Protein AF-A0A351FLY4-F1 (afdb_monomer_lite)

pLDDT: mean 83.04, std 21.68, range [21.52, 98.81]

Sequence (851 aa):
MATVPFNATDQDLAEFMLGKVAVNVAFFESAGAIAPGYDESTEDWTPALIEETKAKIADGLQWWVDTLELQNSVHSLEFEVDWHYADNPVTTPQEPINRPSSDFTTWGSEFFEAVGFQNASASTFVDNLETYNHQQRIANNAHWAFTIFVANSENDEFDTWAPGGPFSRAFALPQEKLIVLPSGRPEGTVAHEVGHMFWALDEYQGGGSYDTTRGVYNTRNTNAWNNPDPNYVHQPSIMAGSAGVPGSSLEIAYANHTSSDSSLEIIGWRDSDGDGIFDILDVPHQLQGSGYYNSATSEYIFQGSAQVGTLPNLNPRPGESTAAGSLRNDMTINQITHVEYRVDNGDWVQLDTAYNSYQVALDLAIEVPNTFSQIELRVVDATTRSLDAQTGLPDFDTGVISNLFLGEASQPTSTAFSGVNGFVRYDLDRDGTLGPTETSGLAGWTVQIVDAMGAPLELEDGVEPDDYPTGTDVDTINPEVTLSAIGTGVDNHHVTTGAELQASTEWHVFRHYLTPTWSFSEWTQQDRRLRMDFTSPVATLSLDAISDSSAEYGRLEIFDNNDNLLGRYTTDALSSGTWETMTLSRDQGDIAYAIASGHGNTDVFLDNLRFGAASTTTTDDAGAYHLPYLPAGDYTVQVTPENGFVMTTPATQEVQVVSFQANIDFGAAIDGPATWTNPINQFDVDNNGEVELQDALLLINNIHNFGERELPIVQPGFVPPPFLDPTGDGRISLQDALAIVNDIHNSQPSGPGEGELLVGPAADSDGTAQTEPTVPDAEGESASFDANLQRHLIDDLVWGDPNQEFLAQNHLTKHAHLASCSLQPTLPEPPNELVDLFLPLLAKLRHANRL

Foldseek 3Di:
DQAAFPQDDLQPFAFFQFWEEEEEEAEAAFPAPPDPPFHHAPDGDDPVLLVVLVVLLVLLQVLLQVLLVPALALTGGYYDYDCPNSVVHQYFRYQFQQAAPVCCLARVQSVLVVVPDPPRGSVCSLVSLSNVQSVSCVVVSHHHYAYEYEHECPPPDPQFGHPDYPDGAWDEDLSSRYTYHYSPAGSLVSNQNVLSVNPFWAQEPPTDDQQQFFGQVSFGPCLHPVNPPPPDDRALASSYDDGPDPPGSSNVCSVVSHHDPRSCVRSQNDDPPPQNHGPQQQFAKAWWWKWAQDLVQQWIKTWTKIAGGFDFGPGDDCPPRHNHTDLRRGTDSFFQQWKWKDFPPDDIDTDPDGDRHRMDTDTDTGRDPSDTFKMKMKTFRQSRFDADPVPRHTDPVTHHMHPIDMAGQQEMDTPFFADEKAFAWAPFLLPLDQTRNGHFGDFFWKKFWADPVRHGDDFKDWDFLVVDPFFDFPQCVDVFKGKFKDFQQAPGTTKTWHFDPLAPPDTIFIWGDSDPVDIDQWFAPHGIKMKIFGPAQFFKKKKKWADQAAFWKKKKWFAAPVRDTPDIDMDGGHGHSDIDITMDGHLVSGRRMMMMFIGPGGITGMGDIMTGWDRMDTAHSSRMDDRHRHDFAKIKMAIDDDDQKDWSHPRIHIDGSHGGYDYDYTYMHGPDDFALADPVQRQQQQPPPDQDLVLLVVLVVVCVVPNKDFDDDSDNRGGDRRSQCSPRPRIHDNVSSVVSVVCVVVPDDDDDDDDDDDDDDDDDDDDDDDDDDDDDDDDDDDDDDDDDDDYDDDDDDDDDDDDDDDDDDDDDDDDDDDDDDDDDDDDDDDDDPPVVPPVVVVVPVVPPPPD

Radius of gyration: 36.86 Å; chains: 1; bounding box: 123×99×93 Å

Structure (mmCIF, N/CA/C/O backbone):
data_AF-A0A351FLY4-F1
#
_entry.id   AF-A0A351FLY4-F1
#
loop_
_atom_site.group_PDB
_atom_site.id
_atom_site.type_symbol
_atom_site.label_atom_id
_atom_site.label_alt_id
_atom_site.label_comp_id
_atom_site.label_asym_id
_atom_site.label_entity_id
_atom_site.label_seq_id
_atom_site.pdbx_PDB_ins_code
_atom_site.Cartn_x
_atom_site.Cartn_y
_atom_site.Cartn_z
_atom_site.occupancy
_atom_site.B_iso_or_equiv
_atom_site.auth_seq_id
_atom_site.auth_comp_id
_atom_site.auth_asym_id
_atom_site.auth_atom_id
_atom_site.pdbx_PDB_model_num
ATOM 1 N N . MET A 1 1 ? -10.709 -11.590 -8.056 1.00 44.88 1 MET A N 1
ATOM 2 C CA . MET A 1 1 ? -9.687 -11.158 -7.082 1.00 44.88 1 MET A CA 1
ATOM 3 C C . MET A 1 1 ? -9.103 -9.862 -7.608 1.00 44.88 1 MET A C 1
ATOM 5 O O . MET A 1 1 ? -9.102 -9.692 -8.824 1.00 44.88 1 MET A O 1
ATOM 9 N N . ALA A 1 2 ? -8.665 -8.955 -6.741 1.00 52.94 2 ALA A N 1
ATOM 10 C CA . ALA A 1 2 ? -7.814 -7.858 -7.186 1.00 52.94 2 ALA A CA 1
ATOM 11 C C . ALA A 1 2 ? -6.422 -8.426 -7.502 1.00 52.94 2 ALA A C 1
ATOM 13 O O . ALA A 1 2 ? -5.936 -9.278 -6.762 1.00 52.94 2 ALA A O 1
ATOM 14 N N . THR A 1 3 ? -5.818 -7.994 -8.609 1.00 73.88 3 THR A N 1
ATOM 15 C CA . THR A 1 3 ? -4.412 -8.301 -8.932 1.00 73.88 3 THR A CA 1
ATOM 16 C C . THR A 1 3 ? -3.539 -7.072 -9.044 1.00 73.88 3 THR A C 1
ATOM 18 O O . THR A 1 3 ? -2.334 -7.212 -9.153 1.00 73.88 3 THR A O 1
ATOM 21 N N . VAL A 1 4 ? -4.103 -5.869 -8.983 1.00 90.00 4 VAL A N 1
ATOM 22 C CA . VAL A 1 4 ? -3.296 -4.707 -8.612 1.00 90.00 4 VAL A CA 1
ATOM 23 C C . VAL A 1 4 ? -2.882 -4.920 -7.148 1.00 90.00 4 VAL A C 1
ATOM 25 O O . VAL A 1 4 ? -3.781 -5.198 -6.352 1.00 90.00 4 VAL A O 1
ATOM 28 N N . PRO A 1 5 ? -1.583 -4.845 -6.793 1.00 94.19 5 PRO A N 1
ATOM 29 C CA . PRO A 1 5 ? -1.119 -5.050 -5.421 1.00 94.19 5 PRO A CA 1
ATOM 30 C C . PRO A 1 5 ? -1.821 -4.113 -4.436 1.00 94.19 5 PRO A C 1
ATOM 32 O O . PRO A 1 5 ? -2.264 -3.023 -4.808 1.00 94.19 5 PRO A O 1
ATOM 35 N N . PHE A 1 6 ? -1.904 -4.514 -3.168 1.00 93.19 6 PHE A N 1
ATOM 36 C CA . PHE A 1 6 ? -2.497 -3.661 -2.141 1.00 93.19 6 PHE A CA 1
ATOM 37 C C . PHE A 1 6 ? -1.735 -2.327 -2.054 1.00 93.19 6 PHE A C 1
ATOM 39 O O . PHE A 1 6 ? -0.507 -2.331 -2.115 1.00 93.19 6 PHE A O 1
ATOM 46 N N . ASN A 1 7 ? -2.458 -1.207 -1.946 1.00 90.69 7 ASN A N 1
ATOM 47 C CA . ASN A 1 7 ? -1.951 0.178 -1.976 1.00 90.69 7 ASN A CA 1
ATOM 48 C C . ASN A 1 7 ? -1.200 0.620 -3.258 1.00 90.69 7 ASN A C 1
ATOM 50 O O . ASN A 1 7 ? -0.581 1.686 -3.255 1.00 90.69 7 ASN A O 1
ATOM 54 N N . ALA A 1 8 ? -1.230 -0.151 -4.352 1.00 89.88 8 ALA A N 1
ATOM 55 C CA . ALA A 1 8 ? -0.584 0.241 -5.607 1.00 89.88 8 ALA A CA 1
ATOM 56 C C . ALA A 1 8 ? -1.469 1.171 -6.456 1.00 89.88 8 ALA A C 1
ATOM 58 O O . ALA A 1 8 ? -2.591 0.824 -6.829 1.00 89.88 8 ALA A O 1
ATOM 59 N N . THR A 1 9 ? -0.920 2.322 -6.844 1.00 86.00 9 THR A N 1
ATOM 60 C CA . THR A 1 9 ? -1.523 3.254 -7.813 1.00 86.00 9 THR A CA 1
ATOM 61 C C . THR A 1 9 ? -1.353 2.752 -9.252 1.00 86.00 9 THR A C 1
ATOM 63 O O . THR A 1 9 ? -0.803 1.673 -9.507 1.00 86.00 9 THR A O 1
ATOM 66 N N . ASP A 1 10 ? -1.824 3.526 -10.228 1.00 85.25 10 ASP A N 1
ATOM 67 C CA . ASP A 1 10 ? -1.575 3.285 -11.649 1.00 85.25 10 ASP A CA 1
ATOM 68 C C . ASP A 1 10 ? -0.101 3.439 -12.056 1.00 85.25 10 ASP A C 1
ATOM 70 O O . ASP A 1 10 ? 0.354 2.686 -12.915 1.00 85.25 10 ASP A O 1
ATOM 74 N N . GLN A 1 11 ? 0.653 4.310 -11.379 1.00 84.56 11 GLN A N 1
ATOM 75 C CA . GLN A 1 11 ? 2.093 4.531 -11.584 1.00 84.56 11 GLN A CA 1
ATOM 76 C C . GLN A 1 11 ? 2.997 3.479 -10.896 1.00 84.56 11 GLN A C 1
ATOM 78 O O . GLN A 1 11 ? 4.145 3.295 -11.309 1.00 84.56 11 GLN A O 1
ATOM 83 N N . ASP A 1 12 ? 2.510 2.738 -9.887 1.00 89.81 12 ASP A N 1
ATOM 84 C CA . ASP A 1 12 ? 3.271 1.679 -9.182 1.00 89.81 12 ASP A CA 1
ATOM 85 C C . ASP A 1 12 ? 3.378 0.388 -10.021 1.00 89.81 12 ASP A C 1
ATOM 87 O O . ASP A 1 12 ? 2.849 -0.674 -9.687 1.00 89.81 12 ASP A O 1
ATOM 91 N N . LEU A 1 13 ? 4.021 0.491 -11.182 1.00 93.12 13 LEU A N 1
ATOM 92 C CA . LEU A 1 13 ? 3.982 -0.519 -12.239 1.00 93.12 13 LEU A CA 1
ATOM 93 C C . LEU A 1 13 ? 4.955 -1.689 -12.048 1.00 93.12 13 LEU A C 1
ATOM 95 O O . LEU A 1 13 ? 4.706 -2.760 -12.589 1.00 93.12 13 LEU A O 1
ATOM 99 N N . ALA A 1 14 ? 6.031 -1.510 -11.283 1.00 93.75 14 ALA A N 1
ATOM 100 C CA . ALA A 1 14 ? 6.958 -2.566 -10.867 1.00 93.75 14 ALA A CA 1
ATOM 101 C C . ALA A 1 14 ? 7.834 -2.038 -9.720 1.00 93.75 14 ALA A C 1
ATOM 103 O O . ALA A 1 14 ? 8.540 -1.043 -9.892 1.00 93.75 14 ALA A O 1
ATOM 104 N N . GLU A 1 15 ? 7.765 -2.674 -8.549 1.00 92.88 15 GLU A N 1
ATOM 105 C CA . GLU A 1 15 ? 8.480 -2.223 -7.339 1.00 92.88 15 GLU A CA 1
ATOM 106 C C . GLU A 1 15 ? 9.306 -3.332 -6.669 1.00 92.88 15 GLU A C 1
ATOM 108 O O . GLU A 1 15 ? 10.389 -3.053 -6.158 1.00 92.88 15 GLU A O 1
ATOM 113 N N . PHE A 1 16 ? 8.868 -4.592 -6.762 1.00 96.31 16 PHE A N 1
ATOM 114 C CA . PHE A 1 16 ? 9.669 -5.778 -6.441 1.00 96.31 16 PHE A CA 1
ATOM 115 C C . PHE A 1 16 ? 9.332 -6.939 -7.393 1.00 96.31 16 PHE A C 1
ATOM 117 O O . PHE A 1 16 ? 8.201 -7.060 -7.863 1.00 96.31 16 PHE A O 1
ATOM 124 N N . MET A 1 17 ? 10.318 -7.776 -7.721 1.00 98.06 17 MET A N 1
ATOM 125 C CA . MET A 1 17 ? 10.229 -8.773 -8.797 1.00 98.06 17 MET A CA 1
ATOM 126 C C . MET A 1 17 ? 9.616 -10.093 -8.307 1.00 98.06 17 MET A C 1
ATOM 128 O O . MET A 1 17 ? 10.306 -11.105 -8.212 1.00 98.06 17 MET A O 1
ATOM 132 N N . LEU A 1 18 ? 8.325 -10.081 -7.960 1.00 97.00 18 LEU A N 1
ATOM 133 C CA . LEU A 1 18 ? 7.574 -11.267 -7.515 1.00 97.00 18 LEU A CA 1
ATOM 134 C C . LEU A 1 18 ? 6.146 -11.280 -8.078 1.00 97.00 18 LEU A C 1
ATOM 136 O O . LEU A 1 18 ? 5.556 -10.237 -8.367 1.00 97.00 18 LEU A O 1
ATOM 140 N N . GLY A 1 19 ? 5.569 -12.475 -8.180 1.00 95.31 19 GLY A N 1
ATOM 141 C CA . GLY A 1 19 ? 4.244 -12.727 -8.733 1.00 95.31 19 GLY A CA 1
ATOM 142 C C . GLY A 1 19 ? 4.182 -12.526 -10.250 1.00 95.31 19 GLY A C 1
ATOM 143 O O . GLY A 1 19 ? 5.170 -12.713 -10.957 1.00 95.31 19 GLY A O 1
ATOM 144 N N . LYS A 1 20 ? 3.004 -12.173 -10.772 1.00 97.12 20 LYS A N 1
ATOM 145 C CA . LYS A 1 20 ? 2.770 -12.072 -12.216 1.00 97.12 20 LYS A CA 1
ATOM 146 C C . LYS A 1 20 ? 3.067 -10.677 -12.779 1.00 97.12 20 LYS A C 1
ATOM 148 O O . LYS A 1 20 ? 2.591 -9.675 -12.245 1.00 97.12 20 LYS A O 1
ATOM 153 N N . VAL A 1 21 ? 3.784 -10.626 -13.897 1.00 98.38 21 VAL A N 1
ATOM 154 C CA . VAL A 1 21 ? 4.213 -9.417 -14.611 1.00 98.38 21 VAL A CA 1
ATOM 155 C C . VAL A 1 21 ? 3.702 -9.464 -16.054 1.00 98.38 21 VAL A C 1
ATOM 157 O O . VAL A 1 21 ? 3.965 -10.432 -16.765 1.00 98.38 21 VAL A O 1
ATOM 160 N N . ALA A 1 22 ? 3.009 -8.422 -16.512 1.00 98.19 22 ALA A N 1
ATOM 161 C CA . ALA A 1 22 ? 2.651 -8.255 -17.920 1.00 98.19 22 ALA A CA 1
ATOM 162 C C . ALA A 1 22 ? 3.794 -7.561 -18.688 1.00 98.19 22 ALA A C 1
ATOM 164 O O . ALA A 1 22 ? 4.256 -6.490 -18.291 1.00 98.19 22 ALA A O 1
ATOM 165 N N . VAL A 1 23 ? 4.254 -8.150 -19.790 1.00 98.69 23 VAL A N 1
ATOM 166 C CA . VAL A 1 23 ? 5.358 -7.618 -20.604 1.00 98.69 23 VAL A CA 1
ATOM 167 C C . VAL A 1 23 ? 4.864 -7.346 -22.017 1.00 98.69 23 VAL A C 1
ATOM 169 O O . VAL A 1 23 ? 4.576 -8.271 -22.772 1.00 98.69 23 VAL A O 1
ATOM 172 N N . ASN A 1 24 ? 4.793 -6.077 -22.401 1.00 98.25 24 ASN A N 1
ATOM 173 C CA . ASN A 1 24 ? 4.330 -5.690 -23.733 1.00 98.25 24 ASN A CA 1
ATOM 174 C C . ASN A 1 24 ? 5.528 -5.547 -24.672 1.00 98.25 24 ASN A C 1
ATOM 176 O O . ASN A 1 24 ? 6.439 -4.775 -24.373 1.00 98.25 24 ASN A O 1
ATOM 180 N N . VAL A 1 25 ? 5.547 -6.250 -25.807 1.00 98.62 25 VAL A N 1
ATOM 181 C CA . VAL A 1 25 ? 6.673 -6.185 -26.752 1.00 98.62 25 VAL A CA 1
ATOM 182 C C . VAL A 1 25 ? 6.229 -5.587 -28.085 1.00 98.62 25 VAL A C 1
ATOM 184 O O . VAL A 1 25 ? 5.388 -6.147 -28.790 1.00 98.62 25 VAL A O 1
ATOM 187 N N . ALA A 1 26 ? 6.836 -4.457 -28.450 1.00 98.44 26 ALA A N 1
ATOM 188 C CA . ALA A 1 26 ? 6.587 -3.761 -29.709 1.00 98.44 26 ALA A CA 1
ATOM 189 C C . ALA A 1 26 ? 7.872 -3.650 -30.537 1.00 98.44 26 ALA A C 1
ATOM 191 O O . ALA A 1 26 ? 8.882 -3.101 -30.088 1.00 98.44 26 ALA A O 1
ATOM 192 N N . PHE A 1 27 ? 7.833 -4.173 -31.760 1.00 98.44 27 PHE A N 1
ATOM 193 C CA . PHE A 1 27 ? 8.903 -4.026 -32.744 1.00 98.44 27 PHE A CA 1
ATOM 194 C C . PHE A 1 27 ? 8.553 -2.866 -33.677 1.00 98.44 27 PHE A C 1
ATOM 196 O O . PHE A 1 27 ? 7.382 -2.667 -33.992 1.00 98.44 27 PHE A O 1
ATOM 203 N N . PHE A 1 28 ? 9.548 -2.105 -34.129 1.00 97.75 28 PHE A N 1
ATOM 204 C CA . PHE A 1 28 ? 9.336 -0.927 -34.976 1.00 97.75 28 PHE A CA 1
ATOM 205 C C . PHE A 1 28 ? 9.924 -1.137 -36.370 1.00 97.75 28 PHE A C 1
ATOM 207 O O . PHE A 1 28 ? 11.054 -1.606 -36.501 1.00 97.75 28 PHE A O 1
ATOM 214 N N . GLU A 1 29 ? 9.145 -0.791 -37.393 1.00 96.25 29 GLU A N 1
ATOM 215 C CA . GLU A 1 29 ? 9.455 -0.971 -38.813 1.00 96.25 29 GLU A CA 1
ATOM 216 C C . GLU A 1 29 ? 9.431 0.377 -39.541 1.00 96.25 29 GLU A C 1
ATOM 218 O O . GLU A 1 29 ? 8.491 1.166 -39.388 1.00 96.25 29 GLU A O 1
ATOM 223 N N . SER A 1 30 ? 10.443 0.630 -40.367 1.00 95.44 30 SER A N 1
ATOM 224 C CA . SER A 1 30 ? 10.562 1.876 -41.117 1.00 95.44 30 SER A CA 1
ATOM 225 C C . SER A 1 30 ? 9.563 1.896 -42.275 1.00 95.44 30 SER A C 1
ATOM 227 O O . SER A 1 30 ? 9.564 1.046 -43.164 1.00 95.44 30 SER A O 1
ATOM 229 N N . ALA A 1 31 ? 8.730 2.935 -42.341 1.00 92.81 31 ALA A N 1
ATOM 230 C CA . ALA A 1 31 ? 7.846 3.168 -43.485 1.00 92.81 31 ALA A CA 1
ATOM 231 C C . ALA A 1 31 ? 8.613 3.457 -44.798 1.00 92.81 31 ALA A C 1
ATOM 233 O O . ALA A 1 31 ? 8.008 3.513 -45.877 1.00 92.81 31 ALA A O 1
ATOM 234 N N . GLY A 1 32 ? 9.931 3.681 -44.711 1.00 90.56 32 GLY A N 1
ATOM 235 C CA . GLY A 1 32 ? 10.794 4.117 -45.800 1.00 90.56 32 GLY A CA 1
ATOM 236 C C . GLY A 1 32 ? 10.480 5.534 -46.292 1.00 90.56 32 GLY A C 1
ATOM 237 O O . GLY A 1 32 ? 9.549 6.199 -45.838 1.00 90.56 32 GLY A O 1
ATOM 238 N N . ALA A 1 33 ? 11.241 6.006 -47.284 1.00 89.31 33 ALA A N 1
ATOM 239 C CA . ALA A 1 33 ? 11.224 7.402 -47.739 1.00 89.31 33 ALA A CA 1
ATOM 240 C C . ALA A 1 33 ? 10.006 7.749 -48.633 1.00 89.31 33 ALA A C 1
ATOM 242 O O . ALA A 1 33 ? 10.134 8.297 -49.733 1.00 89.31 33 ALA A O 1
ATOM 243 N N . ILE A 1 34 ? 8.800 7.406 -48.171 1.00 90.62 34 ILE A N 1
ATOM 244 C CA . ILE A 1 34 ? 7.520 7.584 -48.868 1.00 90.62 34 ILE A CA 1
ATOM 245 C C . ILE A 1 34 ? 6.974 9.017 -48.775 1.00 90.62 34 ILE A C 1
ATOM 247 O O . ILE A 1 34 ? 6.147 9.413 -49.602 1.00 90.62 34 ILE A O 1
ATOM 251 N N . ALA A 1 35 ? 7.450 9.811 -47.811 1.00 87.62 35 ALA A N 1
ATOM 252 C CA . ALA A 1 35 ? 7.046 11.198 -47.596 1.00 87.62 35 ALA A CA 1
ATOM 253 C C . ALA A 1 35 ? 8.226 12.086 -47.136 1.00 87.62 35 ALA A C 1
ATOM 255 O O . ALA A 1 35 ? 9.219 11.585 -46.609 1.00 87.62 35 ALA A O 1
ATOM 256 N N . PRO A 1 36 ? 8.163 13.421 -47.321 1.00 86.81 36 PRO A N 1
ATOM 257 C CA . PRO A 1 36 ? 9.204 14.323 -46.830 1.00 86.81 36 PRO A CA 1
ATOM 258 C C . PRO A 1 36 ? 9.335 14.265 -45.302 1.00 86.81 36 PRO A C 1
ATOM 260 O O . PRO A 1 36 ? 8.362 14.512 -44.596 1.00 86.81 36 PRO A O 1
ATOM 263 N N . GLY A 1 37 ? 10.550 14.008 -44.811 1.00 82.06 37 GLY A N 1
ATOM 264 C CA . GLY A 1 37 ? 10.846 13.872 -43.379 1.00 82.06 37 GLY A CA 1
ATOM 265 C C . GLY A 1 37 ? 10.894 12.428 -42.873 1.00 82.06 37 GLY A C 1
ATOM 266 O O . GLY A 1 37 ? 11.249 12.238 -41.716 1.00 82.06 37 GLY A O 1
ATOM 267 N N . TYR A 1 38 ? 10.573 11.452 -43.729 1.00 92.94 38 TYR A N 1
ATOM 268 C CA . TYR A 1 38 ? 10.750 10.028 -43.451 1.00 92.94 38 TYR A CA 1
ATOM 269 C C . TYR A 1 38 ? 12.172 9.594 -43.836 1.00 92.94 38 TYR A C 1
ATOM 271 O O . TYR A 1 38 ? 12.753 10.157 -44.773 1.00 92.94 38 TYR A O 1
ATOM 279 N N . ASP A 1 39 ? 12.708 8.594 -43.140 1.00 93.81 39 ASP A N 1
ATOM 280 C CA . ASP A 1 39 ? 14.027 8.021 -43.432 1.00 93.81 39 ASP A CA 1
ATOM 281 C C . ASP A 1 39 ? 13.969 6.989 -44.573 1.00 93.81 39 ASP A C 1
ATOM 283 O O . ASP A 1 39 ? 12.902 6.523 -44.967 1.00 93.81 39 ASP A O 1
ATOM 287 N N . GLU A 1 40 ? 15.120 6.628 -45.144 1.00 92.00 40 GLU A N 1
ATOM 288 C CA . GLU A 1 40 ? 15.219 5.422 -45.978 1.00 92.00 40 GLU A CA 1
ATOM 289 C C . GLU A 1 40 ? 15.236 4.190 -45.054 1.00 92.00 40 GLU A C 1
ATOM 291 O O . GLU A 1 40 ? 15.926 4.230 -44.039 1.00 92.00 40 GLU A O 1
ATOM 296 N N . SER A 1 41 ? 14.504 3.116 -45.393 1.00 92.56 41 SER A N 1
ATOM 297 C CA . SER A 1 41 ? 14.663 1.826 -44.696 1.00 92.56 41 SER A CA 1
ATOM 298 C C . SER A 1 41 ? 16.068 1.282 -44.981 1.00 92.56 41 SER A C 1
ATOM 300 O O . SER A 1 41 ? 16.501 1.270 -46.146 1.00 92.56 41 SER A O 1
ATOM 302 N N . THR A 1 42 ? 16.783 0.869 -43.933 1.00 92.44 42 THR A N 1
ATOM 303 C CA . THR A 1 42 ? 18.070 0.158 -44.048 1.00 92.44 42 THR A CA 1
ATOM 304 C C . THR A 1 42 ? 17.948 -1.331 -43.761 1.00 92.44 42 THR A C 1
ATOM 306 O O . THR A 1 42 ? 18.748 -2.106 -44.296 1.00 92.44 42 THR A O 1
ATOM 309 N N . GLU A 1 43 ? 16.937 -1.743 -42.994 1.00 91.38 43 GLU A N 1
ATOM 310 C CA . GLU A 1 43 ? 16.688 -3.135 -42.628 1.00 91.38 43 GLU A CA 1
ATOM 311 C C . GLU A 1 43 ? 15.227 -3.426 -42.276 1.00 91.38 43 GLU A C 1
ATOM 313 O O . GLU A 1 43 ? 14.734 -3.051 -41.218 1.00 91.38 43 GLU A O 1
ATOM 318 N N . ASP A 1 44 ? 14.565 -4.205 -43.130 1.00 94.12 44 ASP A N 1
ATOM 319 C CA . ASP A 1 44 ? 13.189 -4.650 -42.899 1.00 94.12 44 ASP A CA 1
ATOM 320 C C . ASP A 1 44 ? 13.156 -5.872 -41.951 1.00 94.12 44 ASP A C 1
ATOM 322 O O . ASP A 1 44 ? 13.986 -6.787 -42.058 1.00 94.12 44 ASP A O 1
ATOM 326 N N . TRP A 1 45 ? 12.155 -5.964 -41.072 1.00 97.25 45 TRP A N 1
ATOM 327 C CA . TRP A 1 45 ? 11.946 -7.146 -40.234 1.00 97.25 45 TRP A CA 1
ATOM 328 C C . TRP A 1 45 ? 11.588 -8.378 -41.072 1.00 97.25 45 TRP A C 1
ATOM 330 O O . TRP A 1 45 ? 10.606 -8.412 -41.821 1.00 97.25 45 TRP A O 1
ATOM 340 N N . THR A 1 46 ? 12.344 -9.462 -40.889 1.00 96.62 46 THR A N 1
ATOM 341 C CA . THR A 1 46 ? 12.014 -10.765 -41.484 1.00 96.62 46 THR A CA 1
ATOM 342 C C . THR A 1 46 ? 11.348 -11.688 -40.458 1.00 96.62 46 THR A C 1
ATOM 344 O O . THR A 1 46 ? 11.707 -11.644 -39.283 1.00 96.62 46 THR A O 1
ATOM 347 N N . PRO A 1 47 ? 10.457 -12.617 -40.865 1.00 97.12 47 PRO A N 1
ATOM 348 C CA . PRO A 1 47 ? 9.850 -13.575 -39.934 1.00 97.12 47 PRO A CA 1
ATOM 349 C C . PRO A 1 47 ? 10.856 -14.458 -39.179 1.00 97.12 47 PRO A C 1
ATOM 351 O O . PRO A 1 47 ? 10.534 -14.976 -38.119 1.00 97.12 47 PRO A O 1
ATOM 354 N N . ALA A 1 48 ? 12.063 -14.656 -39.723 1.00 97.19 48 ALA A N 1
ATOM 355 C CA . ALA A 1 48 ? 13.120 -15.395 -39.036 1.00 97.19 48 ALA A CA 1
ATOM 356 C C . ALA A 1 48 ? 13.779 -14.551 -37.935 1.00 97.19 48 ALA A C 1
ATOM 358 O O . ALA A 1 48 ? 14.018 -15.064 -36.846 1.00 97.19 48 ALA A O 1
ATOM 359 N N . LEU A 1 49 ? 14.028 -13.267 -38.211 1.00 97.44 49 LEU A N 1
ATOM 360 C CA . LEU A 1 49 ? 14.608 -12.336 -37.248 1.00 97.44 49 LEU A CA 1
ATOM 361 C C . LEU A 1 49 ? 13.621 -11.994 -36.124 1.00 97.44 49 LEU A C 1
ATOM 363 O O . LEU A 1 49 ? 14.022 -11.963 -34.967 1.00 97.44 49 LEU A O 1
ATOM 367 N N . ILE A 1 50 ? 12.330 -11.834 -36.447 1.00 98.31 50 ILE A N 1
ATOM 368 C CA . ILE A 1 50 ? 11.262 -11.652 -35.452 1.00 98.31 50 ILE A CA 1
ATOM 369 C C . ILE A 1 50 ? 11.295 -12.796 -34.429 1.00 98.31 50 ILE A C 1
ATOM 371 O O . ILE A 1 50 ? 11.411 -12.549 -33.232 1.00 98.31 50 ILE A O 1
ATOM 375 N N . GLU A 1 51 ? 11.262 -14.051 -34.888 1.00 98.38 51 GLU A N 1
ATOM 376 C CA . GLU A 1 51 ? 11.282 -15.219 -33.997 1.00 98.38 51 GLU A CA 1
ATOM 377 C C . GLU A 1 51 ? 12.611 -15.370 -33.233 1.00 98.38 51 GLU A C 1
ATOM 379 O O . GLU A 1 51 ? 12.597 -15.777 -32.073 1.00 98.38 51 GLU A O 1
ATOM 384 N N . GLU A 1 52 ? 13.754 -15.004 -33.830 1.00 97.94 52 GLU A N 1
ATOM 385 C CA . GLU A 1 52 ? 15.047 -14.983 -33.128 1.00 97.94 52 GLU A CA 1
ATOM 386 C C . GLU A 1 52 ? 15.053 -13.958 -31.980 1.00 97.94 52 GLU A C 1
ATOM 388 O O . GLU A 1 52 ? 15.455 -14.278 -30.861 1.00 97.94 52 GLU A O 1
ATOM 393 N N . THR A 1 53 ? 14.581 -12.735 -32.225 1.00 98.44 53 THR A N 1
ATOM 394 C CA . THR A 1 53 ? 14.511 -11.684 -31.203 1.00 98.44 53 THR A CA 1
ATOM 395 C C . THR A 1 53 ? 13.491 -12.018 -30.114 1.00 98.44 53 THR A C 1
ATOM 397 O O . THR A 1 53 ? 13.788 -11.833 -28.934 1.00 98.44 53 THR A O 1
ATOM 400 N N . LYS A 1 54 ? 12.327 -12.580 -30.472 1.00 98.69 54 LYS A N 1
ATOM 401 C CA . LYS A 1 54 ? 11.337 -13.074 -29.497 1.00 98.69 54 LYS A CA 1
ATOM 402 C C . LYS A 1 54 ? 11.929 -14.159 -28.593 1.00 98.69 54 LYS A C 1
ATOM 404 O O . LYS A 1 54 ? 11.723 -14.102 -27.385 1.00 98.69 54 LYS A O 1
ATOM 409 N N . ALA A 1 55 ? 12.712 -15.090 -29.147 1.00 98.56 55 ALA A N 1
ATOM 410 C CA . ALA A 1 55 ? 13.406 -16.111 -28.362 1.00 98.56 55 ALA A CA 1
ATOM 411 C C . ALA A 1 55 ? 14.406 -15.498 -27.365 1.00 98.56 55 ALA A C 1
ATOM 413 O O . ALA A 1 55 ? 14.340 -15.817 -26.184 1.00 98.56 55 ALA A O 1
ATOM 414 N N . LYS A 1 56 ? 15.251 -14.545 -27.790 1.00 98.12 56 LYS A N 1
ATOM 415 C CA . LYS A 1 56 ? 16.196 -13.852 -26.885 1.00 98.12 56 LYS A CA 1
ATOM 416 C C . LYS A 1 56 ? 15.496 -13.108 -25.743 1.00 98.12 56 LYS A C 1
ATOM 418 O O . LYS A 1 56 ? 16.018 -13.067 -24.632 1.00 98.12 56 LYS A O 1
ATOM 423 N N . ILE A 1 57 ? 14.331 -12.513 -26.015 1.00 98.81 57 ILE A N 1
ATOM 424 C CA . ILE A 1 57 ? 13.521 -11.843 -24.989 1.00 98.81 57 ILE A CA 1
ATOM 425 C C . ILE A 1 57 ? 12.927 -12.870 -24.020 1.00 98.81 57 ILE A C 1
ATOM 427 O O . ILE A 1 57 ? 13.048 -12.697 -22.810 1.00 98.81 57 ILE A O 1
ATOM 431 N N . ALA A 1 58 ? 12.343 -13.956 -24.534 1.00 98.75 58 ALA A N 1
ATOM 432 C CA . ALA A 1 58 ? 11.789 -15.029 -23.712 1.00 98.75 58 ALA A CA 1
ATOM 433 C C . ALA A 1 58 ? 12.857 -15.692 -22.822 1.00 98.75 58 ALA A C 1
ATOM 435 O O . ALA A 1 58 ? 12.628 -15.840 -21.627 1.00 98.75 58 ALA A O 1
ATOM 436 N N . ASP A 1 59 ? 14.036 -16.008 -23.367 1.00 98.62 59 ASP A N 1
ATOM 437 C CA . ASP A 1 59 ? 15.152 -16.605 -22.622 1.00 98.62 59 ASP A CA 1
ATOM 438 C C . ASP A 1 59 ? 15.670 -15.658 -21.517 1.00 98.62 59 ASP A C 1
ATOM 440 O O . ASP A 1 59 ? 15.952 -16.096 -20.403 1.00 98.62 59 ASP A O 1
ATOM 444 N N . GLY A 1 60 ? 15.725 -14.344 -21.781 1.00 98.38 60 GLY A N 1
ATOM 445 C CA . GLY A 1 60 ? 16.117 -13.340 -20.785 1.00 98.38 60 GLY A CA 1
ATOM 446 C C . GLY A 1 60 ? 15.095 -13.118 -19.660 1.00 98.38 60 GLY A C 1
ATOM 447 O O . GLY A 1 60 ? 15.487 -12.793 -18.540 1.00 98.38 60 GLY A O 1
ATOM 448 N N . LEU A 1 61 ? 13.800 -13.313 -19.932 1.00 98.81 61 LEU A N 1
ATOM 449 C CA . LEU A 1 61 ? 12.735 -13.292 -18.918 1.00 98.81 61 LEU A CA 1
ATOM 450 C C . LEU A 1 61 ? 12.711 -14.598 -18.111 1.00 98.81 61 LEU A C 1
ATOM 452 O O . LEU A 1 61 ? 12.676 -14.567 -16.881 1.00 98.81 61 LEU A O 1
ATOM 456 N N . GLN A 1 62 ? 12.792 -15.744 -18.795 1.00 98.62 62 GLN A N 1
ATOM 457 C CA . GLN A 1 62 ? 12.826 -17.070 -18.174 1.00 98.62 62 GLN A CA 1
ATOM 458 C C . GLN A 1 62 ? 14.022 -17.216 -17.229 1.00 98.62 62 GLN A C 1
ATOM 460 O O . GLN A 1 62 ? 13.884 -17.819 -16.171 1.00 98.62 62 GLN A O 1
ATOM 465 N N . TRP A 1 63 ? 15.162 -16.594 -17.546 1.00 98.69 63 TRP A N 1
ATOM 466 C CA . TRP A 1 63 ? 16.328 -16.573 -16.665 1.00 98.69 63 TRP A CA 1
ATOM 467 C C . TRP A 1 63 ? 16.017 -16.086 -15.241 1.00 98.69 63 TRP A C 1
ATOM 469 O O . TRP A 1 63 ? 16.543 -16.645 -14.279 1.00 98.69 63 TRP A O 1
ATOM 479 N N . TRP A 1 64 ? 15.157 -15.074 -15.080 1.00 98.75 64 TRP A N 1
ATOM 480 C CA . TRP A 1 64 ? 14.754 -14.588 -13.756 1.00 98.75 64 TRP A CA 1
ATOM 481 C C . TRP A 1 64 ? 13.840 -15.578 -13.027 1.00 98.75 64 TRP A C 1
ATOM 483 O O . TRP A 1 64 ? 13.994 -15.760 -11.821 1.00 98.75 64 TRP A O 1
ATOM 493 N N . VAL A 1 65 ? 12.949 -16.263 -13.750 1.00 98.62 65 VAL A N 1
ATOM 494 C CA . VAL A 1 65 ? 12.096 -17.333 -13.201 1.00 98.62 65 VAL A CA 1
ATOM 495 C C . VAL A 1 65 ? 12.961 -18.503 -12.718 1.00 98.62 65 VAL A C 1
ATOM 497 O O . VAL A 1 65 ? 12.885 -18.880 -11.551 1.00 98.62 65 VAL A O 1
ATOM 500 N N . ASP A 1 66 ? 13.868 -18.997 -13.564 1.00 98.38 66 ASP A N 1
ATOM 501 C CA . ASP A 1 66 ? 14.812 -20.076 -13.241 1.00 98.38 66 ASP A CA 1
ATOM 502 C C . ASP A 1 66 ? 15.752 -19.686 -12.079 1.00 98.38 66 ASP A C 1
ATOM 504 O O . ASP A 1 66 ? 16.115 -20.519 -11.248 1.00 98.38 66 ASP A O 1
ATOM 508 N N . THR A 1 67 ? 16.139 -18.407 -11.984 1.00 98.38 67 THR A N 1
ATOM 509 C CA . THR A 1 67 ? 16.954 -17.886 -10.871 1.00 98.38 67 THR A CA 1
ATOM 510 C C . THR A 1 67 ? 16.160 -17.828 -9.561 1.00 98.38 67 THR A C 1
ATOM 512 O O . THR A 1 67 ? 16.747 -18.076 -8.504 1.00 98.38 67 THR A O 1
ATOM 515 N N . LEU A 1 68 ? 14.846 -17.561 -9.607 1.00 97.88 68 LEU A N 1
ATOM 516 C CA . LEU A 1 68 ? 13.966 -17.623 -8.434 1.00 97.88 68 LEU A CA 1
ATOM 517 C C . LEU A 1 68 ? 13.739 -19.069 -7.968 1.00 97.88 68 LEU A C 1
ATOM 519 O O . LEU A 1 68 ? 13.847 -19.330 -6.773 1.00 97.88 68 LEU A O 1
ATOM 523 N N . GLU A 1 69 ? 13.516 -20.019 -8.885 1.00 95.44 69 GLU A N 1
ATOM 524 C CA . GLU A 1 69 ? 13.370 -21.454 -8.558 1.00 95.44 69 GLU A CA 1
ATOM 525 C C . GLU A 1 69 ? 14.610 -22.050 -7.859 1.00 95.44 69 GLU A C 1
ATOM 527 O O . GLU A 1 69 ? 14.523 -23.074 -7.177 1.00 95.44 69 GLU A O 1
ATOM 532 N N . LEU A 1 70 ? 15.778 -21.423 -8.033 1.00 95.44 70 LEU A N 1
ATOM 533 C CA . LEU A 1 70 ? 17.026 -21.794 -7.362 1.00 95.44 70 LEU A CA 1
ATOM 534 C C . LEU A 1 70 ? 17.240 -21.085 -6.016 1.00 95.44 70 LEU A C 1
ATOM 536 O O . LEU A 1 70 ? 18.149 -21.477 -5.276 1.00 95.44 70 LEU A O 1
ATOM 540 N N . GLN A 1 71 ? 16.421 -20.085 -5.672 1.00 92.62 71 GLN A N 1
ATOM 541 C CA . GLN A 1 71 ? 16.358 -19.565 -4.307 1.00 92.62 71 GLN A CA 1
ATOM 542 C C . GLN A 1 71 ? 15.593 -20.553 -3.422 1.00 92.62 71 GLN A C 1
ATOM 544 O O . GLN A 1 71 ? 14.638 -21.199 -3.849 1.00 92.62 71 GLN A O 1
ATOM 549 N N . ASN A 1 72 ? 15.978 -20.647 -2.150 1.00 88.62 72 ASN A N 1
ATOM 550 C CA . ASN A 1 72 ? 15.184 -21.364 -1.156 1.00 88.62 72 ASN A CA 1
ATOM 551 C C . ASN A 1 72 ? 14.001 -20.477 -0.740 1.00 88.62 72 ASN A C 1
ATOM 553 O O . ASN A 1 72 ? 14.045 -19.883 0.330 1.00 88.62 72 ASN A O 1
ATOM 557 N N . SER A 1 73 ? 12.996 -20.336 -1.607 1.00 90.62 73 SER A N 1
ATOM 558 C CA . SER A 1 73 ? 11.822 -19.503 -1.337 1.00 90.62 73 SER A CA 1
ATOM 559 C C . SER A 1 73 ? 10.509 -20.188 -1.712 1.00 90.62 73 SER A C 1
ATOM 561 O O . SER A 1 73 ? 10.484 -21.068 -2.573 1.00 90.62 73 SER A O 1
ATOM 563 N N . VAL A 1 74 ? 9.416 -19.766 -1.074 1.00 90.62 74 VAL A N 1
ATOM 564 C CA . VAL A 1 74 ? 8.039 -20.199 -1.398 1.00 90.62 74 VAL A CA 1
ATOM 565 C C . VAL A 1 74 ? 7.424 -19.427 -2.575 1.00 90.62 74 VAL A C 1
ATOM 567 O O . VAL A 1 74 ? 6.333 -19.753 -3.038 1.00 90.62 74 VAL A O 1
ATOM 570 N N . HIS A 1 75 ? 8.111 -18.385 -3.047 1.00 92.75 75 HIS A N 1
ATOM 571 C CA . HIS A 1 75 ? 7.560 -17.378 -3.948 1.00 92.75 75 HIS A CA 1
ATOM 572 C C . HIS A 1 75 ? 7.594 -17.793 -5.422 1.00 92.75 75 HIS A C 1
ATOM 574 O O . HIS A 1 75 ? 8.395 -18.621 -5.847 1.00 92.75 75 HIS A O 1
ATOM 580 N N . SER A 1 76 ? 6.727 -17.172 -6.223 1.00 93.25 76 SER A N 1
ATOM 581 C CA . SER A 1 76 ? 6.639 -17.391 -7.673 1.00 93.25 76 SER A CA 1
ATOM 582 C C . SER A 1 76 ? 6.901 -16.105 -8.456 1.00 93.25 76 SER A C 1
ATOM 584 O O . SER A 1 76 ? 6.668 -15.006 -7.952 1.00 93.25 76 SER A O 1
ATOM 586 N N . LEU A 1 77 ? 7.361 -16.246 -9.700 1.00 97.56 77 LEU A N 1
ATOM 587 C CA . LEU A 1 77 ? 7.512 -15.170 -10.679 1.00 97.56 77 LEU A CA 1
ATOM 588 C C . LEU A 1 77 ? 7.020 -15.686 -12.034 1.00 97.56 77 LEU A C 1
ATOM 590 O O . LEU A 1 77 ? 7.426 -16.760 -12.472 1.00 97.56 77 LEU A O 1
ATOM 594 N N . GLU A 1 78 ? 6.152 -14.928 -12.696 1.00 97.50 78 GLU A N 1
ATOM 595 C CA . GLU A 1 78 ? 5.597 -15.262 -14.012 1.00 97.50 78 GLU A CA 1
ATOM 596 C C . GLU A 1 78 ? 5.638 -14.023 -14.910 1.00 97.50 78 GLU A C 1
ATOM 598 O O . GLU A 1 78 ? 5.183 -12.954 -14.505 1.00 97.50 78 GLU A O 1
ATOM 603 N N . PHE A 1 79 ? 6.126 -14.167 -16.144 1.00 98.44 79 PHE A N 1
ATOM 604 C CA . PHE A 1 79 ? 6.033 -13.129 -17.172 1.00 98.44 79 PHE A CA 1
ATOM 605 C C . PHE A 1 79 ? 5.009 -13.543 -18.237 1.00 98.44 79 PHE A C 1
ATOM 607 O O . PHE A 1 79 ? 5.261 -14.461 -19.020 1.00 98.44 79 PHE A O 1
ATOM 614 N N . GLU A 1 80 ? 3.867 -12.856 -18.298 1.00 97.56 80 GLU A N 1
ATOM 615 C CA . GLU A 1 80 ? 2.922 -12.976 -19.413 1.00 97.56 80 GLU A CA 1
ATOM 616 C C . GLU A 1 80 ? 3.287 -11.945 -20.482 1.00 97.56 80 GLU A C 1
ATOM 618 O O . GLU A 1 80 ? 3.229 -10.741 -20.239 1.00 97.56 80 GLU A O 1
ATOM 623 N N . VAL A 1 81 ? 3.702 -12.419 -21.659 1.00 98.44 81 VAL A N 1
ATOM 624 C CA . VAL A 1 81 ? 4.246 -11.562 -22.720 1.00 98.44 81 VAL A CA 1
ATOM 625 C C . VAL A 1 81 ? 3.229 -11.371 -23.846 1.00 98.44 81 VAL A C 1
ATOM 627 O O . VAL A 1 81 ? 2.850 -12.345 -24.504 1.00 98.44 81 VAL A O 1
ATOM 630 N N . ASP A 1 82 ? 2.838 -10.122 -24.114 1.00 98.00 82 ASP A N 1
ATOM 631 C CA . ASP A 1 82 ? 2.089 -9.768 -25.322 1.00 98.00 82 ASP A CA 1
ATOM 632 C C . ASP A 1 82 ? 3.051 -9.555 -26.499 1.00 98.00 82 ASP A C 1
ATOM 634 O O . ASP A 1 82 ? 3.880 -8.640 -26.517 1.00 98.00 82 ASP A O 1
ATOM 638 N N . TRP A 1 83 ? 2.906 -10.416 -27.506 1.00 98.12 83 TRP A N 1
ATOM 639 C CA . TRP A 1 83 ? 3.674 -10.393 -28.749 1.00 98.12 83 TRP A CA 1
ATOM 640 C C . TRP A 1 83 ? 2.945 -9.702 -29.908 1.00 98.12 83 TRP A C 1
ATOM 642 O O . TRP A 1 83 ? 3.480 -9.686 -31.017 1.00 98.12 83 TRP A O 1
ATOM 652 N N . HIS A 1 84 ? 1.744 -9.141 -29.712 1.00 96.94 84 HIS A N 1
ATOM 653 C CA . HIS A 1 84 ? 0.905 -8.624 -30.802 1.00 96.94 84 HIS A CA 1
ATOM 654 C C . HIS A 1 84 ? 1.648 -7.648 -31.728 1.00 96.94 84 HIS A C 1
ATOM 656 O O . HIS A 1 84 ? 1.577 -7.782 -32.953 1.00 96.94 84 HIS A O 1
ATOM 662 N N . TYR A 1 85 ? 2.400 -6.713 -31.140 1.00 97.56 85 TYR A N 1
ATOM 663 C CA . TYR A 1 85 ? 3.169 -5.684 -31.847 1.00 97.56 85 TYR A CA 1
ATOM 664 C C . TYR A 1 85 ? 4.621 -6.094 -32.160 1.00 97.56 85 TYR A C 1
ATOM 666 O O . TYR A 1 85 ? 5.353 -5.327 -32.784 1.00 97.56 85 TYR A O 1
ATOM 674 N N . ALA A 1 86 ? 5.036 -7.308 -31.788 1.00 97.56 86 ALA A N 1
ATOM 675 C CA . ALA A 1 86 ? 6.235 -7.965 -32.315 1.00 97.56 86 ALA A CA 1
ATOM 676 C C . ALA A 1 86 ? 5.909 -8.791 -33.574 1.00 97.56 86 ALA A C 1
ATOM 678 O O . ALA A 1 86 ? 6.636 -8.737 -34.564 1.00 97.56 86 ALA A O 1
ATOM 679 N N . ASP A 1 87 ? 4.775 -9.502 -33.568 1.00 97.69 87 ASP A N 1
ATOM 680 C CA . ASP A 1 87 ? 4.252 -10.250 -34.721 1.00 97.69 87 ASP A CA 1
ATOM 681 C C . ASP A 1 87 ? 3.726 -9.325 -35.833 1.00 97.69 87 ASP A C 1
ATOM 683 O O . ASP A 1 87 ? 3.701 -9.706 -37.006 1.00 97.69 87 ASP A O 1
ATOM 687 N N . ASN A 1 88 ? 3.318 -8.105 -35.470 1.00 96.31 88 ASN A N 1
ATOM 688 C CA . ASN A 1 88 ? 2.868 -7.055 -36.381 1.00 96.31 88 ASN A CA 1
ATOM 689 C C . ASN A 1 88 ? 3.630 -5.750 -36.064 1.00 96.31 88 ASN A C 1
ATOM 691 O O . ASN A 1 88 ? 3.082 -4.898 -35.360 1.00 96.31 88 ASN A O 1
ATOM 695 N N . PRO A 1 89 ? 4.880 -5.588 -36.546 1.00 97.06 89 PRO A N 1
ATOM 696 C CA . PRO A 1 89 ? 5.707 -4.427 -36.229 1.00 97.06 89 PRO A CA 1
ATOM 697 C C . PRO A 1 89 ? 5.021 -3.082 -36.506 1.00 97.06 89 PRO A C 1
ATOM 699 O O . PRO A 1 89 ? 4.407 -2.865 -37.557 1.00 97.06 89 PRO A O 1
ATOM 702 N N . VAL A 1 90 ? 5.155 -2.164 -35.551 1.00 97.12 90 VAL A N 1
ATOM 703 C CA . VAL A 1 90 ? 4.630 -0.799 -35.598 1.00 97.12 90 VAL A CA 1
ATOM 704 C C . VAL A 1 90 ? 5.341 -0.031 -36.706 1.00 97.12 90 VAL A C 1
ATOM 706 O O . VAL A 1 90 ? 6.550 0.187 -36.657 1.00 97.12 90 VAL A O 1
ATOM 709 N N . THR A 1 91 ? 4.588 0.406 -37.712 1.00 94.81 91 THR A N 1
ATOM 710 C CA . THR A 1 91 ? 5.126 1.241 -38.791 1.00 94.81 91 THR A CA 1
ATOM 711 C C . THR A 1 91 ? 5.425 2.647 -38.273 1.00 94.81 91 THR A C 1
ATOM 713 O O . THR A 1 91 ? 4.536 3.297 -37.731 1.00 94.81 91 THR A O 1
ATOM 716 N N . THR A 1 92 ? 6.644 3.142 -38.486 1.00 94.56 92 THR A N 1
ATOM 717 C CA . THR A 1 92 ? 7.092 4.472 -38.045 1.00 94.56 92 THR A CA 1
ATOM 718 C C . THR A 1 92 ? 7.753 5.268 -39.188 1.00 94.56 92 THR A C 1
ATOM 720 O O . THR A 1 92 ? 8.325 4.675 -40.105 1.00 94.56 92 THR A O 1
ATOM 723 N N . PRO A 1 93 ? 7.688 6.617 -39.198 1.00 93.44 93 PRO A N 1
ATOM 724 C CA . PRO A 1 93 ? 8.369 7.452 -40.195 1.00 93.44 93 PRO A CA 1
ATOM 725 C C . PRO A 1 93 ? 9.903 7.375 -40.194 1.00 93.44 93 PRO A C 1
ATOM 727 O O . PRO A 1 93 ? 10.533 7.824 -41.154 1.00 93.44 93 PRO A O 1
ATOM 730 N N . GLN A 1 94 ? 10.506 6.912 -39.098 1.00 93.69 94 GLN A N 1
ATOM 731 C CA . GLN A 1 94 ? 11.955 6.915 -38.893 1.00 93.69 94 GLN A CA 1
ATOM 732 C C . GLN A 1 94 ? 12.525 5.503 -39.001 1.00 93.69 94 GLN A C 1
ATOM 734 O O . GLN A 1 94 ? 11.822 4.533 -38.755 1.00 93.69 94 GLN A O 1
ATOM 739 N N . GLU A 1 95 ? 13.812 5.405 -39.315 1.00 94.75 95 GLU A N 1
ATOM 740 C CA . GLU A 1 95 ? 14.577 4.162 -39.200 1.00 94.75 95 GLU A CA 1
ATOM 741 C C . GLU A 1 95 ? 15.231 4.140 -37.805 1.00 94.75 95 GLU A C 1
ATOM 743 O O . GLU A 1 95 ? 16.221 4.857 -37.608 1.00 94.75 95 GLU A O 1
ATOM 748 N N . PRO A 1 96 ? 14.668 3.438 -36.797 1.00 95.44 96 PRO A N 1
ATOM 749 C CA . PRO A 1 96 ? 14.945 3.746 -35.391 1.00 95.44 96 PRO A CA 1
ATOM 750 C C . PRO A 1 96 ? 16.413 3.586 -34.992 1.00 95.44 96 PRO A C 1
ATOM 752 O O . PRO A 1 96 ? 16.927 4.395 -34.219 1.00 95.44 96 PRO A O 1
ATOM 755 N N . ILE A 1 97 ? 17.109 2.584 -35.537 1.00 95.50 97 ILE A N 1
ATOM 756 C CA . ILE A 1 97 ? 18.516 2.305 -35.214 1.00 95.50 97 ILE A CA 1
ATOM 757 C C . ILE A 1 97 ? 19.474 3.368 -35.778 1.00 95.50 97 ILE A C 1
ATOM 759 O O . ILE A 1 97 ? 20.445 3.762 -35.125 1.00 95.50 97 ILE A O 1
ATOM 763 N N . ASN A 1 98 ? 19.115 3.954 -36.926 1.00 94.75 98 ASN A N 1
ATOM 764 C CA . ASN A 1 98 ? 19.808 5.090 -37.537 1.00 94.75 98 ASN A CA 1
ATOM 765 C C . ASN A 1 98 ? 19.555 6.425 -36.814 1.00 94.75 98 ASN A C 1
ATOM 767 O O . ASN A 1 98 ? 20.094 7.462 -37.226 1.00 94.75 98 ASN A O 1
ATOM 771 N N . ARG A 1 99 ? 18.766 6.434 -35.732 1.00 94.75 99 ARG A N 1
ATOM 772 C CA . ARG A 1 99 ? 18.549 7.613 -34.892 1.00 94.75 99 ARG A CA 1
ATOM 773 C C . ARG A 1 99 ? 19.373 7.574 -33.605 1.00 94.75 99 ARG A C 1
ATOM 775 O O . ARG A 1 99 ? 19.684 6.504 -33.085 1.00 94.75 99 ARG A O 1
ATOM 782 N N . PRO A 1 100 ? 19.759 8.749 -33.073 1.00 95.56 100 PRO A N 1
ATOM 783 C CA . PRO A 1 100 ? 20.289 8.841 -31.722 1.00 95.56 100 PRO A CA 1
ATOM 784 C C . PRO A 1 100 ? 19.304 8.246 -30.715 1.00 95.56 100 PRO A C 1
ATOM 786 O O . PRO A 1 100 ? 18.102 8.477 -30.816 1.00 95.56 100 PRO A O 1
ATOM 789 N N . SER A 1 101 ? 19.809 7.569 -29.683 1.00 94.62 101 SER A N 1
ATOM 790 C CA . SER A 1 101 ? 18.981 6.972 -28.619 1.00 94.62 101 SER A CA 1
ATOM 791 C C . SER A 1 101 ? 18.069 7.960 -27.876 1.00 94.62 101 SER A C 1
ATOM 793 O O . SER A 1 101 ? 17.147 7.530 -27.197 1.00 94.62 101 SER A O 1
ATOM 795 N N . SER A 1 102 ? 18.276 9.274 -28.018 1.00 92.50 102 SER A N 1
ATOM 796 C CA . SER A 1 102 ? 17.369 10.320 -27.524 1.00 92.50 102 SER A CA 1
ATOM 797 C C . SER A 1 102 ? 16.038 10.418 -28.275 1.00 92.50 102 SER A C 1
ATOM 799 O O . SER A 1 102 ? 15.086 10.973 -27.735 1.00 92.50 102 SER A O 1
ATOM 801 N N . ASP A 1 103 ? 15.963 9.919 -29.510 1.00 94.25 103 ASP A N 1
ATOM 802 C CA . ASP A 1 103 ? 14.803 10.099 -30.391 1.00 94.25 103 ASP A CA 1
ATOM 803 C C . ASP A 1 103 ? 13.701 9.049 -30.127 1.00 94.25 103 ASP A C 1
ATOM 805 O O . ASP A 1 103 ? 12.655 9.086 -30.775 1.00 94.25 103 ASP A O 1
ATOM 809 N N . PHE A 1 104 ? 13.894 8.142 -29.155 1.00 94.06 104 PHE A N 1
ATOM 810 C CA . PHE A 1 104 ? 12.982 7.026 -28.862 1.00 94.06 104 PHE A CA 1
ATOM 811 C C . PHE A 1 104 ? 11.543 7.458 -28.552 1.00 94.06 104 PHE A C 1
ATOM 813 O O . PHE A 1 104 ? 10.599 6.808 -28.991 1.00 94.06 104 PHE A O 1
ATOM 820 N N . THR A 1 105 ? 11.351 8.599 -27.884 1.00 93.31 105 THR A N 1
ATOM 821 C CA . THR A 1 105 ? 10.011 9.150 -27.625 1.00 93.31 105 THR A CA 1
ATOM 822 C C . THR A 1 105 ? 9.316 9.641 -28.895 1.00 93.31 105 THR A C 1
ATOM 824 O O . THR A 1 105 ? 8.093 9.767 -28.914 1.00 93.31 105 THR A O 1
ATOM 827 N N . THR A 1 106 ? 10.062 9.912 -29.972 1.00 91.12 106 THR A N 1
ATOM 828 C CA . THR A 1 106 ? 9.501 10.347 -31.257 1.00 91.12 106 THR A CA 1
ATOM 829 C C . THR A 1 106 ? 8.957 9.156 -32.032 1.00 91.12 106 THR A C 1
ATOM 831 O O . THR A 1 106 ? 7.752 9.097 -32.255 1.00 91.12 106 THR A O 1
ATOM 834 N N . TRP A 1 107 ? 9.801 8.186 -32.402 1.00 92.38 107 TRP A N 1
ATOM 835 C CA . TRP A 1 107 ? 9.338 7.012 -33.153 1.00 92.38 107 TRP A CA 1
ATOM 836 C C . TRP A 1 107 ? 8.483 6.064 -32.302 1.00 92.38 107 TRP A C 1
ATOM 838 O O . TRP A 1 107 ? 7.561 5.444 -32.824 1.00 92.38 107 TRP A O 1
ATOM 848 N N . GLY A 1 108 ? 8.717 6.013 -30.988 1.00 93.62 108 GLY A N 1
ATOM 849 C CA . GLY A 1 108 ? 7.922 5.227 -30.049 1.00 93.62 108 GLY A CA 1
ATOM 850 C C . GLY A 1 108 ? 6.513 5.779 -29.813 1.00 93.62 108 GLY A C 1
ATOM 851 O O . GLY A 1 108 ? 5.641 5.030 -29.390 1.00 93.62 108 GLY A O 1
ATOM 852 N N . SER A 1 109 ? 6.244 7.055 -30.123 1.00 93.50 109 SER A N 1
ATOM 853 C CA . SER A 1 109 ? 4.883 7.613 -30.011 1.00 93.50 109 SER A CA 1
ATOM 854 C C . SER A 1 109 ? 3.892 6.978 -30.992 1.00 93.50 109 SER A C 1
ATOM 856 O O . SER A 1 109 ? 2.702 6.906 -30.690 1.00 93.50 109 SER A O 1
ATOM 858 N N . GLU A 1 110 ? 4.377 6.466 -32.128 1.00 92.50 110 GLU A N 1
ATOM 859 C CA . GLU A 1 110 ? 3.565 5.790 -33.153 1.00 92.50 110 GLU A CA 1
ATOM 860 C C . GLU A 1 110 ? 2.891 4.516 -32.599 1.00 92.50 110 GLU A C 1
ATOM 862 O O . GLU A 1 110 ? 1.785 4.159 -33.007 1.00 92.50 110 GLU A O 1
ATOM 867 N N . PHE A 1 111 ? 3.509 3.857 -31.606 1.00 95.81 111 PHE A N 1
ATOM 868 C CA . PHE A 1 111 ? 2.905 2.722 -30.900 1.00 95.81 111 PHE A CA 1
ATOM 869 C C . PHE A 1 111 ? 1.617 3.127 -30.180 1.00 95.81 111 PHE A C 1
ATOM 871 O O . PHE A 1 111 ? 0.625 2.406 -30.253 1.00 95.81 111 PHE A O 1
ATOM 878 N N . PHE A 1 112 ? 1.589 4.303 -29.547 1.00 95.38 112 PHE A N 1
ATOM 879 C CA . PHE A 1 112 ? 0.404 4.772 -28.832 1.00 95.38 112 PHE A CA 1
ATOM 880 C C . PHE A 1 112 ? -0.755 5.110 -29.776 1.00 95.38 112 PHE A C 1
ATOM 882 O O . PHE A 1 112 ? -1.902 4.819 -29.439 1.00 95.38 112 PHE A O 1
ATOM 889 N N . GLU A 1 113 ? -0.487 5.615 -30.986 1.00 90.88 113 GLU A N 1
ATOM 890 C CA . GLU A 1 113 ? -1.535 5.717 -32.016 1.00 90.88 113 GLU A CA 1
ATOM 891 C C . GLU A 1 113 ? -2.037 4.325 -32.446 1.00 90.88 113 GLU A C 1
ATOM 893 O O . GLU A 1 113 ? -3.245 4.122 -32.590 1.00 90.88 113 GLU A O 1
ATOM 898 N N . ALA A 1 114 ? -1.138 3.342 -32.578 1.00 91.12 114 ALA A N 1
ATOM 899 C CA . ALA A 1 114 ? -1.483 1.965 -32.940 1.00 91.12 114 ALA A CA 1
ATOM 900 C C . ALA A 1 114 ? -2.303 1.220 -31.862 1.00 91.12 114 ALA A C 1
ATOM 902 O O . ALA A 1 114 ? -3.151 0.399 -32.222 1.00 91.12 114 ALA A O 1
ATOM 903 N N . VAL A 1 115 ? -2.105 1.520 -30.570 1.00 94.31 115 VAL A N 1
ATOM 904 C CA . VAL A 1 115 ? -2.961 1.042 -29.458 1.00 94.31 115 VAL A CA 1
ATOM 905 C C . VAL A 1 115 ? -4.175 1.952 -29.181 1.00 94.31 115 VAL A C 1
ATOM 907 O O . VAL A 1 115 ? -4.964 1.676 -28.281 1.00 94.31 115 VAL A O 1
ATOM 910 N N . GLY A 1 116 ? -4.390 3.003 -29.984 1.00 93.44 116 GLY A N 1
ATOM 911 C CA . GLY A 1 116 ? -5.634 3.788 -30.019 1.00 93.44 116 GLY A CA 1
ATOM 912 C C . GLY A 1 116 ? -5.656 5.092 -29.209 1.00 93.44 116 GLY A C 1
ATOM 913 O O . GLY A 1 116 ? -6.693 5.767 -29.178 1.00 93.44 116 GLY A O 1
ATOM 914 N N . PHE A 1 117 ? -4.541 5.492 -28.595 1.00 93.88 117 PHE A N 1
ATOM 915 C CA . PHE A 1 117 ? -4.418 6.782 -27.910 1.00 93.88 117 PHE A CA 1
ATOM 916 C C . PHE A 1 117 ? -4.500 7.930 -28.927 1.00 93.88 117 PHE A C 1
ATOM 918 O O . PHE A 1 117 ? -4.095 7.808 -30.082 1.00 93.88 117 PHE A O 1
ATOM 925 N N . GLN A 1 118 ? -5.060 9.064 -28.506 1.00 89.88 118 GLN A N 1
ATOM 926 C CA . GLN A 1 118 ? -5.326 10.203 -29.388 1.00 89.88 118 GLN A CA 1
ATOM 927 C C . GLN A 1 118 ? -4.282 11.306 -29.192 1.00 89.88 118 GLN A C 1
ATOM 929 O O . GLN A 1 118 ? -4.045 11.730 -28.065 1.00 89.88 118 GLN A O 1
ATOM 934 N N . ASN A 1 119 ? -3.744 11.848 -30.290 1.00 82.94 119 ASN A N 1
ATOM 935 C CA . ASN A 1 119 ? -2.697 12.884 -30.288 1.00 82.94 119 ASN A CA 1
ATOM 936 C C . ASN A 1 119 ? -1.397 12.447 -29.580 1.00 82.94 119 ASN A C 1
ATOM 938 O O . ASN A 1 119 ? -0.771 13.255 -28.887 1.00 82.94 119 ASN A O 1
ATOM 942 N N . ALA A 1 120 ? -0.998 11.181 -29.736 1.00 88.38 120 ALA A N 1
ATOM 943 C CA . ALA A 1 120 ? 0.249 10.693 -29.163 1.00 88.38 120 ALA A CA 1
ATOM 944 C C . ALA A 1 120 ? 1.448 11.495 -29.692 1.00 88.38 120 ALA A C 1
ATOM 946 O O . ALA A 1 120 ? 1.530 11.855 -30.866 1.00 88.38 120 ALA A O 1
ATOM 947 N N . SER A 1 121 ? 2.374 11.830 -28.800 1.00 89.12 121 SER A N 1
ATOM 948 C CA . SER A 1 121 ? 3.535 12.648 -29.131 1.00 89.12 121 SER A CA 1
ATOM 949 C C . SER A 1 121 ? 4.640 12.460 -28.101 1.00 89.12 121 SER A C 1
ATOM 951 O O . SER A 1 121 ? 4.377 12.065 -26.967 1.00 89.12 121 SER A O 1
ATOM 953 N N . ALA A 1 122 ? 5.866 12.860 -28.448 1.00 86.94 122 ALA A N 1
ATOM 954 C CA . ALA A 1 122 ? 6.998 12.829 -27.523 1.00 86.94 122 ALA A CA 1
ATOM 955 C C . ALA A 1 122 ? 6.745 13.600 -26.205 1.00 86.94 122 ALA A C 1
ATOM 957 O O . ALA A 1 122 ? 7.385 13.310 -25.200 1.00 86.94 122 ALA A O 1
ATOM 958 N N . SER A 1 123 ? 5.814 14.565 -26.195 1.00 87.00 123 SER A N 1
ATOM 959 C CA . SER A 1 123 ? 5.392 15.311 -24.998 1.00 87.0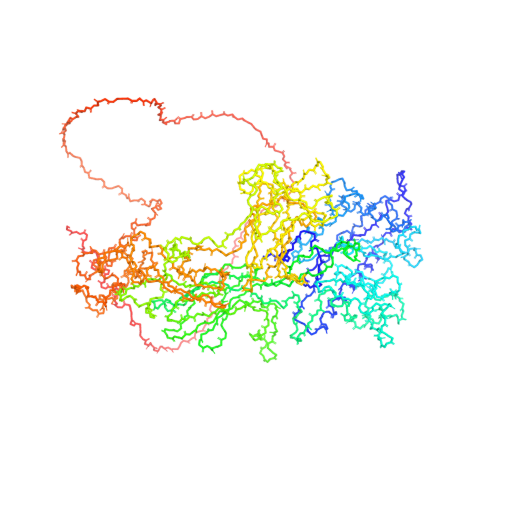0 123 SER A CA 1
ATOM 960 C C . SER A 1 123 ? 4.341 14.615 -24.127 1.00 87.00 123 SER A C 1
ATOM 962 O O . SER A 1 123 ? 4.169 15.036 -22.994 1.00 87.00 123 SER A O 1
ATOM 964 N N . THR A 1 124 ? 3.648 13.592 -24.632 1.00 88.94 124 THR A N 1
ATOM 965 C CA . THR A 1 124 ? 2.661 12.780 -23.883 1.00 88.94 124 THR A CA 1
ATOM 966 C C . THR A 1 124 ? 3.141 11.336 -23.708 1.00 88.94 124 THR A C 1
ATOM 968 O O . THR A 1 124 ? 2.353 10.444 -23.416 1.00 88.94 124 THR A O 1
ATOM 971 N N . PHE A 1 125 ? 4.417 11.073 -24.003 1.00 91.56 125 PHE A N 1
ATOM 972 C CA . PHE A 1 125 ? 4.950 9.722 -24.144 1.00 91.56 125 PHE A CA 1
ATOM 973 C C . PHE A 1 125 ? 4.913 8.942 -22.825 1.00 91.56 125 PHE A C 1
ATOM 975 O O . PHE A 1 125 ? 4.507 7.786 -22.826 1.00 91.56 125 PHE A O 1
ATOM 982 N N . VAL A 1 126 ? 5.320 9.580 -21.722 1.00 88.62 126 VAL A N 1
ATOM 983 C CA . VAL A 1 126 ? 5.376 8.954 -20.390 1.00 88.62 126 VAL A CA 1
ATOM 984 C C . VAL A 1 126 ? 3.965 8.657 -19.890 1.00 88.62 126 VAL A C 1
ATOM 986 O O . VAL A 1 126 ? 3.653 7.498 -19.650 1.00 88.62 126 VAL A O 1
ATOM 989 N N . ASP A 1 127 ? 3.081 9.658 -19.880 1.00 87.19 127 ASP A N 1
ATOM 990 C CA . ASP A 1 127 ? 1.681 9.518 -19.464 1.00 87.19 127 ASP A CA 1
ATOM 991 C C . ASP A 1 127 ? 0.966 8.392 -20.239 1.00 87.19 127 ASP A C 1
ATOM 993 O O . ASP A 1 127 ? 0.278 7.552 -19.654 1.00 87.19 127 ASP A O 1
ATOM 997 N N . ASN A 1 128 ? 1.162 8.334 -21.565 1.00 92.88 128 ASN A N 1
ATOM 998 C CA . ASN A 1 128 ? 0.597 7.284 -22.415 1.00 92.88 128 ASN A CA 1
ATOM 999 C C . ASN A 1 128 ? 1.187 5.901 -22.093 1.00 92.88 128 ASN A C 1
ATOM 1001 O O . ASN A 1 128 ? 0.451 4.914 -22.095 1.00 92.88 128 ASN A O 1
ATOM 1005 N N . LEU A 1 129 ? 2.495 5.820 -21.826 1.00 94.06 129 LEU A N 1
ATOM 1006 C CA . LEU A 1 129 ? 3.185 4.578 -21.486 1.00 94.06 129 LEU A CA 1
ATOM 1007 C C . LEU A 1 129 ? 2.730 4.024 -20.136 1.00 94.06 129 LEU A C 1
ATOM 1009 O O . LEU A 1 129 ? 2.404 2.842 -20.049 1.00 94.06 129 LEU A O 1
ATOM 1013 N N . GLU A 1 130 ? 2.688 4.862 -19.103 1.00 91.31 130 GLU A N 1
ATOM 1014 C CA . GLU A 1 130 ? 2.267 4.472 -17.757 1.00 91.31 130 GLU A CA 1
ATOM 1015 C C . GLU A 1 130 ? 0.795 4.038 -17.770 1.00 91.31 130 GLU A C 1
ATOM 1017 O O . GLU A 1 130 ? 0.469 2.936 -17.324 1.00 91.31 130 GLU A O 1
ATOM 1022 N N . THR A 1 131 ? -0.071 4.822 -18.427 1.00 91.94 131 THR A N 1
ATOM 1023 C CA . THR A 1 131 ? -1.481 4.467 -18.661 1.00 91.94 131 THR A CA 1
ATOM 1024 C C . THR A 1 131 ? -1.621 3.129 -19.395 1.00 91.94 131 THR A C 1
ATOM 1026 O O . THR A 1 131 ? -2.448 2.299 -19.017 1.00 91.94 131 THR A O 1
ATOM 1029 N N . TYR A 1 132 ? -0.831 2.891 -20.447 1.00 95.88 132 TYR A N 1
ATOM 1030 C CA . TYR A 1 132 ? -0.888 1.644 -21.210 1.00 95.88 132 TYR A CA 1
ATOM 1031 C C . TYR A 1 132 ? -0.384 0.447 -20.393 1.00 95.88 132 TYR A C 1
ATOM 1033 O O . TYR A 1 132 ? -1.077 -0.566 -20.314 1.00 95.88 132 TYR A O 1
ATOM 1041 N N . ASN A 1 133 ? 0.765 0.566 -19.722 1.00 96.19 133 ASN A N 1
ATOM 1042 C CA . ASN A 1 133 ? 1.284 -0.465 -18.821 1.00 96.19 133 ASN A CA 1
ATOM 1043 C C . ASN A 1 133 ? 0.245 -0.806 -17.732 1.00 96.19 133 ASN A C 1
ATOM 1045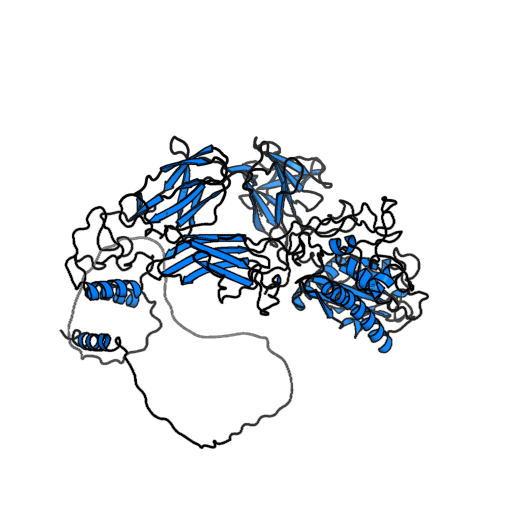 O O . ASN A 1 133 ? -0.026 -1.982 -17.494 1.00 96.19 133 ASN A O 1
ATOM 1049 N N . HIS A 1 134 ? -0.415 0.193 -17.136 1.00 93.75 134 HIS A N 1
ATOM 1050 C CA . HIS A 1 134 ? -1.485 -0.015 -16.158 1.00 93.75 134 HIS A CA 1
ATOM 1051 C C . HIS A 1 134 ? -2.701 -0.755 -16.746 1.00 93.75 134 HIS A C 1
ATOM 1053 O O . HIS A 1 134 ? -3.202 -1.711 -16.144 1.00 93.75 134 HIS A O 1
ATOM 1059 N N . GLN A 1 135 ? -3.154 -0.373 -17.945 1.00 95.44 135 GLN A N 1
ATOM 1060 C CA . GLN A 1 135 ? -4.227 -1.081 -18.653 1.00 95.44 135 GLN A CA 1
ATOM 1061 C C . GLN A 1 135 ? -3.862 -2.549 -18.910 1.00 95.44 135 GLN A C 1
ATOM 1063 O O . GLN A 1 135 ? -4.703 -3.427 -18.723 1.00 95.44 135 GLN A O 1
ATOM 1068 N N . GLN A 1 136 ? -2.609 -2.828 -19.278 1.00 95.44 136 GLN A N 1
ATOM 1069 C CA . GLN A 1 136 ? -2.123 -4.188 -19.524 1.00 95.44 136 GLN A CA 1
ATOM 1070 C C . GLN A 1 136 ? -1.953 -4.995 -18.233 1.00 95.44 136 GLN A C 1
ATOM 1072 O O . GLN A 1 136 ? -2.299 -6.176 -18.216 1.00 95.44 136 GLN A O 1
ATOM 1077 N N . ARG A 1 137 ? -1.534 -4.364 -17.127 1.00 94.69 137 ARG A N 1
ATOM 1078 C CA . ARG A 1 137 ? -1.540 -4.964 -15.781 1.00 94.69 137 ARG A CA 1
ATOM 1079 C C . ARG A 1 137 ? -2.935 -5.486 -15.417 1.00 94.69 137 ARG A C 1
ATOM 1081 O O . ARG A 1 137 ? -3.078 -6.631 -14.993 1.00 94.69 137 ARG A O 1
ATOM 1088 N N . ILE A 1 138 ? -3.967 -4.664 -15.631 1.00 94.75 138 ILE A N 1
ATOM 1089 C CA . ILE A 1 138 ? -5.366 -5.036 -15.369 1.00 94.75 138 ILE A CA 1
ATOM 1090 C C . ILE A 1 138 ? -5.848 -6.115 -16.349 1.00 94.75 138 ILE A C 1
ATOM 1092 O O . ILE A 1 138 ? -6.404 -7.123 -15.917 1.00 94.75 138 ILE A O 1
ATOM 1096 N N . ALA A 1 139 ? -5.633 -5.931 -17.656 1.00 94.38 139 ALA A N 1
ATOM 1097 C CA . ALA A 1 139 ? -6.140 -6.834 -18.692 1.00 94.38 139 ALA A CA 1
ATOM 1098 C C . ALA A 1 139 ? -5.598 -8.268 -18.564 1.00 94.38 139 ALA A C 1
ATOM 1100 O O . ALA A 1 139 ? -6.339 -9.224 -18.791 1.00 94.38 139 ALA A O 1
ATOM 1101 N N . ASN A 1 140 ? -4.335 -8.407 -18.152 1.00 93.88 140 ASN A N 1
ATOM 1102 C CA . ASN A 1 140 ? -3.648 -9.689 -17.976 1.00 93.88 140 ASN A CA 1
ATOM 1103 C C . ASN A 1 140 ? -3.745 -10.239 -16.537 1.00 93.88 140 ASN A C 1
ATOM 1105 O O . ASN A 1 140 ? -3.167 -11.285 -16.228 1.00 93.88 140 ASN A O 1
ATOM 1109 N N . ASN A 1 141 ? -4.499 -9.572 -15.648 1.00 93.69 141 ASN A N 1
ATOM 1110 C CA . ASN A 1 141 ? -4.687 -9.995 -14.255 1.00 93.69 141 ASN A CA 1
ATOM 1111 C C . ASN A 1 141 ? -3.319 -10.196 -13.552 1.00 93.69 141 ASN A C 1
ATOM 1113 O O . ASN A 1 141 ? -3.047 -11.248 -12.969 1.00 93.69 141 ASN A O 1
ATOM 1117 N N . ALA A 1 142 ? -2.435 -9.199 -13.693 1.00 95.69 142 ALA A N 1
ATOM 1118 C CA . ALA A 1 142 ? -1.044 -9.193 -13.234 1.00 95.69 142 ALA A CA 1
ATOM 1119 C C . ALA A 1 142 ? -0.814 -8.158 -12.114 1.00 95.69 142 ALA A C 1
ATOM 1121 O O . ALA A 1 142 ? -1.592 -7.212 -11.979 1.00 95.69 142 ALA A O 1
ATOM 1122 N N . HIS A 1 143 ? 0.266 -8.328 -11.344 1.00 95.94 143 HIS A N 1
ATOM 1123 C CA . HIS A 1 143 ? 0.709 -7.408 -10.283 1.00 95.94 143 HIS A CA 1
ATOM 1124 C C . HIS A 1 143 ? 1.515 -6.229 -10.823 1.00 95.94 143 HIS A C 1
ATOM 1126 O O . HIS A 1 143 ? 1.439 -5.121 -10.298 1.00 95.94 143 HIS A O 1
ATOM 1132 N N . TRP A 1 144 ? 2.270 -6.464 -11.892 1.00 97.31 144 TRP A N 1
ATOM 1133 C CA . TRP A 1 144 ? 3.231 -5.518 -12.449 1.00 97.31 144 TRP A CA 1
ATOM 1134 C C . TRP A 1 144 ? 3.092 -5.452 -13.970 1.00 97.31 144 TRP A C 1
ATOM 1136 O O . TRP A 1 144 ? 2.559 -6.381 -14.582 1.00 97.31 144 TRP A O 1
ATOM 1146 N N . ALA A 1 145 ? 3.580 -4.382 -14.593 1.00 97.81 145 ALA A N 1
ATOM 1147 C CA . ALA A 1 145 ? 3.673 -4.281 -16.043 1.00 97.81 145 ALA A CA 1
ATOM 1148 C C . ALA A 1 145 ? 4.830 -3.392 -16.508 1.00 97.81 145 ALA A C 1
ATOM 1150 O O . ALA A 1 145 ? 5.122 -2.361 -15.904 1.00 97.81 145 ALA A O 1
ATOM 1151 N N . PHE A 1 146 ? 5.450 -3.764 -17.626 1.00 98.38 146 PHE A N 1
ATOM 1152 C CA . PHE A 1 146 ? 6.410 -2.920 -18.338 1.00 98.38 146 PHE A CA 1
ATOM 1153 C C . PHE A 1 146 ? 6.368 -3.179 -19.849 1.00 98.38 146 PHE A C 1
ATOM 1155 O O . PHE A 1 146 ? 5.749 -4.135 -20.324 1.00 98.38 146 PHE A O 1
ATOM 1162 N N . THR A 1 147 ? 7.032 -2.318 -20.619 1.00 98.56 147 THR A N 1
ATOM 1163 C CA . THR A 1 147 ? 7.084 -2.413 -22.085 1.00 98.56 147 THR A CA 1
ATOM 1164 C C . THR A 1 147 ? 8.524 -2.555 -22.585 1.00 98.56 147 THR A C 1
ATOM 1166 O O . THR A 1 147 ? 9.450 -1.959 -22.035 1.00 98.56 147 THR A O 1
ATOM 1169 N N . ILE A 1 148 ? 8.715 -3.330 -23.654 1.00 98.75 148 ILE A N 1
ATOM 1170 C CA . ILE A 1 148 ? 9.971 -3.473 -24.396 1.00 98.75 148 ILE A CA 1
ATOM 1171 C C . ILE A 1 148 ? 9.755 -2.966 -25.826 1.00 98.75 148 ILE A C 1
ATOM 1173 O O . ILE A 1 148 ? 8.972 -3.533 -26.591 1.00 98.75 148 ILE A O 1
ATOM 1177 N N . PHE A 1 149 ? 10.482 -1.917 -26.204 1.00 98.56 149 PHE A N 1
ATOM 1178 C CA . PHE A 1 149 ? 10.548 -1.412 -27.574 1.00 98.56 149 PHE A CA 1
ATOM 1179 C C . PHE A 1 149 ? 11.801 -1.927 -28.272 1.00 98.56 149 PHE A C 1
ATOM 1181 O O . PHE A 1 149 ? 12.907 -1.801 -27.740 1.00 98.56 149 PHE A O 1
ATOM 1188 N N . VAL A 1 150 ? 11.641 -2.475 -29.478 1.00 98.44 150 VAL A N 1
ATOM 1189 C CA . VAL A 1 150 ? 12.748 -3.076 -30.228 1.00 98.44 150 VAL A CA 1
ATOM 1190 C C . VAL A 1 150 ? 12.920 -2.452 -31.608 1.00 98.44 150 VAL A C 1
ATOM 1192 O O . VAL A 1 150 ? 11.995 -2.432 -32.422 1.00 98.44 150 VAL A O 1
ATOM 1195 N N . ALA A 1 151 ? 14.136 -1.984 -31.877 1.00 97.50 151 ALA A N 1
ATOM 1196 C CA . ALA A 1 151 ? 14.582 -1.548 -33.195 1.00 97.50 151 ALA A CA 1
ATOM 1197 C C . ALA A 1 151 ? 15.309 -2.691 -33.908 1.00 97.50 151 ALA A C 1
ATOM 1199 O O . ALA A 1 151 ? 16.084 -3.415 -33.278 1.00 97.50 151 ALA A O 1
ATOM 1200 N N . ASN A 1 152 ? 15.100 -2.838 -35.215 1.00 96.94 152 ASN A N 1
ATOM 1201 C CA . ASN A 1 152 ? 15.913 -3.745 -36.016 1.00 96.94 152 ASN A CA 1
ATOM 1202 C C . ASN A 1 152 ? 17.367 -3.233 -36.074 1.00 96.94 152 ASN A C 1
ATOM 1204 O O . ASN A 1 152 ? 17.574 -2.030 -36.172 1.00 96.94 152 ASN A O 1
ATOM 1208 N N . SER A 1 153 ? 18.355 -4.119 -35.953 1.00 96.00 153 SER A N 1
ATOM 1209 C CA . SER A 1 153 ? 19.787 -3.787 -36.007 1.00 96.00 153 SER A CA 1
ATOM 1210 C C . SER A 1 153 ? 20.617 -4.892 -36.683 1.00 96.00 153 SER A C 1
ATOM 1212 O O . SER A 1 153 ? 21.771 -5.117 -36.311 1.00 96.00 153 SER A O 1
ATOM 1214 N N . GLU A 1 154 ? 20.020 -5.655 -37.608 1.00 93.81 154 GLU A N 1
ATOM 1215 C CA . GLU A 1 154 ? 20.669 -6.767 -38.326 1.00 93.81 154 GLU A CA 1
ATOM 1216 C C . GLU A 1 154 ? 21.917 -6.313 -39.111 1.00 93.81 154 GLU A C 1
ATOM 1218 O O . GLU A 1 154 ? 22.875 -7.082 -39.254 1.00 93.81 154 GLU A O 1
ATOM 1223 N N . ASN A 1 155 ? 21.932 -5.070 -39.604 1.00 92.56 1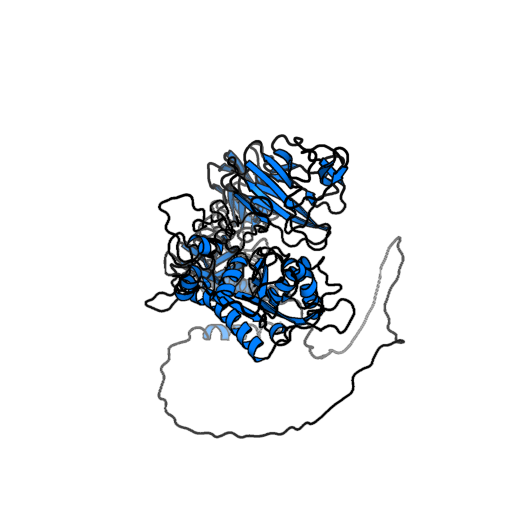55 ASN A N 1
ATOM 1224 C CA . ASN A 1 155 ? 23.018 -4.517 -40.414 1.00 92.56 155 ASN A CA 1
ATOM 1225 C C . ASN A 1 155 ? 24.001 -3.618 -39.634 1.00 92.56 155 ASN A C 1
ATOM 1227 O O . ASN A 1 155 ? 25.001 -3.181 -40.218 1.00 92.56 155 ASN A O 1
ATOM 1231 N N . ASP A 1 156 ? 23.783 -3.384 -38.335 1.00 91.38 156 ASP A N 1
ATOM 1232 C CA . ASP A 1 156 ? 24.588 -2.465 -37.523 1.00 91.38 156 ASP A CA 1
ATOM 1233 C C . ASP A 1 156 ? 25.768 -3.118 -36.792 1.00 91.38 156 ASP A C 1
ATOM 1235 O O . ASP A 1 156 ? 25.666 -4.150 -36.123 1.00 91.38 156 ASP A O 1
ATOM 1239 N N . GLU A 1 157 ? 26.937 -2.473 -36.865 1.00 85.44 157 GLU A N 1
ATOM 1240 C CA . GLU A 1 157 ? 28.148 -2.986 -36.223 1.00 85.44 157 GLU A CA 1
ATOM 1241 C C . GLU A 1 157 ? 28.039 -2.882 -34.688 1.00 85.44 157 GLU A C 1
ATOM 1243 O O . GLU A 1 157 ? 28.102 -1.800 -34.109 1.00 85.44 157 GLU A O 1
ATOM 1248 N N . PHE A 1 158 ? 27.944 -4.036 -34.020 1.00 83.06 158 PHE A N 1
ATOM 1249 C CA . PHE A 1 158 ? 27.800 -4.172 -32.563 1.00 83.06 158 PHE A CA 1
ATOM 1250 C C . PHE A 1 158 ? 26.479 -3.654 -31.960 1.00 83.06 158 PHE A C 1
ATOM 1252 O O . PHE A 1 158 ? 26.478 -3.267 -30.782 1.00 83.06 158 PHE A O 1
ATOM 1259 N N . ASP A 1 159 ? 25.389 -3.659 -32.735 1.00 90.94 159 ASP A N 1
ATOM 1260 C CA . ASP A 1 159 ? 24.029 -3.317 -32.286 1.00 90.94 159 ASP A CA 1
ATOM 1261 C C . ASP A 1 159 ? 23.952 -1.919 -31.625 1.00 90.94 159 ASP A C 1
ATOM 1263 O O . ASP A 1 159 ? 23.462 -1.762 -30.501 1.00 90.94 159 ASP A O 1
ATOM 1267 N N . THR A 1 160 ? 24.532 -0.899 -32.269 1.00 92.19 160 THR A N 1
ATOM 1268 C CA . THR A 1 160 ? 24.633 0.458 -31.703 1.00 92.19 160 THR A CA 1
ATOM 1269 C C . THR A 1 160 ? 23.732 1.476 -32.386 1.00 92.19 160 THR A C 1
ATOM 1271 O O . THR A 1 160 ? 23.767 1.588 -33.606 1.00 92.19 160 THR A O 1
ATOM 1274 N N . TRP A 1 161 ? 23.056 2.312 -31.594 1.00 95.38 161 TRP A N 1
ATOM 1275 C CA . TRP A 1 161 ? 22.346 3.502 -32.083 1.00 95.38 161 TRP A CA 1
ATOM 1276 C C . TRP A 1 161 ? 23.281 4.494 -32.782 1.00 95.38 161 TRP A C 1
ATOM 1278 O O . TRP A 1 161 ? 24.476 4.584 -32.467 1.00 95.38 161 TRP A O 1
ATOM 1288 N N . ALA A 1 162 ? 22.717 5.339 -33.647 1.00 94.12 162 ALA A N 1
ATOM 1289 C CA . ALA A 1 162 ? 23.479 6.406 -34.279 1.00 94.12 162 ALA A CA 1
ATOM 1290 C C . ALA A 1 162 ? 24.101 7.391 -33.252 1.00 94.12 162 ALA A C 1
ATOM 1292 O O . ALA A 1 162 ? 23.508 7.695 -32.209 1.00 94.12 162 ALA A O 1
ATOM 1293 N N . PRO A 1 163 ? 25.298 7.953 -33.525 1.00 93.38 163 PRO A N 1
ATOM 1294 C CA . PRO A 1 163 ? 25.982 8.828 -32.576 1.00 93.38 163 PRO A CA 1
ATOM 1295 C C . PRO A 1 163 ? 25.217 10.121 -32.263 1.00 93.38 163 PRO A C 1
ATOM 1297 O O . PRO A 1 163 ? 24.791 10.840 -33.165 1.00 93.38 163 PRO A O 1
ATOM 1300 N N . GLY A 1 164 ? 25.160 10.482 -30.979 1.00 90.31 164 GLY A N 1
ATOM 1301 C CA . GLY A 1 164 ? 24.605 11.757 -30.503 1.00 90.31 164 GLY A CA 1
ATOM 1302 C C . GLY A 1 164 ? 23.675 11.629 -29.297 1.00 90.31 164 GLY A C 1
ATOM 1303 O O . GLY A 1 164 ? 23.474 12.618 -28.597 1.00 90.31 164 GLY A O 1
ATOM 1304 N N . GLY A 1 165 ? 23.156 10.426 -29.040 1.00 89.75 165 GLY A N 1
ATOM 1305 C CA . GLY A 1 165 ? 22.311 10.126 -27.885 1.00 89.75 165 GLY A CA 1
ATOM 1306 C C . GLY A 1 165 ? 23.110 9.771 -26.620 1.00 89.75 165 GLY A C 1
ATOM 1307 O O . GLY A 1 165 ? 24.327 9.570 -26.694 1.00 89.75 165 GLY A O 1
ATOM 1308 N N . PRO A 1 166 ? 22.443 9.699 -25.452 1.00 88.44 166 PRO A N 1
ATOM 1309 C CA . PRO A 1 166 ? 23.076 9.356 -24.175 1.00 88.44 166 PRO A CA 1
ATOM 1310 C C . PRO A 1 166 ? 23.501 7.881 -24.086 1.00 88.44 166 PRO A C 1
ATOM 1312 O O . PRO A 1 166 ? 24.518 7.577 -23.464 1.00 88.44 166 PRO A O 1
ATOM 1315 N N . PHE A 1 167 ? 22.762 6.978 -24.737 1.00 91.62 167 PHE A N 1
ATOM 1316 C CA . PHE A 1 167 ? 23.010 5.534 -24.729 1.00 91.62 167 PHE A CA 1
ATOM 1317 C C . PHE A 1 167 ? 23.548 5.061 -26.080 1.00 91.62 167 PHE A C 1
ATOM 1319 O O . PHE A 1 167 ? 23.135 5.553 -27.130 1.00 91.62 167 PHE A O 1
ATOM 1326 N N . SER A 1 168 ? 24.471 4.097 -26.064 1.00 90.12 168 SER A N 1
ATOM 1327 C CA . SER A 1 168 ? 25.091 3.562 -27.290 1.00 90.12 168 SER A CA 1
ATOM 1328 C C . SER A 1 168 ? 24.518 2.221 -27.750 1.00 90.12 168 SER A C 1
ATOM 1330 O O . SER A 1 168 ? 24.756 1.846 -28.890 1.00 90.12 168 SER A O 1
ATOM 1332 N N . ARG A 1 169 ? 23.773 1.515 -26.892 1.00 91.62 169 ARG A N 1
ATOM 1333 C CA . ARG A 1 169 ? 23.122 0.214 -27.135 1.00 91.62 169 ARG A CA 1
ATOM 1334 C C . ARG A 1 169 ? 21.808 0.166 -26.347 1.00 91.62 169 ARG A C 1
ATOM 1336 O O . ARG A 1 169 ? 21.253 1.229 -26.092 1.00 91.62 169 ARG A O 1
ATOM 1343 N N . ALA A 1 170 ? 21.339 -1.023 -25.966 1.00 94.94 170 ALA A N 1
ATOM 1344 C CA . ALA A 1 170 ? 20.238 -1.219 -25.026 1.00 94.94 170 ALA A CA 1
ATOM 1345 C C . ALA A 1 170 ? 20.298 -0.268 -23.817 1.00 94.94 170 ALA A C 1
ATOM 1347 O O . ALA A 1 170 ? 21.391 0.109 -23.379 1.00 94.94 170 ALA A O 1
ATOM 1348 N N . PHE A 1 171 ? 19.121 0.136 -23.344 1.00 94.62 171 PHE A N 1
ATOM 1349 C CA . PHE A 1 171 ? 18.953 0.898 -22.114 1.00 94.62 171 PHE A CA 1
ATOM 1350 C C . PHE A 1 171 ? 17.551 0.705 -21.530 1.00 94.62 171 PHE A C 1
ATOM 1352 O O . PHE A 1 171 ? 16.562 0.604 -22.261 1.00 94.62 171 PHE A O 1
ATOM 1359 N N . ALA A 1 172 ? 17.476 0.738 -20.205 1.00 94.69 172 ALA A N 1
ATOM 1360 C CA . ALA A 1 172 ? 16.246 0.775 -19.436 1.00 94.69 172 ALA A CA 1
ATOM 1361 C C . ALA A 1 172 ? 15.946 2.179 -18.892 1.00 94.69 172 ALA A C 1
ATOM 1363 O O . ALA A 1 172 ? 16.843 2.970 -18.590 1.00 94.69 172 ALA A O 1
ATOM 1364 N N . LEU A 1 173 ? 14.658 2.446 -18.694 1.00 92.19 173 LEU A N 1
ATOM 1365 C CA . LEU A 1 173 ? 14.112 3.604 -17.997 1.00 92.19 173 LEU A CA 1
ATOM 1366 C C . LEU A 1 173 ? 13.307 3.094 -16.783 1.00 92.19 173 LEU A C 1
ATOM 1368 O O . LEU A 1 173 ? 12.139 2.720 -16.926 1.00 92.19 173 LEU A O 1
ATOM 1372 N N . PRO A 1 174 ? 13.940 2.997 -15.591 1.00 89.75 174 PRO A N 1
ATOM 1373 C CA . PRO A 1 174 ? 13.349 2.376 -14.402 1.00 89.75 174 PRO A CA 1
ATOM 1374 C C . PRO A 1 174 ? 12.093 3.050 -13.857 1.00 89.75 174 PRO A C 1
ATOM 1376 O O . PRO A 1 174 ? 11.332 2.406 -13.143 1.00 89.75 174 PRO A O 1
ATOM 1379 N N . GLN A 1 175 ? 11.885 4.344 -14.111 1.00 85.00 175 GLN A N 1
ATOM 1380 C CA . GLN A 1 175 ? 10.714 5.051 -13.595 1.00 85.00 175 GLN A CA 1
ATOM 1381 C C . GLN A 1 175 ? 9.506 4.746 -14.483 1.00 85.00 175 GLN A C 1
ATOM 1383 O O . GLN A 1 175 ? 8.555 4.125 -14.014 1.00 85.00 175 GLN A O 1
ATOM 1388 N N . GLU A 1 176 ? 9.649 5.034 -15.774 1.00 87.12 176 GLU A N 1
ATOM 1389 C CA . GLU A 1 176 ? 8.656 4.899 -16.843 1.00 87.12 176 GLU A CA 1
ATOM 1390 C C . GLU A 1 176 ? 8.320 3.436 -17.207 1.00 87.12 176 GLU A C 1
ATOM 1392 O O . GLU A 1 176 ? 7.382 3.175 -17.959 1.00 87.12 176 GLU A O 1
ATOM 1397 N N . LYS A 1 177 ? 9.103 2.470 -16.703 1.00 93.94 177 LYS A N 1
ATOM 1398 C CA . LYS A 1 177 ? 8.997 1.029 -16.999 1.00 93.94 177 LYS A CA 1
ATOM 1399 C C . LYS A 1 177 ? 9.067 0.723 -18.504 1.00 93.94 177 LYS A C 1
ATOM 1401 O O . LYS A 1 177 ? 8.205 0.046 -19.078 1.00 93.94 177 LYS A O 1
ATOM 1406 N N . LEU A 1 178 ? 10.134 1.227 -19.132 1.00 97.06 178 LEU A N 1
ATOM 1407 C CA . LEU A 1 178 ? 10.485 0.966 -20.531 1.00 97.06 178 LEU A CA 1
ATOM 1408 C C . LEU A 1 178 ? 11.874 0.336 -20.658 1.00 97.06 178 LEU A C 1
ATOM 1410 O O . LEU A 1 178 ? 12.841 0.833 -20.083 1.00 97.06 178 LEU A O 1
ATOM 1414 N N . ILE A 1 179 ? 11.996 -0.677 -21.510 1.00 98.31 179 ILE A N 1
ATOM 1415 C CA . ILE A 1 179 ? 13.272 -1.148 -22.060 1.00 98.31 179 ILE A CA 1
ATOM 1416 C C . ILE A 1 179 ? 13.317 -0.778 -23.545 1.00 98.31 179 ILE A C 1
ATOM 1418 O O . ILE A 1 179 ? 12.337 -0.978 -24.262 1.00 98.31 179 ILE A O 1
ATOM 1422 N N . VAL A 1 180 ? 14.453 -0.268 -24.025 1.00 98.06 180 VAL A N 1
ATOM 1423 C CA . VAL A 1 180 ? 14.677 0.034 -25.446 1.00 98.06 180 VAL A CA 1
ATOM 1424 C C . VAL A 1 180 ? 15.882 -0.759 -25.955 1.00 98.06 180 VAL A C 1
ATOM 1426 O O . VAL A 1 180 ? 16.995 -0.619 -25.448 1.00 98.06 180 VAL A O 1
ATOM 1429 N N . LEU A 1 181 ? 15.661 -1.611 -26.959 1.00 96.44 181 LEU A N 1
ATOM 1430 C CA . LEU A 1 181 ? 16.559 -2.710 -27.326 1.00 96.44 181 LEU A CA 1
ATOM 1431 C C . LEU A 1 181 ? 16.856 -2.744 -28.843 1.00 96.44 181 LEU A C 1
ATOM 1433 O O . LEU A 1 181 ? 15.930 -2.774 -29.649 1.00 96.44 181 LEU A O 1
ATOM 1437 N N . PRO A 1 182 ? 18.127 -2.799 -29.270 1.00 97.06 182 PRO A N 1
ATOM 1438 C CA . PRO A 1 182 ? 18.488 -3.233 -30.627 1.00 97.06 182 PRO A CA 1
ATOM 1439 C C . PRO A 1 182 ? 18.309 -4.758 -30.807 1.00 97.06 182 PRO A C 1
ATOM 1441 O O . PRO A 1 182 ? 18.690 -5.531 -29.927 1.00 97.06 182 PRO A O 1
ATOM 1444 N N . SER A 1 183 ? 17.761 -5.224 -31.932 1.00 96.94 183 SER A N 1
ATOM 1445 C CA . SER A 1 183 ? 17.334 -6.628 -32.130 1.00 96.94 183 SER A CA 1
ATOM 1446 C C . SER A 1 183 ? 18.457 -7.676 -32.052 1.00 96.94 183 SER A C 1
ATOM 1448 O O . SER A 1 183 ? 18.202 -8.846 -31.735 1.00 96.94 183 SER A O 1
ATOM 1450 N N . GLY A 1 184 ? 19.705 -7.266 -32.307 1.00 94.31 184 GLY A N 1
ATOM 1451 C CA . GLY A 1 184 ? 20.890 -8.126 -32.252 1.00 94.31 184 GLY A CA 1
ATOM 1452 C C . GLY A 1 184 ? 21.386 -8.467 -30.839 1.00 94.31 184 GLY A C 1
ATOM 1453 O O . GLY A 1 184 ? 22.099 -9.462 -30.673 1.00 94.31 184 GLY A O 1
ATOM 1454 N N . ARG A 1 185 ? 20.984 -7.703 -29.808 1.00 94.19 185 ARG A N 1
ATOM 1455 C CA . ARG A 1 185 ? 21.475 -7.859 -28.424 1.00 94.19 185 ARG A CA 1
ATOM 1456 C C . ARG A 1 185 ? 21.183 -9.263 -27.856 1.00 94.19 185 ARG A C 1
ATOM 1458 O O . ARG A 1 185 ? 20.071 -9.749 -28.032 1.00 94.19 185 ARG A O 1
ATOM 1465 N N . PRO A 1 186 ? 22.134 -9.907 -27.146 1.00 94.12 186 PRO A N 1
ATOM 1466 C CA . PRO A 1 186 ? 21.938 -11.242 -26.578 1.00 94.12 186 PRO A CA 1
ATOM 1467 C C . PRO A 1 186 ? 20.979 -11.238 -25.381 1.00 94.12 186 PRO A C 1
ATOM 1469 O O . PRO A 1 186 ? 20.843 -10.228 -24.689 1.00 94.12 186 PRO A O 1
ATOM 1472 N N . GLU A 1 187 ? 20.414 -12.405 -25.095 1.00 96.06 187 GLU A N 1
ATOM 1473 C CA . GLU A 1 187 ? 19.489 -12.745 -24.009 1.00 96.06 187 GLU A CA 1
ATOM 1474 C C . GLU A 1 187 ? 19.952 -12.264 -22.619 1.00 96.06 187 GLU A C 1
ATOM 1476 O O . GLU A 1 187 ? 19.173 -11.668 -21.877 1.00 96.06 187 GLU A O 1
ATOM 1481 N N . GLY A 1 188 ? 21.251 -12.363 -22.308 1.00 96.56 188 GLY A N 1
ATOM 1482 C CA . GLY A 1 188 ? 21.822 -11.810 -21.071 1.00 96.56 188 GLY A CA 1
ATOM 1483 C C . GLY A 1 188 ? 21.763 -10.276 -20.969 1.00 96.56 188 GLY A C 1
ATOM 1484 O O . GLY A 1 188 ? 21.816 -9.736 -19.869 1.00 96.56 188 GLY A O 1
ATOM 1485 N N . THR A 1 189 ? 21.610 -9.556 -22.092 1.00 97.00 189 THR A N 1
ATOM 1486 C CA . THR A 1 189 ? 21.268 -8.118 -22.069 1.00 97.00 189 THR A CA 1
ATOM 1487 C C . THR A 1 189 ? 19.813 -7.933 -21.647 1.00 97.00 189 THR A C 1
ATOM 1489 O O . THR A 1 189 ? 19.539 -7.060 -20.842 1.00 97.00 189 THR A O 1
ATOM 1492 N N . VAL A 1 190 ? 18.880 -8.760 -22.131 1.00 98.06 190 VAL A N 1
ATOM 1493 C CA . VAL A 1 190 ? 17.466 -8.645 -21.734 1.00 98.06 190 VAL A CA 1
ATOM 1494 C C . VAL A 1 190 ? 17.311 -8.901 -20.234 1.00 98.06 190 VAL A C 1
ATOM 1496 O O . VAL A 1 190 ? 16.700 -8.086 -19.553 1.00 98.06 190 VAL A O 1
ATOM 1499 N N . ALA A 1 191 ? 17.936 -9.954 -19.698 1.00 98.50 191 ALA A N 1
ATOM 1500 C CA . ALA A 1 191 ? 17.927 -10.224 -18.257 1.00 98.50 191 ALA A CA 1
ATOM 1501 C C . ALA A 1 191 ? 18.473 -9.035 -17.430 1.00 98.50 191 ALA A C 1
ATOM 1503 O O . ALA A 1 191 ? 17.881 -8.666 -16.416 1.00 98.50 191 ALA A O 1
ATOM 1504 N N . HIS A 1 192 ? 19.548 -8.388 -17.897 1.00 98.19 192 HIS A N 1
ATOM 1505 C CA . HIS A 1 192 ? 20.115 -7.174 -17.298 1.00 98.19 192 HIS A CA 1
ATOM 1506 C C . HIS A 1 192 ? 19.123 -5.993 -17.295 1.00 98.19 192 HIS A C 1
ATOM 1508 O O . HIS A 1 192 ? 18.820 -5.451 -16.232 1.00 98.19 192 HIS A O 1
ATOM 1514 N N . GLU A 1 193 ? 18.547 -5.636 -18.451 1.00 97.94 193 GLU A N 1
ATOM 1515 C CA . GLU A 1 193 ? 17.586 -4.522 -18.547 1.00 97.94 193 GLU A CA 1
ATOM 1516 C C . GLU A 1 193 ? 16.280 -4.795 -17.764 1.00 97.94 193 GLU A C 1
ATOM 1518 O O . GLU A 1 193 ? 15.659 -3.868 -17.245 1.00 97.94 193 GLU A O 1
ATOM 1523 N N . VAL A 1 194 ? 15.866 -6.061 -17.622 1.00 98.50 194 VAL A N 1
ATOM 1524 C CA . VAL A 1 194 ? 14.700 -6.452 -16.804 1.00 98.50 194 VAL A CA 1
ATOM 1525 C C . VAL A 1 194 ? 14.955 -6.223 -15.311 1.00 98.50 194 VAL A C 1
ATOM 1527 O O . VAL A 1 194 ? 14.047 -5.784 -14.606 1.00 98.50 194 VAL A O 1
ATOM 1530 N N . GLY A 1 195 ? 16.189 -6.404 -14.827 1.00 98.00 195 GLY A N 1
ATOM 1531 C CA . GLY A 1 195 ? 16.555 -6.045 -13.452 1.00 98.00 195 GLY A CA 1
ATOM 1532 C C . GLY A 1 195 ? 16.291 -4.564 -13.145 1.00 98.00 195 GLY A C 1
ATOM 1533 O O . GLY A 1 195 ? 15.788 -4.221 -12.073 1.00 98.00 195 GLY A O 1
ATOM 1534 N N . HIS A 1 196 ? 16.548 -3.675 -14.109 1.00 96.62 196 HIS A N 1
ATOM 1535 C CA . HIS A 1 196 ? 16.281 -2.241 -13.970 1.00 96.62 196 HIS A CA 1
ATOM 1536 C C . HIS A 1 196 ? 14.790 -1.889 -13.840 1.00 96.62 196 HIS A C 1
ATOM 1538 O O . HIS A 1 196 ? 14.479 -0.878 -13.209 1.00 96.62 196 HIS A O 1
ATOM 1544 N N . MET A 1 197 ? 13.866 -2.702 -14.372 1.00 96.62 197 MET A N 1
ATOM 1545 C CA . MET A 1 197 ? 12.416 -2.492 -14.184 1.00 96.62 197 MET A CA 1
ATOM 1546 C C . MET A 1 197 ? 12.001 -2.610 -12.713 1.00 96.62 197 MET A C 1
ATOM 1548 O O . MET A 1 197 ? 11.045 -1.966 -12.295 1.00 96.62 197 MET A O 1
ATOM 1552 N N . PHE A 1 198 ? 12.774 -3.363 -11.927 1.00 96.75 198 PHE A N 1
ATOM 1553 C CA . PHE A 1 198 ? 12.627 -3.528 -10.480 1.00 96.75 198 PHE A CA 1
ATOM 1554 C C . PHE A 1 198 ? 13.783 -2.851 -9.730 1.00 96.75 198 PHE A C 1
ATOM 1556 O O . PHE A 1 198 ? 14.287 -3.343 -8.725 1.00 96.75 198 PHE A O 1
ATOM 1563 N N . TRP A 1 199 ? 14.213 -1.692 -10.239 1.00 94.69 199 TRP A N 1
ATOM 1564 C CA . TRP A 1 199 ? 15.161 -0.774 -9.604 1.00 94.69 199 TRP A CA 1
ATOM 1565 C C . TRP A 1 199 ? 16.608 -1.252 -9.445 1.00 94.69 199 TRP A C 1
ATOM 1567 O O . TRP A 1 199 ? 17.401 -0.499 -8.871 1.00 94.69 199 TRP A O 1
ATOM 1577 N N . ALA A 1 200 ? 16.995 -2.426 -9.960 1.00 95.94 200 ALA A N 1
ATOM 1578 C CA . ALA A 1 200 ? 18.374 -2.904 -9.858 1.00 95.94 200 ALA A CA 1
ATOM 1579 C C . ALA A 1 200 ? 19.367 -1.859 -10.394 1.00 95.94 200 ALA A C 1
ATOM 1581 O O . ALA A 1 200 ? 19.113 -1.172 -11.388 1.00 95.94 200 ALA A O 1
ATOM 1582 N N . LEU A 1 201 ? 20.505 -1.713 -9.717 1.00 94.62 201 LEU A N 1
ATOM 1583 C CA . LEU A 1 201 ? 21.531 -0.735 -10.070 1.00 94.62 201 LEU A CA 1
ATOM 1584 C C . LEU A 1 201 ? 22.668 -1.403 -10.836 1.00 94.62 201 LEU A C 1
ATOM 1586 O O . LEU A 1 201 ? 23.146 -2.457 -10.434 1.00 94.62 201 LEU A O 1
ATOM 1590 N N . ASP A 1 202 ? 23.161 -0.727 -11.871 1.00 95.56 202 ASP A N 1
ATOM 1591 C CA . ASP A 1 202 ? 24.378 -1.125 -12.576 1.00 95.56 202 ASP A CA 1
ATOM 1592 C C . ASP A 1 202 ? 25.582 -1.242 -11.643 1.00 95.56 202 ASP A C 1
ATOM 1594 O O . ASP A 1 202 ? 25.821 -0.378 -10.797 1.00 95.56 202 ASP A O 1
ATOM 1598 N N . GLU A 1 203 ? 26.407 -2.261 -11.866 1.00 96.56 203 GLU A N 1
ATOM 1599 C CA . GLU A 1 203 ? 27.558 -2.568 -11.010 1.00 96.56 203 GLU A CA 1
ATOM 1600 C C . GLU A 1 203 ? 28.906 -2.362 -11.720 1.00 96.56 203 GLU A C 1
ATOM 1602 O O . GLU A 1 203 ? 29.969 -2.555 -11.129 1.00 96.56 203 GLU A O 1
ATOM 1607 N N . TYR A 1 204 ? 28.894 -1.919 -12.981 1.00 93.50 204 TYR A N 1
ATOM 1608 C CA . TYR A 1 204 ? 30.089 -1.658 -13.789 1.00 93.50 204 TYR A CA 1
ATOM 1609 C C . TYR A 1 204 ? 30.483 -0.172 -13.849 1.00 93.50 204 TYR A C 1
ATOM 1611 O O . TYR A 1 204 ? 29.724 0.733 -13.504 1.00 93.50 204 TYR A O 1
ATOM 1619 N N . GLN A 1 205 ? 31.709 0.096 -14.316 1.00 92.31 205 GLN A N 1
ATOM 1620 C CA . GLN A 1 205 ? 32.242 1.456 -14.402 1.00 92.31 205 GLN A CA 1
ATOM 1621 C C . GLN A 1 205 ? 31.423 2.338 -15.355 1.00 92.31 205 GLN A C 1
ATOM 1623 O O . GLN A 1 205 ? 31.446 2.136 -16.567 1.00 92.31 205 GLN A O 1
ATOM 1628 N N . GLY A 1 206 ? 30.795 3.374 -14.799 1.00 85.44 206 GLY A N 1
ATOM 1629 C CA . GLY A 1 206 ? 29.951 4.326 -15.529 1.00 85.44 206 GLY A CA 1
ATOM 1630 C C . GLY A 1 206 ? 28.460 4.197 -15.218 1.00 85.44 206 GLY A C 1
ATOM 1631 O O . GLY A 1 206 ? 27.729 5.138 -15.509 1.00 85.44 206 GLY A O 1
ATOM 1632 N N . GLY A 1 207 ? 28.045 3.093 -14.591 1.00 87.75 207 GLY A N 1
ATOM 1633 C CA . GLY A 1 207 ? 26.703 2.909 -14.050 1.00 87.75 207 GLY A CA 1
ATOM 1634 C C . GLY A 1 207 ? 26.596 3.333 -12.580 1.00 87.75 207 GLY A C 1
ATOM 1635 O O . GLY A 1 207 ? 27.129 4.372 -12.176 1.00 87.75 207 GLY A O 1
ATOM 1636 N N . GLY A 1 208 ? 25.912 2.521 -11.772 1.00 88.69 208 GLY A N 1
ATOM 1637 C CA . GLY A 1 208 ? 25.668 2.759 -10.352 1.00 88.69 208 GLY A CA 1
ATOM 1638 C C . GLY A 1 208 ? 26.943 2.844 -9.507 1.00 88.69 208 GLY A C 1
ATOM 1639 O O . GLY A 1 208 ? 28.032 2.411 -9.897 1.00 88.69 208 GLY A O 1
ATOM 1640 N N . SER A 1 209 ? 26.806 3.448 -8.326 1.00 93.12 209 SER A N 1
ATOM 1641 C CA . SER A 1 209 ? 27.913 3.658 -7.393 1.00 93.12 209 SER A CA 1
ATOM 1642 C C . SER A 1 209 ? 27.647 3.017 -6.036 1.00 93.12 209 SER A C 1
ATOM 1644 O O . SER A 1 209 ? 26.497 2.864 -5.633 1.00 93.12 209 SER A O 1
ATOM 1646 N N . TYR A 1 210 ? 28.715 2.739 -5.292 1.00 95.00 210 TYR A N 1
ATOM 1647 C CA . TYR A 1 210 ? 28.665 2.198 -3.932 1.00 95.00 210 TYR A CA 1
ATOM 1648 C C . TYR A 1 210 ? 27.860 3.041 -2.922 1.00 95.00 210 TYR A C 1
ATOM 1650 O O . TYR A 1 210 ? 27.408 2.526 -1.900 1.00 95.00 210 TYR A O 1
ATOM 1658 N N . ASP A 1 211 ? 27.696 4.343 -3.167 1.00 91.88 211 ASP A N 1
ATOM 1659 C CA . ASP A 1 211 ? 26.893 5.233 -2.317 1.00 91.88 211 ASP A CA 1
ATOM 1660 C C . ASP A 1 211 ? 25.455 5.418 -2.831 1.00 91.88 211 ASP A C 1
ATOM 1662 O O . ASP A 1 211 ? 24.661 6.106 -2.195 1.00 91.88 211 ASP A O 1
ATOM 1666 N N . THR A 1 212 ? 25.101 4.790 -3.956 1.00 90.62 212 THR A N 1
ATOM 1667 C CA . THR A 1 212 ? 23.738 4.775 -4.492 1.00 90.62 212 THR A CA 1
ATOM 1668 C C . THR A 1 212 ? 22.926 3.657 -3.834 1.00 90.62 212 THR A C 1
ATOM 1670 O O . THR A 1 212 ? 23.406 2.531 -3.674 1.00 90.62 212 THR A O 1
ATOM 1673 N N . THR A 1 213 ? 21.683 3.972 -3.478 1.00 91.81 213 THR A N 1
ATOM 1674 C CA . THR A 1 213 ? 20.710 3.047 -2.887 1.00 91.81 213 THR A CA 1
ATOM 1675 C C . THR A 1 213 ? 19.425 3.010 -3.718 1.00 91.81 213 THR A C 1
ATOM 1677 O O . THR A 1 213 ? 19.084 4.018 -4.343 1.00 91.81 213 THR A O 1
ATOM 1680 N N . ARG A 1 214 ? 18.733 1.863 -3.761 1.00 92.38 214 ARG A N 1
ATOM 1681 C CA . ARG A 1 214 ? 17.452 1.648 -4.470 1.00 92.38 214 ARG A CA 1
ATOM 1682 C C . ARG A 1 214 ? 16.670 0.460 -3.890 1.00 92.38 214 ARG A C 1
ATOM 1684 O O . ARG A 1 214 ? 17.182 -0.253 -3.030 1.00 92.38 214 ARG A O 1
ATOM 1691 N N . GLY A 1 215 ? 15.451 0.253 -4.387 1.00 92.50 215 GLY A N 1
ATOM 1692 C CA . GLY A 1 215 ? 14.592 -0.874 -4.022 1.00 92.50 215 GLY A CA 1
ATOM 1693 C C . GLY A 1 215 ? 13.833 -0.632 -2.723 1.00 92.50 215 GLY A C 1
ATOM 1694 O O . GLY A 1 215 ? 14.133 0.315 -1.991 1.00 92.50 215 GLY A O 1
ATOM 1695 N N . VAL A 1 216 ? 12.854 -1.489 -2.429 1.00 93.56 216 VAL A N 1
ATOM 1696 C CA . VAL A 1 216 ? 11.934 -1.336 -1.283 1.00 93.56 216 VAL A CA 1
ATOM 1697 C C . VAL A 1 216 ? 12.656 -1.168 0.061 1.00 93.56 216 VAL A C 1
ATOM 1699 O O . VAL A 1 216 ? 12.251 -0.337 0.869 1.00 93.56 216 VAL A O 1
ATOM 1702 N N . TYR A 1 217 ? 13.788 -1.851 0.261 1.00 94.50 217 TYR A N 1
ATOM 1703 C CA . TYR A 1 217 ? 14.608 -1.767 1.480 1.00 94.50 217 TYR A CA 1
ATOM 1704 C C . TYR A 1 217 ? 15.590 -0.580 1.510 1.00 94.50 217 TYR A C 1
ATOM 1706 O O . TYR A 1 217 ? 16.341 -0.431 2.476 1.00 94.50 217 TYR A O 1
ATOM 1714 N N . ASN A 1 218 ? 15.641 0.245 0.453 1.00 93.44 218 ASN A N 1
ATOM 1715 C CA . ASN A 1 218 ? 16.688 1.250 0.223 1.00 93.44 218 ASN A CA 1
ATOM 1716 C C . ASN A 1 218 ? 18.110 0.637 0.247 1.00 93.44 218 ASN A C 1
ATOM 1718 O O . ASN A 1 218 ? 19.053 1.216 0.798 1.00 93.44 218 ASN A O 1
ATOM 1722 N N . THR A 1 219 ? 18.266 -0.557 -0.338 1.00 95.25 219 THR A N 1
ATOM 1723 C CA . THR A 1 219 ? 19.523 -1.316 -0.344 1.00 95.25 219 THR A CA 1
ATOM 1724 C C . THR A 1 219 ? 20.622 -0.573 -1.098 1.00 95.25 219 THR A C 1
ATOM 1726 O O . THR A 1 219 ? 20.425 -0.017 -2.179 1.00 95.25 219 THR A O 1
ATOM 1729 N N . ARG A 1 220 ? 21.824 -0.593 -0.516 1.00 95.31 220 ARG A N 1
ATOM 1730 C CA . ARG A 1 220 ? 23.056 -0.045 -1.090 1.00 95.31 220 ARG A CA 1
ATOM 1731 C C . ARG A 1 220 ? 23.645 -0.995 -2.130 1.00 95.31 220 ARG A C 1
ATOM 1733 O O . ARG A 1 220 ? 23.814 -2.180 -1.856 1.00 95.31 220 ARG A O 1
ATOM 1740 N N . ASN A 1 221 ? 24.078 -0.457 -3.268 1.00 95.81 221 ASN A N 1
ATOM 1741 C CA . ASN A 1 221 ? 24.789 -1.229 -4.287 1.00 95.81 221 ASN A CA 1
ATOM 1742 C C . ASN A 1 221 ? 26.219 -1.592 -3.828 1.00 95.81 221 ASN A C 1
ATOM 1744 O O . ASN A 1 221 ? 27.190 -0.899 -4.136 1.00 95.81 221 ASN A O 1
ATOM 1748 N N . THR A 1 222 ? 26.362 -2.668 -3.051 1.00 97.12 222 THR A N 1
ATOM 1749 C CA . THR A 1 222 ? 27.666 -3.072 -2.503 1.00 97.12 222 THR A CA 1
ATOM 1750 C C . THR A 1 222 ? 28.580 -3.721 -3.543 1.00 97.12 222 THR A C 1
ATOM 1752 O O . THR A 1 222 ? 29.796 -3.579 -3.421 1.00 97.12 222 THR A O 1
ATOM 1755 N N . ASN A 1 223 ? 28.050 -4.350 -4.597 1.00 97.44 223 ASN A N 1
ATOM 1756 C CA . ASN A 1 223 ? 28.876 -4.945 -5.655 1.00 97.44 223 ASN A CA 1
ATOM 1757 C C . ASN A 1 223 ? 29.329 -3.937 -6.738 1.00 97.44 223 ASN A C 1
ATOM 1759 O O . ASN A 1 223 ? 30.086 -4.309 -7.636 1.00 97.44 223 ASN A O 1
ATOM 1763 N N . ALA A 1 224 ? 28.946 -2.656 -6.634 1.00 96.62 224 ALA A N 1
ATOM 1764 C CA . ALA A 1 224 ? 29.370 -1.580 -7.533 1.00 96.62 224 ALA A CA 1
ATOM 1765 C C . ALA A 1 224 ? 30.896 -1.487 -7.713 1.00 96.62 224 ALA A C 1
ATOM 1767 O O . ALA A 1 224 ? 31.658 -1.520 -6.745 1.00 96.62 224 ALA A O 1
ATOM 1768 N N . TRP A 1 225 ? 31.340 -1.246 -8.952 1.00 94.88 225 TRP A N 1
ATOM 1769 C CA . TRP A 1 225 ? 32.747 -1.139 -9.378 1.00 94.88 225 TRP A CA 1
ATOM 1770 C C . TRP A 1 225 ? 33.659 -0.239 -8.522 1.00 94.88 225 TRP A C 1
ATOM 1772 O O . TRP A 1 225 ? 34.882 -0.376 -8.582 1.00 94.88 225 TRP A O 1
ATOM 1782 N N . ASN A 1 226 ? 33.091 0.722 -7.785 1.00 95.31 226 ASN A N 1
ATOM 1783 C CA . ASN A 1 226 ? 33.806 1.663 -6.925 1.00 95.31 226 ASN A CA 1
ATOM 1784 C C . ASN A 1 226 ? 33.656 1.372 -5.420 1.00 95.31 226 ASN A C 1
ATOM 1786 O O . ASN A 1 226 ? 33.888 2.284 -4.622 1.00 95.31 226 ASN A O 1
ATOM 1790 N N . ASN A 1 227 ? 33.287 0.146 -5.026 1.00 96.56 227 ASN A N 1
ATOM 1791 C CA . ASN A 1 227 ? 33.276 -0.274 -3.623 1.00 96.56 227 ASN A CA 1
ATOM 1792 C C . ASN A 1 227 ? 34.627 0.078 -2.949 1.00 96.56 227 ASN A C 1
ATOM 1794 O O . ASN A 1 227 ? 35.690 -0.291 -3.459 1.00 96.56 227 ASN A O 1
ATOM 1798 N N . PRO A 1 228 ? 34.618 0.830 -1.830 1.00 96.44 228 PRO A N 1
ATOM 1799 C CA . PRO A 1 228 ? 35.830 1.326 -1.192 1.00 96.44 228 PRO A CA 1
ATOM 1800 C C . PRO A 1 228 ? 36.566 0.290 -0.326 1.00 96.44 228 PRO A C 1
ATOM 1802 O O . PRO A 1 228 ? 37.683 0.590 0.105 1.00 96.44 228 PRO A O 1
ATOM 1805 N N . ASP A 1 229 ? 35.993 -0.886 -0.032 1.00 95.69 229 ASP A N 1
ATOM 1806 C CA . ASP A 1 229 ? 36.689 -1.938 0.720 1.00 95.69 229 ASP A CA 1
ATOM 1807 C C . ASP A 1 229 ? 37.701 -2.673 -0.183 1.00 95.69 229 ASP A C 1
ATOM 1809 O O . ASP A 1 229 ? 37.307 -3.427 -1.074 1.00 95.69 229 ASP A O 1
ATOM 1813 N N . PRO A 1 230 ? 39.022 -2.539 0.059 1.00 92.00 230 PRO A N 1
ATOM 1814 C CA . PRO A 1 230 ? 40.046 -3.200 -0.749 1.00 92.00 230 PRO A CA 1
ATOM 1815 C C . PRO A 1 230 ? 40.081 -4.732 -0.596 1.00 92.00 230 PRO A C 1
ATOM 1817 O O . PRO A 1 230 ? 40.898 -5.377 -1.255 1.00 92.00 230 PRO A O 1
ATOM 1820 N N . ASN A 1 231 ? 39.269 -5.310 0.296 1.00 94.94 231 ASN A N 1
ATOM 1821 C CA . ASN A 1 231 ? 39.133 -6.755 0.493 1.00 94.94 231 ASN A CA 1
ATOM 1822 C C . ASN A 1 231 ? 37.848 -7.323 -0.126 1.00 94.94 231 ASN A C 1
ATOM 1824 O O . ASN A 1 231 ? 37.696 -8.547 -0.137 1.00 94.94 231 ASN A O 1
ATOM 1828 N N . TYR A 1 232 ? 36.940 -6.474 -0.619 1.00 93.44 232 TYR A N 1
ATOM 1829 C CA . TYR A 1 232 ? 35.719 -6.931 -1.269 1.00 93.44 232 TYR A CA 1
ATOM 1830 C C . TYR A 1 232 ? 36.058 -7.686 -2.560 1.00 93.44 232 TYR A C 1
ATOM 1832 O O . TYR A 1 232 ? 36.942 -7.295 -3.329 1.00 93.44 232 TYR A O 1
ATOM 1840 N N . VAL A 1 233 ? 35.365 -8.799 -2.787 1.00 93.94 233 VAL A N 1
ATOM 1841 C CA . VAL A 1 233 ? 35.503 -9.615 -3.993 1.00 93.94 233 VAL A CA 1
ATOM 1842 C C . VAL A 1 233 ? 34.190 -9.513 -4.740 1.00 93.94 233 VAL A C 1
ATOM 1844 O O . VAL A 1 233 ? 33.176 -9.989 -4.239 1.00 93.94 233 VAL A O 1
ATOM 1847 N N . HIS A 1 234 ? 34.228 -8.907 -5.928 1.00 93.69 234 HIS A N 1
ATOM 1848 C CA . HIS A 1 234 ? 33.031 -8.768 -6.745 1.00 93.69 234 HIS A CA 1
ATOM 1849 C C . HIS A 1 234 ? 32.411 -10.128 -7.051 1.00 93.69 234 HIS A C 1
ATOM 1851 O O . HIS A 1 234 ? 33.094 -11.053 -7.507 1.00 93.69 234 HIS A O 1
ATOM 1857 N N . GLN A 1 235 ? 31.112 -10.216 -6.809 1.00 96.88 235 GLN A N 1
ATOM 1858 C CA . GLN A 1 235 ? 30.305 -11.381 -7.127 1.00 96.88 235 GLN A CA 1
ATOM 1859 C C . GLN A 1 235 ? 29.959 -11.364 -8.627 1.00 96.88 235 GLN A C 1
ATOM 1861 O O . GLN A 1 235 ? 29.803 -10.276 -9.203 1.00 96.88 235 GLN A O 1
ATOM 1866 N N . PRO A 1 236 ? 29.846 -12.536 -9.285 1.00 97.06 236 PRO A N 1
ATOM 1867 C CA . PRO A 1 236 ? 29.164 -12.639 -10.569 1.00 97.06 236 PRO A CA 1
ATOM 1868 C C . PRO A 1 236 ? 27.778 -12.005 -10.457 1.00 97.06 236 PRO A C 1
ATOM 1870 O O . PRO A 1 236 ? 27.051 -12.290 -9.512 1.00 97.06 236 PRO A O 1
ATOM 1873 N N . SER A 1 237 ? 27.437 -11.123 -11.389 1.00 97.81 237 SER A N 1
ATOM 1874 C CA . SER A 1 237 ? 26.194 -10.360 -11.329 1.00 97.81 237 SER A CA 1
ATOM 1875 C C . SER A 1 237 ? 25.613 -10.123 -12.707 1.00 97.81 237 SER A C 1
ATOM 1877 O O . SER A 1 237 ? 26.357 -9.765 -13.626 1.00 97.81 237 SER A O 1
ATOM 1879 N N . ILE A 1 238 ? 24.293 -10.274 -12.842 1.00 98.19 238 ILE A N 1
ATOM 1880 C CA . ILE A 1 238 ? 23.599 -9.919 -14.082 1.00 98.19 238 ILE A CA 1
ATOM 1881 C C . ILE A 1 238 ? 23.650 -8.403 -14.309 1.00 98.19 238 ILE A C 1
ATOM 1883 O O . ILE A 1 238 ? 23.713 -7.967 -15.450 1.00 98.19 238 ILE A O 1
ATOM 1887 N N . MET A 1 239 ? 23.777 -7.603 -13.242 1.00 98.06 239 MET A N 1
ATOM 1888 C CA . MET A 1 239 ? 23.933 -6.140 -13.297 1.00 98.06 239 MET A CA 1
ATOM 1889 C C . MET A 1 239 ? 25.370 -5.675 -13.609 1.00 98.06 239 MET A C 1
ATOM 1891 O O . MET A 1 239 ? 25.677 -4.479 -13.596 1.00 98.06 239 MET A O 1
ATOM 1895 N N . ALA A 1 240 ? 26.288 -6.601 -13.899 1.00 96.12 240 ALA A N 1
ATOM 1896 C CA . ALA A 1 240 ? 27.609 -6.261 -14.412 1.00 96.12 240 ALA A CA 1
ATOM 1897 C C . ALA A 1 240 ? 27.575 -5.969 -15.924 1.00 96.12 240 ALA A C 1
ATOM 1899 O O . ALA A 1 240 ? 26.683 -6.386 -16.646 1.00 96.12 240 ALA A O 1
ATOM 1900 N N . GLY A 1 241 ? 28.586 -5.272 -16.441 1.00 88.44 241 GLY A N 1
ATOM 1901 C CA . GLY A 1 241 ? 28.646 -4.926 -17.863 1.00 88.44 241 GLY A CA 1
ATOM 1902 C C . GLY A 1 241 ? 29.207 -6.044 -18.754 1.00 88.44 241 GLY A C 1
ATOM 1903 O O . GLY A 1 241 ? 29.837 -6.995 -18.289 1.00 88.44 241 GLY A O 1
ATOM 1904 N N . SER A 1 242 ? 29.127 -5.826 -20.071 1.00 86.38 242 SER A N 1
ATOM 1905 C CA . SER A 1 242 ? 29.692 -6.693 -21.130 1.00 86.38 242 SER A CA 1
ATOM 1906 C C . SER A 1 242 ? 28.956 -8.024 -21.369 1.00 86.38 242 SER A C 1
ATOM 1908 O O . SER A 1 242 ? 29.588 -9.083 -21.431 1.00 86.38 242 SER A O 1
ATOM 1910 N N . ALA A 1 243 ? 27.636 -7.960 -21.575 1.00 83.31 243 ALA A N 1
ATOM 1911 C CA . ALA A 1 243 ? 26.857 -9.050 -22.171 1.00 83.31 243 ALA A CA 1
ATOM 1912 C C . ALA A 1 243 ? 27.364 -9.420 -23.581 1.00 83.31 243 ALA A C 1
ATOM 1914 O O . ALA A 1 243 ? 27.744 -8.544 -24.369 1.00 83.31 243 ALA A O 1
ATOM 1915 N N . GLY A 1 244 ? 27.353 -10.714 -23.897 1.00 80.12 244 GLY A N 1
ATOM 1916 C CA . GLY A 1 244 ? 27.891 -11.313 -25.120 1.00 80.12 244 GLY A CA 1
ATOM 1917 C C . GLY A 1 244 ? 29.417 -11.488 -25.135 1.00 80.12 244 GLY A C 1
ATOM 1918 O O . GLY A 1 244 ? 29.985 -11.776 -26.189 1.00 80.12 244 GLY A O 1
ATOM 1919 N N . VAL A 1 245 ? 30.113 -11.290 -24.005 1.00 88.44 245 VAL A N 1
ATOM 1920 C CA . VAL A 1 245 ? 31.586 -11.374 -23.917 1.00 88.44 245 VAL A CA 1
ATOM 1921 C C . VAL A 1 245 ? 32.009 -12.562 -23.041 1.00 88.44 245 VAL A C 1
ATOM 1923 O O . VAL A 1 245 ? 32.018 -12.431 -21.817 1.00 88.44 245 VAL A O 1
ATOM 1926 N N . PRO A 1 246 ? 32.413 -13.712 -23.624 1.00 89.56 246 PRO A N 1
ATOM 1927 C CA . PRO A 1 246 ? 32.651 -14.946 -22.876 1.00 89.56 246 PRO A CA 1
ATOM 1928 C C . PRO A 1 246 ? 33.597 -14.788 -21.679 1.00 89.56 246 PRO A C 1
ATOM 1930 O O . PRO A 1 246 ? 34.765 -14.420 -21.832 1.00 89.56 246 PRO A O 1
ATOM 1933 N N . GLY A 1 247 ? 33.094 -15.125 -20.489 1.00 90.56 247 GLY A N 1
ATOM 1934 C CA . GLY A 1 247 ? 33.827 -15.006 -19.226 1.00 90.56 247 GLY A CA 1
ATOM 1935 C C . GLY A 1 247 ? 33.807 -13.610 -18.591 1.00 90.56 247 GLY A C 1
ATOM 1936 O O . GLY A 1 247 ? 34.588 -13.374 -17.668 1.00 90.56 247 GLY A O 1
ATOM 1937 N N . SER A 1 248 ? 32.955 -12.690 -19.059 1.00 94.38 248 SER A N 1
ATOM 1938 C CA . SER A 1 248 ? 32.588 -11.492 -18.294 1.00 94.38 248 SER A CA 1
ATOM 1939 C C . SER A 1 248 ? 31.776 -11.868 -17.045 1.00 94.38 248 SER A C 1
ATOM 1941 O O . SER A 1 248 ? 31.281 -12.988 -16.927 1.00 94.38 248 SER A O 1
ATOM 1943 N N . SER A 1 249 ? 31.646 -10.934 -16.097 1.00 95.62 249 SER A N 1
ATOM 1944 C CA . SER A 1 249 ? 30.878 -11.169 -14.865 1.00 95.62 249 SER A CA 1
ATOM 1945 C C . SER A 1 249 ? 29.402 -11.479 -15.161 1.00 95.62 249 SER A C 1
ATOM 1947 O O . SER A 1 249 ? 28.870 -12.430 -14.596 1.00 95.62 249 SER A O 1
ATOM 1949 N N . LEU A 1 250 ? 28.796 -10.760 -16.118 1.00 96.69 250 LEU A N 1
ATOM 1950 C CA . LEU A 1 250 ? 27.422 -10.994 -16.574 1.00 96.69 250 LEU A CA 1
ATOM 1951 C C . LEU A 1 250 ? 27.272 -12.372 -17.226 1.00 96.69 250 LEU A C 1
ATOM 1953 O O . LEU A 1 250 ? 26.380 -13.118 -16.848 1.00 96.69 250 LEU A O 1
ATOM 1957 N N . GLU A 1 251 ? 28.167 -12.774 -18.133 1.00 95.88 251 GLU A N 1
ATOM 1958 C CA . GLU A 1 251 ? 28.074 -14.103 -18.765 1.00 95.88 251 GLU A CA 1
ATOM 1959 C C . GLU A 1 251 ? 28.248 -15.251 -17.755 1.00 95.88 251 GLU A C 1
ATOM 1961 O O . GLU A 1 251 ? 27.668 -16.323 -17.916 1.00 95.88 251 GLU A O 1
ATOM 1966 N N . ILE A 1 252 ? 29.044 -15.040 -16.698 1.00 96.88 252 ILE A N 1
ATOM 1967 C CA . ILE A 1 252 ? 29.173 -16.002 -15.595 1.00 96.88 252 ILE A CA 1
ATOM 1968 C C . ILE A 1 252 ? 27.892 -16.024 -14.754 1.00 96.88 252 ILE A C 1
ATOM 1970 O O . ILE A 1 252 ? 27.450 -17.108 -14.386 1.00 96.88 252 ILE A O 1
ATOM 1974 N N . ALA A 1 253 ? 27.292 -14.870 -14.464 1.00 97.81 253 ALA A N 1
ATOM 1975 C CA . ALA A 1 253 ? 26.026 -14.764 -13.744 1.00 97.81 253 ALA A CA 1
ATOM 1976 C C . ALA A 1 253 ? 24.889 -15.461 -14.504 1.00 97.81 253 ALA A C 1
ATOM 1978 O O . ALA A 1 253 ? 24.258 -16.377 -13.976 1.00 97.81 253 ALA A O 1
ATOM 1979 N N . TYR A 1 254 ? 24.731 -15.119 -15.787 1.00 97.81 254 TYR A N 1
ATOM 1980 C CA . TYR A 1 254 ? 23.724 -15.682 -16.678 1.00 97.81 254 TYR A CA 1
ATOM 1981 C C . TYR A 1 254 ? 23.834 -17.212 -16.749 1.00 97.81 254 TYR A C 1
ATOM 1983 O O . TYR A 1 254 ? 22.894 -17.929 -16.420 1.00 97.81 254 TYR A O 1
ATOM 1991 N N . ALA A 1 255 ? 25.029 -17.738 -17.043 1.00 96.94 255 ALA A N 1
ATOM 1992 C CA . ALA A 1 255 ? 25.256 -19.181 -17.150 1.00 96.94 255 ALA A CA 1
ATOM 1993 C C . ALA A 1 255 ? 25.084 -19.974 -15.835 1.00 96.94 255 ALA A C 1
ATOM 1995 O O . ALA A 1 255 ? 25.046 -21.206 -15.884 1.00 96.94 255 ALA A O 1
ATOM 1996 N N . ASN A 1 256 ? 25.025 -19.310 -14.674 1.00 97.00 256 ASN A N 1
ATOM 1997 C CA . ASN A 1 256 ? 24.860 -19.951 -13.364 1.00 97.00 256 ASN A CA 1
ATOM 1998 C C . ASN A 1 256 ? 23.538 -19.595 -12.657 1.00 97.00 256 ASN A C 1
ATOM 2000 O O . ASN A 1 256 ? 23.368 -20.056 -11.533 1.00 97.00 256 ASN A O 1
ATOM 2004 N N . HIS A 1 257 ? 22.633 -18.827 -13.285 1.00 97.44 257 HIS A N 1
ATOM 2005 C CA . HIS A 1 257 ? 21.363 -18.370 -12.688 1.00 97.44 257 HIS A CA 1
ATOM 2006 C C . HIS A 1 257 ? 21.575 -17.757 -11.296 1.00 97.44 257 HIS A C 1
ATOM 2008 O O . HIS A 1 257 ? 21.168 -18.291 -10.266 1.00 97.44 257 HIS A O 1
ATOM 2014 N N . THR A 1 258 ? 22.351 -16.674 -11.259 1.00 96.94 258 THR A N 1
ATOM 2015 C CA . THR A 1 258 ? 22.759 -15.998 -10.024 1.00 96.94 258 THR A CA 1
ATOM 2016 C C . THR A 1 258 ? 23.033 -14.519 -10.285 1.00 96.94 258 THR A C 1
ATOM 2018 O O . THR A 1 258 ? 23.335 -14.135 -11.414 1.00 96.94 258 THR A O 1
ATOM 2021 N N . SER A 1 259 ? 22.972 -13.691 -9.246 1.00 98.12 259 SER A N 1
ATOM 2022 C CA . SER A 1 259 ? 23.424 -12.302 -9.290 1.00 98.12 259 SER A CA 1
ATOM 2023 C C . SER A 1 259 ? 24.050 -11.892 -7.951 1.00 98.12 259 SER A C 1
ATOM 2025 O O . SER A 1 259 ? 24.127 -12.715 -7.040 1.00 98.12 259 SER A O 1
ATOM 2027 N N . SER A 1 260 ? 24.514 -10.645 -7.821 1.00 97.69 260 SER A N 1
ATOM 2028 C CA . SER A 1 260 ? 25.059 -10.148 -6.552 1.00 97.69 260 SER A CA 1
ATOM 2029 C C . SER A 1 260 ? 23.988 -10.063 -5.460 1.00 97.69 260 SER A C 1
ATOM 2031 O O . SER A 1 260 ? 22.852 -9.683 -5.758 1.00 97.69 260 SER A O 1
ATOM 2033 N N . ASP A 1 261 ? 24.369 -10.294 -4.200 1.00 96.81 261 ASP A N 1
ATOM 2034 C CA . ASP A 1 261 ? 23.478 -10.155 -3.036 1.00 96.81 261 ASP A CA 1
ATOM 2035 C C . ASP A 1 261 ? 22.754 -8.793 -3.055 1.00 96.81 261 ASP A C 1
ATOM 2037 O O . ASP A 1 261 ? 21.532 -8.727 -2.954 1.00 96.81 261 ASP A O 1
ATOM 2041 N N . SER A 1 262 ? 23.486 -7.692 -3.300 1.00 97.00 262 SER A N 1
ATOM 2042 C CA . SER A 1 262 ? 22.882 -6.353 -3.356 1.00 97.00 262 SER A CA 1
ATOM 2043 C C . SER A 1 262 ? 21.912 -6.160 -4.519 1.00 97.00 262 SER A C 1
ATOM 2045 O O . SER A 1 262 ? 20.961 -5.401 -4.376 1.00 97.00 262 SER A O 1
ATOM 2047 N N . SER A 1 263 ? 22.127 -6.806 -5.667 1.00 97.75 263 SER A N 1
ATOM 2048 C CA . SER A 1 263 ? 21.188 -6.709 -6.791 1.00 97.75 263 SER A CA 1
ATOM 2049 C C . SER A 1 263 ? 19.892 -7.481 -6.529 1.00 97.75 263 SER A C 1
ATOM 2051 O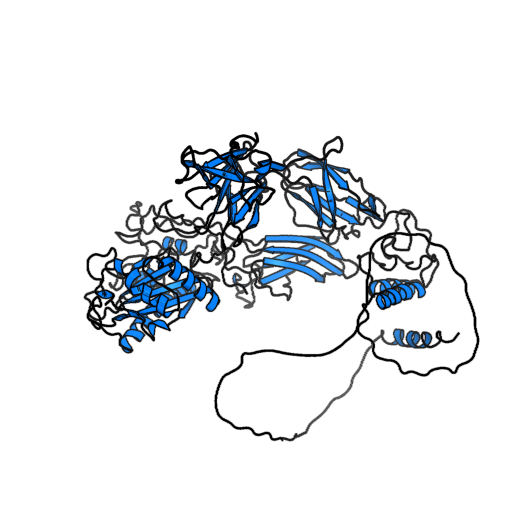 O . SER A 1 263 ? 18.826 -6.975 -6.870 1.00 97.75 263 SER A O 1
ATOM 2053 N N . LEU A 1 264 ? 19.978 -8.645 -5.870 1.00 98.19 264 LEU A N 1
ATOM 2054 C CA . LEU A 1 264 ? 18.821 -9.452 -5.476 1.00 98.19 264 LEU A CA 1
ATOM 2055 C C . LEU A 1 264 ? 18.005 -8.747 -4.381 1.00 98.19 264 LEU A C 1
ATOM 2057 O O . LEU A 1 264 ? 16.793 -8.591 -4.517 1.00 98.19 264 LEU A O 1
ATOM 2061 N N . GLU A 1 265 ? 18.670 -8.193 -3.365 1.00 97.94 265 GLU A N 1
ATOM 2062 C CA . GLU A 1 265 ? 18.009 -7.366 -2.351 1.00 97.94 265 GLU A CA 1
ATOM 2063 C C . GLU A 1 265 ? 17.284 -6.150 -2.967 1.00 97.94 265 GLU A C 1
ATOM 2065 O O . GLU A 1 265 ? 16.156 -5.852 -2.577 1.00 97.94 265 GLU A O 1
ATOM 2070 N N . ILE A 1 266 ? 17.891 -5.444 -3.936 1.00 96.88 266 ILE A N 1
ATOM 2071 C CA . ILE A 1 266 ? 17.273 -4.257 -4.561 1.00 96.88 266 ILE A CA 1
ATOM 2072 C C . ILE A 1 266 ? 15.969 -4.610 -5.296 1.00 96.88 266 ILE A C 1
ATOM 2074 O O . ILE A 1 266 ? 15.011 -3.844 -5.194 1.00 96.88 266 ILE A O 1
ATOM 2078 N N . ILE A 1 267 ? 15.896 -5.762 -5.978 1.00 97.81 267 ILE A N 1
ATOM 2079 C CA . ILE A 1 267 ? 14.657 -6.227 -6.634 1.00 97.81 267 ILE A CA 1
ATOM 2080 C C . ILE A 1 267 ? 13.629 -6.818 -5.648 1.00 97.81 267 ILE A C 1
ATOM 2082 O O . ILE A 1 267 ? 12.574 -7.287 -6.074 1.00 97.81 267 ILE A O 1
ATOM 2086 N N . GLY A 1 268 ? 13.912 -6.795 -4.340 1.00 97.31 268 GLY A N 1
ATOM 2087 C CA . GLY A 1 268 ? 13.023 -7.254 -3.269 1.00 97.31 268 GLY A CA 1
ATOM 2088 C C . GLY A 1 268 ? 13.345 -8.641 -2.705 1.00 97.31 268 GLY A C 1
ATOM 2089 O O . GLY A 1 268 ? 12.740 -9.032 -1.708 1.00 97.31 268 GLY A O 1
ATOM 2090 N N . TRP A 1 269 ? 14.299 -9.380 -3.274 1.00 97.88 269 TRP A N 1
ATOM 2091 C CA . TRP A 1 269 ? 14.644 -10.735 -2.831 1.00 97.88 269 TRP A CA 1
ATOM 2092 C C . TRP A 1 269 ? 15.640 -10.685 -1.676 1.00 97.88 269 TRP A C 1
ATOM 2094 O O . TRP A 1 269 ? 16.858 -10.748 -1.853 1.00 97.88 269 TRP A O 1
ATOM 2104 N N . ARG A 1 270 ? 15.095 -10.551 -0.472 1.00 96.44 270 ARG A N 1
ATOM 2105 C CA . ARG A 1 270 ? 15.834 -10.586 0.782 1.00 96.44 270 ARG A CA 1
ATOM 2106 C C . ARG A 1 270 ? 15.038 -11.402 1.781 1.00 96.44 270 ARG A C 1
ATOM 2108 O O . ARG A 1 270 ? 13.871 -11.110 1.969 1.00 96.44 270 ARG A O 1
ATOM 2115 N N . ASP A 1 271 ? 15.672 -12.396 2.381 1.00 95.06 271 ASP A N 1
ATOM 2116 C CA . ASP A 1 271 ? 15.128 -13.238 3.447 1.00 95.06 271 ASP A CA 1
ATOM 2117 C C . ASP A 1 271 ? 16.091 -13.088 4.638 1.00 95.06 271 ASP A C 1
ATOM 2119 O O . ASP A 1 271 ? 17.253 -13.513 4.576 1.00 95.06 271 ASP A O 1
ATOM 2123 N N . SER A 1 272 ? 15.667 -12.336 5.656 1.00 94.50 272 SER A N 1
ATOM 2124 C CA . SER A 1 272 ? 16.516 -11.939 6.785 1.00 94.50 272 SER A CA 1
ATOM 2125 C C . SER A 1 272 ? 16.609 -12.984 7.898 1.00 94.50 272 SER A C 1
ATOM 2127 O O . SER A 1 272 ? 17.563 -12.913 8.684 1.00 94.50 272 SER A O 1
ATOM 2129 N N . ASP A 1 273 ? 15.658 -13.916 8.008 1.00 91.94 273 ASP A N 1
ATOM 2130 C CA . ASP A 1 273 ? 15.619 -14.916 9.085 1.00 91.94 273 ASP A CA 1
ATOM 2131 C C . ASP A 1 273 ? 15.818 -16.371 8.608 1.00 91.94 273 ASP A C 1
ATOM 2133 O O . ASP A 1 273 ? 16.281 -17.215 9.390 1.00 91.94 273 ASP A O 1
ATOM 2137 N N . GLY A 1 274 ? 15.661 -16.617 7.307 1.00 90.19 274 GLY A N 1
ATOM 2138 C CA . GLY A 1 274 ? 15.985 -17.853 6.605 1.00 90.19 274 GLY A CA 1
ATOM 2139 C C . GLY A 1 274 ? 14.827 -18.842 6.490 1.00 90.19 274 GLY A C 1
ATOM 2140 O O . GLY A 1 274 ? 15.102 -20.038 6.325 1.00 90.19 274 GLY A O 1
ATOM 2141 N N . ASP A 1 275 ? 13.575 -18.401 6.635 1.00 87.38 275 ASP A N 1
ATOM 2142 C CA . ASP A 1 275 ? 12.392 -19.267 6.556 1.00 87.38 275 ASP A CA 1
ATOM 2143 C C . ASP A 1 275 ? 11.913 -19.553 5.111 1.00 87.38 275 ASP A C 1
ATOM 2145 O O . ASP A 1 275 ? 11.198 -20.534 4.876 1.00 87.38 275 ASP A O 1
ATOM 2149 N N . GLY A 1 276 ? 12.399 -18.783 4.129 1.00 89.88 276 GLY A N 1
ATOM 2150 C CA . GLY A 1 276 ? 12.039 -18.874 2.713 1.00 89.88 276 GLY A CA 1
ATOM 2151 C C . GLY A 1 276 ? 10.968 -17.880 2.245 1.00 89.88 276 GLY A C 1
ATOM 2152 O O . GLY A 1 276 ? 10.536 -17.952 1.087 1.00 89.88 276 GLY A O 1
ATOM 2153 N N . ILE A 1 277 ? 10.545 -16.944 3.091 1.00 93.12 277 ILE A N 1
ATOM 2154 C CA . ILE A 1 277 ? 9.640 -15.847 2.756 1.00 93.12 277 ILE A CA 1
ATOM 2155 C C . ILE A 1 277 ? 10.460 -14.550 2.708 1.00 93.12 277 ILE A C 1
ATOM 2157 O O . ILE A 1 277 ? 11.114 -14.166 3.668 1.00 93.12 277 ILE A O 1
ATOM 2161 N N . PHE A 1 278 ? 10.461 -13.845 1.572 1.00 95.88 278 PHE A N 1
ATOM 2162 C CA . PHE A 1 278 ? 11.181 -12.572 1.485 1.00 95.88 278 PHE A CA 1
ATOM 2163 C C . PHE A 1 278 ? 10.548 -11.480 2.367 1.00 95.88 278 PHE A C 1
ATOM 2165 O O . PHE A 1 278 ? 9.331 -11.323 2.340 1.00 95.88 278 PHE A O 1
ATOM 2172 N N . ASP A 1 279 ? 11.368 -10.663 3.041 1.00 95.56 279 ASP A N 1
ATOM 2173 C CA . ASP A 1 279 ? 11.012 -9.615 4.020 1.00 95.56 279 ASP A CA 1
ATOM 2174 C C . ASP A 1 279 ? 9.876 -8.669 3.558 1.00 95.56 279 ASP A C 1
ATOM 2176 O O . ASP A 1 279 ? 9.093 -8.177 4.366 1.00 95.56 279 ASP A O 1
ATOM 2180 N N . ILE A 1 280 ? 9.789 -8.365 2.256 1.00 95.12 280 ILE A N 1
ATOM 2181 C CA . ILE A 1 280 ? 8.732 -7.519 1.661 1.00 95.12 280 ILE A CA 1
ATOM 2182 C C . ILE A 1 280 ? 7.342 -8.179 1.691 1.00 95.12 280 ILE A C 1
ATOM 2184 O O . ILE A 1 280 ? 6.328 -7.483 1.663 1.00 95.12 280 ILE A O 1
ATOM 2188 N N . LEU A 1 281 ? 7.299 -9.510 1.767 1.00 95.12 281 LEU A N 1
ATOM 2189 C CA . LEU A 1 281 ? 6.091 -10.317 1.922 1.00 95.12 281 LEU A CA 1
ATOM 2190 C C . LEU A 1 281 ? 5.995 -10.973 3.308 1.00 95.12 281 LEU A C 1
ATOM 2192 O O . LEU A 1 281 ? 4.881 -11.288 3.709 1.00 95.12 281 LEU A O 1
ATOM 2196 N N . ASP A 1 282 ? 7.072 -11.110 4.086 1.00 94.06 282 ASP A N 1
ATOM 2197 C CA . ASP A 1 282 ? 6.981 -11.532 5.493 1.00 94.06 282 ASP A CA 1
ATOM 2198 C C . ASP A 1 282 ? 6.569 -10.372 6.419 1.00 94.06 282 ASP A C 1
ATOM 2200 O O . ASP A 1 282 ? 7.356 -9.805 7.179 1.00 94.06 282 ASP A O 1
ATOM 2204 N N . VAL A 1 283 ? 5.299 -9.969 6.319 1.00 93.94 283 VAL A N 1
ATOM 2205 C CA . VAL A 1 283 ? 4.720 -8.933 7.182 1.00 93.94 283 VAL A CA 1
ATOM 2206 C C . VAL A 1 283 ? 3.430 -9.442 7.824 1.00 93.94 283 VAL A C 1
ATOM 2208 O O . VAL A 1 283 ? 2.431 -9.643 7.115 1.00 93.94 283 VAL A O 1
ATOM 2211 N N . PRO A 1 284 ? 3.407 -9.610 9.164 1.00 94.38 284 PRO A N 1
ATOM 2212 C CA . PRO A 1 284 ? 2.234 -10.077 9.883 1.00 94.38 284 PRO A CA 1
ATOM 2213 C C . PRO A 1 284 ? 0.980 -9.286 9.528 1.00 94.38 284 PRO A C 1
ATOM 2215 O O . PRO A 1 284 ? 0.976 -8.054 9.477 1.00 94.38 284 PRO A O 1
ATOM 2218 N N . HIS A 1 285 ? -0.095 -10.020 9.272 1.00 95.44 285 HIS A N 1
ATOM 2219 C CA . HIS A 1 285 ? -1.394 -9.437 8.974 1.00 95.44 285 HIS A CA 1
ATOM 2220 C C . HIS A 1 285 ? -2.034 -8.866 10.248 1.00 95.44 285 HIS A C 1
ATOM 2222 O O . HIS A 1 285 ? -1.634 -9.175 11.374 1.00 95.44 285 HIS A O 1
ATOM 2228 N N . GLN A 1 286 ? -3.070 -8.056 10.078 1.00 95.06 286 GLN A N 1
ATOM 2229 C CA . GLN A 1 286 ? -3.847 -7.517 11.187 1.00 95.06 286 GLN A CA 1
ATOM 2230 C C . GLN A 1 286 ? -5.192 -8.237 11.257 1.00 95.06 286 GLN A C 1
ATOM 2232 O O . GLN A 1 286 ? -5.878 -8.360 10.245 1.00 95.06 286 GLN A O 1
ATOM 2237 N N . LEU A 1 287 ? -5.555 -8.718 12.445 1.00 96.69 287 LEU A N 1
ATOM 2238 C CA . LEU A 1 287 ? -6.863 -9.278 12.783 1.00 96.69 287 LEU A CA 1
ATOM 2239 C C . LEU A 1 287 ? -7.398 -8.528 14.004 1.00 96.69 287 LEU A C 1
ATOM 2241 O O . LEU A 1 287 ? -6.806 -8.578 15.087 1.00 96.69 287 LEU A O 1
ATOM 2245 N N . GLN A 1 288 ? -8.531 -7.855 13.833 1.00 95.38 288 GLN A N 1
ATOM 2246 C CA . GLN A 1 288 ? -9.186 -7.098 14.892 1.00 95.38 288 GLN A CA 1
ATOM 2247 C C . GLN A 1 288 ? -10.677 -7.409 14.958 1.00 95.38 288 GLN A C 1
ATOM 2249 O O . GLN A 1 288 ? -11.319 -7.610 13.929 1.00 95.38 288 GLN A O 1
ATOM 2254 N N . GLY A 1 289 ? -11.234 -7.446 16.162 1.00 94.44 289 GLY A N 1
ATOM 2255 C CA . GLY A 1 289 ? -12.651 -7.716 16.356 1.00 94.44 289 GLY A CA 1
ATOM 2256 C C . GLY A 1 289 ? -13.002 -8.007 17.804 1.00 94.44 289 GLY A C 1
ATOM 2257 O O . GLY A 1 289 ? -12.180 -7.840 18.710 1.00 94.44 289 GLY A O 1
ATOM 2258 N N . SER A 1 290 ? -14.220 -8.480 17.991 1.00 93.94 290 SER A N 1
ATOM 2259 C CA . SER A 1 290 ? -14.817 -8.884 19.253 1.00 93.94 290 SER A CA 1
ATOM 2260 C C . SER A 1 290 ? -15.488 -10.249 19.093 1.00 93.94 290 SER A C 1
ATOM 2262 O O . SER A 1 290 ? -15.786 -10.705 17.989 1.00 93.94 290 SER A O 1
ATOM 2264 N N . GLY A 1 291 ? -15.666 -10.968 20.195 1.00 91.50 291 GLY A N 1
ATOM 2265 C CA . GLY A 1 291 ? -16.263 -12.293 20.150 1.00 91.50 291 GLY A CA 1
ATOM 2266 C C . GLY A 1 291 ? -16.684 -12.817 21.510 1.00 91.50 291 GLY A C 1
ATOM 2267 O O . GLY A 1 291 ? -16.170 -12.410 22.554 1.00 91.50 291 GLY A O 1
ATOM 2268 N N . TYR A 1 292 ? -17.638 -13.740 21.504 1.00 88.38 292 TYR A N 1
ATOM 2269 C CA . TYR A 1 292 ? -18.251 -14.280 22.709 1.00 88.38 292 TYR A CA 1
ATOM 2270 C C . TYR A 1 292 ? -18.744 -15.712 22.498 1.00 88.38 292 TYR A C 1
ATOM 2272 O O . TYR A 1 292 ? -19.078 -16.132 21.391 1.00 88.38 292 TYR A O 1
ATOM 2280 N N . TYR A 1 293 ? -18.812 -16.481 23.583 1.00 87.00 293 TYR A N 1
ATOM 2281 C CA . TYR A 1 293 ? -19.383 -17.823 23.544 1.00 87.00 293 TYR A CA 1
ATOM 2282 C C . TYR A 1 293 ? -20.908 -17.784 23.707 1.00 87.00 293 TYR A C 1
ATOM 2284 O O . TYR A 1 293 ? -21.416 -17.333 24.740 1.00 87.00 293 TYR A O 1
ATOM 2292 N N . ASN A 1 294 ? -21.629 -18.319 22.719 1.00 81.06 294 ASN A N 1
ATOM 2293 C CA . ASN A 1 294 ? -23.056 -18.599 22.801 1.00 81.06 294 ASN A CA 1
ATOM 2294 C C . ASN A 1 294 ? -23.280 -20.041 23.291 1.00 81.06 294 ASN A C 1
ATOM 2296 O O . ASN A 1 294 ? -23.233 -21.018 22.539 1.00 81.06 294 ASN A O 1
ATOM 2300 N N . SER A 1 295 ? -23.571 -20.178 24.586 1.00 77.06 295 SER A N 1
ATOM 2301 C CA . SER A 1 295 ? -23.814 -21.487 25.206 1.00 77.06 295 SER A CA 1
ATOM 2302 C C . SER A 1 295 ? -25.130 -22.166 24.792 1.00 77.06 295 SER A C 1
ATOM 2304 O O . SER A 1 295 ? -25.287 -23.365 25.038 1.00 77.06 295 SER A O 1
ATOM 2306 N N . ALA A 1 296 ? -26.065 -21.443 24.159 1.00 74.44 296 ALA A N 1
ATOM 2307 C CA . ALA A 1 296 ? -27.323 -22.009 23.669 1.00 74.44 296 ALA A CA 1
ATOM 2308 C C . ALA A 1 296 ? -27.128 -22.776 22.352 1.00 74.44 296 ALA A C 1
ATOM 2310 O O . ALA A 1 296 ? -27.700 -23.858 22.191 1.00 74.44 296 ALA A O 1
ATOM 2311 N N . THR A 1 297 ? -26.283 -22.263 21.451 1.00 78.12 297 THR A N 1
ATOM 2312 C CA . THR A 1 297 ? -25.935 -22.921 20.180 1.00 78.12 297 THR A CA 1
ATOM 2313 C C . THR A 1 297 ? -24.672 -23.784 20.266 1.00 78.12 297 THR A C 1
ATOM 2315 O O . THR A 1 297 ? -24.513 -24.707 19.474 1.00 78.12 297 THR A O 1
ATOM 2318 N N . SER A 1 298 ? -23.839 -23.593 21.299 1.00 87.00 298 SER A N 1
ATOM 2319 C CA . SER A 1 298 ? -22.485 -24.173 21.420 1.00 87.00 298 SER A CA 1
ATOM 2320 C C . SER A 1 298 ? -21.512 -23.645 20.354 1.00 87.00 298 SER A C 1
ATOM 2322 O O . SER A 1 298 ? -20.647 -24.372 19.864 1.00 87.00 298 SER A O 1
ATOM 2324 N N . GLU A 1 299 ? -21.640 -22.362 20.021 1.00 90.62 299 GLU A N 1
ATOM 2325 C CA . GLU A 1 299 ? -20.800 -21.669 19.042 1.00 90.62 299 GLU A CA 1
ATOM 2326 C C . GLU A 1 299 ? -20.024 -20.528 19.703 1.00 90.62 299 GLU A C 1
ATOM 2328 O O . GLU A 1 299 ? -20.523 -19.850 20.604 1.00 90.62 299 GLU A O 1
ATOM 2333 N N . TYR A 1 300 ? -18.800 -20.292 19.240 1.00 92.50 300 TYR A N 1
ATOM 2334 C CA . TYR A 1 300 ? -18.100 -19.040 19.488 1.00 92.50 300 TYR A CA 1
ATOM 2335 C C . TYR A 1 300 ? -18.387 -18.081 18.332 1.00 92.50 300 TYR A C 1
ATOM 2337 O O . TYR A 1 300 ? -18.080 -18.396 17.180 1.00 92.50 300 TYR A O 1
ATOM 2345 N N . ILE A 1 301 ? -18.989 -16.937 18.646 1.00 91.50 301 ILE A N 1
ATOM 2346 C CA . ILE A 1 301 ? -19.278 -15.871 17.690 1.00 91.50 301 ILE A CA 1
ATOM 2347 C C . ILE A 1 301 ? -18.076 -14.928 17.661 1.00 91.50 301 ILE A C 1
ATOM 2349 O O . ILE A 1 301 ? -17.609 -14.506 18.718 1.00 91.50 301 ILE A O 1
ATOM 2353 N N . PHE A 1 302 ? -17.573 -14.598 16.474 1.00 94.81 302 PHE A N 1
ATOM 2354 C CA . PHE A 1 302 ? -16.527 -13.596 16.270 1.00 94.81 302 PHE A CA 1
ATOM 2355 C C . PHE A 1 302 ? -16.923 -12.641 15.145 1.00 94.81 302 PHE A C 1
ATOM 2357 O O . PHE A 1 302 ? -17.216 -13.078 14.031 1.00 94.81 302 PHE A O 1
ATOM 2364 N N . GLN A 1 303 ? -16.870 -11.344 15.434 1.00 93.62 303 GLN A N 1
ATOM 2365 C CA . GLN A 1 303 ? -17.173 -10.261 14.509 1.00 93.62 303 GLN A CA 1
ATOM 2366 C C . GLN A 1 303 ? -15.986 -9.308 14.432 1.00 93.62 303 GLN A C 1
ATOM 2368 O O . GLN A 1 303 ? -15.398 -8.934 15.446 1.00 93.62 303 GLN A O 1
ATOM 2373 N N . GLY A 1 304 ? -15.587 -8.925 13.224 1.00 94.88 304 GLY A N 1
ATOM 2374 C CA . GLY A 1 304 ? -14.396 -8.109 13.052 1.00 94.88 304 GLY A CA 1
ATOM 2375 C C . GLY A 1 304 ? -13.948 -7.940 11.611 1.00 94.88 304 GLY A C 1
ATOM 2376 O O . GLY A 1 304 ? -14.714 -8.050 10.655 1.00 94.88 304 GLY A O 1
ATOM 2377 N N . SER A 1 305 ? -12.663 -7.656 11.457 1.00 96.62 305 SER A N 1
ATOM 2378 C CA . SER A 1 305 ? -12.012 -7.444 10.172 1.00 96.62 305 SER A CA 1
ATOM 2379 C C . SER A 1 305 ? -10.567 -7.924 10.204 1.00 96.62 305 SER A C 1
ATOM 2381 O O . SER A 1 305 ? -9.935 -8.004 11.261 1.00 96.62 305 SER A O 1
ATOM 2383 N N . ALA A 1 306 ? -10.035 -8.232 9.028 1.00 97.38 306 ALA A N 1
ATOM 2384 C CA . ALA A 1 306 ? -8.615 -8.463 8.857 1.00 97.38 306 ALA A CA 1
ATOM 2385 C C . ALA A 1 306 ? -8.086 -7.821 7.570 1.00 97.38 306 ALA A C 1
ATOM 2387 O O . ALA A 1 306 ? -8.805 -7.705 6.574 1.00 97.38 306 ALA A O 1
ATOM 2388 N N . GLN A 1 307 ? -6.820 -7.412 7.609 1.00 96.25 307 GLN A N 1
ATOM 2389 C CA . GLN A 1 307 ? -6.107 -6.727 6.531 1.00 96.25 307 GLN A CA 1
ATOM 2390 C C . GLN A 1 307 ? -4.680 -7.283 6.413 1.00 96.25 307 GLN A C 1
ATOM 2392 O O . GLN A 1 307 ? -4.051 -7.632 7.415 1.00 96.25 307 GLN A O 1
ATOM 2397 N N . VAL A 1 308 ? -4.169 -7.378 5.185 1.00 95.75 308 VAL A N 1
ATOM 2398 C CA . VAL A 1 308 ? -2.783 -7.793 4.917 1.00 95.75 308 VAL A CA 1
ATOM 2399 C C . VAL A 1 308 ? -1.768 -6.769 5.438 1.00 95.75 308 VAL A C 1
ATOM 2401 O O . VAL A 1 308 ? -1.987 -5.563 5.364 1.00 95.75 308 VAL A O 1
ATOM 2404 N N . GLY A 1 309 ? -0.640 -7.256 5.952 1.00 93.44 309 GLY A N 1
ATOM 2405 C CA . GLY A 1 309 ? 0.479 -6.411 6.370 1.00 93.44 309 GLY A CA 1
ATOM 2406 C C . GLY A 1 309 ? 1.317 -5.923 5.183 1.00 93.44 309 GLY A C 1
ATOM 2407 O O . GLY A 1 309 ? 1.455 -6.626 4.182 1.00 93.44 309 GLY A O 1
ATOM 2408 N N . THR A 1 310 ? 1.910 -4.733 5.303 1.00 94.06 310 THR A N 1
ATOM 2409 C CA . THR A 1 310 ? 2.797 -4.129 4.290 1.00 94.06 310 THR A CA 1
ATOM 2410 C C . THR A 1 310 ? 4.091 -3.625 4.915 1.00 94.06 310 THR A C 1
ATOM 2412 O O . THR A 1 310 ? 4.061 -2.987 5.970 1.00 94.06 310 THR A O 1
ATOM 2415 N N . LEU A 1 311 ? 5.227 -3.845 4.249 1.00 94.12 311 LEU A N 1
ATOM 2416 C CA . LEU A 1 311 ? 6.507 -3.287 4.683 1.00 94.12 311 LEU A CA 1
ATOM 2417 C C . LEU A 1 311 ? 6.619 -1.821 4.221 1.00 94.12 311 LEU A C 1
ATOM 2419 O O . LEU A 1 311 ? 6.281 -1.533 3.069 1.00 94.12 311 LEU A O 1
ATOM 2423 N N . PRO A 1 312 ? 7.138 -0.895 5.053 1.00 92.62 312 PRO A N 1
ATOM 2424 C CA . PRO A 1 312 ? 7.404 0.471 4.622 1.00 92.62 312 PRO A CA 1
ATOM 2425 C C . PRO A 1 312 ? 8.359 0.522 3.428 1.00 92.62 312 PRO A C 1
ATOM 2427 O O . PRO A 1 312 ? 9.509 0.088 3.517 1.00 92.62 312 PRO A O 1
ATOM 2430 N N . ASN A 1 313 ? 7.910 1.099 2.316 1.00 92.69 313 ASN A N 1
ATOM 2431 C CA . ASN A 1 313 ? 8.726 1.273 1.126 1.00 92.69 313 ASN A CA 1
ATOM 2432 C C . ASN A 1 313 ? 9.664 2.477 1.317 1.00 92.69 313 ASN A C 1
ATOM 2434 O O . ASN A 1 313 ? 9.232 3.626 1.496 1.00 92.69 313 ASN A O 1
ATOM 2438 N N . LEU A 1 314 ? 10.969 2.198 1.301 1.00 91.50 314 LEU A N 1
ATOM 2439 C CA . LEU A 1 314 ? 12.048 3.160 1.533 1.00 91.50 314 LEU A CA 1
ATOM 2440 C C . LEU A 1 314 ? 12.778 3.573 0.242 1.00 91.50 314 LEU A C 1
ATOM 2442 O O . LEU A 1 314 ? 13.679 4.419 0.298 1.00 91.50 314 LEU A O 1
ATOM 2446 N N . ASN A 1 315 ? 12.385 3.031 -0.914 1.00 89.62 315 ASN A N 1
ATOM 2447 C CA . ASN A 1 315 ? 12.985 3.306 -2.223 1.00 89.62 315 ASN A CA 1
ATOM 2448 C C . ASN A 1 315 ? 13.069 4.833 -2.469 1.00 89.62 315 ASN A C 1
ATOM 2450 O O . ASN A 1 315 ? 12.072 5.525 -2.255 1.00 89.62 315 ASN A O 1
ATOM 2454 N N . PRO A 1 316 ? 14.230 5.427 -2.815 1.00 83.81 316 PRO A N 1
ATOM 2455 C CA . PRO A 1 316 ? 14.384 6.886 -2.857 1.00 83.81 316 PRO A CA 1
ATOM 2456 C C . PRO A 1 316 ? 13.356 7.615 -3.733 1.00 83.81 316 PRO A C 1
ATOM 2458 O O . PRO A 1 316 ? 13.062 7.173 -4.848 1.00 83.81 316 PRO A O 1
ATOM 2461 N N . ARG A 1 317 ? 12.855 8.766 -3.255 1.00 73.25 317 ARG A N 1
ATOM 2462 C CA . ARG A 1 317 ? 12.043 9.662 -4.095 1.00 73.25 317 ARG A CA 1
ATOM 2463 C C . ARG A 1 317 ? 12.933 10.299 -5.175 1.00 73.25 317 ARG A C 1
ATOM 2465 O O . ARG A 1 317 ? 14.138 10.479 -4.941 1.00 73.25 317 ARG A O 1
ATOM 2472 N N . PRO A 1 318 ? 12.369 10.703 -6.330 1.00 65.00 318 PRO A N 1
ATOM 2473 C CA . PRO A 1 318 ? 13.078 11.561 -7.275 1.00 65.00 318 PRO A CA 1
ATOM 2474 C C . PRO A 1 318 ? 13.683 12.779 -6.553 1.00 65.00 318 PRO A C 1
ATOM 2476 O O . PRO A 1 318 ? 13.029 13.412 -5.728 1.00 65.00 318 PRO A O 1
ATOM 2479 N N . GLY A 1 319 ? 14.954 13.084 -6.819 1.00 58.72 319 GLY A N 1
ATOM 2480 C CA . GLY A 1 319 ? 15.653 14.245 -6.254 1.00 58.72 319 GLY A CA 1
ATOM 2481 C C . GLY A 1 319 ? 16.334 14.054 -4.889 1.00 58.72 319 GLY A C 1
ATOM 2482 O O . GLY A 1 319 ? 17.240 14.826 -4.582 1.00 58.72 319 GLY A O 1
ATOM 2483 N N . GLU A 1 320 ? 15.999 13.028 -4.093 1.00 55.12 320 GLU A N 1
ATOM 2484 C CA . GLU A 1 320 ? 16.663 12.787 -2.790 1.00 55.12 320 GLU A CA 1
ATOM 2485 C C . GLU A 1 320 ? 18.100 12.252 -2.948 1.00 55.12 320 GLU A C 1
ATOM 2487 O O . GLU A 1 320 ? 18.998 12.598 -2.179 1.00 55.12 320 GLU A O 1
ATOM 2492 N N . SER A 1 321 ? 18.328 11.413 -3.962 1.00 45.75 321 SER A N 1
ATOM 2493 C CA . SER A 1 321 ? 19.651 10.856 -4.301 1.00 45.75 321 SER A CA 1
ATOM 2494 C C . SER A 1 321 ? 19.811 10.464 -5.776 1.00 45.75 321 SER A C 1
ATOM 2496 O O . SER A 1 321 ? 20.927 10.212 -6.235 1.00 45.75 321 SER A O 1
ATOM 2498 N N . THR A 1 322 ? 18.713 10.403 -6.535 1.00 48.28 322 THR A N 1
ATOM 2499 C CA . THR A 1 322 ? 18.662 9.890 -7.909 1.00 48.28 322 THR A CA 1
ATOM 2500 C C . THR A 1 322 ? 17.684 10.702 -8.765 1.00 48.28 322 THR A C 1
ATOM 2502 O O . THR A 1 322 ? 16.789 11.365 -8.246 1.00 48.28 322 THR A O 1
ATOM 2505 N N . ALA A 1 323 ? 17.866 10.679 -10.091 1.00 44.72 323 ALA A N 1
ATOM 2506 C CA . ALA A 1 323 ? 17.000 11.401 -11.034 1.00 44.72 323 ALA A CA 1
ATOM 2507 C C . ALA A 1 323 ? 15.646 10.708 -11.287 1.00 44.72 323 ALA A C 1
ATOM 2509 O O . ALA A 1 323 ? 14.714 11.359 -11.737 1.00 44.72 323 ALA A O 1
ATOM 2510 N N . ALA A 1 324 ? 15.562 9.413 -10.982 1.00 59.00 324 ALA A N 1
ATOM 2511 C CA . ALA A 1 324 ? 14.383 8.566 -11.129 1.00 59.00 324 ALA A CA 1
ATOM 2512 C C . ALA A 1 324 ? 14.095 7.893 -9.787 1.00 59.00 324 ALA A C 1
ATOM 2514 O O . ALA A 1 324 ? 15.043 7.405 -9.171 1.00 59.00 324 ALA A O 1
ATOM 2515 N N . GLY A 1 325 ? 12.851 7.818 -9.327 1.00 65.31 325 GLY A N 1
ATOM 2516 C CA . GLY A 1 325 ? 12.537 7.305 -7.989 1.00 65.31 325 GLY A CA 1
ATOM 2517 C C . GLY A 1 325 ? 11.111 6.786 -7.853 1.00 65.31 325 GLY A C 1
ATOM 2518 O O . GLY A 1 325 ? 10.307 6.940 -8.767 1.00 65.31 325 GLY A O 1
ATOM 2519 N N . SER A 1 326 ? 10.832 6.165 -6.711 1.00 81.62 326 SER A N 1
ATOM 2520 C CA . SER A 1 326 ? 9.534 5.561 -6.397 1.00 81.62 326 SER A CA 1
ATOM 2521 C C . SER A 1 326 ? 8.579 6.567 -5.753 1.00 81.62 326 SER A C 1
ATOM 2523 O O . SER A 1 326 ? 9.008 7.537 -5.115 1.00 81.62 326 SER A O 1
ATOM 2525 N N . LEU A 1 327 ? 7.276 6.291 -5.850 1.00 84.44 327 LEU A N 1
ATOM 2526 C CA . LEU A 1 327 ? 6.255 6.953 -5.040 1.00 84.44 327 LEU A CA 1
ATOM 2527 C C . LEU A 1 327 ? 6.397 6.625 -3.541 1.00 84.44 327 LEU A C 1
ATOM 2529 O O . LEU A 1 327 ? 5.980 7.428 -2.703 1.00 84.44 327 LEU A O 1
ATOM 2533 N N . ARG A 1 328 ? 7.043 5.500 -3.193 1.00 88.19 328 ARG A N 1
ATOM 2534 C CA . ARG A 1 328 ? 7.098 4.893 -1.850 1.00 88.19 328 ARG A CA 1
ATOM 2535 C C . ARG A 1 328 ? 5.740 4.429 -1.332 1.00 88.19 328 ARG A C 1
ATOM 2537 O O . ARG A 1 328 ? 5.386 4.730 -0.196 1.00 88.19 328 ARG A O 1
ATOM 2544 N N . ASN A 1 329 ? 4.939 3.763 -2.151 1.00 90.69 329 ASN A N 1
ATOM 2545 C CA . ASN A 1 329 ? 3.746 3.106 -1.628 1.00 90.69 329 ASN A CA 1
ATOM 2546 C C . ASN A 1 329 ? 4.126 1.809 -0.909 1.00 90.69 329 ASN A C 1
ATOM 2548 O O . ASN A 1 329 ? 4.994 1.067 -1.375 1.00 90.69 329 ASN A O 1
ATOM 2552 N N . ASP A 1 330 ? 3.515 1.595 0.255 1.00 92.94 330 ASP A N 1
ATOM 2553 C CA . ASP A 1 330 ? 3.751 0.443 1.125 1.00 92.94 330 ASP A CA 1
ATOM 2554 C C . ASP A 1 330 ? 2.798 -0.651 0.653 1.00 92.94 330 ASP A C 1
ATOM 2556 O O . ASP A 1 330 ? 1.597 -0.581 0.910 1.00 92.94 330 ASP A O 1
ATOM 2560 N N . MET A 1 331 ? 3.316 -1.597 -0.130 1.00 93.19 331 MET A N 1
ATOM 2561 C CA . MET A 1 331 ? 2.509 -2.514 -0.938 1.00 93.19 331 MET A CA 1
ATOM 2562 C C . MET A 1 331 ? 2.824 -3.970 -0.625 1.00 93.19 331 MET A C 1
ATOM 2564 O O . MET A 1 331 ? 3.935 -4.306 -0.221 1.00 93.19 331 MET A O 1
ATOM 2568 N N . THR A 1 332 ? 1.857 -4.845 -0.889 1.00 95.00 332 THR A N 1
ATOM 2569 C CA . THR A 1 332 ? 2.044 -6.298 -0.846 1.00 95.00 332 THR A CA 1
ATOM 2570 C C . THR A 1 332 ? 1.216 -6.989 -1.929 1.00 95.00 332 THR A C 1
ATOM 2572 O O . THR A 1 332 ? 0.197 -6.458 -2.382 1.00 95.00 332 THR A O 1
ATOM 2575 N N . ILE A 1 333 ? 1.656 -8.179 -2.342 1.00 94.88 333 ILE A N 1
ATOM 2576 C CA . ILE A 1 333 ? 0.856 -9.103 -3.161 1.00 94.88 333 ILE A CA 1
ATOM 2577 C C . ILE A 1 333 ? 0.207 -10.218 -2.327 1.00 94.88 333 ILE A C 1
ATOM 2579 O O . ILE A 1 333 ? -0.600 -10.965 -2.876 1.00 94.88 333 ILE A O 1
ATOM 2583 N N . ASN A 1 334 ? 0.514 -10.296 -1.025 1.00 94.12 334 ASN A N 1
ATOM 2584 C CA . ASN A 1 334 ? -0.097 -11.250 -0.100 1.00 94.12 334 ASN A CA 1
ATOM 2585 C C . ASN A 1 334 ? -1.617 -11.105 -0.066 1.00 94.12 334 ASN A C 1
ATOM 2587 O O . ASN A 1 334 ? -2.142 -10.009 -0.252 1.00 94.12 334 ASN A O 1
ATOM 2591 N N . GLN A 1 335 ? -2.330 -12.181 0.243 1.00 93.56 335 GLN A N 1
ATOM 2592 C CA . GLN A 1 335 ? -3.781 -12.185 0.393 1.00 93.56 335 GLN A CA 1
ATOM 2593 C C . GLN A 1 335 ? -4.202 -12.983 1.621 1.00 93.56 335 GLN A C 1
ATOM 2595 O O . GLN A 1 335 ? -3.688 -14.062 1.894 1.00 93.56 335 GLN A O 1
ATOM 2600 N N . ILE A 1 336 ? -5.247 -12.514 2.300 1.00 94.56 336 ILE A N 1
ATOM 2601 C CA . ILE A 1 336 ? -5.954 -13.333 3.279 1.00 94.56 336 ILE A CA 1
ATOM 2602 C C . ILE A 1 336 ? -6.673 -14.436 2.503 1.00 94.56 336 ILE A C 1
ATOM 2604 O O . ILE A 1 336 ? -7.630 -14.175 1.764 1.00 94.56 336 ILE A O 1
ATOM 2608 N N . THR A 1 337 ? -6.195 -15.672 2.637 1.00 93.38 337 THR A N 1
ATOM 2609 C CA . THR A 1 337 ? -6.760 -16.833 1.941 1.00 93.38 337 THR A CA 1
ATOM 2610 C C . THR A 1 337 ? -7.881 -17.462 2.754 1.00 93.38 337 THR A C 1
ATOM 2612 O O . THR A 1 337 ? -8.943 -17.738 2.197 1.00 93.38 337 THR A O 1
ATOM 2615 N N . HIS A 1 338 ? -7.685 -17.643 4.063 1.00 93.25 338 HIS A N 1
ATOM 2616 C CA . HIS A 1 338 ? -8.641 -18.284 4.974 1.00 93.25 338 HIS A CA 1
ATOM 2617 C C . HIS A 1 338 ? -8.425 -17.865 6.439 1.00 93.25 338 HIS A C 1
ATOM 2619 O O . HIS A 1 338 ? -7.435 -17.216 6.785 1.00 93.25 338 HIS A O 1
ATOM 2625 N N . VAL A 1 339 ? -9.367 -18.261 7.297 1.00 96.19 339 VAL A N 1
ATOM 2626 C CA . VAL A 1 339 ? -9.283 -18.150 8.763 1.00 96.19 339 VAL A CA 1
ATOM 2627 C C . VAL A 1 339 ? -8.965 -19.528 9.345 1.00 96.19 339 VAL A C 1
ATOM 2629 O O . VAL A 1 339 ? -9.491 -20.545 8.882 1.00 96.19 339 VAL A O 1
ATOM 2632 N N . GLU A 1 340 ? -8.138 -19.565 10.384 1.00 95.50 340 GLU A N 1
ATOM 2633 C CA . GLU A 1 340 ? -7.888 -20.753 11.199 1.00 95.50 340 GLU A CA 1
ATOM 2634 C C . GLU A 1 340 ? -8.254 -20.492 12.654 1.00 95.50 340 GLU A C 1
ATOM 2636 O O . GLU A 1 340 ? -8.054 -19.389 13.168 1.00 95.50 340 GLU A O 1
ATOM 2641 N N . TYR A 1 341 ? -8.738 -21.531 13.329 1.00 96.69 341 TYR A N 1
ATOM 2642 C CA . TYR A 1 341 ? -8.989 -21.512 14.762 1.00 96.69 341 TYR A CA 1
ATOM 2643 C C . TYR A 1 341 ? -8.435 -22.759 15.454 1.00 96.69 341 TYR A C 1
ATOM 2645 O O . TYR A 1 341 ? -8.225 -23.797 14.825 1.00 96.69 341 TYR A O 1
ATOM 2653 N N . ARG A 1 342 ? -8.216 -22.680 16.767 1.00 96.19 342 ARG A N 1
ATOM 2654 C CA . ARG A 1 342 ? -7.985 -23.855 17.621 1.00 96.19 342 ARG A CA 1
ATOM 2655 C C . ARG A 1 342 ? -8.574 -23.647 19.006 1.00 96.19 342 ARG A C 1
ATOM 2657 O O . ARG A 1 342 ? -8.631 -22.526 19.496 1.00 96.19 342 ARG A O 1
ATOM 2664 N N . VAL A 1 343 ? -8.981 -24.736 19.651 1.00 97.06 343 VAL A N 1
ATOM 2665 C CA . VAL A 1 343 ? -9.596 -24.723 20.988 1.00 97.06 343 VAL A CA 1
ATOM 2666 C C . VAL A 1 343 ? -8.660 -25.392 21.994 1.00 97.06 343 VAL A C 1
ATOM 2668 O O . VAL A 1 343 ? -8.109 -26.453 21.705 1.00 97.06 343 VAL A O 1
ATOM 2671 N N . ASP A 1 344 ? -8.471 -24.779 23.165 1.00 95.25 344 ASP A N 1
ATOM 2672 C CA . ASP A 1 344 ? -7.691 -25.294 24.304 1.00 95.25 344 ASP A CA 1
ATOM 2673 C C . ASP A 1 344 ? -6.279 -25.823 23.940 1.00 95.25 344 ASP A C 1
ATOM 2675 O O . ASP A 1 344 ? -5.810 -26.822 24.488 1.00 95.25 344 ASP A O 1
ATOM 2679 N N . ASN A 1 345 ? -5.569 -25.126 23.040 1.00 91.50 345 ASN A N 1
ATOM 2680 C CA . ASN A 1 345 ? -4.260 -25.526 22.483 1.00 91.50 345 ASN A CA 1
ATOM 2681 C C . ASN A 1 345 ? -4.268 -26.871 21.718 1.00 91.50 345 ASN A C 1
ATOM 2683 O O . ASN A 1 345 ? -3.251 -27.567 21.669 1.00 91.50 345 ASN A O 1
ATOM 2687 N N . GLY A 1 346 ? -5.406 -27.245 21.128 1.00 93.31 346 GLY A N 1
ATOM 2688 C CA . GLY A 1 346 ? -5.499 -28.331 20.153 1.00 93.31 346 GLY A CA 1
ATOM 2689 C C . GLY A 1 346 ? -4.836 -28.007 18.808 1.00 93.31 346 GLY A C 1
ATOM 2690 O O . GLY A 1 346 ? -4.172 -26.982 18.644 1.00 93.31 346 GLY A O 1
ATOM 2691 N N . ASP A 1 347 ? -5.038 -28.898 17.839 1.00 91.50 347 ASP A N 1
ATOM 2692 C CA . ASP A 1 347 ? -4.564 -28.715 16.465 1.00 91.50 347 ASP A CA 1
ATOM 2693 C C . ASP A 1 347 ? -5.301 -27.544 15.778 1.00 91.50 347 ASP A C 1
ATOM 2695 O O . ASP A 1 347 ? -6.468 -27.277 16.079 1.00 91.50 347 ASP A O 1
ATOM 2699 N N . TRP A 1 348 ? -4.632 -26.853 14.848 1.00 93.31 348 TRP A N 1
ATOM 2700 C CA . TRP A 1 348 ? -5.261 -25.814 14.025 1.00 93.31 348 TRP A CA 1
ATOM 2701 C C . TRP A 1 348 ? -6.290 -26.414 13.061 1.00 93.31 348 TRP A C 1
ATOM 2703 O O . TRP A 1 348 ? -6.030 -27.407 12.380 1.00 93.31 348 TRP A O 1
ATOM 2713 N N . VAL A 1 349 ? -7.454 -25.772 12.983 1.00 93.69 349 VAL A N 1
ATOM 2714 C CA . VAL A 1 349 ? -8.559 -26.105 12.085 1.00 93.69 349 VAL A CA 1
ATOM 2715 C C . VAL A 1 349 ? -8.788 -24.922 11.150 1.00 93.69 349 VAL A C 1
ATOM 2717 O O . VAL A 1 349 ? -9.057 -23.807 11.592 1.00 93.69 349 VAL A O 1
ATOM 2720 N N . GLN A 1 350 ? -8.682 -25.164 9.848 1.00 92.94 350 GLN A N 1
ATOM 2721 C CA . GLN A 1 350 ? -9.048 -24.198 8.815 1.00 92.94 350 GLN A CA 1
ATOM 2722 C C . GLN A 1 350 ? -10.573 -24.165 8.636 1.00 92.94 350 GLN A C 1
ATOM 2724 O O . GLN A 1 350 ? -11.208 -25.217 8.566 1.00 92.94 350 GLN A O 1
ATOM 2729 N N . LEU A 1 351 ? -11.150 -22.966 8.515 1.00 94.00 351 LEU A N 1
ATOM 2730 C CA . LEU A 1 351 ? -12.532 -22.791 8.064 1.00 94.00 351 LEU A CA 1
ATOM 2731 C C . LEU A 1 351 ? -12.616 -22.936 6.533 1.00 94.00 351 LEU A C 1
ATOM 2733 O O . LEU A 1 351 ? -11.742 -22.460 5.808 1.00 94.00 351 LEU A O 1
ATOM 2737 N N . ASP A 1 352 ? -13.693 -23.555 6.038 1.00 88.69 352 ASP A N 1
ATOM 2738 C CA . ASP A 1 352 ? -13.903 -23.832 4.602 1.00 88.69 352 ASP A CA 1
ATOM 2739 C C . ASP A 1 352 ? -14.055 -22.560 3.732 1.00 88.69 352 ASP A C 1
ATOM 2741 O O . ASP A 1 352 ? -14.004 -22.630 2.500 1.00 88.69 352 ASP A O 1
ATOM 2745 N N . THR A 1 353 ? -14.247 -21.388 4.347 1.00 89.81 353 THR A N 1
ATOM 2746 C CA . THR A 1 353 ? -14.386 -20.101 3.652 1.00 89.81 353 THR A CA 1
ATOM 2747 C C . THR A 1 353 ? -13.046 -19.625 3.091 1.00 89.81 353 THR A C 1
ATOM 2749 O O . THR A 1 353 ? -12.141 -19.246 3.835 1.00 89.81 353 THR A O 1
ATOM 2752 N N . ALA A 1 354 ? -12.948 -19.580 1.761 1.00 90.19 354 ALA A N 1
ATOM 2753 C CA . ALA A 1 354 ? -11.832 -18.969 1.046 1.00 90.19 354 ALA A CA 1
ATOM 2754 C C . ALA A 1 354 ? -12.157 -17.515 0.660 1.00 90.19 354 ALA A C 1
ATOM 2756 O O . ALA A 1 354 ? -13.174 -17.261 0.011 1.00 90.19 354 ALA A O 1
ATOM 2757 N N . TYR A 1 355 ? -11.272 -16.579 1.009 1.00 92.06 355 TYR A N 1
ATOM 2758 C CA . TYR A 1 355 ? -11.450 -15.142 0.770 1.00 92.06 355 TYR A CA 1
ATOM 2759 C C . TYR A 1 355 ? -10.663 -14.667 -0.460 1.00 92.06 355 TYR A C 1
ATOM 2761 O O . TYR A 1 355 ? -11.267 -14.219 -1.433 1.00 92.06 355 TYR A O 1
ATOM 2769 N N . ASN A 1 356 ? -9.334 -14.832 -0.454 1.00 91.19 356 ASN A N 1
ATOM 2770 C CA . ASN A 1 356 ? -8.407 -14.359 -1.497 1.00 91.19 356 ASN A CA 1
ATOM 2771 C C . ASN A 1 356 ? -8.559 -12.844 -1.746 1.00 91.19 356 ASN A C 1
ATOM 2773 O O . ASN A 1 356 ? -8.904 -12.387 -2.843 1.00 91.19 356 ASN A O 1
ATOM 2777 N N . SER A 1 357 ? -8.385 -12.076 -0.667 1.00 93.56 357 SER A N 1
ATOM 2778 C CA . SER A 1 357 ? -8.585 -10.625 -0.618 1.00 93.56 357 SER A CA 1
ATOM 2779 C C . SER A 1 357 ? -7.535 -9.955 0.271 1.00 93.56 357 SER A C 1
ATOM 2781 O O . SER A 1 357 ? -7.044 -10.562 1.219 1.00 93.56 357 SER A O 1
ATOM 2783 N N . TYR A 1 358 ? -7.223 -8.688 -0.001 1.00 94.69 358 TYR A N 1
ATOM 2784 C CA . TYR A 1 358 ? -6.344 -7.868 0.845 1.00 94.69 358 TYR A CA 1
ATOM 2785 C C . TYR A 1 358 ? -7.013 -7.436 2.156 1.00 94.69 358 TYR A C 1
ATOM 2787 O O . TYR A 1 358 ? -6.337 -7.182 3.151 1.00 94.69 358 TYR A O 1
ATOM 2795 N N . GLN A 1 359 ? -8.344 -7.355 2.154 1.00 95.06 359 GLN A N 1
ATOM 2796 C CA . GLN A 1 359 ? -9.167 -6.992 3.304 1.00 95.06 359 GLN A CA 1
ATOM 2797 C C . GLN A 1 359 ? -10.407 -7.881 3.358 1.00 95.06 359 GLN A C 1
ATOM 2799 O O . GLN A 1 359 ? -10.993 -8.206 2.318 1.00 95.06 359 GLN A O 1
ATOM 2804 N N . VAL A 1 360 ? -10.812 -8.270 4.563 1.00 95.69 360 VAL A N 1
ATOM 2805 C CA . VAL A 1 360 ? -11.998 -9.095 4.807 1.00 95.69 360 VAL A CA 1
ATOM 2806 C C . VAL A 1 360 ? -12.764 -8.567 6.016 1.00 95.69 360 VAL A C 1
ATOM 2808 O O . VAL A 1 360 ? -12.176 -8.305 7.062 1.00 95.69 360 VAL A O 1
ATOM 2811 N N . ALA A 1 361 ? -14.083 -8.440 5.879 1.00 96.06 361 ALA A N 1
ATOM 2812 C CA . ALA A 1 361 ? -14.982 -8.411 7.027 1.00 96.06 361 ALA A CA 1
ATOM 2813 C C . ALA A 1 361 ? -15.248 -9.859 7.464 1.00 96.06 361 ALA A C 1
ATOM 2815 O O . ALA A 1 361 ? -15.373 -10.754 6.620 1.00 96.06 361 ALA A O 1
ATOM 2816 N N . LEU A 1 362 ? -15.298 -10.087 8.771 1.00 95.69 362 LEU A N 1
ATOM 2817 C CA . LEU A 1 362 ? -15.446 -11.398 9.387 1.00 95.69 362 LEU A CA 1
ATOM 2818 C C . LEU A 1 362 ? -16.676 -11.381 10.292 1.00 95.69 362 LEU A C 1
ATOM 2820 O O . LEU A 1 362 ? -16.762 -10.565 11.200 1.00 95.69 362 LEU A O 1
ATOM 2824 N N . ASP A 1 363 ? -17.596 -12.300 10.032 1.00 94.12 363 ASP A N 1
ATOM 2825 C CA . ASP A 1 363 ? -18.754 -12.609 10.867 1.00 94.12 363 ASP A CA 1
ATOM 2826 C C . ASP A 1 363 ? -18.827 -14.139 10.903 1.00 94.12 363 ASP A C 1
ATOM 2828 O O . ASP A 1 363 ? -19.091 -14.789 9.886 1.00 94.12 363 ASP A O 1
ATOM 2832 N N . LEU A 1 364 ? -18.386 -14.720 12.019 1.00 95.38 364 LEU A N 1
ATOM 2833 C CA . LEU A 1 364 ? -18.059 -16.138 12.146 1.00 95.38 364 LEU A CA 1
ATOM 2834 C C . LEU A 1 364 ? -18.827 -16.747 13.319 1.00 95.38 364 LEU A C 1
ATOM 2836 O O . LEU A 1 364 ? -18.642 -16.330 14.458 1.00 95.38 364 LEU A O 1
ATOM 2840 N N . ALA A 1 365 ? -19.597 -17.800 13.051 1.00 93.75 365 ALA A N 1
ATOM 2841 C CA . ALA A 1 365 ? -20.103 -18.716 14.067 1.00 93.75 365 ALA A CA 1
ATOM 2842 C C . ALA A 1 365 ? -19.288 -20.016 13.997 1.00 93.75 365 ALA A C 1
ATOM 2844 O O . ALA A 1 365 ? -19.306 -20.719 12.984 1.00 93.75 365 ALA A O 1
ATOM 2845 N N . ILE A 1 366 ? -18.514 -20.304 15.044 1.00 95.88 366 ILE A N 1
ATOM 2846 C CA . ILE A 1 366 ? -17.586 -21.440 15.086 1.00 95.88 366 ILE A CA 1
ATOM 2847 C C . ILE A 1 366 ? -18.113 -22.484 16.068 1.00 95.88 366 ILE A C 1
ATOM 2849 O O . ILE A 1 366 ? -18.149 -22.227 17.270 1.00 95.88 366 ILE A O 1
ATOM 2853 N N . GLU A 1 367 ? -18.465 -23.680 15.585 1.00 94.62 367 GLU A N 1
ATOM 2854 C CA . GLU A 1 367 ? -18.822 -24.808 16.456 1.00 94.62 367 GLU A CA 1
ATOM 2855 C C . GLU A 1 367 ? -17.659 -25.144 17.412 1.00 94.62 367 GLU A C 1
ATOM 2857 O O . GLU A 1 367 ? -16.541 -25.469 16.988 1.00 94.62 367 GLU A O 1
ATOM 2862 N N . VAL A 1 368 ? -17.934 -25.101 18.719 1.00 93.88 368 VAL A N 1
ATOM 2863 C CA . VAL A 1 368 ? -16.970 -25.409 19.785 1.00 93.88 368 VAL A CA 1
ATOM 2864 C C . VAL A 1 368 ? -17.524 -26.482 20.729 1.00 93.88 368 VAL A C 1
ATOM 2866 O O . VAL A 1 368 ? -18.738 -26.650 20.859 1.00 93.88 368 VAL A O 1
ATOM 2869 N N . PRO A 1 369 ? -16.667 -27.250 21.428 1.00 91.25 369 PRO A N 1
ATOM 2870 C CA . PRO A 1 369 ? -17.139 -28.180 22.448 1.00 91.25 369 PRO A CA 1
ATOM 2871 C C . PRO A 1 369 ? -17.929 -27.443 23.537 1.00 91.25 369 PRO A C 1
ATOM 2873 O O . PRO A 1 369 ? -17.477 -26.413 24.028 1.00 91.25 369 PRO A O 1
ATOM 2876 N N . ASN A 1 370 ? -19.035 -28.027 24.017 1.00 79.94 370 ASN A N 1
ATOM 2877 C CA . ASN A 1 370 ? -19.896 -27.452 25.071 1.00 79.94 370 ASN A CA 1
ATOM 2878 C C . ASN A 1 370 ? -19.151 -27.064 26.370 1.00 79.94 370 ASN A C 1
ATOM 2880 O O . ASN A 1 370 ? -19.711 -26.388 27.233 1.00 79.94 370 ASN A O 1
ATOM 2884 N N . THR A 1 371 ? -17.919 -27.550 26.542 1.00 85.88 371 THR A N 1
ATOM 2885 C CA . THR A 1 371 ? -16.965 -27.110 27.559 1.00 85.88 371 THR A CA 1
ATOM 2886 C C . THR A 1 371 ? -15.593 -26.921 26.916 1.00 85.88 371 THR A C 1
ATOM 2888 O O . THR A 1 371 ? -14.961 -27.910 26.536 1.00 85.88 371 THR A O 1
ATOM 2891 N N . PHE A 1 372 ? -15.125 -25.681 26.869 1.00 93.06 372 PHE A N 1
ATOM 2892 C CA . PHE A 1 372 ? -13.751 -25.294 26.551 1.00 93.06 372 PHE A CA 1
ATOM 2893 C C . PHE A 1 372 ? -13.335 -24.143 27.479 1.00 93.06 372 PHE A C 1
ATOM 2895 O O . PHE A 1 372 ? -14.164 -23.648 28.248 1.00 93.06 372 PHE A O 1
ATOM 2902 N N . SER A 1 373 ? -12.065 -23.744 27.456 1.00 92.56 373 SER A N 1
ATOM 2903 C CA . SER A 1 373 ? -11.576 -22.572 28.198 1.00 92.56 373 SER A CA 1
ATOM 2904 C C . SER A 1 373 ? -11.273 -21.408 27.258 1.00 92.56 373 SER A C 1
ATOM 2906 O O . SER A 1 373 ? -11.738 -20.295 27.501 1.00 92.56 373 SER A O 1
ATOM 2908 N N . GLN A 1 374 ? -10.512 -21.673 26.192 1.00 95.31 374 GLN A N 1
ATOM 2909 C CA . GLN A 1 374 ? -10.033 -20.664 25.247 1.00 95.31 374 GLN A CA 1
ATOM 2910 C C . GLN A 1 374 ? -10.125 -21.142 23.793 1.00 95.31 374 GLN A C 1
ATOM 2912 O O . GLN A 1 374 ? -9.928 -22.323 23.494 1.00 95.31 374 GLN A O 1
ATOM 2917 N N . ILE A 1 375 ? -10.394 -20.202 22.892 1.00 96.38 375 ILE A N 1
ATOM 2918 C CA . ILE A 1 375 ? -10.294 -20.357 21.439 1.00 96.38 375 ILE A CA 1
ATOM 2919 C C . ILE A 1 375 ? -9.289 -19.327 20.919 1.00 96.38 375 ILE A C 1
ATOM 2921 O O . ILE A 1 375 ? -9.273 -18.186 21.368 1.00 96.38 375 ILE A O 1
ATOM 2925 N N . GLU A 1 376 ? -8.441 -19.718 19.981 1.00 97.31 376 GLU A N 1
ATOM 2926 C CA . GLU A 1 376 ? -7.538 -18.801 19.285 1.00 97.31 376 GLU A CA 1
ATOM 2927 C C . GLU A 1 376 ? -7.953 -18.714 17.821 1.00 97.31 376 GLU A C 1
ATOM 2929 O O . GLU A 1 376 ? -8.271 -19.747 17.231 1.00 97.31 376 GLU A O 1
ATOM 2934 N N . LEU A 1 377 ? -7.932 -17.513 17.240 1.00 97.31 377 LEU A N 1
ATOM 2935 C CA . LEU A 1 377 ? -8.198 -17.268 15.821 1.00 97.31 377 LEU A CA 1
ATOM 2936 C C . LEU A 1 377 ? -7.012 -16.540 15.169 1.00 97.31 377 LEU A C 1
ATOM 2938 O O . LEU A 1 377 ? -6.381 -15.683 15.794 1.00 97.31 377 LEU A O 1
ATOM 2942 N N . ARG A 1 378 ? -6.741 -16.853 13.897 1.00 96.00 378 ARG A N 1
ATOM 2943 C CA . ARG A 1 378 ? -5.800 -16.124 13.027 1.00 96.00 378 ARG A CA 1
ATOM 2944 C C . ARG A 1 378 ? -6.272 -16.133 11.573 1.00 96.00 378 ARG A C 1
ATOM 2946 O O . ARG A 1 378 ? -6.910 -17.093 11.143 1.00 96.00 378 ARG A O 1
ATOM 2953 N N . VAL A 1 379 ? -5.915 -15.107 10.803 1.00 95.75 379 VAL A N 1
ATOM 2954 C CA . VAL A 1 379 ? -5.955 -15.176 9.330 1.00 95.75 379 VAL A CA 1
ATOM 2955 C C . VAL A 1 379 ? -4.591 -15.574 8.777 1.00 95.75 379 VAL A C 1
ATOM 2957 O O . VAL A 1 379 ? -3.571 -15.415 9.452 1.00 95.75 379 VAL A O 1
ATOM 2960 N N . VAL A 1 380 ? -4.589 -16.125 7.566 1.00 93.69 380 VAL A N 1
ATOM 2961 C CA . VAL A 1 380 ? -3.423 -16.765 6.944 1.00 93.69 380 VAL A CA 1
ATOM 2962 C C . VAL A 1 380 ? -3.334 -16.384 5.469 1.00 93.69 380 VAL A C 1
ATOM 2964 O O . VAL A 1 380 ? -4.367 -16.333 4.795 1.00 93.69 380 VAL A O 1
ATOM 2967 N N . ASP A 1 381 ? -2.111 -16.209 4.965 1.00 93.06 381 ASP A N 1
ATOM 2968 C CA . ASP A 1 381 ? -1.807 -16.309 3.536 1.00 93.06 381 ASP A CA 1
ATOM 2969 C C . ASP A 1 381 ? -1.209 -17.688 3.205 1.00 93.06 381 ASP A C 1
ATOM 2971 O O . ASP A 1 381 ? -0.030 -17.969 3.441 1.00 93.06 381 ASP A O 1
ATOM 2975 N N . ALA A 1 382 ? -2.027 -18.568 2.625 1.00 83.56 382 ALA A N 1
ATOM 2976 C CA . ALA A 1 382 ? -1.607 -19.911 2.235 1.00 83.56 382 ALA A CA 1
ATOM 2977 C C . ALA A 1 382 ? -0.577 -19.948 1.089 1.00 83.56 382 ALA A C 1
ATOM 2979 O O . ALA A 1 382 ? 0.059 -20.985 0.906 1.00 83.56 382 ALA A O 1
ATOM 2980 N N . THR A 1 383 ? -0.401 -18.868 0.319 1.00 78.19 383 THR A N 1
ATOM 2981 C CA . THR A 1 383 ? 0.598 -18.806 -0.767 1.00 78.19 383 THR A CA 1
ATOM 2982 C C . THR A 1 383 ? 2.025 -18.735 -0.234 1.00 78.19 383 THR A C 1
ATOM 2984 O O . THR A 1 383 ? 2.949 -19.206 -0.889 1.00 78.19 383 THR A O 1
ATOM 2987 N N . THR A 1 384 ? 2.188 -18.237 0.993 1.00 77.94 384 THR A N 1
ATOM 2988 C CA . THR A 1 384 ? 3.477 -18.141 1.691 1.00 77.94 384 THR A CA 1
ATOM 2989 C C . THR A 1 384 ? 3.835 -19.397 2.497 1.00 77.94 384 THR A C 1
ATOM 2991 O O . THR A 1 384 ? 4.873 -19.443 3.153 1.00 77.94 384 THR A O 1
ATOM 2994 N N . ARG A 1 385 ? 2.992 -20.441 2.475 1.00 78.19 385 ARG A N 1
ATOM 2995 C CA . ARG A 1 385 ? 3.233 -21.668 3.244 1.00 78.19 385 ARG A CA 1
ATOM 2996 C C . ARG A 1 385 ? 4.153 -22.649 2.536 1.00 78.19 385 ARG A C 1
ATOM 2998 O O . ARG A 1 385 ? 3.945 -23.009 1.378 1.00 78.19 385 ARG A O 1
ATOM 3005 N N . SER A 1 386 ? 5.082 -23.206 3.306 1.00 74.19 386 SER A N 1
ATOM 3006 C CA . SER A 1 386 ? 5.778 -24.428 2.918 1.00 74.19 386 SER A CA 1
ATOM 3007 C C . SER A 1 386 ? 4.845 -25.642 3.001 1.00 74.19 386 SER A C 1
ATOM 3009 O O . SER A 1 386 ? 3.860 -25.665 3.743 1.00 74.19 386 SER A O 1
ATOM 3011 N N . LEU A 1 387 ? 5.167 -26.690 2.241 1.00 73.88 387 LEU A N 1
ATOM 3012 C CA . LEU A 1 387 ? 4.543 -28.004 2.397 1.00 73.88 387 LEU A CA 1
ATOM 3013 C C . LEU A 1 387 ? 5.372 -28.851 3.369 1.00 73.88 387 LEU A C 1
ATOM 3015 O O . LEU A 1 387 ? 6.586 -28.974 3.195 1.00 73.88 387 LEU A O 1
ATOM 3019 N N . ASP A 1 388 ? 4.720 -29.509 4.331 1.00 73.25 388 ASP A N 1
ATOM 3020 C CA . ASP A 1 388 ? 5.377 -30.494 5.193 1.00 73.25 388 ASP A CA 1
ATOM 3021 C C . ASP A 1 388 ? 5.948 -31.625 4.316 1.00 73.25 388 ASP A C 1
ATOM 3023 O O . ASP A 1 388 ? 5.238 -32.308 3.567 1.00 73.25 388 ASP A O 1
ATOM 3027 N N . ALA A 1 389 ? 7.261 -31.839 4.410 1.00 73.50 389 ALA A N 1
ATOM 3028 C CA . ALA A 1 389 ? 7.992 -32.741 3.521 1.00 73.50 389 ALA A CA 1
ATOM 3029 C C . ALA A 1 389 ? 7.686 -34.240 3.751 1.00 73.50 389 ALA A C 1
ATOM 3031 O O . ALA A 1 389 ? 8.145 -35.096 2.985 1.00 73.50 389 ALA A O 1
ATOM 3032 N N . GLN A 1 390 ? 6.911 -34.581 4.788 1.00 79.44 390 GLN A N 1
ATOM 3033 C CA . GLN A 1 390 ? 6.544 -35.948 5.157 1.00 79.44 390 GLN A CA 1
ATOM 3034 C C . GLN A 1 390 ? 5.146 -36.332 4.643 1.00 79.44 390 GLN A C 1
ATOM 3036 O O . GLN A 1 390 ? 4.897 -37.509 4.363 1.00 79.44 390 GLN A O 1
ATOM 3041 N N . THR A 1 391 ? 4.244 -35.358 4.530 1.00 79.56 391 THR A N 1
ATOM 3042 C CA . THR A 1 391 ? 2.818 -35.521 4.217 1.00 79.56 391 THR A CA 1
ATOM 3043 C C . THR A 1 391 ? 2.423 -34.887 2.885 1.00 79.56 391 THR A C 1
ATOM 3045 O O . THR A 1 391 ? 1.488 -35.377 2.251 1.00 79.56 391 THR A O 1
ATOM 3048 N N . GLY A 1 392 ? 3.138 -33.849 2.434 1.00 72.88 392 GLY A N 1
ATOM 3049 C CA . GLY A 1 392 ? 2.788 -33.050 1.258 1.00 72.88 392 GLY A CA 1
ATOM 3050 C C . GLY A 1 392 ? 1.556 -32.160 1.459 1.00 72.88 392 GLY A C 1
ATOM 3051 O O . GLY A 1 392 ? 0.941 -31.754 0.476 1.00 72.88 392 GLY A O 1
ATOM 3052 N N . LEU A 1 393 ? 1.167 -31.910 2.712 1.00 73.94 393 LEU A N 1
ATOM 3053 C CA . LEU A 1 393 ? 0.107 -30.976 3.097 1.00 73.94 393 LEU A CA 1
ATOM 3054 C C . LEU A 1 393 ? 0.726 -29.621 3.497 1.00 73.94 393 LEU A C 1
ATOM 3056 O O . LEU A 1 393 ? 1.917 -29.592 3.810 1.00 73.94 393 LEU A O 1
ATOM 3060 N N . PRO A 1 394 ? -0.041 -28.514 3.505 1.00 68.12 394 PRO A N 1
ATOM 3061 C CA . PRO A 1 394 ? 0.439 -27.234 4.024 1.00 68.12 394 PRO A CA 1
ATOM 3062 C C . PRO A 1 394 ? 0.948 -27.372 5.461 1.00 68.12 394 PRO A C 1
ATOM 3064 O O . PRO A 1 394 ? 0.271 -27.971 6.300 1.00 68.12 394 PRO A O 1
ATOM 3067 N N . ASP A 1 395 ? 2.125 -26.818 5.740 1.00 75.12 395 ASP A N 1
ATOM 3068 C CA . ASP A 1 395 ? 2.668 -26.758 7.092 1.00 75.12 395 ASP A CA 1
ATOM 3069 C C . ASP A 1 395 ? 2.050 -25.565 7.838 1.00 75.12 395 ASP A C 1
ATOM 3071 O O . ASP A 1 395 ? 2.289 -24.401 7.505 1.00 75.12 395 ASP A O 1
ATOM 3075 N N . PHE A 1 396 ? 1.219 -25.872 8.837 1.00 71.12 396 PHE A N 1
ATOM 3076 C CA . PHE A 1 396 ? 0.487 -24.896 9.647 1.00 71.12 396 PHE A CA 1
ATOM 3077 C C . PHE A 1 396 ? 1.388 -24.078 10.586 1.00 71.12 396 PHE A C 1
ATOM 3079 O O . PHE A 1 396 ? 0.931 -23.054 11.105 1.00 71.12 396 PHE A O 1
ATOM 3086 N N . ASP A 1 397 ? 2.641 -24.495 10.785 1.00 71.12 397 ASP A N 1
ATOM 3087 C CA . ASP A 1 397 ? 3.647 -23.752 11.550 1.00 71.12 397 ASP A CA 1
ATOM 3088 C C . ASP A 1 397 ? 4.508 -22.832 10.651 1.00 71.12 397 ASP A C 1
ATOM 3090 O O . ASP A 1 397 ? 5.436 -22.196 11.146 1.00 71.12 397 ASP A O 1
ATOM 3094 N N . THR A 1 398 ? 4.184 -22.719 9.352 1.00 71.19 398 THR A N 1
ATOM 3095 C CA . THR A 1 398 ? 4.839 -21.811 8.387 1.00 71.19 398 THR A CA 1
ATOM 3096 C C . THR A 1 398 ? 3.860 -20.814 7.757 1.00 71.19 398 THR A C 1
ATOM 3098 O O . THR A 1 398 ? 2.635 -20.987 7.835 1.00 71.19 398 THR A O 1
ATOM 3101 N N . GLY A 1 399 ? 4.412 -19.802 7.082 1.00 81.06 399 GLY A N 1
ATOM 3102 C CA . GLY A 1 399 ? 3.664 -18.792 6.337 1.00 81.06 399 GLY A CA 1
ATOM 3103 C C . GLY A 1 399 ? 3.247 -17.582 7.170 1.00 81.06 399 GLY A C 1
ATOM 3104 O O . GLY A 1 399 ? 3.237 -17.599 8.402 1.00 81.06 399 GLY A O 1
ATOM 3105 N N . VAL A 1 400 ? 2.853 -16.533 6.458 1.00 92.50 400 VAL A N 1
ATOM 3106 C CA . VAL A 1 400 ? 2.453 -15.246 7.017 1.00 92.50 400 VAL A CA 1
ATOM 3107 C C . VAL A 1 400 ? 1.055 -15.355 7.622 1.00 92.50 400 VAL A C 1
ATOM 3109 O O . VAL A 1 400 ? 0.098 -15.816 6.991 1.00 92.50 400 VAL A O 1
ATOM 3112 N N . ILE A 1 401 ? 0.943 -14.923 8.876 1.00 93.81 401 ILE A N 1
ATOM 3113 C CA . ILE A 1 401 ? -0.286 -14.970 9.672 1.00 93.81 401 ILE A CA 1
ATOM 3114 C C . ILE A 1 401 ? -0.576 -13.613 10.309 1.00 93.81 401 ILE A C 1
ATOM 3116 O O . ILE A 1 401 ? 0.290 -12.740 10.374 1.00 93.81 401 ILE A O 1
ATOM 3120 N N . SER A 1 402 ? -1.793 -13.435 10.818 1.00 95.50 402 SER A N 1
ATOM 3121 C CA . SER A 1 402 ? -2.093 -12.294 11.682 1.00 95.50 402 SER A CA 1
ATOM 3122 C C . SER A 1 402 ? -1.557 -12.448 13.103 1.00 95.50 402 SER A C 1
ATOM 3124 O O . SER A 1 402 ? -1.184 -13.539 13.545 1.00 95.50 402 SER A O 1
ATOM 3126 N N . ASN A 1 403 ? -1.648 -11.364 13.877 1.00 93.81 403 ASN A N 1
ATOM 3127 C CA . ASN A 1 403 ? -1.771 -11.481 15.327 1.00 93.81 403 ASN A CA 1
ATOM 3128 C C . ASN A 1 403 ? -2.872 -12.493 15.708 1.00 93.81 403 ASN A C 1
ATOM 3130 O O . ASN A 1 403 ? -3.873 -12.647 15.001 1.00 93.81 403 ASN A O 1
ATOM 3134 N N . LEU A 1 404 ? -2.690 -13.166 16.845 1.00 94.81 404 LEU A N 1
ATOM 3135 C CA . LEU A 1 404 ? -3.710 -14.056 17.395 1.00 94.81 404 LEU A CA 1
ATOM 3136 C C . LEU A 1 404 ? -4.803 -13.230 18.075 1.00 94.81 404 LEU A C 1
ATOM 3138 O O . LEU A 1 404 ? -4.506 -12.378 18.915 1.00 94.81 404 LEU A O 1
ATOM 3142 N N . PHE A 1 405 ? -6.058 -13.529 17.759 1.00 96.38 405 PHE A N 1
ATOM 3143 C CA . PHE A 1 405 ? -7.189 -13.159 18.601 1.00 96.38 405 PHE A CA 1
ATOM 3144 C C . PHE A 1 405 ? -7.428 -14.276 19.626 1.00 96.38 405 PHE A C 1
ATOM 3146 O O . PHE A 1 405 ? -7.397 -15.457 19.273 1.00 96.38 405 PHE A O 1
ATOM 3153 N N . LEU A 1 406 ? -7.660 -13.909 20.890 1.00 95.69 406 LEU A N 1
ATOM 3154 C CA . LEU A 1 406 ? -7.871 -14.845 21.998 1.00 95.69 406 LEU A CA 1
ATOM 3155 C C . LEU A 1 406 ? -9.301 -14.699 22.538 1.00 95.69 406 LEU A C 1
ATOM 3157 O O . LEU A 1 406 ? -9.649 -13.684 23.142 1.00 95.69 406 LEU A O 1
ATOM 3161 N N . GLY A 1 407 ? -10.119 -15.723 22.314 1.00 93.81 407 GLY A N 1
ATOM 3162 C CA . GLY A 1 407 ? -11.479 -15.865 22.822 1.00 93.81 407 GLY A CA 1
ATOM 3163 C C . GLY A 1 407 ? -11.551 -16.708 24.090 1.00 93.81 407 GLY A C 1
ATOM 3164 O O . GLY A 1 407 ? -10.799 -17.670 24.248 1.00 93.81 407 GLY A O 1
ATOM 3165 N N . GLU A 1 408 ? -12.488 -16.388 24.983 1.00 91.19 408 GLU A N 1
ATOM 3166 C CA . GLU A 1 408 ? -12.736 -17.147 26.214 1.00 91.19 408 GLU A CA 1
ATOM 3167 C C . GLU A 1 408 ? -14.185 -17.640 26.298 1.00 91.19 408 GLU A C 1
ATOM 3169 O O . GLU A 1 408 ? -15.117 -17.002 25.812 1.00 91.19 408 GLU A O 1
ATOM 3174 N N . ALA A 1 409 ? -14.391 -18.787 26.948 1.00 88.44 409 ALA A N 1
ATOM 3175 C CA . ALA A 1 409 ? -15.730 -19.350 27.150 1.00 88.44 409 ALA A CA 1
ATOM 3176 C C . ALA A 1 409 ? -16.541 -18.637 28.252 1.00 88.44 409 ALA A C 1
ATOM 3178 O O . ALA A 1 409 ? -17.749 -18.838 28.354 1.00 88.44 409 ALA A O 1
ATOM 3179 N N . SER A 1 410 ? -15.876 -17.861 29.116 1.00 86.12 410 SER A N 1
ATOM 3180 C CA . SER A 1 410 ? -16.440 -17.300 30.355 1.00 86.12 410 SER A CA 1
ATOM 3181 C C . SER A 1 410 ? -16.650 -15.785 30.350 1.00 86.12 410 SER A C 1
ATOM 3183 O O . SER A 1 410 ? -17.026 -15.232 31.376 1.00 86.12 410 SER A O 1
ATOM 3185 N N . GLN A 1 411 ? -16.347 -15.097 29.255 1.00 85.06 411 GLN A N 1
ATOM 3186 C CA . GLN A 1 411 ? -16.556 -13.658 29.072 1.00 85.06 411 GLN A CA 1
ATOM 3187 C C . GLN A 1 411 ? -16.367 -13.334 27.585 1.00 85.06 411 GLN A C 1
ATOM 3189 O O . GLN A 1 411 ? -15.644 -14.077 26.913 1.00 85.06 411 GLN A O 1
ATOM 3194 N N . PRO A 1 412 ? -16.986 -12.270 27.050 1.00 88.62 412 PRO A N 1
ATOM 3195 C CA . PRO A 1 412 ? -16.622 -11.803 25.725 1.00 88.62 412 PRO A CA 1
ATOM 3196 C C . PRO A 1 412 ? -15.188 -11.263 25.750 1.00 88.62 412 PRO A C 1
ATOM 3198 O O . PRO A 1 412 ? -14.672 -10.844 26.792 1.00 88.62 412 PRO A O 1
ATOM 3201 N N . THR A 1 413 ? -14.532 -11.291 24.599 1.00 91.56 413 THR A N 1
ATOM 3202 C CA . THR A 1 413 ? -13.190 -10.743 24.412 1.00 91.56 413 THR A CA 1
ATOM 3203 C C . THR A 1 413 ? -13.137 -9.906 23.146 1.00 91.56 413 THR A C 1
ATOM 3205 O O . THR A 1 413 ? -13.971 -10.026 22.251 1.00 91.56 413 THR A O 1
ATOM 3208 N N . SER A 1 414 ? -12.179 -8.992 23.102 1.00 92.62 414 SER A N 1
ATOM 3209 C CA . SER A 1 414 ? -11.961 -8.080 21.989 1.00 92.62 414 SER A CA 1
ATOM 3210 C C . SER A 1 414 ? -10.468 -7.875 21.794 1.00 92.62 414 SER A C 1
ATOM 3212 O O . SER A 1 414 ? -9.669 -8.088 22.714 1.00 92.62 414 SER A O 1
ATOM 3214 N N . THR A 1 415 ? -10.076 -7.472 20.589 1.00 91.25 415 THR A N 1
ATOM 3215 C CA . THR A 1 415 ? -8.710 -7.022 20.333 1.00 91.25 415 THR A CA 1
ATOM 3216 C C . THR A 1 415 ? -8.390 -5.859 21.266 1.00 91.25 415 THR A C 1
ATOM 3218 O O . THR A 1 415 ? -9.111 -4.868 21.337 1.00 91.25 415 THR A O 1
ATOM 3221 N N . ALA A 1 416 ? -7.315 -6.016 22.032 1.00 81.56 416 ALA A N 1
ATOM 3222 C CA . ALA A 1 416 ? -6.895 -5.051 23.030 1.00 81.56 416 ALA A CA 1
ATOM 3223 C C . ALA A 1 416 ? -6.153 -3.876 22.382 1.00 81.56 416 ALA A C 1
ATOM 3225 O O . ALA A 1 416 ? -5.145 -4.084 21.708 1.00 81.56 416 ALA A O 1
ATOM 3226 N N . PHE A 1 417 ? -6.596 -2.653 22.668 1.00 83.50 417 PHE A N 1
ATOM 3227 C CA . PHE A 1 417 ? -5.883 -1.420 22.322 1.00 83.50 417 PHE A CA 1
ATOM 3228 C C . PHE A 1 417 ? -5.271 -0.786 23.580 1.00 83.50 417 PHE A C 1
ATOM 3230 O O . PHE A 1 417 ? -5.774 -0.999 24.690 1.00 83.50 417 PHE A O 1
ATOM 3237 N N . SER A 1 418 ? -4.215 0.024 23.433 1.00 86.31 418 SER A N 1
ATOM 3238 C CA . SER A 1 418 ? -3.733 0.862 24.544 1.00 86.31 418 SER A CA 1
ATOM 3239 C C . SER A 1 418 ? -4.828 1.800 25.060 1.00 86.31 418 SER A C 1
ATOM 3241 O O . SER A 1 418 ? -5.729 2.152 24.317 1.00 86.31 418 SER A O 1
ATOM 3243 N N . GLY A 1 419 ? -4.783 2.213 26.330 1.00 89.38 419 GLY A N 1
ATOM 3244 C CA . GLY A 1 419 ? -5.831 3.051 26.934 1.00 89.38 419 GLY A CA 1
ATOM 3245 C C . GLY A 1 419 ? -6.904 2.242 27.672 1.00 89.38 419 GLY A C 1
ATOM 3246 O O . GLY A 1 419 ? -6.574 1.344 28.454 1.00 89.38 419 GLY A O 1
ATOM 3247 N N . VAL A 1 420 ? -8.183 2.581 27.478 1.00 91.75 420 VAL A N 1
ATOM 3248 C CA . VAL A 1 420 ? -9.327 1.964 28.179 1.00 91.75 420 VAL A CA 1
ATOM 3249 C C . VAL A 1 420 ? -10.145 1.116 27.210 1.00 91.75 420 VAL A C 1
ATOM 3251 O O . VAL A 1 420 ? -10.434 1.522 26.090 1.00 91.75 420 VAL A O 1
ATOM 3254 N N . ASN A 1 421 ? -10.514 -0.081 27.652 1.00 92.38 421 ASN A N 1
ATOM 3255 C CA . ASN A 1 421 ? -11.319 -1.042 26.908 1.00 92.38 421 ASN A CA 1
ATOM 3256 C C . ASN A 1 421 ? -12.376 -1.632 27.855 1.00 92.38 421 ASN A C 1
ATOM 3258 O O . ASN A 1 421 ? -12.252 -1.509 29.077 1.00 92.38 421 ASN A O 1
ATOM 3262 N N . GLY A 1 422 ? -13.351 -2.345 27.309 1.00 93.06 422 GLY A N 1
ATOM 3263 C CA . GLY A 1 422 ? -14.210 -3.244 28.075 1.00 93.06 422 GLY A CA 1
ATOM 3264 C C . GLY A 1 422 ? -15.527 -3.498 27.372 1.00 93.06 422 GLY A C 1
ATOM 3265 O O . GLY A 1 422 ? -15.646 -3.244 26.174 1.00 93.06 422 GLY A O 1
ATOM 3266 N N . PHE A 1 423 ? -16.510 -3.991 28.118 1.00 93.50 423 PHE A N 1
ATOM 3267 C CA . PHE A 1 423 ? -17.817 -4.338 27.575 1.00 93.50 423 PHE A CA 1
ATOM 3268 C C . PHE A 1 423 ? -18.957 -3.681 28.344 1.00 93.50 423 PHE A C 1
ATOM 3270 O O . PHE A 1 423 ? -18.946 -3.630 29.575 1.00 93.50 423 PHE A O 1
ATOM 3277 N N . VAL A 1 424 ? -19.998 -3.259 27.631 1.00 92.94 424 VAL A N 1
ATOM 3278 C CA . VAL A 1 424 ? -21.331 -3.113 28.221 1.00 92.94 424 VAL A CA 1
ATOM 3279 C C . VAL A 1 424 ? -22.069 -4.428 27.976 1.00 92.94 424 VAL A C 1
ATOM 3281 O O . VAL A 1 424 ? -22.181 -4.876 26.837 1.00 92.94 424 VAL A O 1
ATOM 3284 N N . ARG A 1 425 ? -22.514 -5.084 29.049 1.00 89.62 425 ARG A N 1
ATOM 3285 C CA . ARG A 1 425 ? -23.060 -6.449 29.031 1.00 89.62 425 ARG A CA 1
ATOM 3286 C C . ARG A 1 425 ? -24.427 -6.515 29.690 1.00 89.62 425 ARG A C 1
ATOM 3288 O O . ARG A 1 425 ? -24.725 -5.749 30.612 1.00 89.62 425 ARG A O 1
ATOM 3295 N N . TYR A 1 426 ? -25.231 -7.475 29.247 1.00 82.69 426 TYR A N 1
ATOM 3296 C CA . TYR A 1 426 ? -26.446 -7.843 29.958 1.00 82.69 426 TYR A CA 1
ATOM 3297 C C . TYR A 1 426 ? -26.101 -8.504 31.298 1.00 82.69 426 TYR A C 1
ATOM 3299 O O . TYR A 1 426 ? -25.561 -9.606 31.330 1.00 82.69 426 TYR A O 1
ATOM 3307 N N . ASP A 1 427 ? -26.470 -7.849 32.396 1.00 82.94 427 ASP A N 1
ATOM 3308 C CA . ASP A 1 427 ? -26.582 -8.470 33.717 1.00 82.94 427 ASP A CA 1
ATOM 3309 C C . ASP A 1 427 ? -27.971 -9.124 33.787 1.00 82.94 427 ASP A C 1
ATOM 3311 O O . ASP A 1 427 ? -29.002 -8.461 33.975 1.00 82.94 427 ASP A O 1
ATOM 3315 N N . LEU A 1 428 ? -28.000 -10.426 33.501 1.00 72.38 428 LEU A N 1
ATOM 3316 C CA . LEU A 1 428 ? -29.214 -11.214 33.345 1.00 72.38 428 LEU A CA 1
ATOM 3317 C C . LEU A 1 428 ? -29.846 -11.476 34.712 1.00 72.38 428 LEU A C 1
ATOM 3319 O O . LEU A 1 428 ? -31.059 -11.310 34.852 1.00 72.38 428 LEU A O 1
ATOM 3323 N N . ASP A 1 429 ? -29.051 -11.853 35.724 1.00 71.88 429 ASP A N 1
ATOM 3324 C CA . ASP A 1 429 ? -29.574 -12.221 37.049 1.00 71.88 429 ASP A CA 1
ATOM 3325 C C . ASP A 1 429 ? -29.821 -11.028 38.002 1.00 71.88 429 ASP A C 1
ATOM 3327 O O . ASP A 1 429 ? -30.610 -11.136 38.960 1.00 71.88 429 ASP A O 1
ATOM 3331 N N . ARG A 1 430 ? -29.267 -9.862 37.645 1.00 79.56 430 ARG A N 1
ATOM 3332 C CA . ARG A 1 430 ? -29.361 -8.555 38.310 1.00 79.56 430 ARG A CA 1
ATOM 3333 C C . ARG A 1 430 ? -28.709 -8.505 39.689 1.00 79.56 430 ARG A C 1
ATOM 3335 O O . ARG A 1 430 ? -29.152 -7.715 40.535 1.00 79.56 430 ARG A O 1
ATOM 3342 N N . ASP A 1 431 ? -27.699 -9.333 39.954 1.00 79.62 431 ASP A N 1
ATOM 3343 C CA . ASP A 1 431 ? -26.953 -9.297 41.215 1.00 79.62 431 ASP A CA 1
ATOM 3344 C C . ASP A 1 431 ? -25.880 -8.187 41.281 1.00 79.62 431 ASP A C 1
ATOM 3346 O O . ASP A 1 431 ? -25.448 -7.825 42.385 1.00 79.62 431 ASP A O 1
ATOM 3350 N N . GLY A 1 432 ? -25.549 -7.562 40.142 1.00 82.19 432 GLY A N 1
ATOM 3351 C CA . GLY A 1 432 ? -24.549 -6.497 40.025 1.00 82.19 432 GLY A CA 1
ATOM 3352 C C . GLY A 1 432 ? -23.117 -7.003 39.814 1.00 82.19 432 GLY A C 1
ATOM 3353 O O . GLY A 1 432 ? -22.172 -6.217 39.953 1.00 82.19 432 GLY A O 1
ATOM 3354 N N . THR A 1 433 ? -22.939 -8.289 39.504 1.00 84.88 433 THR A N 1
ATOM 3355 C CA . THR A 1 433 ? -21.651 -8.935 39.226 1.00 84.88 433 THR A CA 1
ATOM 3356 C C . THR A 1 433 ? -21.720 -9.785 37.961 1.00 84.88 433 THR A C 1
ATOM 3358 O O . THR A 1 433 ? -22.228 -10.896 37.976 1.00 84.88 433 THR A O 1
ATOM 3361 N N . LEU A 1 434 ? -21.093 -9.297 36.889 1.00 84.12 434 LEU A N 1
ATOM 3362 C CA . LEU A 1 434 ? -21.123 -9.946 35.579 1.00 84.12 434 LEU A CA 1
ATOM 3363 C C . LEU A 1 434 ? -20.481 -11.346 35.596 1.00 84.12 434 LEU A C 1
ATOM 3365 O O . LEU A 1 434 ? -19.260 -11.498 35.722 1.00 84.12 434 LEU A O 1
ATOM 3369 N N . GLY A 1 435 ? -21.327 -12.367 35.479 1.00 73.31 435 GLY A N 1
ATOM 3370 C CA . GLY A 1 435 ? -20.984 -13.779 35.597 1.00 73.31 435 GLY A CA 1
ATOM 3371 C C . GLY A 1 435 ? -20.490 -14.430 34.296 1.00 73.31 435 GLY A C 1
ATOM 3372 O O . GLY A 1 435 ? -20.572 -13.851 33.213 1.00 73.31 435 GLY A O 1
ATOM 3373 N N . PRO A 1 436 ? -20.007 -15.687 34.367 1.00 69.69 436 PRO A N 1
ATOM 3374 C CA . PRO A 1 436 ? -19.441 -16.387 33.213 1.00 69.69 436 PRO A CA 1
ATOM 3375 C C . PRO A 1 436 ? -20.473 -16.905 32.201 1.00 69.69 436 PRO A C 1
ATOM 3377 O O . PRO A 1 436 ? -20.102 -17.499 31.195 1.00 69.69 436 PRO A O 1
ATOM 3380 N N . THR A 1 437 ? -21.763 -16.728 32.488 1.00 67.88 437 THR A N 1
ATOM 3381 C CA . THR A 1 437 ? -22.893 -17.007 31.587 1.00 67.88 437 THR A CA 1
ATOM 3382 C C . THR A 1 437 ? -23.470 -15.737 30.962 1.00 67.88 437 THR A C 1
ATOM 3384 O O . THR A 1 437 ? -24.413 -15.818 30.185 1.00 67.88 437 THR A O 1
ATOM 3387 N N . GLU A 1 438 ? -22.927 -14.571 31.313 1.00 76.12 438 GLU A N 1
ATOM 3388 C CA . GLU A 1 438 ? -23.401 -13.249 30.898 1.00 76.12 438 GLU A CA 1
ATOM 3389 C C . GLU A 1 438 ? -22.445 -12.700 29.838 1.00 76.12 438 GLU A C 1
ATOM 3391 O O . GLU A 1 438 ? -21.706 -11.730 30.035 1.00 76.12 438 GLU A O 1
ATOM 3396 N N . THR A 1 439 ? -22.385 -13.438 28.728 1.00 74.31 439 THR A N 1
ATOM 3397 C CA . THR A 1 439 ? -21.459 -13.199 27.618 1.00 74.31 439 THR A CA 1
ATOM 3398 C C . THR A 1 439 ? -22.020 -12.259 26.552 1.00 74.31 439 THR A C 1
ATOM 3400 O O . THR A 1 439 ? -21.239 -11.713 25.780 1.00 74.31 439 THR A O 1
ATOM 3403 N N . SER A 1 440 ? -23.337 -12.029 26.537 1.00 74.12 440 SER A N 1
ATOM 3404 C CA . SER A 1 440 ? -24.018 -11.138 25.591 1.00 74.12 440 SER A CA 1
ATOM 3405 C C . SER A 1 440 ? -23.743 -9.657 25.877 1.00 74.12 440 SER A C 1
ATOM 3407 O O . SER A 1 440 ? -24.000 -9.158 26.980 1.00 74.12 440 SER A O 1
ATOM 3409 N N . GLY A 1 441 ? -23.261 -8.950 24.857 1.00 82.31 441 GLY A N 1
ATOM 3410 C CA . GLY A 1 441 ? -23.036 -7.510 24.885 1.00 82.31 441 GLY A CA 1
ATOM 3411 C C . GLY A 1 441 ? -24.283 -6.658 24.637 1.00 82.31 441 GLY A C 1
ATOM 3412 O O . GLY A 1 441 ? -25.366 -7.162 24.342 1.00 82.31 441 GLY A O 1
ATOM 3413 N N . LEU A 1 442 ? -24.103 -5.345 24.768 1.00 85.38 442 LEU A N 1
ATOM 3414 C CA . LEU A 1 442 ? -25.093 -4.299 24.520 1.00 85.38 442 LEU A CA 1
ATOM 3415 C C . LEU A 1 442 ? -24.517 -3.259 23.551 1.00 85.38 442 LEU A C 1
ATOM 3417 O O . LEU A 1 442 ? -23.626 -2.498 23.927 1.00 85.38 442 LEU A O 1
ATOM 3421 N N . ALA A 1 443 ? -25.031 -3.229 22.322 1.00 87.62 443 ALA A N 1
ATOM 3422 C CA . ALA A 1 443 ? -24.548 -2.397 21.216 1.00 87.62 443 ALA A CA 1
ATOM 3423 C C . ALA A 1 443 ? -25.111 -0.965 21.217 1.00 87.62 443 ALA A C 1
ATOM 3425 O O . ALA A 1 443 ? -26.237 -0.751 21.659 1.00 87.62 443 ALA A O 1
ATOM 3426 N N . GLY A 1 444 ? -24.352 0.008 20.696 1.00 89.69 444 GLY A N 1
ATOM 3427 C CA . GLY A 1 444 ? -24.769 1.415 20.547 1.00 89.69 444 GLY A CA 1
ATOM 3428 C C . GLY A 1 444 ? -24.577 2.315 21.780 1.00 89.69 444 GLY A C 1
ATOM 3429 O O . GLY A 1 444 ? -24.730 3.536 21.694 1.00 89.69 444 GLY A O 1
ATOM 3430 N N . TRP A 1 445 ? -24.169 1.756 22.919 1.00 93.69 445 TRP A N 1
ATOM 3431 C CA . TRP A 1 445 ? -24.081 2.464 24.196 1.00 93.69 445 TRP A CA 1
ATOM 3432 C C . TRP A 1 445 ? -22.917 3.451 24.224 1.00 93.69 445 TRP A C 1
ATOM 3434 O O . TRP A 1 445 ? -21.768 3.084 23.989 1.00 93.69 445 TRP A O 1
ATOM 3444 N N . THR A 1 446 ? -23.197 4.710 24.572 1.00 96.00 446 THR A N 1
ATOM 3445 C CA . THR A 1 446 ? -22.164 5.752 24.674 1.00 96.00 446 THR A CA 1
ATOM 3446 C C . THR A 1 446 ? -21.320 5.583 25.937 1.00 96.00 446 THR A C 1
ATOM 3448 O O . THR A 1 446 ? -21.848 5.618 27.057 1.00 96.00 446 THR A O 1
ATOM 3451 N N . VAL A 1 447 ? -20.001 5.490 25.760 1.00 96.25 447 VAL A N 1
ATOM 3452 C CA . VAL A 1 447 ? -19.004 5.460 26.838 1.00 96.25 447 VAL A CA 1
ATOM 3453 C C . VAL A 1 447 ? -18.057 6.651 26.691 1.00 96.25 447 VAL A C 1
ATOM 3455 O O . VAL A 1 447 ? -17.579 6.933 25.597 1.00 96.25 447 VAL A O 1
ATOM 3458 N N . GLN A 1 448 ? -17.782 7.355 27.790 1.00 95.38 448 GLN A N 1
ATOM 3459 C CA . GLN A 1 448 ? -17.020 8.605 27.795 1.00 95.38 448 GLN A CA 1
ATOM 3460 C C . GLN A 1 448 ? -16.068 8.712 28.997 1.00 95.38 448 GLN A C 1
ATOM 3462 O O . GLN A 1 448 ? -16.367 8.259 30.103 1.00 95.38 448 GLN A O 1
ATOM 3467 N N . ILE A 1 449 ? -14.925 9.364 28.787 1.00 93.56 449 ILE A N 1
ATOM 3468 C CA . ILE A 1 449 ? -13.981 9.783 29.821 1.00 93.56 449 ILE A CA 1
ATOM 3469 C C . ILE A 1 449 ? -14.434 11.122 30.422 1.00 93.56 449 ILE A C 1
ATOM 3471 O O . ILE A 1 449 ? -14.610 12.118 29.717 1.00 93.56 449 ILE A O 1
ATOM 3475 N N . VAL A 1 450 ? -14.594 11.156 31.744 1.00 90.69 450 VAL A N 1
ATOM 3476 C CA . VAL A 1 450 ? -15.032 12.331 32.511 1.00 90.69 450 VAL A CA 1
ATOM 3477 C C . VAL A 1 450 ? -14.058 12.676 33.638 1.00 90.69 450 VAL A C 1
ATOM 3479 O O . VAL A 1 450 ? -13.289 11.837 34.116 1.00 90.69 450 VAL A O 1
ATOM 3482 N N . ASP A 1 451 ? -14.083 13.936 34.067 1.00 81.25 451 ASP A N 1
ATOM 3483 C CA . ASP A 1 451 ? -13.306 14.431 35.198 1.00 81.25 451 ASP A CA 1
ATOM 3484 C C . ASP A 1 451 ? -13.902 14.005 36.557 1.00 81.25 451 ASP A C 1
ATOM 3486 O O . ASP A 1 451 ? -14.991 13.434 36.661 1.00 81.25 451 ASP A O 1
ATOM 3490 N N . ALA A 1 452 ? -13.202 14.337 37.646 1.00 75.12 452 ALA A N 1
ATOM 3491 C CA . ALA A 1 452 ? -13.637 14.041 39.016 1.00 75.12 452 ALA A CA 1
ATOM 3492 C C . ALA A 1 452 ? -14.919 14.789 39.467 1.00 75.12 452 ALA A C 1
ATOM 3494 O O . ALA A 1 452 ? -15.365 14.626 40.609 1.00 75.12 452 ALA A O 1
ATOM 3495 N N . MET A 1 453 ? -15.497 15.638 38.614 1.00 79.81 453 MET A N 1
ATOM 3496 C CA . MET A 1 453 ? -16.770 16.331 38.809 1.00 79.81 453 MET A CA 1
ATOM 3497 C C . MET A 1 453 ? -17.871 15.827 37.853 1.00 79.81 453 MET A C 1
ATOM 3499 O O . MET A 1 453 ? -19.014 16.275 37.982 1.00 79.81 453 MET A O 1
ATOM 3503 N N . GLY A 1 454 ? -17.564 14.874 36.965 1.00 77.88 454 GLY A N 1
ATOM 3504 C CA . GLY A 1 454 ? -18.485 14.312 35.976 1.00 77.88 454 GLY A CA 1
ATOM 3505 C C . GLY A 1 454 ? -18.678 15.184 34.731 1.00 77.88 454 GLY A C 1
ATOM 3506 O O . GLY A 1 454 ? -19.713 15.069 34.079 1.00 77.88 454 GLY A O 1
ATOM 3507 N N . ALA A 1 455 ? -17.739 16.084 34.426 1.00 86.81 455 ALA A N 1
ATOM 3508 C CA . ALA A 1 455 ? -17.707 16.805 33.156 1.00 86.81 455 ALA A CA 1
ATOM 3509 C C . ALA A 1 455 ? -16.877 16.023 32.117 1.00 86.81 455 ALA A C 1
ATOM 3511 O O . ALA A 1 455 ? -15.849 15.460 32.496 1.00 86.81 455 ALA A O 1
ATOM 3512 N N . PRO A 1 456 ? -17.271 16.002 30.830 1.00 88.00 456 PRO A N 1
ATOM 3513 C CA . PRO A 1 456 ? -16.446 15.465 29.749 1.00 88.00 456 PRO A CA 1
ATOM 3514 C C . PRO A 1 456 ? -15.013 16.005 29.764 1.00 88.00 456 PRO A C 1
ATOM 3516 O O . PRO A 1 456 ? -14.793 17.200 29.980 1.00 88.00 456 PRO A O 1
ATOM 3519 N N . LEU A 1 457 ? -14.049 15.116 29.534 1.00 89.12 457 LEU A N 1
ATOM 3520 C CA . LEU A 1 457 ? -12.665 15.484 29.252 1.00 89.12 457 LEU A CA 1
ATOM 3521 C C . LEU A 1 457 ? -12.481 15.582 27.738 1.00 89.12 457 LEU A C 1
ATOM 3523 O O . LEU A 1 457 ? -12.634 14.587 27.039 1.00 89.12 457 LEU A O 1
ATOM 3527 N N . GLU A 1 458 ? -12.102 16.755 27.242 1.00 85.69 458 GLU A N 1
ATOM 3528 C CA . GLU A 1 458 ? -11.604 16.897 25.872 1.00 85.69 458 GLU A CA 1
ATOM 3529 C C . GLU A 1 458 ? -10.104 16.560 25.883 1.00 85.69 458 GLU A C 1
ATOM 3531 O O . GLU A 1 458 ? -9.322 17.215 26.578 1.00 85.69 458 GLU A O 1
ATOM 3536 N N . LEU A 1 459 ? -9.732 15.472 25.202 1.00 87.38 459 LEU A N 1
ATOM 3537 C CA . LEU A 1 459 ? -8.355 14.953 25.089 1.00 87.38 459 LEU A CA 1
ATOM 3538 C C . LEU A 1 459 ? -7.854 14.926 23.633 1.00 87.38 459 LEU A C 1
ATOM 3540 O O . LEU A 1 459 ? -6.708 14.547 23.383 1.00 87.38 459 LEU A O 1
ATOM 3544 N N . GLU A 1 460 ? -8.720 15.330 22.707 1.00 90.94 460 GLU A N 1
ATOM 3545 C CA . GLU A 1 460 ? -8.410 15.687 21.330 1.00 90.94 460 GLU A CA 1
ATOM 3546 C C . GLU A 1 460 ? -8.358 17.221 21.248 1.00 90.94 460 GLU A C 1
ATOM 3548 O O . GLU A 1 460 ? -9.174 17.913 21.862 1.00 90.94 460 GLU A O 1
ATOM 3553 N N . ASP A 1 461 ? -7.378 17.743 20.523 1.00 93.12 461 ASP A N 1
ATOM 3554 C CA . ASP A 1 461 ? -7.198 19.162 20.216 1.00 93.12 461 ASP A CA 1
ATOM 3555 C C . ASP A 1 461 ? -6.817 19.297 18.731 1.00 93.12 461 ASP A C 1
ATOM 3557 O O . ASP A 1 461 ? -6.595 18.300 18.039 1.00 93.12 461 ASP A O 1
ATOM 3561 N N . GLY A 1 462 ? -6.775 20.513 18.191 1.00 95.88 462 GLY A N 1
ATOM 3562 C CA . GLY A 1 462 ? -6.632 20.682 16.751 1.00 95.88 462 GLY A CA 1
ATOM 3563 C C . GLY A 1 462 ? -6.372 22.098 16.262 1.00 95.88 462 GLY A C 1
ATOM 3564 O O . GLY A 1 462 ? -6.149 23.040 17.028 1.00 95.88 462 GLY A O 1
ATOM 3565 N N . VAL A 1 463 ? -6.397 22.232 14.939 1.00 97.88 463 VAL A N 1
ATOM 3566 C CA . VAL A 1 463 ? -6.459 23.514 14.236 1.00 97.88 463 VAL A CA 1
ATOM 3567 C C . VAL A 1 463 ? -7.481 23.368 13.115 1.00 97.88 463 VAL A C 1
ATOM 3569 O O . VAL A 1 463 ? -7.223 22.694 12.123 1.00 97.88 463 VAL A O 1
ATOM 3572 N N . GLU A 1 464 ? -8.623 24.022 13.278 1.00 97.19 464 GLU A N 1
ATOM 3573 C CA . GLU A 1 464 ? -9.676 24.095 12.268 1.00 97.19 464 GLU A CA 1
ATOM 3574 C C . GLU A 1 464 ? -9.534 25.414 11.483 1.00 97.19 464 GLU A C 1
ATOM 3576 O O . GLU A 1 464 ? -9.630 26.490 12.088 1.00 97.19 464 GLU A O 1
ATOM 3581 N N . PRO A 1 465 ? -9.254 25.391 10.166 1.00 97.56 465 PRO A N 1
ATOM 3582 C CA . PRO A 1 465 ? -9.161 26.603 9.358 1.00 97.56 465 PRO A CA 1
ATOM 3583 C C . PRO A 1 465 ? -10.405 27.504 9.400 1.00 97.56 465 PRO A C 1
ATOM 3585 O O . PRO A 1 465 ? -10.247 28.728 9.321 1.00 97.56 465 PRO A O 1
ATOM 3588 N N . ASP A 1 466 ? -11.615 26.953 9.549 1.00 96.88 466 ASP A N 1
ATOM 3589 C CA . ASP A 1 466 ? -12.861 27.735 9.564 1.00 96.88 466 ASP A CA 1
ATOM 3590 C C . ASP A 1 466 ? -13.071 28.607 10.810 1.00 96.88 466 ASP A C 1
ATOM 3592 O O . ASP A 1 466 ? -13.755 29.636 10.735 1.00 96.88 466 ASP A O 1
ATOM 3596 N N . ASP A 1 467 ? -12.406 28.299 11.927 1.00 96.88 467 ASP A N 1
ATOM 3597 C CA . ASP A 1 467 ? -12.427 29.147 13.128 1.00 96.88 467 ASP A CA 1
ATOM 3598 C C . ASP A 1 467 ? -11.755 30.522 12.898 1.00 96.88 467 ASP A C 1
ATOM 3600 O O . ASP A 1 467 ? -11.895 31.447 13.716 1.00 96.88 467 ASP A O 1
ATOM 3604 N N . TYR A 1 468 ? -11.037 30.701 11.777 1.00 96.31 468 TYR A N 1
ATOM 3605 C CA . TYR A 1 468 ? -10.208 31.876 11.514 1.00 96.31 468 TYR A CA 1
ATOM 3606 C C . TYR A 1 468 ? -10.467 32.530 10.144 1.00 96.31 468 TYR A C 1
ATOM 3608 O O . TYR A 1 468 ? -10.460 31.869 9.108 1.00 96.31 468 TYR A O 1
ATOM 3616 N N . PRO A 1 469 ? -10.580 33.874 10.070 1.00 95.50 469 PRO A N 1
ATOM 3617 C CA . PRO A 1 469 ? -10.764 34.567 8.796 1.00 95.50 469 PRO A CA 1
ATOM 3618 C C . PRO A 1 469 ? -9.636 34.285 7.794 1.00 95.50 469 PRO A C 1
ATOM 3620 O O . PRO A 1 469 ? -8.465 34.379 8.164 1.00 95.50 469 PRO A O 1
ATOM 3623 N N . THR A 1 470 ? -9.985 34.068 6.518 1.00 94.38 470 THR A N 1
ATOM 3624 C CA . THR A 1 470 ? -9.037 33.958 5.387 1.00 94.38 470 THR A CA 1
ATOM 3625 C C . THR A 1 470 ? -7.820 34.891 5.516 1.00 94.38 470 THR A C 1
ATOM 3627 O O . THR A 1 470 ? -7.955 36.112 5.651 1.00 94.38 470 THR A O 1
ATOM 3630 N N . GLY A 1 471 ? -6.625 34.313 5.390 1.00 92.56 471 GLY A N 1
ATOM 3631 C CA . GLY A 1 471 ? -5.331 34.986 5.494 1.00 92.56 471 GLY A CA 1
ATOM 3632 C C . GLY A 1 471 ? -4.796 35.111 6.923 1.00 92.56 471 GLY A C 1
ATOM 3633 O O . GLY A 1 471 ? -3.781 35.781 7.120 1.00 92.56 471 GLY A O 1
ATOM 3634 N N . THR A 1 472 ? -5.457 34.501 7.913 1.00 95.94 472 THR A N 1
ATOM 3635 C CA . THR A 1 472 ? -4.920 34.380 9.276 1.00 95.94 472 THR A CA 1
ATOM 3636 C C . THR A 1 472 ? -3.736 33.421 9.273 1.00 95.94 472 THR A C 1
ATOM 3638 O O . THR A 1 472 ? -3.834 32.335 8.714 1.00 95.94 472 THR A O 1
ATOM 3641 N N . ASP A 1 473 ? -2.631 33.848 9.881 1.00 95.25 473 ASP A N 1
ATOM 3642 C CA . ASP A 1 473 ? -1.446 33.036 10.172 1.00 95.25 473 ASP A CA 1
ATOM 3643 C C . ASP A 1 473 ? -1.767 32.086 11.333 1.00 95.25 473 ASP A C 1
ATOM 3645 O O . ASP A 1 473 ? -2.232 32.538 12.387 1.00 95.25 473 ASP A O 1
ATOM 3649 N N . VAL A 1 474 ? -1.587 30.784 11.105 1.00 97.06 474 VAL A N 1
ATOM 3650 C CA . VAL A 1 474 ? -1.953 29.715 12.050 1.00 97.06 474 VAL A CA 1
ATOM 3651 C C . VAL A 1 474 ? -0.742 28.935 12.571 1.00 97.06 474 VAL A C 1
ATOM 3653 O O . VAL A 1 474 ? -0.926 27.959 13.294 1.00 97.06 474 VAL A O 1
ATOM 3656 N N . ASP A 1 475 ? 0.485 29.396 12.288 1.00 96.94 475 ASP A N 1
ATOM 3657 C CA . ASP A 1 475 ? 1.748 28.718 12.633 1.00 96.94 475 ASP A CA 1
ATOM 3658 C C . ASP A 1 475 ? 1.820 28.281 14.102 1.00 96.94 475 ASP A C 1
ATOM 3660 O O . ASP A 1 475 ? 2.343 27.216 14.407 1.00 96.94 475 ASP A O 1
ATOM 3664 N N . THR A 1 476 ? 1.322 29.114 15.021 1.00 96.81 476 THR A N 1
ATOM 3665 C CA . THR A 1 476 ? 1.364 28.869 16.475 1.00 96.81 476 THR A CA 1
ATOM 3666 C C . THR A 1 476 ? 0.052 29.266 17.163 1.00 96.81 476 THR A C 1
ATOM 3668 O O . THR A 1 476 ? 0.073 29.853 18.252 1.00 96.81 476 THR A O 1
ATOM 3671 N N . ILE A 1 477 ? -1.092 29.089 16.490 1.00 96.56 477 ILE A N 1
ATOM 3672 C CA . ILE A 1 477 ? -2.392 29.514 17.039 1.00 96.56 477 ILE A CA 1
ATOM 3673 C C . ILE A 1 477 ? -2.890 28.557 18.128 1.00 96.56 477 ILE A C 1
ATOM 3675 O O . ILE A 1 477 ? -3.361 29.007 19.175 1.00 96.56 477 ILE A O 1
ATOM 3679 N N . ASN A 1 478 ? -2.674 27.260 17.916 1.00 96.50 478 ASN A N 1
ATOM 3680 C CA . ASN A 1 478 ? -2.717 26.235 18.944 1.00 96.50 478 ASN A CA 1
ATOM 3681 C C . ASN A 1 478 ? -1.336 26.185 19.651 1.00 96.50 478 ASN A C 1
ATOM 3683 O O . ASN A 1 478 ? -0.308 26.248 18.975 1.00 96.50 478 ASN A O 1
ATOM 3687 N N . PRO A 1 479 ? -1.262 26.141 20.997 1.00 96.38 479 PRO A N 1
ATOM 3688 C CA . PRO A 1 479 ? 0.010 26.115 21.725 1.00 96.38 479 PRO A CA 1
ATOM 3689 C C . PRO A 1 479 ? 0.708 24.743 21.750 1.00 96.38 479 PRO A C 1
ATOM 3691 O O . PRO A 1 479 ? 1.865 24.676 22.168 1.00 96.38 479 PRO A O 1
ATOM 3694 N N . GLU A 1 480 ? 0.026 23.664 21.363 1.00 96.62 480 GLU A N 1
ATOM 3695 C CA . GLU A 1 480 ? 0.525 22.287 21.418 1.00 96.62 480 GLU A CA 1
ATOM 3696 C C . GLU A 1 480 ? 1.121 21.811 20.086 1.00 96.62 480 GLU A C 1
ATOM 3698 O O . GLU A 1 480 ? 2.013 20.963 20.106 1.00 96.62 480 GLU A O 1
ATOM 3703 N N . VAL A 1 481 ? 0.752 22.421 18.953 1.00 98.19 481 VAL A N 1
ATOM 3704 C CA . VAL A 1 481 ? 1.323 22.145 17.621 1.00 98.19 481 VAL A CA 1
ATOM 3705 C C . VAL A 1 481 ? 1.865 23.416 16.955 1.00 98.19 481 VAL A C 1
ATOM 3707 O O . VAL A 1 481 ? 1.270 24.486 17.042 1.00 98.19 481 VAL A O 1
ATOM 3710 N N . THR A 1 482 ? 3.007 23.307 16.275 1.00 98.50 482 THR A N 1
ATOM 3711 C CA . THR A 1 482 ? 3.525 24.336 15.361 1.00 98.50 482 THR A CA 1
ATOM 3712 C C . THR A 1 482 ? 3.348 23.877 13.918 1.00 98.50 482 THR A C 1
ATOM 3714 O O . THR A 1 482 ? 3.824 22.803 13.547 1.00 98.50 482 THR A O 1
ATOM 3717 N N . LEU A 1 483 ? 2.686 24.690 13.098 1.00 98.56 483 LEU A N 1
ATOM 3718 C CA . LEU A 1 483 ? 2.489 24.429 11.673 1.00 98.56 483 LEU A CA 1
ATOM 3719 C C . LEU A 1 483 ? 3.562 25.141 10.847 1.00 98.56 483 LEU A C 1
ATOM 3721 O O . LEU A 1 483 ? 3.931 26.277 11.136 1.00 98.56 483 LEU A O 1
ATOM 3725 N N . SER A 1 484 ? 4.066 24.479 9.806 1.00 97.75 484 SER A N 1
ATOM 3726 C CA . SER A 1 484 ? 4.950 25.114 8.826 1.00 97.75 484 SER A CA 1
ATOM 3727 C C . SER A 1 484 ? 4.812 24.514 7.428 1.00 97.75 484 SER A C 1
ATOM 3729 O O . SER A 1 484 ? 4.634 23.310 7.254 1.00 97.75 484 SER A O 1
ATOM 3731 N N . ALA A 1 485 ? 4.929 25.355 6.406 1.00 96.62 485 ALA A N 1
ATOM 3732 C CA . ALA A 1 485 ? 5.010 24.927 5.017 1.00 96.62 485 ALA A CA 1
ATOM 3733 C C . ALA A 1 485 ? 6.473 24.601 4.659 1.00 96.62 485 ALA A C 1
ATOM 3735 O O . ALA A 1 485 ? 7.380 25.403 4.906 1.00 96.62 485 ALA A O 1
ATOM 3736 N N . ILE A 1 486 ? 6.730 23.432 4.069 1.00 94.44 486 ILE A N 1
ATOM 3737 C CA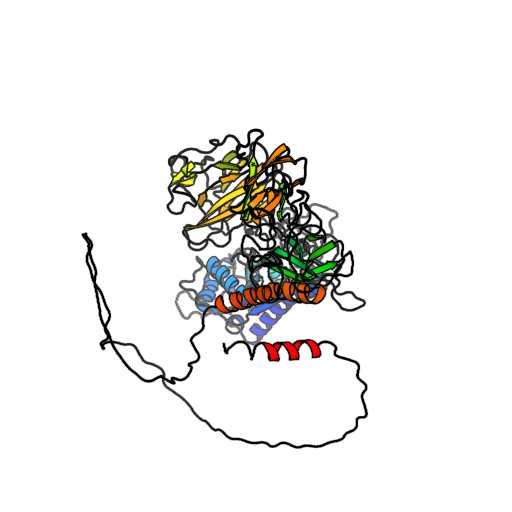 . ILE A 1 486 ? 8.078 22.963 3.715 1.00 94.44 486 ILE A CA 1
ATOM 3738 C C . ILE A 1 486 ? 8.166 22.493 2.259 1.00 94.44 486 ILE A C 1
ATOM 3740 O O . ILE A 1 486 ? 7.195 22.016 1.675 1.00 94.44 486 ILE A O 1
ATOM 3744 N N . GLY A 1 487 ? 9.373 22.570 1.698 1.00 89.75 487 GLY A N 1
ATOM 3745 C CA . GLY A 1 487 ? 9.688 22.121 0.342 1.00 89.75 487 GLY A CA 1
ATOM 3746 C C . GLY A 1 487 ? 10.331 23.215 -0.510 1.00 89.75 487 GLY A C 1
ATOM 3747 O O . GLY A 1 487 ? 10.625 24.312 -0.040 1.00 89.75 487 GLY A O 1
ATOM 3748 N N . THR A 1 488 ? 10.612 22.876 -1.762 1.00 87.19 488 THR A N 1
ATOM 3749 C CA . THR A 1 488 ? 11.287 23.716 -2.767 1.00 87.19 488 THR A CA 1
ATOM 3750 C C . THR A 1 488 ? 10.376 24.751 -3.425 1.00 87.19 488 THR A C 1
ATOM 3752 O O . THR A 1 488 ? 10.876 25.745 -3.948 1.00 87.19 488 THR A O 1
ATOM 3755 N N . GLY A 1 489 ? 9.059 24.540 -3.384 1.00 84.19 489 GLY A N 1
ATOM 3756 C CA . GLY A 1 489 ? 8.025 25.432 -3.916 1.00 84.19 489 GLY A CA 1
ATOM 3757 C C . GLY A 1 489 ? 7.398 26.351 -2.865 1.00 84.19 489 GLY A C 1
ATOM 3758 O O . GLY A 1 489 ? 6.266 26.789 -3.049 1.00 84.19 489 GLY A O 1
ATOM 3759 N N . VAL A 1 490 ? 8.104 26.613 -1.762 1.00 86.06 490 VAL A N 1
ATOM 3760 C CA . VAL A 1 490 ? 7.651 27.445 -0.640 1.00 86.06 490 VAL A CA 1
ATOM 3761 C C . VAL A 1 490 ? 8.641 28.598 -0.438 1.00 86.06 490 VAL A C 1
ATOM 3763 O O . VAL A 1 490 ? 9.794 28.373 -0.077 1.00 86.06 490 VAL A O 1
ATOM 3766 N N . ASP A 1 491 ? 8.192 29.842 -0.643 1.00 79.50 491 ASP A N 1
ATOM 3767 C CA . ASP A 1 491 ? 9.019 31.053 -0.452 1.00 79.50 491 ASP A CA 1
ATOM 3768 C C . ASP A 1 491 ? 9.046 31.512 1.019 1.00 79.50 491 ASP A C 1
ATOM 3770 O O . ASP A 1 491 ? 9.948 32.243 1.439 1.00 79.50 491 ASP A O 1
ATOM 3774 N N . ASN A 1 492 ? 8.032 31.128 1.802 1.00 81.44 492 ASN A N 1
ATOM 3775 C CA . ASN A 1 492 ? 7.932 31.425 3.227 1.00 81.44 492 ASN A CA 1
ATOM 3776 C C . ASN A 1 492 ? 7.199 30.300 3.968 1.00 81.44 492 ASN A C 1
ATOM 3778 O O . ASN A 1 492 ? 6.154 29.845 3.514 1.00 81.44 492 ASN A O 1
ATOM 3782 N N . HIS A 1 493 ? 7.721 29.904 5.127 1.00 90.69 493 HIS A N 1
ATOM 3783 C CA . HIS A 1 493 ? 7.278 28.730 5.883 1.00 90.69 493 HIS A CA 1
ATOM 3784 C C . HIS A 1 493 ? 5.938 28.896 6.624 1.00 90.69 493 HIS A C 1
ATOM 3786 O O . HIS A 1 493 ? 5.535 27.962 7.307 1.00 90.69 493 HIS A O 1
ATOM 3792 N N . HIS A 1 494 ? 5.253 30.038 6.500 1.00 93.56 494 HIS A N 1
ATOM 3793 C CA . HIS A 1 494 ? 3.962 30.259 7.160 1.00 93.56 494 HIS A CA 1
ATOM 3794 C C . HIS A 1 494 ? 2.831 29.432 6.540 1.00 93.56 494 HIS A C 1
ATOM 3796 O O . HIS A 1 494 ? 2.722 29.323 5.311 1.00 93.56 494 HIS A O 1
ATOM 3802 N N . VAL A 1 495 ? 1.940 28.957 7.403 1.00 96.69 495 VAL A N 1
ATOM 3803 C CA . VAL A 1 495 ? 0.649 28.356 7.075 1.00 96.69 495 VAL A CA 1
ATOM 3804 C C . VAL A 1 495 ? -0.452 29.368 7.390 1.00 96.69 495 VAL A C 1
ATOM 3806 O O . VAL A 1 495 ? -0.434 30.066 8.404 1.00 96.69 495 VAL A O 1
ATOM 3809 N N . THR A 1 496 ? -1.425 29.481 6.493 1.00 95.69 496 THR A N 1
ATOM 3810 C CA . THR A 1 496 ? -2.555 30.409 6.624 1.00 95.69 496 THR A CA 1
ATOM 3811 C C . THR A 1 496 ? -3.873 29.732 6.296 1.00 95.69 496 THR A C 1
ATOM 3813 O O . THR A 1 496 ? -3.879 28.721 5.606 1.00 95.69 496 THR A O 1
ATOM 3816 N N . THR A 1 497 ? -4.995 30.298 6.734 1.00 96.88 497 THR A N 1
ATOM 3817 C CA . THR A 1 497 ? -6.322 29.843 6.284 1.00 96.88 497 THR A CA 1
ATOM 3818 C C . THR A 1 497 ? -6.727 30.524 4.978 1.00 96.88 497 THR A C 1
ATOM 3820 O O . THR A 1 497 ? -6.301 31.646 4.678 1.00 96.88 497 THR A O 1
ATOM 3823 N N . GLY A 1 498 ? -7.603 29.907 4.191 1.00 95.25 498 GLY A N 1
ATOM 3824 C CA . GLY A 1 498 ? -8.321 30.631 3.143 1.00 95.25 498 GLY A CA 1
ATOM 3825 C C . GLY A 1 498 ? -9.407 29.806 2.479 1.00 95.25 498 GLY A C 1
ATOM 3826 O O . GLY A 1 498 ? -9.357 28.584 2.505 1.00 95.25 498 GLY A O 1
ATOM 3827 N N . ALA A 1 499 ? -10.395 30.504 1.926 1.00 94.44 499 ALA A N 1
ATOM 3828 C CA . ALA A 1 499 ? -11.629 29.872 1.493 1.00 94.44 499 ALA A CA 1
ATOM 3829 C C . ALA A 1 499 ? -11.471 29.014 0.226 1.00 94.44 499 ALA A C 1
ATOM 3831 O O . ALA A 1 499 ? -10.933 29.509 -0.766 1.00 94.44 499 ALA A O 1
ATOM 3832 N N . GLU A 1 500 ? -12.016 27.796 0.247 1.00 94.12 500 GLU A N 1
ATOM 3833 C CA . GLU A 1 500 ? -12.184 26.904 -0.909 1.00 94.12 500 GLU A CA 1
ATOM 3834 C C . GLU A 1 500 ? -13.579 26.259 -0.878 1.00 94.12 500 GLU A C 1
ATOM 3836 O O . GLU A 1 500 ? -14.166 26.062 0.182 1.00 94.12 500 GLU A O 1
ATOM 3841 N N . LEU A 1 501 ? -14.154 25.951 -2.045 1.00 88.88 501 LEU A N 1
ATOM 3842 C CA . LEU A 1 501 ? -15.533 25.433 -2.134 1.00 88.88 501 LEU A CA 1
ATOM 3843 C C . LEU A 1 501 ? -15.648 23.933 -1.819 1.00 88.88 501 LEU A C 1
ATOM 3845 O O . LEU A 1 501 ? -16.763 23.416 -1.760 1.00 88.88 501 LEU A O 1
ATOM 3849 N N . GLN A 1 502 ? -14.510 23.255 -1.676 1.00 90.06 502 GLN A N 1
ATOM 3850 C CA . GLN A 1 502 ? -14.384 21.817 -1.458 1.00 90.06 502 GLN A CA 1
ATOM 3851 C C . GLN A 1 502 ? -13.857 21.472 -0.052 1.00 90.06 502 GLN A C 1
ATOM 3853 O O . GLN A 1 502 ? -13.526 20.315 0.168 1.00 90.06 502 GLN A O 1
ATOM 3858 N N . ALA A 1 503 ? -13.765 22.444 0.870 1.00 92.88 503 ALA A N 1
ATOM 3859 C CA . ALA A 1 503 ? -13.387 22.212 2.272 1.00 92.88 503 ALA A CA 1
ATOM 3860 C C . ALA A 1 503 ? -14.163 21.022 2.876 1.00 92.88 503 ALA A C 1
ATOM 3862 O O . ALA A 1 503 ? -15.344 20.836 2.559 1.00 92.88 503 ALA A O 1
ATOM 3863 N N . SER A 1 504 ? -13.512 20.213 3.717 1.00 94.56 504 SER A N 1
ATOM 3864 C CA . SER A 1 504 ? -14.159 19.034 4.317 1.00 94.56 504 SER A CA 1
ATOM 3865 C C . SER A 1 504 ? -15.093 19.416 5.469 1.00 94.56 504 SER A C 1
ATOM 3867 O O . SER A 1 504 ? -15.983 18.638 5.827 1.00 94.56 504 SER A O 1
ATOM 3869 N N . THR A 1 505 ? -14.916 20.624 6.012 1.00 91.12 505 THR A N 1
ATOM 3870 C CA . THR A 1 505 ? -15.704 21.226 7.092 1.00 91.12 505 THR A CA 1
ATOM 3871 C C . THR A 1 505 ? -16.695 22.277 6.567 1.00 91.12 505 THR A C 1
ATOM 3873 O O . THR A 1 505 ? -17.726 21.881 6.015 1.00 91.12 505 THR A O 1
ATOM 3876 N N . GLU A 1 506 ? -16.480 23.590 6.751 1.00 92.00 506 GLU A N 1
ATOM 3877 C CA . GLU A 1 506 ? -17.424 24.616 6.268 1.00 92.00 506 GLU A CA 1
ATOM 3878 C C . GLU A 1 506 ? -16.980 25.290 4.955 1.00 92.00 506 GLU A C 1
ATOM 3880 O O . GLU A 1 506 ? -17.705 25.214 3.958 1.00 92.00 506 GLU A O 1
ATOM 3885 N N . TRP A 1 507 ? -15.858 26.019 4.959 1.00 93.50 507 TRP A N 1
ATOM 3886 C CA . TRP A 1 507 ? -15.447 26.928 3.880 1.00 93.50 507 TRP A CA 1
ATOM 3887 C C . TRP A 1 507 ? -13.941 27.187 3.746 1.00 93.50 507 TRP A C 1
ATOM 3889 O O . TRP A 1 507 ? -13.566 27.760 2.720 1.00 93.50 507 TRP A O 1
ATOM 3899 N N . HIS A 1 508 ? -13.084 26.875 4.722 1.00 96.94 508 HIS A N 1
ATOM 3900 C CA . HIS A 1 508 ? -11.652 27.222 4.692 1.00 96.94 508 HIS A CA 1
ATOM 3901 C C . HIS A 1 508 ? -10.756 25.984 4.737 1.00 96.94 508 HIS A C 1
ATOM 3903 O O . HIS A 1 508 ? -11.113 24.987 5.327 1.00 96.94 508 HIS A O 1
ATOM 3909 N N . VAL A 1 509 ? -9.554 26.087 4.159 1.00 97.81 509 VAL A N 1
ATOM 3910 C CA . VAL A 1 509 ? -8.513 25.041 4.212 1.00 97.81 509 VAL A CA 1
ATOM 3911 C C . VAL A 1 509 ? -7.147 25.641 4.574 1.00 97.81 509 VAL A C 1
ATOM 3913 O O . VAL A 1 509 ? -6.970 26.871 4.573 1.00 97.81 509 VAL A O 1
ATOM 3916 N N . PHE A 1 510 ? -6.148 24.791 4.837 1.00 98.00 510 PHE A N 1
ATOM 3917 C CA . PHE A 1 510 ? -4.755 25.213 5.016 1.00 98.00 510 PHE A CA 1
ATOM 3918 C C . PHE A 1 510 ? -4.098 25.645 3.695 1.00 98.00 510 PHE A C 1
ATOM 3920 O O . PHE A 1 510 ? -4.161 24.954 2.679 1.00 98.00 510 PHE A O 1
ATOM 3927 N N . ARG A 1 511 ? -3.379 26.771 3.739 1.00 95.94 511 ARG A N 1
ATOM 3928 C CA . ARG A 1 511 ? -2.696 27.418 2.607 1.00 95.94 511 ARG A CA 1
ATOM 3929 C C . ARG A 1 511 ? -1.252 27.775 2.936 1.00 95.94 511 ARG A C 1
ATOM 3931 O O . ARG A 1 511 ? -0.935 28.115 4.075 1.00 95.94 511 ARG A O 1
ATOM 3938 N N . HIS A 1 512 ? -0.399 27.824 1.918 1.00 93.25 512 HIS A N 1
ATOM 3939 C CA . HIS A 1 512 ? 1.010 28.247 2.008 1.00 93.25 512 HIS A CA 1
ATOM 3940 C C . HIS A 1 512 ? 1.313 29.427 1.076 1.00 93.25 512 HIS A C 1
ATOM 3942 O O . HIS A 1 512 ? 0.502 29.785 0.220 1.00 93.25 512 HIS A O 1
ATOM 3948 N N . TYR A 1 513 ? 2.494 30.037 1.223 1.00 86.25 513 TYR A N 1
ATOM 3949 C CA . TYR A 1 513 ? 2.968 31.121 0.356 1.00 86.25 513 TYR A CA 1
ATOM 3950 C C . TYR A 1 513 ? 3.999 30.644 -0.681 1.00 86.25 513 TYR A C 1
ATOM 3952 O O . TYR A 1 513 ? 5.177 30.454 -0.368 1.00 86.25 513 TYR A O 1
ATOM 3960 N N . LEU A 1 514 ? 3.585 30.594 -1.954 1.00 78.56 514 LEU A N 1
ATOM 3961 C CA . LEU A 1 514 ? 4.496 30.430 -3.100 1.00 78.56 514 LEU A CA 1
ATOM 3962 C C . LEU A 1 514 ? 5.336 31.693 -3.354 1.00 78.56 514 LEU A C 1
ATOM 3964 O O . LEU A 1 514 ? 6.423 31.614 -3.912 1.00 78.56 514 LEU A O 1
ATOM 3968 N N . THR A 1 515 ? 4.829 32.868 -2.968 1.00 77.38 515 THR A N 1
ATOM 3969 C CA . THR A 1 515 ? 5.592 34.130 -2.930 1.00 77.38 515 THR A CA 1
ATOM 3970 C C . THR A 1 515 ? 5.133 34.974 -1.736 1.00 77.38 515 THR A C 1
ATOM 3972 O O . THR A 1 515 ? 3.999 34.791 -1.289 1.00 77.38 515 THR A O 1
ATOM 3975 N N . PRO A 1 516 ? 5.892 35.990 -1.272 1.00 76.69 516 PRO A N 1
ATOM 3976 C CA . PRO A 1 516 ? 5.504 36.850 -0.140 1.00 76.69 516 PRO A CA 1
ATOM 3977 C C . PRO A 1 516 ? 4.185 37.637 -0.285 1.00 76.69 516 PRO A C 1
ATOM 3979 O O . PRO A 1 516 ? 3.838 38.414 0.603 1.00 76.69 516 PRO A O 1
ATOM 3982 N N . THR A 1 517 ? 3.486 37.516 -1.417 1.00 78.50 517 THR A N 1
ATOM 3983 C CA . THR A 1 517 ? 2.208 38.185 -1.701 1.00 78.50 517 THR A CA 1
ATOM 3984 C C . THR A 1 517 ? 1.144 37.267 -2.310 1.00 78.50 517 THR A C 1
ATOM 3986 O O . THR A 1 517 ? 0.078 37.765 -2.665 1.00 78.50 517 THR A O 1
ATOM 3989 N N . TRP A 1 518 ? 1.418 35.970 -2.493 1.00 82.00 518 TRP A N 1
ATOM 3990 C CA . TRP A 1 518 ? 0.512 35.059 -3.201 1.00 82.00 518 TRP A CA 1
ATOM 3991 C C . TRP A 1 518 ? 0.513 33.678 -2.539 1.00 82.00 518 TRP A C 1
ATOM 3993 O O . TRP A 1 518 ? 1.569 33.046 -2.454 1.00 82.00 518 TRP A O 1
ATOM 4003 N N . SER A 1 519 ? -0.661 33.249 -2.069 1.00 86.19 519 SER A N 1
ATOM 4004 C CA . SER A 1 519 ? -0.871 31.986 -1.363 1.00 86.19 519 SER A CA 1
ATOM 4005 C C . SER A 1 519 ? -1.806 31.032 -2.106 1.00 86.19 519 SER A C 1
ATOM 4007 O O . SER A 1 519 ? -2.746 31.446 -2.790 1.00 86.19 519 SER A O 1
ATOM 4009 N N . PHE A 1 520 ? -1.541 29.744 -1.932 1.00 90.75 520 PHE A N 1
ATOM 4010 C CA . PHE A 1 520 ? -2.148 28.613 -2.636 1.00 90.75 520 PHE A CA 1
ATOM 4011 C C . PHE A 1 520 ? -2.636 27.583 -1.610 1.00 90.75 520 PHE A C 1
ATOM 4013 O O . PHE A 1 520 ? -2.112 27.543 -0.495 1.00 90.75 520 PHE A O 1
ATOM 4020 N N . SER A 1 521 ? -3.643 26.803 -1.980 1.00 93.88 521 SER A N 1
ATOM 4021 C CA . SER A 1 521 ? -4.254 25.737 -1.165 1.00 93.88 521 SER A CA 1
ATOM 4022 C C . SER A 1 521 ? -3.700 24.355 -1.532 1.00 93.88 521 SER A C 1
ATOM 4024 O O . SER A 1 521 ? -3.815 23.412 -0.764 1.00 93.88 521 SER A O 1
ATOM 4026 N N . GLU A 1 522 ? -3.068 24.262 -2.702 1.00 94.25 522 GLU A N 1
ATOM 4027 C CA . GLU A 1 522 ? -2.557 23.070 -3.368 1.00 94.25 522 GLU A CA 1
ATOM 4028 C C . GLU A 1 522 ? -1.236 22.575 -2.736 1.00 94.25 522 GLU A C 1
ATOM 4030 O O . GLU A 1 522 ? -0.175 23.201 -2.923 1.00 94.25 522 GLU A O 1
ATOM 4035 N N . TRP A 1 523 ? -1.269 21.432 -2.044 1.00 96.06 523 TRP A N 1
ATOM 4036 C CA . TRP A 1 523 ? -0.108 20.765 -1.434 1.00 96.06 523 TRP A CA 1
ATOM 4037 C C . TRP A 1 523 ? 0.369 19.573 -2.288 1.00 96.06 523 TRP A C 1
ATOM 4039 O O . TRP A 1 523 ? -0.414 18.681 -2.584 1.00 96.06 523 TRP A O 1
ATOM 4049 N N . THR A 1 524 ? 1.657 19.501 -2.647 1.00 92.69 524 THR A N 1
ATOM 4050 C CA . THR A 1 524 ? 2.244 18.473 -3.543 1.00 92.69 524 THR A CA 1
ATOM 4051 C C . THR A 1 524 ? 3.277 17.575 -2.868 1.00 92.69 524 THR A C 1
ATOM 4053 O O . THR A 1 524 ? 4.008 17.996 -1.973 1.00 92.69 524 THR A O 1
ATOM 4056 N N . GLN A 1 525 ? 3.437 16.361 -3.403 1.00 86.56 525 GLN A N 1
ATOM 4057 C CA . GLN A 1 525 ? 4.309 15.277 -2.915 1.00 86.56 525 GLN A CA 1
ATOM 4058 C C . GLN A 1 525 ? 5.768 15.644 -2.571 1.00 86.56 525 GLN A C 1
ATOM 4060 O O . GLN A 1 525 ? 6.406 14.954 -1.768 1.00 86.56 525 GLN A O 1
ATOM 4065 N N . GLN A 1 526 ? 6.333 16.690 -3.181 1.00 79.88 526 GLN A N 1
ATOM 4066 C CA . GLN A 1 526 ? 7.746 17.065 -3.016 1.00 79.88 526 GLN A CA 1
ATOM 4067 C C . GLN A 1 526 ? 7.917 18.546 -2.652 1.00 79.88 526 GLN A C 1
ATOM 4069 O O . GLN A 1 526 ? 8.546 18.871 -1.639 1.00 79.88 526 GLN A O 1
ATOM 4074 N N . ASP A 1 527 ? 7.331 19.434 -3.459 1.00 85.25 527 ASP A N 1
ATOM 4075 C CA . ASP A 1 527 ? 7.635 20.867 -3.436 1.00 85.25 527 ASP A CA 1
ATOM 4076 C C . ASP A 1 527 ? 6.894 21.666 -2.358 1.00 85.25 527 ASP A C 1
ATOM 4078 O O . ASP A 1 527 ? 7.416 22.700 -1.937 1.00 85.25 527 ASP A O 1
ATOM 4082 N N . ARG A 1 528 ? 5.685 21.249 -1.953 1.00 92.12 528 ARG A N 1
ATOM 4083 C CA . ARG A 1 528 ? 4.775 22.053 -1.116 1.00 92.12 528 ARG A CA 1
ATOM 4084 C C . ARG A 1 528 ? 4.049 21.152 -0.117 1.00 92.12 528 ARG A C 1
ATOM 4086 O O . ARG A 1 528 ? 3.035 20.556 -0.458 1.00 92.12 528 ARG A O 1
ATOM 4093 N N . ARG A 1 529 ? 4.572 21.016 1.103 1.00 95.56 529 ARG A N 1
ATOM 4094 C CA . ARG A 1 529 ? 4.078 20.054 2.108 1.00 95.56 529 ARG A CA 1
ATOM 4095 C C . ARG A 1 529 ? 3.811 20.733 3.447 1.00 95.56 529 ARG A C 1
ATOM 4097 O O . ARG A 1 529 ? 4.567 21.623 3.836 1.00 95.56 529 ARG A O 1
ATOM 4104 N N . LEU A 1 530 ? 2.770 20.302 4.149 1.00 98.25 530 LEU A N 1
ATOM 4105 C CA . LEU A 1 530 ? 2.426 20.778 5.486 1.00 98.25 530 LEU A CA 1
ATOM 4106 C C . LEU A 1 530 ? 3.201 19.954 6.518 1.00 98.25 530 LEU A C 1
ATOM 4108 O O . LEU A 1 530 ? 3.119 18.730 6.510 1.00 98.25 530 LEU A O 1
ATOM 4112 N N . ARG A 1 531 ? 3.954 20.606 7.403 1.00 98.19 531 ARG A N 1
ATOM 4113 C CA . ARG A 1 531 ? 4.626 19.989 8.553 1.00 98.19 531 ARG A CA 1
ATOM 4114 C C . ARG A 1 531 ? 3.936 20.432 9.841 1.00 98.19 531 ARG A C 1
ATOM 4116 O O . ARG A 1 531 ? 3.636 21.613 10.006 1.00 98.19 531 ARG A O 1
ATOM 4123 N N . MET A 1 532 ? 3.717 19.475 10.736 1.00 98.69 532 MET A N 1
ATOM 4124 C CA . MET A 1 532 ? 3.063 19.638 12.035 1.00 98.69 532 MET A CA 1
ATOM 4125 C C . MET A 1 532 ? 4.034 19.157 13.117 1.00 98.69 532 MET A C 1
ATOM 4127 O O . MET A 1 532 ? 4.262 17.956 13.229 1.00 98.69 532 MET A O 1
ATOM 4131 N N . ASP A 1 533 ? 4.646 20.068 13.872 1.00 98.62 533 ASP A N 1
ATOM 4132 C CA . ASP A 1 533 ? 5.586 19.756 14.958 1.00 98.62 533 ASP A CA 1
ATOM 4133 C C . ASP A 1 533 ? 4.881 19.850 16.319 1.00 98.62 533 ASP A C 1
ATOM 4135 O O . ASP A 1 533 ? 4.434 20.931 16.708 1.00 98.62 533 ASP A O 1
ATOM 4139 N N . PHE A 1 534 ? 4.799 18.747 17.068 1.00 98.12 534 PHE A N 1
ATOM 4140 C CA . PHE A 1 534 ? 4.119 18.724 18.366 1.00 98.12 534 PHE A CA 1
ATOM 4141 C C . PHE A 1 534 ? 5.064 19.120 19.511 1.00 98.12 534 PHE A C 1
ATOM 4143 O O . PHE A 1 534 ? 6.212 18.682 19.598 1.00 98.12 534 PHE A O 1
ATOM 4150 N N . THR A 1 535 ? 4.572 19.943 20.438 1.00 96.31 535 THR A N 1
ATOM 4151 C CA . THR A 1 535 ? 5.330 20.427 21.609 1.00 96.31 535 THR A CA 1
ATOM 4152 C C . THR A 1 535 ? 5.622 19.303 22.608 1.00 96.31 535 THR A C 1
ATOM 4154 O O . THR A 1 535 ? 6.631 19.340 23.317 1.00 96.31 535 THR A O 1
ATOM 4157 N N . SER A 1 536 ? 4.752 18.294 22.662 1.00 93.38 536 SER A N 1
ATOM 4158 C CA . SER A 1 536 ? 4.994 16.988 23.281 1.00 93.38 536 SER A CA 1
ATOM 4159 C C . SER A 1 536 ? 4.509 15.906 22.312 1.00 93.38 536 SER A C 1
ATOM 4161 O O . SER A 1 536 ? 3.509 16.151 21.642 1.00 93.38 536 SER A O 1
ATOM 4163 N N . PRO A 1 537 ? 5.169 14.737 22.220 1.00 94.44 537 PRO A N 1
ATOM 4164 C CA . PRO A 1 537 ? 4.719 13.678 21.326 1.00 94.44 537 PRO A CA 1
ATOM 4165 C C . PRO A 1 537 ? 3.273 13.240 21.589 1.00 94.44 537 PRO A C 1
ATOM 4167 O O . PRO A 1 537 ? 2.858 13.128 22.745 1.00 94.44 537 PRO A O 1
ATOM 4170 N N . VAL A 1 538 ? 2.531 12.999 20.509 1.00 94.31 538 VAL A N 1
ATOM 4171 C CA . VAL A 1 538 ? 1.124 12.572 20.529 1.00 94.31 538 VAL A CA 1
ATOM 4172 C C . VAL A 1 538 ? 0.995 11.091 20.170 1.00 94.31 538 VAL A C 1
ATOM 4174 O O . VAL A 1 538 ? 1.928 10.470 19.656 1.00 94.31 538 VAL A O 1
ATOM 4177 N N . ALA A 1 539 ? -0.167 10.506 20.461 1.00 92.38 539 ALA A N 1
ATOM 4178 C CA . ALA A 1 539 ? -0.455 9.105 20.155 1.00 92.38 539 ALA A CA 1
ATOM 4179 C C . ALA A 1 539 ? -1.310 8.919 18.895 1.00 92.38 539 ALA A C 1
ATOM 4181 O O . ALA A 1 539 ? -1.111 7.938 18.189 1.00 92.38 539 ALA A O 1
ATOM 4182 N N . THR A 1 540 ? -2.183 9.875 18.572 1.00 95.31 540 THR A N 1
ATOM 4183 C CA . THR A 1 540 ? -3.033 9.862 17.375 1.00 95.31 540 THR A CA 1
ATOM 4184 C C . THR A 1 540 ? -3.034 11.235 16.712 1.00 95.31 540 THR A C 1
ATOM 4186 O O . THR A 1 540 ? -2.945 12.266 17.386 1.00 95.31 540 THR A O 1
ATOM 4189 N N . LEU A 1 541 ? -3.120 11.220 15.384 1.00 97.06 541 LEU A N 1
ATOM 4190 C CA . LEU A 1 541 ? -3.249 12.369 14.497 1.00 97.06 541 LEU A CA 1
ATOM 4191 C C . LEU A 1 541 ? -4.221 12.007 13.368 1.00 97.06 541 LEU A C 1
ATOM 4193 O O . LEU A 1 541 ? -4.092 10.936 12.771 1.00 97.06 541 LEU A O 1
ATOM 4197 N N . SER A 1 542 ? -5.132 12.920 13.037 1.00 98.00 542 SER A N 1
ATOM 4198 C CA . SER A 1 542 ? -5.914 12.889 11.804 1.00 98.00 542 SER A CA 1
ATOM 4199 C C . SER A 1 542 ? -5.893 14.233 11.069 1.00 98.00 542 SER A C 1
ATOM 4201 O O . SER A 1 542 ? -5.732 15.296 11.675 1.00 98.00 542 SER A O 1
ATOM 4203 N N . LEU A 1 543 ? -6.009 14.168 9.745 1.00 98.50 543 LEU A N 1
ATOM 4204 C CA . LEU A 1 543 ? -6.056 15.319 8.845 1.00 98.50 543 LEU A CA 1
ATOM 4205 C C . LEU A 1 543 ? -6.840 14.925 7.589 1.00 98.50 543 LEU A C 1
ATOM 4207 O O . LEU A 1 543 ? -6.619 13.839 7.045 1.00 98.50 543 LEU A O 1
ATOM 4211 N N . ASP A 1 544 ? -7.712 15.800 7.104 1.00 98.44 544 ASP A N 1
ATOM 4212 C CA . ASP A 1 544 ? -8.473 15.541 5.885 1.00 98.44 544 ASP A CA 1
ATOM 4213 C C . ASP A 1 544 ? -7.636 15.911 4.649 1.00 98.44 544 ASP A C 1
ATOM 4215 O O . ASP A 1 544 ? -7.058 17.000 4.574 1.00 98.44 544 ASP A O 1
ATOM 4219 N N . ALA A 1 545 ? -7.569 15.000 3.674 1.00 98.19 545 ALA A N 1
ATOM 4220 C CA . ALA A 1 545 ? -7.088 15.288 2.323 1.00 98.19 545 ALA A CA 1
ATOM 4221 C C . ALA A 1 545 ? -8.279 15.397 1.370 1.00 98.19 545 ALA A C 1
ATOM 4223 O O . ALA A 1 545 ? -9.182 14.563 1.402 1.00 98.19 545 ALA A O 1
ATOM 4224 N N . ILE A 1 546 ? -8.269 16.425 0.524 1.00 97.69 546 ILE A N 1
ATOM 4225 C CA . ILE A 1 546 ? -9.398 16.833 -0.318 1.00 97.69 546 ILE A CA 1
ATOM 4226 C C . ILE A 1 546 ? -8.930 16.928 -1.770 1.00 97.69 546 ILE A C 1
ATOM 4228 O O . ILE A 1 546 ? -7.898 17.544 -2.042 1.00 97.69 546 ILE A O 1
ATOM 4232 N N . SER A 1 547 ? -9.720 16.388 -2.698 1.00 95.94 547 SER A N 1
ATOM 4233 C CA . SER A 1 547 ? -9.470 16.480 -4.142 1.00 95.94 547 SER A CA 1
ATOM 4234 C C . SER A 1 547 ? -10.298 17.573 -4.814 1.00 95.94 547 SER A C 1
ATOM 4236 O O . SER A 1 547 ? -11.487 17.760 -4.527 1.00 95.94 547 SER A O 1
ATOM 4238 N N . ASP A 1 548 ? -9.679 18.275 -5.758 1.00 92.56 548 ASP A N 1
ATOM 4239 C CA . ASP A 1 548 ? -10.319 19.236 -6.657 1.00 92.56 548 ASP A CA 1
ATOM 4240 C C . ASP A 1 548 ? -10.440 18.684 -8.098 1.00 92.56 548 ASP A C 1
ATOM 4242 O O . ASP A 1 548 ? -11.326 19.114 -8.850 1.00 92.56 548 ASP A O 1
ATOM 4246 N N . SER A 1 549 ? -9.662 17.646 -8.431 1.00 90.69 549 SER A N 1
ATOM 4247 C CA . SER A 1 549 ? -9.568 17.012 -9.752 1.00 90.69 549 SER A CA 1
ATOM 4248 C C . SER A 1 549 ? -10.225 15.618 -9.805 1.00 90.69 549 SER A C 1
ATOM 4250 O O . SER A 1 549 ? -10.973 15.218 -8.923 1.00 90.69 549 SER A O 1
ATOM 4252 N N . SER A 1 550 ? -10.066 14.853 -10.889 1.00 85.81 550 SER A N 1
ATOM 4253 C CA . SER A 1 550 ? -10.783 13.572 -11.068 1.00 85.81 550 SER A CA 1
ATOM 4254 C C . SER A 1 550 ? -10.164 12.363 -10.358 1.00 85.81 550 SER A C 1
ATOM 4256 O O . SER A 1 550 ? -10.850 11.353 -10.221 1.00 85.81 550 SER A O 1
ATOM 4258 N N . ALA A 1 551 ? -8.886 12.436 -9.985 1.00 88.44 551 ALA A N 1
ATOM 4259 C CA . ALA A 1 551 ? -8.154 11.379 -9.290 1.00 88.44 551 ALA A CA 1
ATOM 4260 C C . ALA A 1 551 ? -6.919 11.994 -8.618 1.00 88.44 551 ALA A C 1
ATOM 4262 O O . ALA A 1 551 ? -5.949 12.321 -9.301 1.00 88.44 551 ALA A O 1
ATOM 4263 N N . GLU A 1 552 ? -6.975 12.181 -7.302 1.00 92.44 552 GLU A N 1
ATOM 4264 C CA . GLU A 1 552 ? -5.889 12.755 -6.500 1.00 92.44 552 GLU A CA 1
ATOM 4265 C C . GLU A 1 552 ? -5.667 11.947 -5.226 1.00 92.44 552 GLU A C 1
ATOM 4267 O O . GLU A 1 552 ? -6.582 11.277 -4.748 1.00 92.44 552 GLU A O 1
ATOM 4272 N N . TYR A 1 553 ? -4.450 11.989 -4.689 1.00 93.31 553 TYR A N 1
ATOM 4273 C CA . TYR A 1 553 ? -4.051 11.139 -3.569 1.00 93.31 553 TYR A CA 1
ATOM 4274 C C . TYR A 1 553 ? -3.465 11.978 -2.436 1.00 93.31 553 TYR A C 1
ATOM 4276 O O . TYR A 1 553 ? -2.498 12.716 -2.631 1.00 93.31 553 TYR A O 1
ATOM 4284 N N . GLY A 1 554 ? -4.008 11.825 -1.231 1.00 95.81 554 GLY A N 1
ATOM 4285 C CA . GLY A 1 554 ? -3.416 12.346 -0.006 1.00 95.81 554 GLY A CA 1
ATOM 4286 C C . GLY A 1 554 ? -2.284 11.454 0.509 1.00 95.81 554 GLY A C 1
ATOM 4287 O O . GLY A 1 554 ? -2.238 10.242 0.270 1.00 95.81 554 GLY A O 1
ATOM 4288 N N . ARG A 1 555 ? -1.359 12.058 1.253 1.00 95.75 555 ARG A N 1
ATOM 4289 C CA . ARG A 1 555 ? -0.308 11.381 2.016 1.00 95.75 555 ARG A CA 1
ATOM 4290 C C . ARG A 1 555 ? -0.179 12.020 3.390 1.00 95.75 555 ARG A C 1
ATOM 4292 O O . ARG A 1 555 ? -0.029 13.237 3.482 1.00 95.75 555 ARG A O 1
ATOM 4299 N N . LEU A 1 556 ? -0.109 11.186 4.424 1.00 98.06 556 LEU A N 1
ATOM 4300 C CA . LEU A 1 556 ? 0.309 11.556 5.776 1.00 98.06 556 LEU A CA 1
ATOM 4301 C C . LEU A 1 556 ? 1.466 10.644 6.210 1.00 98.06 556 LEU A C 1
ATOM 4303 O O . LEU A 1 556 ? 1.402 9.428 6.050 1.00 98.06 556 LEU A O 1
ATOM 4307 N N . GLU A 1 557 ? 2.539 11.218 6.746 1.00 97.19 557 GLU A N 1
ATOM 4308 C CA . GLU A 1 557 ? 3.706 10.497 7.273 1.00 97.19 557 GLU A CA 1
ATOM 4309 C C . GLU A 1 557 ? 4.019 11.010 8.688 1.00 97.19 557 GLU A C 1
ATOM 4311 O O . GLU A 1 557 ? 4.138 12.220 8.888 1.00 97.19 557 GLU A O 1
ATOM 4316 N N . ILE A 1 558 ? 4.159 10.107 9.664 1.00 98.06 558 ILE A N 1
ATOM 4317 C CA . ILE A 1 558 ? 4.447 10.431 11.076 1.00 98.06 558 ILE A CA 1
ATOM 4318 C C . ILE A 1 558 ? 5.869 10.015 11.468 1.00 98.06 558 ILE A C 1
ATOM 4320 O O . ILE A 1 558 ? 6.377 8.997 10.994 1.00 98.06 558 ILE A O 1
ATOM 4324 N N . PHE A 1 559 ? 6.509 10.789 12.346 1.00 98.31 559 PHE A N 1
ATOM 4325 C CA . PHE A 1 559 ? 7.928 10.642 12.677 1.00 98.31 559 PHE A CA 1
ATOM 4326 C C . PHE A 1 559 ? 8.219 10.798 14.175 1.00 98.31 559 PHE A C 1
ATOM 4328 O O . PHE A 1 559 ? 7.510 11.510 14.891 1.00 98.31 559 PHE A O 1
ATOM 4335 N N . ASP A 1 560 ? 9.299 10.161 14.637 1.00 97.81 560 ASP A N 1
ATOM 4336 C CA . ASP A 1 560 ? 9.825 10.335 15.995 1.00 97.81 560 ASP A CA 1
ATOM 4337 C C . ASP A 1 560 ? 10.787 11.538 16.110 1.00 97.81 560 ASP A C 1
ATOM 4339 O O . ASP A 1 560 ? 11.132 12.213 15.141 1.00 97.81 560 ASP A O 1
ATOM 4343 N N . ASN A 1 561 ? 11.278 11.787 17.327 1.00 96.56 561 ASN A N 1
ATOM 4344 C CA . ASN A 1 561 ? 12.264 12.839 17.618 1.00 96.56 561 ASN A CA 1
ATOM 4345 C C . ASN A 1 561 ? 13.666 12.608 16.997 1.00 96.56 561 ASN A C 1
ATOM 4347 O O . ASN A 1 561 ? 14.568 13.417 17.224 1.00 96.56 561 ASN A O 1
ATOM 4351 N N . ASN A 1 562 ? 13.882 11.504 16.279 1.00 97.12 562 ASN A N 1
ATOM 4352 C CA . ASN A 1 562 ? 15.138 11.146 15.616 1.00 97.12 562 ASN A CA 1
ATOM 4353 C C . ASN A 1 562 ? 14.988 11.103 14.078 1.00 97.12 562 ASN A C 1
ATOM 4355 O O . ASN A 1 562 ? 15.869 10.564 13.409 1.00 97.12 562 ASN A O 1
ATOM 4359 N N . ASP A 1 563 ? 13.889 11.648 13.540 1.00 95.56 563 ASP A N 1
ATOM 4360 C CA . ASP A 1 563 ? 13.504 11.621 12.122 1.00 95.56 563 ASP A CA 1
ATOM 4361 C C . ASP A 1 563 ? 13.243 10.198 11.557 1.00 95.56 563 ASP A C 1
ATOM 4363 O O . ASP A 1 563 ? 13.256 9.991 10.339 1.00 95.56 563 ASP A O 1
ATOM 4367 N N . ASN A 1 564 ? 12.969 9.200 12.411 1.00 94.50 564 ASN A N 1
ATOM 4368 C CA . ASN A 1 564 ? 12.538 7.870 11.966 1.00 94.50 564 ASN A CA 1
ATOM 4369 C C . ASN A 1 564 ? 11.070 7.915 11.526 1.00 94.50 564 ASN A C 1
ATOM 4371 O O . ASN A 1 564 ? 10.220 8.394 12.275 1.00 94.50 564 ASN A O 1
ATOM 4375 N N . LEU A 1 565 ? 10.756 7.357 10.352 1.00 93.69 565 LEU A N 1
ATOM 4376 C CA . LEU A 1 565 ? 9.374 7.142 9.912 1.00 93.69 565 LEU A CA 1
ATOM 4377 C C . LEU A 1 565 ? 8.700 6.105 10.825 1.00 93.69 565 LEU A C 1
ATOM 4379 O O . LEU A 1 565 ? 9.175 4.975 10.938 1.00 93.69 565 LEU A O 1
ATOM 4383 N N . LEU A 1 566 ? 7.592 6.491 11.455 1.00 94.75 566 LEU A N 1
ATOM 4384 C CA . LEU A 1 566 ? 6.825 5.662 12.388 1.00 94.75 566 LEU A CA 1
ATOM 4385 C C . LEU A 1 566 ? 5.556 5.052 11.774 1.00 94.75 566 LEU A C 1
ATOM 4387 O O . LEU A 1 566 ? 4.968 4.144 12.363 1.00 94.75 566 LEU A O 1
ATOM 4391 N N . GLY A 1 567 ? 5.102 5.581 10.640 1.00 93.25 567 GLY A N 1
ATOM 4392 C CA . GLY A 1 567 ? 3.848 5.204 9.999 1.00 93.25 567 GLY A CA 1
ATOM 4393 C C . GLY A 1 567 ? 3.517 6.123 8.827 1.00 93.25 567 GLY A C 1
ATOM 4394 O O . GLY A 1 567 ? 4.027 7.245 8.731 1.00 93.25 567 GLY A O 1
ATOM 4395 N N . ARG A 1 568 ? 2.675 5.624 7.926 1.00 94.25 568 ARG A N 1
ATOM 4396 C CA . ARG A 1 568 ? 2.317 6.258 6.660 1.00 94.25 568 ARG A CA 1
ATOM 4397 C C . ARG A 1 568 ? 0.870 5.924 6.324 1.00 94.25 568 ARG A C 1
ATOM 4399 O O . ARG A 1 568 ? 0.434 4.800 6.541 1.00 94.25 568 ARG A O 1
ATOM 4406 N N . TYR A 1 569 ? 0.165 6.896 5.767 1.00 94.44 569 TYR A N 1
ATOM 4407 C CA . TYR A 1 569 ? -1.174 6.754 5.216 1.00 94.44 569 TYR A CA 1
ATOM 4408 C C . TYR A 1 569 ? -1.184 7.341 3.804 1.00 94.44 569 TYR A C 1
ATOM 4410 O O . TYR A 1 569 ? -0.562 8.381 3.563 1.00 94.44 569 TYR A O 1
ATOM 4418 N N . THR A 1 570 ? -1.893 6.691 2.885 1.00 93.50 570 THR A N 1
ATOM 4419 C CA . THR A 1 570 ? -2.283 7.265 1.595 1.00 93.50 570 THR A CA 1
ATOM 4420 C C . THR A 1 570 ? -3.741 6.956 1.355 1.00 93.50 570 THR A C 1
ATOM 4422 O O . THR A 1 570 ? -4.171 5.842 1.634 1.00 93.50 570 THR A O 1
ATOM 4425 N N . THR A 1 571 ? -4.465 7.962 0.875 1.00 94.00 571 THR A N 1
ATOM 4426 C CA . THR A 1 571 ? -5.884 7.831 0.551 1.00 94.00 571 THR A CA 1
ATOM 4427 C C . THR A 1 571 ? -6.085 6.936 -0.662 1.00 94.00 571 THR A C 1
ATOM 4429 O O . THR A 1 571 ? -5.175 6.776 -1.487 1.00 94.00 571 THR A O 1
ATOM 4432 N N . ASP A 1 572 ? -7.310 6.452 -0.840 1.00 90.00 572 ASP A N 1
ATOM 4433 C CA . ASP A 1 572 ? -7.740 5.989 -2.157 1.00 90.00 572 ASP A CA 1
ATOM 4434 C C . ASP A 1 572 ? -7.738 7.159 -3.172 1.00 90.00 572 ASP A C 1
ATOM 4436 O O . ASP A 1 572 ? -7.487 8.324 -2.838 1.00 90.00 572 ASP A O 1
ATOM 4440 N N . ALA A 1 573 ? -7.988 6.853 -4.449 1.00 90.25 573 ALA A N 1
ATOM 4441 C CA . ALA A 1 573 ? -8.086 7.864 -5.501 1.00 90.25 573 ALA A CA 1
ATOM 4442 C C . ALA A 1 573 ? -9.321 8.763 -5.291 1.00 90.25 573 ALA A C 1
ATOM 4444 O O . ALA A 1 573 ? -10.456 8.375 -5.588 1.00 90.25 573 ALA A O 1
ATOM 4445 N N . LEU A 1 574 ? -9.096 9.988 -4.819 1.00 94.12 574 LEU A N 1
ATOM 4446 C CA . LEU A 1 574 ? -10.144 10.954 -4.509 1.00 94.12 574 LEU A CA 1
ATOM 4447 C C . LEU A 1 574 ? -10.657 11.653 -5.775 1.00 94.12 574 LEU A C 1
ATOM 4449 O O . LEU A 1 574 ? -9.889 12.141 -6.607 1.00 94.12 574 LEU A O 1
ATOM 4453 N N . SER A 1 575 ? -11.981 11.747 -5.889 1.00 94.75 575 SER A N 1
ATOM 4454 C CA . SER A 1 575 ? -12.679 12.513 -6.930 1.00 94.75 575 SER A CA 1
ATOM 4455 C C . SER A 1 575 ? -12.973 13.951 -6.483 1.00 94.75 575 SER A C 1
ATOM 4457 O O . SER A 1 575 ? -13.074 14.229 -5.292 1.00 94.75 575 SER A O 1
ATOM 4459 N N . SER A 1 576 ? -13.199 14.852 -7.437 1.00 93.56 576 SER A N 1
ATOM 4460 C CA . SER A 1 576 ? -13.415 16.285 -7.195 1.00 93.56 576 SER A CA 1
ATOM 4461 C C . SER A 1 576 ? -14.542 16.546 -6.190 1.00 93.56 576 SER A C 1
ATOM 4463 O O . SER A 1 576 ? -15.685 16.126 -6.402 1.00 93.56 576 SER A O 1
ATOM 4465 N N . GLY A 1 577 ? -14.220 17.245 -5.100 1.00 89.38 577 GLY A N 1
ATOM 4466 C CA . GLY A 1 577 ? -15.135 17.522 -3.990 1.00 89.38 577 GLY A CA 1
ATOM 4467 C C . GLY A 1 577 ? -15.369 16.342 -3.039 1.00 89.38 577 GLY A C 1
ATOM 4468 O O . GLY A 1 577 ? -16.302 16.395 -2.241 1.00 89.38 577 GLY A O 1
ATOM 4469 N N . THR A 1 578 ? -14.564 15.280 -3.127 1.00 96.00 578 THR A N 1
ATOM 4470 C CA . THR A 1 578 ? -14.487 14.211 -2.119 1.00 96.00 578 THR A CA 1
ATOM 4471 C C . THR A 1 578 ? -13.216 14.358 -1.289 1.00 96.00 578 THR A C 1
ATOM 4473 O O . THR A 1 578 ? -12.226 14.944 -1.738 1.00 96.00 578 THR A O 1
ATOM 4476 N N . TRP A 1 579 ? -13.266 13.838 -0.069 1.00 96.88 579 TRP A N 1
ATOM 4477 C CA . TRP A 1 579 ? -12.193 13.920 0.908 1.00 96.88 579 TRP A CA 1
ATOM 4478 C C . TRP A 1 579 ? -12.118 12.634 1.724 1.00 96.88 579 TRP A C 1
ATOM 4480 O O . TRP A 1 579 ? -13.085 11.870 1.789 1.00 96.88 579 TRP A O 1
ATOM 4490 N N . GLU A 1 580 ? -10.976 12.421 2.366 1.00 98.06 580 GLU A N 1
ATOM 4491 C CA . GLU A 1 580 ? -10.728 11.271 3.227 1.00 98.06 580 GLU A CA 1
ATOM 4492 C C . GLU A 1 580 ? -9.887 11.689 4.439 1.00 98.06 580 GLU A C 1
ATOM 4494 O O . GLU A 1 580 ? -8.889 12.405 4.309 1.00 98.06 580 GLU A O 1
ATOM 4499 N N . THR A 1 581 ? -10.306 11.255 5.630 1.00 98.12 581 THR A N 1
ATOM 4500 C CA . THR A 1 581 ? -9.624 11.551 6.896 1.00 98.12 581 THR A CA 1
ATOM 4501 C C . THR A 1 581 ? -8.448 10.596 7.099 1.00 98.12 581 THR A C 1
ATOM 4503 O O . THR A 1 581 ? -8.597 9.493 7.633 1.00 98.12 581 THR A O 1
ATOM 4506 N N . MET A 1 582 ? -7.250 11.035 6.718 1.00 98.12 582 MET A N 1
ATOM 4507 C CA . MET A 1 582 ? -6.016 10.283 6.940 1.00 98.12 582 MET A CA 1
ATOM 4508 C C . MET A 1 582 ? -5.735 10.225 8.443 1.00 98.12 582 MET A C 1
ATOM 4510 O O . MET A 1 582 ? -5.459 11.257 9.051 1.00 98.12 582 MET A O 1
ATOM 4514 N N . THR A 1 583 ? -5.787 9.036 9.046 1.00 96.94 583 THR A N 1
ATOM 4515 C CA . THR A 1 583 ? -5.597 8.852 10.497 1.00 96.94 583 THR A CA 1
ATOM 4516 C C . THR A 1 583 ? -4.442 7.899 10.777 1.00 96.94 583 THR A C 1
ATOM 4518 O O . THR A 1 583 ? -4.370 6.815 10.200 1.00 96.94 583 THR A O 1
ATOM 4521 N N . LEU A 1 584 ? -3.539 8.287 11.682 1.00 96.06 584 LEU A N 1
ATOM 4522 C CA . LEU A 1 584 ? -2.412 7.467 12.129 1.00 96.06 584 LEU A CA 1
ATOM 4523 C C . LEU A 1 584 ? -2.297 7.498 13.656 1.00 96.06 584 LEU A C 1
ATOM 4525 O O . LEU A 1 584 ? -2.306 8.567 14.269 1.00 96.06 584 LEU A O 1
ATOM 4529 N N . SER A 1 585 ? -2.146 6.313 14.253 1.00 93.38 585 SER A N 1
ATOM 4530 C CA . SER A 1 585 ? -2.136 6.110 15.706 1.00 93.38 585 SER A CA 1
ATOM 4531 C C . SER A 1 585 ? -1.030 5.156 16.154 1.00 93.38 585 SER A C 1
ATOM 4533 O O . SER A 1 585 ? -0.660 4.240 15.417 1.00 93.38 585 SER A O 1
ATOM 4535 N N . ARG A 1 586 ? -0.498 5.358 17.366 1.00 91.12 586 ARG A N 1
ATOM 4536 C CA . ARG A 1 586 ? 0.605 4.579 17.949 1.00 91.12 586 ARG A CA 1
ATOM 4537 C C . ARG A 1 586 ? 0.469 4.425 19.462 1.00 91.12 586 ARG A C 1
ATOM 4539 O O . ARG A 1 586 ? 0.479 5.410 20.196 1.00 91.12 586 ARG A O 1
ATOM 4546 N N . ASP A 1 587 ? 0.477 3.177 19.937 1.00 84.31 587 ASP A N 1
ATOM 4547 C CA . ASP A 1 587 ? 0.412 2.838 21.371 1.00 84.31 587 ASP A CA 1
ATOM 4548 C C . ASP A 1 587 ? 1.564 3.429 22.199 1.00 84.31 587 ASP A C 1
ATOM 4550 O O . ASP A 1 587 ? 1.459 3.565 23.416 1.00 84.31 587 ASP A O 1
ATOM 4554 N N . GLN A 1 588 ? 2.692 3.752 21.561 1.00 87.00 588 GLN A N 1
ATOM 4555 C CA . GLN A 1 588 ? 3.865 4.310 22.234 1.00 87.00 588 GLN A CA 1
ATOM 4556 C C . GLN A 1 588 ? 3.732 5.810 22.541 1.00 87.00 588 GLN A C 1
ATOM 4558 O O . GLN A 1 588 ? 4.523 6.315 23.340 1.00 87.00 588 GLN A O 1
ATOM 4563 N N . GLY A 1 589 ? 2.776 6.523 21.927 1.00 89.50 589 GLY A N 1
ATOM 4564 C CA . GLY A 1 589 ? 2.636 7.974 22.092 1.00 89.50 589 GLY A CA 1
ATOM 4565 C C . GLY A 1 589 ? 3.867 8.760 21.631 1.00 89.50 589 GLY A C 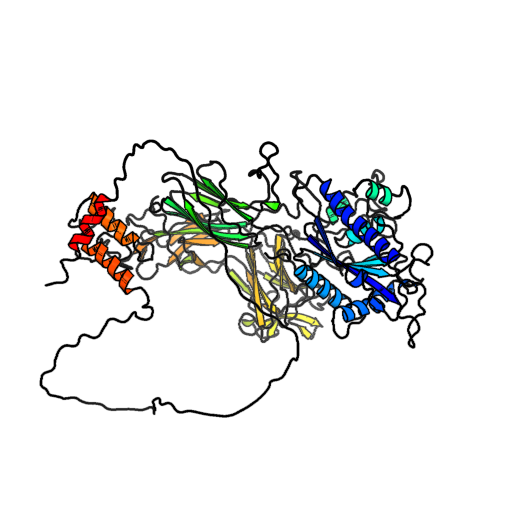1
ATOM 4566 O O . GLY A 1 589 ? 4.252 9.728 22.279 1.00 89.50 589 GLY A O 1
ATOM 4567 N N . ASP A 1 590 ? 4.550 8.292 20.582 1.00 94.12 590 ASP A N 1
ATOM 4568 C CA . ASP A 1 590 ? 5.882 8.744 20.162 1.00 94.12 590 ASP A CA 1
ATOM 4569 C C . ASP A 1 590 ? 5.898 9.616 18.889 1.00 94.12 590 ASP A C 1
ATOM 4571 O O . ASP A 1 590 ? 6.981 9.963 18.409 1.00 94.12 590 ASP A O 1
ATOM 4575 N N . ILE A 1 591 ? 4.729 10.038 18.384 1.00 97.31 591 ILE A N 1
ATOM 4576 C CA . ILE A 1 591 ? 4.603 10.919 17.210 1.00 97.31 591 ILE A CA 1
ATOM 4577 C C . ILE A 1 591 ? 5.077 12.328 17.583 1.00 97.31 591 ILE A C 1
ATOM 4579 O O . ILE A 1 591 ? 4.355 13.094 18.218 1.00 97.31 591 ILE A O 1
ATOM 4583 N N . ALA A 1 592 ? 6.303 12.677 17.196 1.00 98.31 592 ALA A N 1
ATOM 4584 C CA . ALA A 1 592 ? 6.911 13.975 17.482 1.00 98.31 592 ALA A CA 1
ATOM 4585 C C . ALA A 1 592 ? 6.543 15.036 16.438 1.00 98.31 592 ALA A C 1
ATOM 4587 O O . ALA A 1 592 ? 6.320 16.197 16.782 1.00 98.31 592 ALA A O 1
ATOM 4588 N N . TYR A 1 593 ? 6.467 14.641 15.167 1.00 98.69 593 TYR A N 1
ATOM 4589 C CA . TYR A 1 593 ? 5.976 15.495 14.092 1.00 98.69 593 TYR A CA 1
ATOM 4590 C C . TYR A 1 593 ? 5.344 14.667 12.969 1.00 98.69 593 TYR A C 1
ATOM 4592 O O . TYR A 1 593 ? 5.558 13.456 12.864 1.00 98.69 593 TYR A O 1
ATOM 4600 N N . ALA A 1 594 ? 4.586 15.335 12.106 1.00 98.69 594 ALA A N 1
ATOM 4601 C CA . ALA A 1 594 ? 4.003 14.749 10.908 1.00 98.69 594 ALA A CA 1
ATOM 4602 C C . ALA A 1 594 ? 4.218 15.632 9.673 1.00 98.69 594 ALA A C 1
ATOM 4604 O O . ALA A 1 594 ? 4.469 16.836 9.782 1.00 98.69 594 ALA A O 1
ATOM 4605 N N . ILE A 1 595 ? 4.122 15.025 8.491 1.00 98.06 595 ILE A N 1
ATOM 4606 C CA . ILE A 1 595 ? 4.162 15.701 7.192 1.00 98.06 595 ILE A CA 1
ATOM 4607 C C . ILE A 1 595 ? 2.974 15.222 6.354 1.00 98.06 595 ILE A C 1
ATOM 4609 O O . ILE A 1 595 ? 2.793 14.018 6.186 1.00 98.06 595 ILE A O 1
ATOM 4613 N N . ALA A 1 596 ? 2.207 16.161 5.802 1.00 98.38 596 ALA A N 1
ATOM 4614 C CA . ALA A 1 596 ? 1.090 15.904 4.901 1.00 98.38 596 ALA A CA 1
ATOM 4615 C C . ALA A 1 596 ? 1.275 16.584 3.534 1.00 98.38 596 ALA A C 1
ATOM 4617 O O . ALA A 1 596 ? 1.859 17.672 3.438 1.00 98.38 596 ALA A O 1
ATOM 4618 N N . SER A 1 597 ? 0.805 15.938 2.465 1.00 96.19 597 SER A N 1
ATOM 4619 C CA . SER A 1 597 ? 0.905 16.438 1.086 1.00 96.19 597 SER A CA 1
ATOM 4620 C C . SER A 1 597 ? 0.001 15.679 0.114 1.00 96.19 597 SER A C 1
ATOM 4622 O O . SER A 1 597 ? -0.500 14.612 0.451 1.00 96.19 597 SER A O 1
ATOM 4624 N N . GLY A 1 598 ? -0.103 16.157 -1.130 1.00 94.31 598 GLY A N 1
ATOM 4625 C CA . GLY A 1 598 ? -0.516 15.321 -2.261 1.00 94.31 598 GLY A CA 1
ATOM 4626 C C . GLY A 1 598 ? 0.496 14.208 -2.566 1.00 94.31 598 GLY A C 1
ATOM 4627 O O . GLY A 1 598 ? 1.586 14.157 -1.979 1.00 94.31 598 GLY A O 1
ATOM 4628 N N . HIS A 1 599 ? 0.152 13.314 -3.488 1.00 91.44 599 HIS A N 1
ATOM 4629 C CA . HIS A 1 599 ? 0.890 12.084 -3.792 1.00 91.44 599 HIS A CA 1
ATOM 4630 C C . HIS A 1 599 ? 0.645 11.628 -5.241 1.00 91.44 599 HIS A C 1
ATOM 4632 O O . HIS A 1 599 ? -0.241 12.146 -5.903 1.00 91.44 599 HIS A O 1
ATOM 4638 N N . GLY A 1 600 ? 1.447 10.702 -5.781 1.00 83.12 600 GLY A N 1
ATOM 4639 C CA . GLY A 1 600 ? 1.263 10.218 -7.163 1.00 83.12 600 GLY A CA 1
ATOM 4640 C C . GLY A 1 600 ? 1.453 11.295 -8.244 1.00 83.12 600 GLY A C 1
ATOM 4641 O O . GLY A 1 600 ? 0.830 11.226 -9.300 1.00 83.12 600 GLY A O 1
ATOM 4642 N N . ASN A 1 601 ? 2.277 12.314 -7.971 1.00 81.00 601 ASN A N 1
ATOM 4643 C CA . ASN A 1 601 ? 2.390 13.557 -8.751 1.00 81.00 601 ASN A CA 1
ATOM 4644 C C . ASN A 1 601 ? 1.116 14.439 -8.809 1.00 81.00 601 ASN A C 1
ATOM 4646 O O . ASN A 1 601 ? 1.072 15.360 -9.625 1.00 81.00 601 ASN A O 1
ATOM 4650 N N . THR A 1 602 ? 0.128 14.232 -7.929 1.00 89.19 602 THR A N 1
ATOM 4651 C CA . THR A 1 602 ? -1.034 15.131 -7.767 1.00 89.19 602 THR A CA 1
ATOM 4652 C C . THR A 1 602 ? -0.811 16.161 -6.650 1.00 89.19 602 THR A C 1
ATOM 4654 O O . THR A 1 602 ? 0.186 16.110 -5.910 1.00 89.19 602 THR A O 1
ATOM 4657 N N . ASP A 1 603 ? -1.747 17.103 -6.513 1.00 93.62 603 ASP A N 1
ATOM 4658 C CA . ASP A 1 603 ? -1.942 17.859 -5.277 1.00 93.62 603 ASP A CA 1
ATOM 4659 C C . ASP A 1 603 ? -3.258 17.495 -4.579 1.00 93.62 603 ASP A C 1
ATOM 4661 O O . ASP A 1 603 ? -3.983 16.618 -5.037 1.00 93.62 603 ASP A O 1
ATOM 4665 N N . VAL A 1 604 ? -3.458 18.069 -3.391 1.00 97.00 604 VAL A N 1
ATOM 4666 C CA . VAL A 1 604 ? -4.680 18.020 -2.575 1.00 97.00 604 VAL A CA 1
ATOM 4667 C C . VAL A 1 604 ? -4.803 19.335 -1.800 1.00 97.00 604 VAL A C 1
ATOM 4669 O O . VAL A 1 604 ? -3.790 20.006 -1.548 1.00 97.00 604 VAL A O 1
ATOM 4672 N N . PHE A 1 605 ? -6.009 19.673 -1.343 1.00 97.62 605 PHE A N 1
ATOM 4673 C CA . PHE A 1 605 ? -6.165 20.580 -0.199 1.00 97.62 605 PHE A CA 1
ATOM 4674 C C . PHE A 1 605 ? -6.067 19.779 1.108 1.00 97.62 605 PHE A C 1
ATOM 4676 O O . PHE A 1 605 ? -6.314 18.572 1.128 1.00 97.62 605 PHE A O 1
ATOM 4683 N N . LEU A 1 606 ? -5.672 20.450 2.191 1.00 98.44 606 LEU A N 1
ATOM 4684 C CA . LEU A 1 606 ? -5.524 19.857 3.522 1.00 98.44 606 LEU A CA 1
ATOM 4685 C C . LEU A 1 606 ? -6.333 20.660 4.536 1.00 98.44 606 LEU A C 1
ATOM 4687 O O . LEU A 1 606 ? -6.297 21.894 4.499 1.00 98.44 606 LEU A O 1
ATOM 4691 N N . ASP A 1 607 ? -7.019 19.967 5.440 1.00 98.06 607 ASP A N 1
ATOM 4692 C CA . ASP A 1 607 ? -8.047 20.562 6.300 1.00 98.06 607 ASP A CA 1
ATOM 4693 C C . ASP A 1 607 ? -8.238 19.779 7.618 1.00 98.06 607 ASP A C 1
ATOM 4695 O O . ASP A 1 607 ? -7.738 18.657 7.741 1.00 98.06 607 ASP A O 1
ATOM 4699 N N . ASN A 1 608 ? -8.957 20.354 8.592 1.00 97.19 608 ASN A N 1
ATOM 4700 C CA . ASN A 1 608 ? -9.460 19.657 9.791 1.00 97.19 608 ASN A CA 1
ATOM 4701 C C . ASN A 1 608 ? -8.386 18.866 10.580 1.00 97.19 608 ASN A C 1
ATOM 4703 O O . ASN A 1 608 ? -8.469 17.645 10.766 1.00 97.19 608 ASN A O 1
ATOM 4707 N N . LEU A 1 609 ? -7.331 19.560 11.027 1.00 98.38 609 LEU A N 1
ATOM 4708 C CA . LEU A 1 609 ? -6.251 18.954 11.813 1.00 98.38 609 LEU A CA 1
ATOM 4709 C C . LEU A 1 609 ? -6.730 18.630 13.232 1.00 98.38 609 LEU A C 1
ATOM 4711 O O . LEU A 1 609 ? -7.021 19.552 13.995 1.00 98.38 609 LEU A O 1
ATOM 4715 N N . ARG A 1 610 ? -6.693 17.350 13.622 1.00 97.12 610 ARG A N 1
ATOM 4716 C CA . ARG A 1 610 ? -6.997 16.875 14.985 1.00 97.12 610 ARG A CA 1
ATOM 4717 C C . ARG A 1 610 ? -5.906 15.940 15.499 1.00 97.12 610 ARG A C 1
ATOM 4719 O O . ARG A 1 610 ? -5.397 15.107 14.754 1.00 97.12 610 ARG A O 1
ATOM 4726 N N . PHE A 1 611 ? -5.544 16.042 16.769 1.00 96.31 611 PHE A N 1
ATOM 4727 C CA . PHE A 1 611 ? -4.534 15.202 17.413 1.00 96.31 611 PHE A CA 1
ATOM 4728 C C . PHE A 1 611 ? -4.856 14.989 18.894 1.00 96.31 611 PHE A C 1
ATOM 4730 O O . PHE A 1 611 ? -5.561 15.778 19.515 1.00 96.31 611 PHE A O 1
ATOM 4737 N N . GLY A 1 612 ? -4.308 13.926 19.477 1.00 92.19 612 GLY A N 1
ATOM 4738 C CA . GLY A 1 612 ? -4.671 13.490 20.828 1.00 92.19 612 GLY A CA 1
ATOM 4739 C C . GLY A 1 612 ? -5.637 12.307 20.808 1.00 92.19 612 GLY A C 1
ATOM 4740 O O . GLY A 1 612 ? -5.821 11.672 19.775 1.00 92.19 612 GLY A O 1
ATOM 4741 N N . ALA A 1 613 ? -6.181 11.946 21.968 1.00 89.25 613 ALA A N 1
ATOM 4742 C CA . ALA A 1 613 ? -6.946 10.712 22.135 1.00 89.25 613 ALA A CA 1
ATOM 4743 C C . ALA A 1 613 ? -8.452 10.989 22.195 1.00 89.25 613 ALA A C 1
ATOM 4745 O O . ALA A 1 613 ? -8.895 11.866 22.937 1.00 89.25 613 ALA A O 1
ATOM 4746 N N . ALA A 1 614 ? -9.246 10.184 21.487 1.00 89.00 614 ALA A N 1
ATOM 4747 C CA . ALA A 1 614 ? -10.699 10.243 21.582 1.00 89.00 614 ALA A CA 1
ATOM 4748 C C . ALA A 1 614 ? -11.161 9.938 23.019 1.00 89.00 614 ALA A C 1
ATOM 4750 O O . ALA A 1 614 ? -10.801 8.918 23.612 1.00 89.00 614 ALA A O 1
ATOM 4751 N N . SER A 1 615 ? -11.985 10.822 23.581 1.00 91.88 615 SER A N 1
ATOM 4752 C CA . SER A 1 615 ? -12.514 10.690 24.942 1.00 91.88 615 SER A CA 1
ATOM 4753 C C . SER A 1 615 ? -13.916 10.084 25.004 1.00 91.88 615 SER A C 1
ATOM 4755 O O . SER A 1 615 ? -14.419 9.844 26.099 1.00 91.88 615 SER A O 1
ATOM 4757 N N . THR A 1 616 ? -14.552 9.817 23.863 1.00 94.06 616 THR A N 1
ATOM 4758 C CA . THR A 1 616 ? -15.890 9.219 23.769 1.00 94.06 616 THR A CA 1
ATOM 4759 C C . THR A 1 616 ? -15.948 8.175 22.656 1.00 94.06 616 THR A C 1
ATOM 4761 O O . THR A 1 616 ? -15.213 8.265 21.675 1.00 94.06 616 THR A O 1
ATOM 4764 N N . THR A 1 617 ? -16.801 7.170 22.826 1.00 94.69 617 THR A N 1
ATOM 4765 C CA . THR A 1 617 ? -16.981 6.045 21.901 1.00 94.69 617 THR A CA 1
ATOM 4766 C C . THR A 1 617 ? -18.383 5.440 22.060 1.00 94.69 617 THR A C 1
ATOM 4768 O O . THR A 1 617 ? -19.120 5.785 22.990 1.00 94.69 617 THR A O 1
ATOM 4771 N N . THR A 1 618 ? -18.752 4.516 21.178 1.00 95.25 618 THR A N 1
ATOM 4772 C CA . THR A 1 618 ? -19.973 3.699 21.278 1.00 95.25 618 THR A CA 1
ATOM 4773 C C . THR A 1 618 ? -19.622 2.219 21.243 1.00 95.25 618 THR A C 1
ATOM 4775 O O . THR A 1 618 ? -18.653 1.844 20.586 1.00 95.25 618 THR A O 1
ATOM 4778 N N . THR A 1 619 ? -20.402 1.376 21.919 1.00 93.50 619 THR A N 1
ATOM 4779 C CA . THR A 1 619 ? -20.198 -0.077 21.860 1.00 93.50 619 THR A CA 1
ATOM 4780 C C . THR A 1 619 ? -20.544 -0.680 20.497 1.00 93.50 619 THR A C 1
ATOM 4782 O O . THR A 1 619 ? -21.489 -0.235 19.839 1.00 93.50 619 THR A O 1
ATOM 4785 N N . ASP A 1 620 ? -19.796 -1.713 20.107 1.00 89.00 620 ASP A N 1
ATOM 4786 C CA . ASP A 1 620 ? -20.064 -2.554 18.934 1.00 89.00 620 ASP A CA 1
ATOM 4787 C C . ASP A 1 620 ? -21.188 -3.583 19.178 1.00 89.00 620 ASP A C 1
ATOM 4789 O O . ASP A 1 620 ? -21.763 -3.650 20.266 1.00 89.00 620 ASP A O 1
ATOM 4793 N N . ASP A 1 621 ? -21.491 -4.405 18.169 1.00 82.25 621 ASP A N 1
ATOM 4794 C CA . ASP A 1 621 ? -22.547 -5.428 18.220 1.00 82.25 621 ASP A CA 1
ATOM 4795 C C . ASP A 1 621 ? -22.315 -6.502 19.308 1.00 82.25 621 ASP A C 1
ATOM 4797 O O . ASP A 1 621 ? -23.272 -7.050 19.861 1.00 82.25 621 ASP A O 1
ATOM 4801 N N . ALA A 1 622 ? -21.059 -6.749 19.701 1.00 82.50 622 ALA A N 1
ATOM 4802 C CA . ALA A 1 622 ? -20.688 -7.618 20.821 1.00 82.50 622 ALA A CA 1
ATOM 4803 C C . ALA A 1 622 ? -20.603 -6.867 22.168 1.00 82.50 622 ALA A C 1
ATOM 4805 O O . ALA A 1 622 ? -20.156 -7.431 23.172 1.00 82.50 622 ALA A O 1
ATOM 4806 N N . GLY A 1 623 ? -21.029 -5.602 22.216 1.00 89.31 623 GLY A N 1
ATOM 4807 C CA . GLY A 1 623 ? -20.984 -4.733 23.389 1.00 89.31 623 GLY A CA 1
ATOM 4808 C C . GLY A 1 623 ? -19.589 -4.238 23.770 1.00 89.31 623 GLY A C 1
ATOM 4809 O O . GLY A 1 623 ? -19.448 -3.635 24.836 1.00 89.31 623 GLY A O 1
ATOM 4810 N N . ALA A 1 624 ? -18.562 -4.494 22.957 1.00 93.75 624 ALA A N 1
ATOM 4811 C CA . ALA A 1 624 ? -17.196 -4.053 23.206 1.00 93.75 624 ALA A CA 1
ATOM 4812 C C . ALA A 1 624 ? -17.071 -2.547 22.965 1.00 93.75 624 ALA A C 1
ATOM 4814 O O . ALA A 1 624 ? -17.650 -2.008 22.025 1.00 93.75 624 ALA A O 1
ATOM 4815 N N . TYR A 1 625 ? -16.275 -1.862 23.780 1.00 94.69 625 TYR A N 1
ATOM 4816 C CA . TYR A 1 625 ? -15.882 -0.481 23.529 1.00 94.69 625 TYR A CA 1
ATOM 4817 C C . TYR A 1 625 ? -14.385 -0.278 23.750 1.00 94.69 625 TYR A C 1
ATOM 4819 O O . TYR A 1 625 ? -13.745 -0.920 24.590 1.00 94.69 625 TYR A O 1
ATOM 4827 N N . HIS A 1 626 ? -13.848 0.688 23.011 1.00 92.81 626 HIS A N 1
ATOM 4828 C CA . HIS A 1 626 ? -12.446 1.069 23.053 1.00 92.81 626 HIS A CA 1
ATOM 4829 C C . HIS A 1 626 ? -12.334 2.594 23.081 1.00 92.81 626 HIS A C 1
ATOM 4831 O O . HIS A 1 626 ? -12.938 3.293 22.267 1.00 92.81 626 HIS A O 1
ATOM 4837 N N . LEU A 1 627 ? -11.547 3.095 24.029 1.00 92.31 627 LEU A N 1
ATOM 4838 C CA . LEU A 1 627 ? -11.100 4.481 24.148 1.00 92.31 627 LEU A CA 1
ATOM 4839 C C . LEU A 1 627 ? -9.570 4.432 24.062 1.00 92.31 627 LEU A C 1
ATOM 4841 O O . LEU A 1 627 ? -8.890 4.353 25.099 1.00 92.31 627 LEU A O 1
ATOM 4845 N N . PRO A 1 628 ? -9.037 4.306 22.831 1.00 90.31 628 PRO A N 1
ATOM 4846 C CA . PRO A 1 628 ? -7.664 3.901 22.631 1.00 90.31 628 PRO A CA 1
ATOM 4847 C C . PRO A 1 628 ? -6.689 5.068 22.827 1.00 90.31 628 PRO A C 1
ATOM 4849 O O . PRO A 1 628 ? -7.086 6.232 22.844 1.00 90.31 628 PRO A O 1
ATOM 4852 N N . TYR A 1 629 ? -5.396 4.764 22.957 1.00 88.88 629 TYR A N 1
ATOM 4853 C CA . TYR A 1 629 ? -4.303 5.751 22.933 1.00 88.88 629 TYR A CA 1
ATOM 4854 C C . TYR A 1 629 ? -4.341 6.828 24.039 1.00 88.88 629 TYR A C 1
ATOM 4856 O O . TYR A 1 629 ? -3.598 7.810 23.981 1.00 88.88 629 TYR A O 1
ATOM 4864 N N . LEU A 1 630 ? -5.169 6.640 25.076 1.00 87.19 630 LEU A N 1
ATOM 4865 C CA . LEU A 1 630 ? -5.243 7.543 26.225 1.00 87.19 630 LEU A CA 1
ATOM 4866 C C . LEU A 1 630 ? -3.866 7.676 26.912 1.00 87.19 630 LEU A C 1
ATOM 4868 O O . LEU A 1 630 ? -3.246 6.653 27.226 1.00 87.19 630 LEU A O 1
ATOM 4872 N N . PRO A 1 631 ? -3.398 8.907 27.205 1.00 81.25 631 PRO A N 1
ATOM 4873 C CA . PRO A 1 631 ? -2.171 9.132 27.965 1.00 81.25 631 PRO A CA 1
ATOM 4874 C C . PRO A 1 631 ? -2.170 8.427 29.328 1.00 81.25 631 PRO A C 1
ATOM 4876 O O . PRO A 1 631 ? -3.212 8.094 29.886 1.00 81.25 631 PRO A O 1
ATOM 4879 N N . ALA A 1 632 ? -0.988 8.232 29.916 1.00 81.56 632 ALA A N 1
ATOM 4880 C CA . ALA A 1 632 ? -0.906 7.661 31.256 1.00 81.56 632 ALA A CA 1
ATOM 4881 C C . ALA A 1 632 ? -1.474 8.638 32.307 1.00 81.56 632 ALA A C 1
ATOM 4883 O O . ALA A 1 632 ? -0.960 9.749 32.468 1.00 81.56 632 ALA A O 1
ATOM 4884 N N . GLY A 1 633 ? -2.509 8.224 33.041 1.00 83.69 633 GLY A N 1
ATOM 4885 C CA . GLY A 1 633 ? -3.243 9.099 33.950 1.00 83.69 633 GLY A CA 1
ATOM 4886 C C . GLY A 1 633 ? -4.407 8.448 34.699 1.00 83.69 633 GLY A C 1
ATOM 4887 O O . GLY A 1 633 ? -4.734 7.270 34.528 1.00 83.69 633 GLY A O 1
ATOM 4888 N N . ASP A 1 634 ? -5.021 9.271 35.545 1.00 86.50 634 ASP A N 1
ATOM 4889 C CA . ASP A 1 634 ? -6.145 8.938 36.412 1.00 86.50 634 ASP A CA 1
ATOM 4890 C C . ASP A 1 634 ? -7.431 9.426 35.733 1.00 86.50 634 ASP A C 1
ATOM 4892 O O . ASP A 1 634 ? -7.642 10.633 35.601 1.00 86.50 634 ASP A O 1
ATOM 4896 N N . TYR A 1 635 ? -8.295 8.501 35.319 1.00 88.00 635 TYR A N 1
ATOM 4897 C CA . TYR A 1 635 ? -9.515 8.809 34.575 1.00 88.00 635 TYR A CA 1
ATOM 4898 C C . TYR A 1 635 ? -10.752 8.265 35.282 1.00 88.00 635 TYR A C 1
ATOM 4900 O O . TYR A 1 635 ? -10.681 7.352 36.105 1.00 88.00 635 TYR A O 1
ATOM 4908 N N . THR A 1 636 ? -11.910 8.819 34.941 1.00 93.25 636 THR A N 1
ATOM 4909 C CA . THR A 1 636 ? -13.205 8.249 35.305 1.00 93.25 636 THR A CA 1
ATOM 4910 C C . THR A 1 636 ? -13.942 7.900 34.022 1.00 93.25 636 THR A C 1
ATOM 4912 O O . THR A 1 636 ? -14.082 8.745 33.145 1.00 93.25 636 THR A O 1
ATOM 4915 N N . VAL A 1 637 ? -14.393 6.656 33.900 1.00 94.88 637 VAL A N 1
ATOM 4916 C CA . VAL A 1 637 ? -15.142 6.170 32.736 1.00 94.88 637 VAL A CA 1
ATOM 4917 C C . VAL A 1 637 ? -16.616 6.165 33.095 1.00 94.88 637 VAL A C 1
ATOM 4919 O O . VAL A 1 637 ? -17.005 5.585 34.111 1.00 94.88 637 VAL A O 1
ATOM 4922 N N . GLN A 1 638 ? -17.430 6.820 32.279 1.00 95.44 638 GLN A N 1
ATOM 4923 C CA . GLN A 1 638 ? -18.876 6.896 32.414 1.00 95.44 638 GLN A CA 1
ATOM 4924 C C . GLN A 1 638 ? -19.541 6.194 31.234 1.00 95.44 638 GLN A C 1
ATOM 4926 O O . GLN A 1 638 ? -19.186 6.437 30.085 1.00 95.44 638 GLN A O 1
ATOM 4931 N N . VAL A 1 639 ? -20.551 5.377 31.521 1.00 95.75 639 VAL A N 1
ATOM 4932 C CA . VAL A 1 639 ? -21.478 4.858 30.511 1.00 95.75 639 VAL A CA 1
ATOM 4933 C C . VAL A 1 639 ? -22.819 5.577 30.645 1.00 95.75 639 VAL A C 1
ATOM 4935 O O . VAL A 1 639 ? -23.311 5.798 31.757 1.00 95.75 639 VAL A O 1
ATOM 4938 N N . THR A 1 640 ? -23.415 5.955 29.516 1.00 93.06 640 THR A N 1
ATOM 4939 C CA . THR A 1 640 ? -24.764 6.531 29.483 1.00 93.06 640 THR A CA 1
ATOM 4940 C C . THR A 1 640 ? -25.777 5.425 29.191 1.00 93.06 640 THR A C 1
ATOM 4942 O O . THR A 1 640 ? -25.695 4.827 28.121 1.00 93.06 640 THR A O 1
ATOM 4945 N N . PRO A 1 641 ? -26.728 5.131 30.099 1.00 86.38 641 PRO A N 1
ATOM 4946 C CA . PRO A 1 641 ? -27.703 4.078 29.863 1.00 86.38 641 PRO A CA 1
ATOM 4947 C C . PRO A 1 641 ? -28.695 4.444 28.763 1.00 86.38 641 PRO A C 1
ATOM 4949 O O . PRO A 1 641 ? -29.271 5.537 28.768 1.00 86.38 641 PRO A O 1
ATOM 4952 N N . GLU A 1 642 ? -28.927 3.499 27.854 1.00 86.56 642 GLU A N 1
ATOM 4953 C CA . GLU A 1 642 ? -29.944 3.640 26.820 1.00 86.56 642 GLU A CA 1
ATOM 4954 C C . GLU A 1 642 ? -31.374 3.611 27.380 1.00 86.56 642 GLU A C 1
ATOM 4956 O O . GLU A 1 642 ? -31.663 3.145 28.488 1.00 86.56 642 GLU A O 1
ATOM 4961 N N . ASN A 1 643 ? -32.309 4.139 26.589 1.00 81.75 643 ASN A N 1
ATOM 4962 C CA . ASN A 1 643 ? -33.707 4.228 26.980 1.00 81.75 643 ASN A CA 1
ATOM 4963 C C . ASN A 1 643 ? -34.339 2.833 27.108 1.00 81.75 643 ASN A C 1
ATOM 4965 O O . ASN A 1 643 ? -34.426 2.096 26.133 1.00 81.75 643 ASN A O 1
ATOM 4969 N N . GLY A 1 644 ? -34.858 2.519 28.296 1.00 76.44 644 GLY A N 1
ATOM 4970 C CA . GLY A 1 644 ? -35.399 1.195 28.614 1.00 76.44 644 GLY A CA 1
ATOM 4971 C C . GLY A 1 644 ? -34.433 0.296 29.386 1.00 76.44 644 GLY A C 1
ATOM 4972 O O . GLY A 1 644 ? -34.806 -0.831 29.693 1.00 76.44 644 GLY A O 1
ATOM 4973 N N . PHE A 1 645 ? -33.249 0.786 29.763 1.00 84.81 645 PHE A N 1
ATOM 4974 C CA . PHE A 1 645 ? -32.298 0.065 30.609 1.00 84.81 645 PHE A CA 1
ATOM 4975 C C . PHE A 1 645 ? -31.983 0.791 31.921 1.00 84.81 645 PHE A C 1
ATOM 4977 O O . PHE A 1 645 ? -32.097 2.011 32.049 1.00 84.81 645 PHE A O 1
ATOM 4984 N N . VAL A 1 646 ? -31.541 0.012 32.906 1.00 87.44 646 VAL A N 1
ATOM 4985 C CA . VAL A 1 646 ? -30.979 0.473 34.176 1.00 87.44 646 VAL A CA 1
ATOM 4986 C C . VAL A 1 646 ? -29.618 -0.171 34.411 1.00 87.44 646 VAL A C 1
ATOM 4988 O O . VAL A 1 646 ? -29.432 -1.369 34.208 1.00 87.44 646 VAL A O 1
ATOM 4991 N N . MET A 1 647 ? -28.669 0.632 34.887 1.00 91.81 647 MET A N 1
ATOM 4992 C CA . MET A 1 647 ? -27.355 0.149 35.304 1.00 91.81 647 MET A CA 1
ATOM 4993 C C . MET A 1 647 ? -27.473 -0.728 36.553 1.00 91.81 647 MET A C 1
ATOM 4995 O O . MET A 1 647 ? -28.080 -0.309 37.545 1.00 91.81 647 MET A O 1
ATOM 4999 N N . THR A 1 648 ? -26.873 -1.916 36.518 1.00 90.00 648 THR A N 1
ATOM 5000 C CA . THR A 1 648 ? -26.748 -2.813 37.678 1.00 90.00 648 THR A CA 1
ATOM 5001 C C . THR A 1 648 ? -25.374 -2.683 38.336 1.00 90.00 648 THR A C 1
ATOM 5003 O O . THR A 1 648 ? -25.284 -2.683 39.566 1.00 90.00 648 THR A O 1
ATOM 5006 N N . THR A 1 649 ? -24.318 -2.453 37.546 1.00 92.50 649 THR A N 1
ATOM 5007 C CA . THR A 1 649 ? -23.018 -1.975 38.044 1.00 92.50 649 THR A CA 1
ATOM 5008 C C . THR A 1 649 ? -23.021 -0.442 38.194 1.00 92.50 649 THR A C 1
ATOM 5010 O O . THR A 1 649 ? -23.953 0.237 37.750 1.00 92.50 649 THR A O 1
ATOM 5013 N N . PRO A 1 650 ? -22.009 0.175 38.834 1.00 93.56 650 PRO A N 1
ATOM 5014 C CA . PRO A 1 650 ? -21.878 1.628 38.832 1.00 93.56 650 PRO A CA 1
ATOM 5015 C C . PRO A 1 650 ? -21.732 2.177 37.404 1.00 93.56 650 PRO A C 1
ATOM 5017 O O . PRO A 1 650 ? -20.793 1.824 36.698 1.00 93.56 650 PRO A O 1
ATOM 5020 N N . ALA A 1 651 ? -22.590 3.128 37.020 1.00 92.62 651 ALA A N 1
ATOM 5021 C CA . ALA A 1 651 ? -22.538 3.851 35.736 1.00 92.62 651 ALA A CA 1
ATOM 5022 C C . ALA A 1 651 ? -21.252 4.682 35.520 1.00 92.62 651 ALA A C 1
ATOM 5024 O O . ALA A 1 651 ? -21.126 5.433 34.554 1.00 92.62 651 ALA A O 1
ATOM 5025 N N . THR A 1 652 ? -20.343 4.672 36.491 1.00 93.75 652 THR A N 1
ATOM 5026 C CA . THR A 1 652 ? -19.161 5.524 36.562 1.00 93.75 652 THR A CA 1
ATOM 5027 C C . THR A 1 652 ? -18.106 4.801 37.395 1.00 93.75 652 THR A C 1
ATOM 5029 O O . THR A 1 652 ? -18.383 4.440 38.542 1.00 93.75 652 THR A O 1
ATOM 5032 N N . GLN A 1 653 ? -16.926 4.556 36.823 1.00 93.19 653 GLN A N 1
ATOM 5033 C CA . GLN A 1 653 ? -15.854 3.761 37.432 1.00 93.19 653 GLN A CA 1
ATOM 5034 C C . GLN A 1 653 ? -14.497 4.469 37.271 1.00 93.19 653 GLN A C 1
ATOM 5036 O O . GLN A 1 653 ? -14.176 4.978 36.199 1.00 93.19 653 GLN A O 1
ATOM 5041 N N . GLU A 1 654 ? -13.708 4.534 38.349 1.00 91.38 654 GLU A N 1
ATOM 5042 C CA . GLU A 1 654 ? -12.356 5.116 38.336 1.00 91.38 654 GLU A CA 1
ATOM 5043 C C . GLU A 1 654 ? -11.348 4.136 37.721 1.00 91.38 654 GLU A C 1
ATOM 5045 O O . GLU A 1 654 ? -11.388 2.935 37.999 1.00 91.38 654 GLU A O 1
ATOM 5050 N N . VAL A 1 655 ? -10.402 4.650 36.932 1.00 89.31 655 VAL A N 1
ATOM 5051 C CA . VAL A 1 655 ? -9.389 3.849 36.240 1.00 89.31 655 VAL A CA 1
ATOM 5052 C C . VAL A 1 655 ? -8.027 4.536 36.208 1.00 89.31 655 VAL A C 1
ATOM 5054 O O . VAL A 1 655 ? -7.911 5.759 36.249 1.00 89.31 655 VAL A O 1
ATOM 5057 N N . GLN A 1 656 ? -6.976 3.722 36.166 1.00 87.50 656 GLN A N 1
ATOM 5058 C CA . GLN A 1 656 ? -5.581 4.153 36.164 1.00 87.50 656 GLN A CA 1
ATOM 5059 C C . GLN A 1 656 ? -4.919 3.612 34.894 1.00 87.50 656 GLN A C 1
ATOM 5061 O O . GLN A 1 656 ? -4.590 2.425 34.819 1.00 87.50 656 GLN A O 1
ATOM 5066 N N . VAL A 1 657 ? -4.723 4.467 33.893 1.00 82.81 657 VAL A N 1
ATOM 5067 C CA . VAL A 1 657 ? -3.980 4.115 32.678 1.00 82.81 657 VAL A CA 1
ATOM 5068 C C . VAL A 1 657 ? -2.497 4.282 33.001 1.00 82.81 657 VAL A C 1
ATOM 5070 O O . VAL A 1 657 ? -2.001 5.395 33.116 1.00 82.81 657 VAL A O 1
ATOM 5073 N N . VAL A 1 658 ? -1.787 3.174 33.231 1.00 73.50 658 VAL A N 1
ATOM 5074 C CA . VAL A 1 658 ? -0.375 3.205 33.676 1.00 73.50 658 VAL A CA 1
ATOM 5075 C C . VAL A 1 658 ? 0.641 2.800 32.613 1.00 73.50 658 VAL A C 1
ATOM 5077 O O . VAL A 1 658 ? 1.786 3.241 32.706 1.00 73.50 658 VAL A O 1
ATOM 5080 N N . SER A 1 659 ? 0.261 1.981 31.625 1.00 57.53 659 SER A N 1
ATOM 5081 C CA . SER A 1 659 ? 1.130 1.727 30.466 1.00 57.53 659 SER A CA 1
ATOM 5082 C C . SER A 1 659 ? 0.470 1.085 29.243 1.00 57.53 659 SER A C 1
ATOM 5084 O O . SER A 1 659 ? 0.805 1.532 28.159 1.00 57.53 659 SER A O 1
ATOM 5086 N N . PHE A 1 660 ? -0.408 0.070 29.359 1.00 61.75 660 PHE A N 1
ATOM 5087 C CA . PHE A 1 660 ? -0.861 -0.660 28.149 1.00 61.75 660 PHE A CA 1
ATOM 5088 C C . PHE A 1 660 ? -2.324 -1.095 28.039 1.00 61.75 660 PHE A C 1
ATOM 5090 O O . PHE A 1 660 ? -2.756 -1.308 26.919 1.00 61.75 660 PHE A O 1
ATOM 5097 N N . GLN A 1 661 ? -3.099 -1.214 29.117 1.00 68.62 661 GLN A N 1
ATOM 5098 C CA . GLN A 1 661 ? -4.553 -1.408 29.027 1.00 68.62 661 GLN A CA 1
ATOM 5099 C C . GLN A 1 661 ? -5.182 -1.236 30.409 1.00 68.62 661 GLN A C 1
ATOM 5101 O O . GLN A 1 661 ? -4.575 -1.618 31.414 1.00 68.62 661 GLN A O 1
ATOM 5106 N N . ALA A 1 662 ? -6.416 -0.752 30.462 1.00 78.38 662 ALA A N 1
ATOM 5107 C CA . ALA A 1 662 ? -7.329 -1.035 31.558 1.00 78.38 662 ALA A CA 1
ATOM 5108 C C . ALA A 1 662 ? -8.652 -1.567 30.997 1.00 78.38 662 ALA A C 1
ATOM 5110 O O . ALA A 1 662 ? -9.164 -1.022 30.022 1.00 78.38 662 ALA A O 1
ATOM 5111 N N . ASN A 1 663 ? -9.177 -2.631 31.608 1.00 86.62 663 ASN A N 1
ATOM 5112 C CA . ASN A 1 663 ? -10.465 -3.216 31.251 1.00 86.62 663 ASN A CA 1
ATOM 5113 C C . ASN A 1 663 ? -11.513 -2.832 32.311 1.00 86.62 663 ASN A C 1
ATOM 5115 O O . ASN A 1 663 ? -11.264 -3.023 33.507 1.00 86.62 663 ASN A O 1
ATOM 5119 N N . ILE A 1 664 ? -12.646 -2.274 31.881 1.00 91.38 664 ILE A N 1
ATOM 5120 C CA . ILE A 1 664 ? -13.794 -1.942 32.728 1.00 91.38 664 ILE A CA 1
ATOM 5121 C C . ILE A 1 664 ? -15.074 -2.422 32.053 1.00 91.38 664 ILE A C 1
ATOM 5123 O O . ILE A 1 664 ? -15.505 -1.854 31.048 1.00 91.38 664 ILE A O 1
ATOM 5127 N N . ASP A 1 665 ? -15.747 -3.374 32.686 1.00 92.69 665 ASP A N 1
ATOM 5128 C CA . ASP A 1 665 ? -17.071 -3.793 32.248 1.00 92.69 665 ASP A CA 1
ATOM 5129 C C . ASP A 1 665 ? -18.187 -3.040 32.978 1.00 92.69 665 ASP A C 1
ATOM 5131 O O . ASP A 1 665 ? -18.098 -2.710 34.169 1.00 92.69 665 ASP A O 1
ATOM 5135 N N . PHE A 1 666 ? -19.280 -2.824 32.257 1.00 94.69 666 PHE A N 1
ATOM 5136 C CA . PHE A 1 666 ? -20.521 -2.253 32.747 1.00 94.69 666 PHE A CA 1
ATOM 5137 C C . PHE A 1 666 ? -21.656 -3.263 32.575 1.00 94.69 666 PHE A C 1
ATOM 5139 O O . PHE A 1 666 ? -21.835 -3.824 31.499 1.00 94.69 666 PHE A O 1
ATOM 5146 N N . GLY A 1 667 ? -22.427 -3.492 33.636 1.00 92.00 667 GLY A N 1
ATOM 5147 C CA . GLY A 1 667 ? -23.605 -4.352 33.608 1.00 92.00 667 GLY A CA 1
ATOM 5148 C C . GLY A 1 667 ? -24.871 -3.515 33.588 1.00 92.00 667 GLY A C 1
ATOM 5149 O O . GLY A 1 667 ? -25.018 -2.578 34.384 1.00 92.00 667 GLY A O 1
ATOM 5150 N N . ALA A 1 668 ? -25.784 -3.853 32.686 1.00 89.94 668 ALA A N 1
ATOM 5151 C CA . ALA A 1 668 ? -27.104 -3.255 32.621 1.00 89.94 668 ALA A CA 1
ATOM 5152 C C . ALA A 1 668 ? -28.186 -4.321 32.446 1.00 89.94 668 ALA A C 1
ATOM 5154 O O . ALA A 1 668 ? -27.961 -5.395 31.893 1.00 89.94 668 ALA A O 1
ATOM 5155 N N . ALA A 1 669 ? -29.387 -3.992 32.909 1.00 83.44 669 ALA A N 1
ATOM 5156 C CA . ALA A 1 669 ? -30.571 -4.822 32.769 1.00 83.44 669 ALA A CA 1
ATOM 5157 C C . ALA A 1 669 ? -31.759 -3.970 32.319 1.00 83.44 669 ALA A C 1
ATOM 5159 O O . ALA A 1 669 ? -31.789 -2.758 32.525 1.00 83.44 669 ALA A O 1
ATOM 5160 N N . ILE A 1 670 ? -32.766 -4.605 31.727 1.00 74.88 670 ILE A N 1
ATOM 5161 C CA . ILE A 1 670 ? -33.952 -3.912 31.205 1.00 74.88 670 ILE A CA 1
ATOM 5162 C C . ILE A 1 670 ? -34.742 -3.260 32.361 1.00 74.88 670 ILE A C 1
ATOM 5164 O O . ILE A 1 670 ? -34.999 -3.904 33.388 1.00 74.88 670 ILE A O 1
ATOM 5168 N N . ASP A 1 671 ? -35.137 -1.995 32.202 1.00 71.19 671 ASP A N 1
ATOM 5169 C CA . ASP A 1 671 ? -35.878 -1.221 33.205 1.00 71.19 671 ASP A CA 1
ATOM 5170 C C . ASP A 1 671 ? -37.236 -1.868 33.532 1.00 71.19 671 ASP A C 1
ATOM 5172 O O . ASP A 1 671 ? -37.934 -2.423 32.682 1.00 71.19 671 ASP A O 1
ATOM 5176 N N . GLY A 1 672 ? -37.613 -1.793 34.806 1.00 64.75 672 GLY A N 1
ATOM 5177 C CA . GLY A 1 672 ? -38.766 -2.477 35.378 1.00 64.75 672 GLY A CA 1
ATOM 5178 C C . GLY A 1 672 ? -38.397 -3.624 36.329 1.00 64.75 672 GLY A C 1
ATOM 5179 O O . GLY A 1 672 ? -37.229 -3.997 36.475 1.00 64.75 672 GLY A O 1
ATOM 5180 N N . PRO A 1 673 ? -39.392 -4.180 37.046 1.00 61.72 673 PRO A N 1
ATOM 5181 C CA . PRO A 1 673 ? -39.183 -5.358 37.878 1.00 61.72 673 PRO A CA 1
ATOM 5182 C C . PRO A 1 673 ? -38.814 -6.556 37.001 1.00 61.72 673 PRO A C 1
ATOM 5184 O O . PRO A 1 673 ? -39.321 -6.690 35.893 1.00 61.72 673 PRO A O 1
ATOM 5187 N N . ALA A 1 674 ? -38.000 -7.470 37.521 1.00 64.12 674 ALA A N 1
ATOM 5188 C CA . ALA A 1 674 ? -37.767 -8.746 36.862 1.00 64.12 674 ALA A CA 1
ATOM 5189 C C . ALA A 1 674 ? -39.102 -9.506 36.690 1.00 64.12 674 ALA A C 1
ATOM 5191 O O . ALA A 1 674 ? -39.800 -9.771 37.675 1.00 64.12 674 ALA A O 1
ATOM 5192 N N . THR A 1 675 ? -39.472 -9.831 35.448 1.00 73.81 675 THR A N 1
ATOM 5193 C CA . THR A 1 675 ? -40.693 -10.585 35.109 1.00 73.81 675 THR A CA 1
ATOM 5194 C C . THR A 1 675 ? -40.361 -11.751 34.185 1.00 73.81 675 THR A C 1
ATOM 5196 O O . THR A 1 675 ? -39.278 -11.789 33.615 1.00 73.81 675 THR A O 1
ATOM 5199 N N . TRP A 1 676 ? -41.288 -12.699 34.033 1.00 84.62 676 TRP A N 1
ATOM 5200 C CA . TRP A 1 676 ? -41.140 -13.813 33.091 1.00 84.62 676 TRP A CA 1
ATOM 5201 C C . TRP A 1 676 ? -41.431 -13.441 31.632 1.00 84.62 676 TRP A C 1
ATOM 5203 O O . TRP A 1 676 ? -41.180 -14.257 30.751 1.00 84.62 676 TRP A O 1
ATOM 5213 N N . THR A 1 677 ? -41.913 -12.226 31.384 1.00 84.56 677 THR A N 1
ATOM 5214 C CA . THR A 1 677 ? -42.114 -11.630 30.061 1.00 84.56 677 THR A CA 1
ATOM 5215 C C . THR A 1 677 ? -40.911 -10.755 29.718 1.00 84.56 677 THR A C 1
ATOM 5217 O O . THR A 1 677 ? -40.467 -9.978 30.572 1.00 84.56 677 THR A O 1
ATOM 5220 N N . ASN A 1 678 ? -40.394 -10.847 28.491 1.00 77.69 678 ASN A N 1
ATOM 5221 C CA . ASN A 1 678 ? -39.347 -9.938 28.026 1.00 77.69 678 ASN A CA 1
ATOM 5222 C C . ASN A 1 678 ? -39.920 -8.499 27.943 1.00 77.69 678 ASN A C 1
ATOM 5224 O O . ASN A 1 678 ? -40.932 -8.296 27.264 1.00 77.69 678 ASN A O 1
ATOM 5228 N N . PRO A 1 679 ? -39.345 -7.500 28.649 1.00 70.81 679 PRO A N 1
ATOM 5229 C CA . PRO A 1 679 ? -39.873 -6.135 28.658 1.00 70.81 679 PRO A CA 1
ATOM 5230 C C . PRO A 1 679 ? -39.519 -5.293 27.419 1.00 70.81 679 PRO A C 1
ATOM 5232 O O . PRO A 1 679 ? -40.163 -4.262 27.222 1.00 70.81 679 PRO A O 1
ATOM 5235 N N . ILE A 1 680 ? -38.531 -5.693 26.605 1.00 73.94 680 ILE A N 1
ATOM 5236 C CA . ILE A 1 680 ? -38.223 -5.052 25.312 1.00 73.94 680 ILE A CA 1
ATOM 5237 C C . ILE A 1 680 ? -39.168 -5.605 24.246 1.00 73.94 680 ILE A C 1
ATOM 5239 O O . ILE A 1 680 ? -39.951 -4.860 23.654 1.00 73.94 680 ILE A O 1
ATOM 5243 N N . ASN A 1 681 ? -39.129 -6.921 24.039 1.00 80.12 681 ASN A N 1
ATOM 5244 C CA . ASN A 1 681 ? -39.958 -7.612 23.063 1.00 80.12 681 ASN A CA 1
ATOM 5245 C C . ASN A 1 681 ? -40.448 -8.934 23.646 1.00 80.12 681 ASN A C 1
ATOM 5247 O O . ASN A 1 681 ? -39.711 -9.908 23.688 1.00 80.12 681 ASN A O 1
ATOM 5251 N N . GLN A 1 682 ? -41.712 -8.980 24.069 1.00 87.06 682 GLN A N 1
ATOM 5252 C CA . GLN A 1 682 ? -42.278 -10.118 24.799 1.00 87.06 682 GLN A CA 1
ATOM 5253 C C . GLN A 1 682 ? -42.136 -11.484 24.101 1.00 87.06 682 GLN A C 1
ATOM 5255 O O . GLN A 1 682 ? -42.251 -12.492 24.788 1.00 87.06 682 GLN A O 1
ATOM 5260 N N . PHE A 1 683 ? -41.936 -11.535 22.777 1.00 91.00 683 PHE A N 1
ATOM 5261 C CA . PHE A 1 683 ? -41.820 -12.783 22.010 1.00 91.00 683 PHE A CA 1
ATOM 5262 C C . PHE A 1 683 ? -40.384 -13.278 21.800 1.00 91.00 683 PHE A C 1
ATOM 5264 O O . PHE A 1 683 ? -40.222 -14.443 21.448 1.00 91.00 683 PHE A O 1
ATOM 5271 N N . ASP A 1 684 ? -39.392 -12.428 22.058 1.00 85.56 684 ASP A N 1
ATOM 5272 C CA . ASP A 1 684 ? -37.973 -12.779 22.123 1.00 85.56 684 ASP A CA 1
ATOM 5273 C C . ASP A 1 684 ? -37.706 -13.391 23.515 1.00 85.56 684 ASP A C 1
ATOM 5275 O O . ASP A 1 684 ? -37.778 -12.716 24.552 1.00 85.56 684 ASP A O 1
ATOM 5279 N N . VAL A 1 685 ? -37.533 -14.712 23.561 1.00 86.44 685 VAL A N 1
ATOM 5280 C CA . VAL A 1 685 ? -37.517 -15.528 24.783 1.00 86.44 685 VAL A CA 1
ATOM 5281 C C . VAL A 1 685 ? -36.110 -15.695 25.333 1.00 86.44 685 VAL A C 1
ATOM 5283 O O . VAL A 1 685 ? -35.969 -15.740 26.559 1.00 86.44 685 VAL A O 1
ATOM 5286 N N . ASP A 1 686 ? -35.081 -15.805 24.494 1.00 75.62 686 ASP A N 1
ATOM 5287 C CA . ASP A 1 686 ? -33.688 -15.800 24.964 1.00 75.62 686 ASP A CA 1
ATOM 5288 C C . ASP A 1 686 ? -33.043 -14.404 25.009 1.00 75.62 686 ASP A C 1
ATOM 5290 O O . ASP A 1 686 ? -31.996 -14.256 25.639 1.00 75.62 686 ASP A O 1
ATOM 5294 N N . ASN A 1 687 ? -33.747 -13.372 24.530 1.00 71.75 687 ASN A N 1
ATOM 5295 C CA . ASN A 1 687 ? -33.318 -11.973 24.488 1.00 71.75 687 ASN A CA 1
ATOM 5296 C C . ASN A 1 687 ? -32.097 -11.772 23.577 1.00 71.75 687 ASN A C 1
ATOM 5298 O O . ASN A 1 687 ? -31.127 -11.106 23.953 1.00 71.75 687 ASN A O 1
ATOM 5302 N N . ASN A 1 688 ? -32.147 -12.379 22.388 1.00 67.31 688 ASN A N 1
ATOM 5303 C CA . ASN A 1 688 ? -31.122 -12.241 21.353 1.00 67.31 688 ASN A CA 1
ATOM 5304 C C . ASN A 1 688 ? -31.363 -11.045 20.404 1.00 67.31 688 ASN A C 1
ATOM 5306 O O . ASN A 1 688 ? -30.461 -10.686 19.650 1.00 67.31 688 ASN A O 1
ATOM 5310 N N . GLY A 1 689 ? -32.532 -10.394 20.479 1.00 71.75 689 GLY A N 1
ATOM 5311 C CA . GLY A 1 689 ? -32.918 -9.235 19.666 1.00 71.75 689 GLY A CA 1
ATOM 5312 C C . GLY A 1 689 ? -33.861 -9.555 18.499 1.00 71.75 689 GLY A C 1
ATOM 5313 O O . GLY A 1 689 ? -34.538 -8.651 18.004 1.00 71.75 689 GLY A O 1
ATOM 5314 N N . GLU A 1 690 ? -33.959 -10.820 18.093 1.00 78.31 690 GLU A N 1
ATOM 5315 C CA . GLU A 1 690 ? -34.846 -11.321 17.040 1.00 78.31 690 GLU A CA 1
ATOM 5316 C C . GLU A 1 690 ? -36.056 -12.073 17.629 1.00 78.31 690 GLU A C 1
ATOM 5318 O O . GLU A 1 690 ? -36.109 -12.396 18.812 1.00 78.31 690 GLU A O 1
ATOM 5323 N N . VAL A 1 691 ? -37.076 -12.339 16.803 1.00 85.94 691 VAL A N 1
ATOM 5324 C CA . VAL A 1 691 ? -38.200 -13.221 17.177 1.00 85.94 691 VAL A CA 1
ATOM 5325 C C . VAL A 1 691 ? -38.267 -14.366 16.186 1.00 85.94 691 VAL A C 1
ATOM 5327 O O . VAL A 1 691 ? -38.691 -14.193 15.038 1.00 85.94 691 VAL A O 1
ATOM 5330 N N . GLU A 1 692 ? -37.884 -15.557 16.630 1.00 89.00 692 GLU A N 1
ATOM 5331 C CA . GLU A 1 692 ? -37.720 -16.706 15.755 1.00 89.00 692 GLU A CA 1
ATOM 5332 C C . GLU A 1 692 ? -38.298 -18.018 16.315 1.00 89.00 692 GLU A C 1
ATOM 5334 O O . GLU A 1 692 ? -38.901 -18.114 17.386 1.00 89.00 692 GLU A O 1
ATOM 5339 N N . LEU A 1 693 ? -38.202 -19.089 15.521 1.00 90.69 693 LEU A N 1
ATOM 5340 C CA . LEU A 1 693 ? -38.766 -20.388 15.900 1.00 90.69 693 LEU A CA 1
ATOM 5341 C C . LEU A 1 693 ? -38.040 -21.022 17.099 1.00 90.69 693 LEU A C 1
ATOM 5343 O O . LEU A 1 693 ? -38.603 -21.921 17.733 1.00 90.69 693 LEU A O 1
ATOM 5347 N N . GLN A 1 694 ? -36.830 -20.554 17.412 1.00 84.38 694 GLN A N 1
ATOM 5348 C CA . GLN A 1 694 ? -36.051 -20.980 18.566 1.00 84.38 694 GLN A CA 1
ATOM 5349 C C . GLN A 1 694 ? -36.699 -20.545 19.887 1.00 84.38 694 GLN A C 1
ATOM 5351 O O . GLN A 1 694 ? -36.814 -21.370 20.796 1.00 84.38 694 GLN A O 1
ATOM 5356 N N . ASP A 1 695 ? -37.255 -19.334 19.965 1.00 90.06 695 ASP A N 1
ATOM 5357 C CA . ASP A 1 695 ? -37.986 -18.835 21.137 1.00 90.06 695 ASP A CA 1
ATOM 5358 C C . ASP A 1 695 ? -39.158 -19.749 21.510 1.00 90.06 695 ASP A C 1
ATOM 5360 O O . ASP A 1 695 ? -39.324 -20.200 22.651 1.00 90.06 695 ASP A O 1
ATOM 5364 N N . ALA A 1 696 ? -39.945 -20.127 20.500 1.00 92.69 696 ALA A N 1
ATOM 5365 C CA . ALA A 1 696 ? -41.028 -21.088 20.660 1.00 92.69 696 ALA A CA 1
ATOM 5366 C C . ALA A 1 696 ? -40.506 -22.480 21.070 1.00 92.69 696 ALA A C 1
ATOM 5368 O O . ALA A 1 696 ? -41.149 -23.172 21.871 1.00 92.69 696 ALA A O 1
ATOM 5369 N N . LEU A 1 697 ? -39.347 -22.903 20.553 1.00 91.06 697 LEU A N 1
ATOM 5370 C CA . LEU A 1 697 ? -38.733 -24.193 20.870 1.00 91.06 697 LEU A CA 1
ATOM 5371 C C . LEU A 1 697 ? -38.200 -24.250 22.312 1.00 91.06 697 LEU A C 1
ATOM 5373 O O . LEU A 1 697 ? -38.381 -25.276 22.974 1.00 91.06 697 LEU A O 1
ATOM 5377 N N . LEU A 1 698 ? -37.628 -23.162 22.835 1.00 90.12 698 LEU A N 1
ATOM 5378 C CA . LEU A 1 698 ? -37.204 -23.036 24.235 1.00 90.12 698 LEU A CA 1
ATOM 5379 C C . LEU A 1 698 ? -38.380 -23.266 25.191 1.00 90.12 698 LEU A C 1
ATOM 5381 O O . LEU A 1 698 ? -38.282 -24.080 26.119 1.00 90.12 698 LEU A O 1
ATOM 5385 N N . LEU A 1 699 ? -39.526 -22.634 24.921 1.00 92.44 699 LEU A N 1
ATOM 5386 C CA . LEU A 1 699 ? -40.746 -22.834 25.707 1.00 92.44 699 LEU A CA 1
ATOM 5387 C C . LEU A 1 699 ? -41.281 -24.266 25.583 1.00 92.44 699 LEU A C 1
ATOM 5389 O O . LEU A 1 699 ? -41.583 -24.897 26.600 1.00 92.44 699 LEU A O 1
ATOM 5393 N N . ILE A 1 700 ? -41.341 -24.826 24.368 1.00 91.19 700 ILE A N 1
ATOM 5394 C CA . ILE A 1 700 ? -41.777 -26.215 24.132 1.00 91.19 700 ILE A CA 1
ATOM 5395 C C . ILE A 1 700 ? -40.891 -27.211 24.895 1.00 91.19 700 ILE A C 1
ATOM 5397 O O . ILE A 1 700 ? -41.416 -28.117 25.549 1.00 91.19 700 ILE A O 1
ATOM 5401 N N . ASN A 1 701 ? -39.570 -27.029 24.874 1.00 88.19 701 ASN A N 1
ATOM 5402 C CA . ASN A 1 701 ? -38.618 -27.868 25.602 1.00 88.19 701 ASN A CA 1
ATOM 5403 C C . ASN A 1 701 ? -38.775 -27.723 27.124 1.00 88.19 701 ASN A C 1
ATOM 5405 O O . ASN A 1 701 ? -38.738 -28.718 27.855 1.00 88.19 701 ASN A O 1
ATOM 5409 N N . ASN A 1 702 ? -39.021 -26.510 27.625 1.00 90.88 702 ASN A N 1
ATOM 5410 C CA . ASN A 1 702 ? -39.283 -26.278 29.045 1.00 90.88 702 ASN A CA 1
ATOM 5411 C C . ASN A 1 702 ? -40.585 -26.969 29.505 1.00 90.88 702 ASN A C 1
ATOM 5413 O O . ASN A 1 702 ? -40.602 -27.662 30.526 1.00 90.88 702 ASN A O 1
ATOM 5417 N N . ILE A 1 703 ? -41.655 -26.866 28.709 1.00 93.75 703 ILE A N 1
ATOM 5418 C CA . ILE A 1 703 ? -42.943 -27.540 28.947 1.00 93.75 703 ILE A CA 1
ATOM 5419 C C . ILE A 1 703 ? -42.796 -29.064 28.853 1.00 93.75 703 ILE A C 1
ATOM 5421 O O . ILE A 1 703 ? -43.399 -29.780 29.652 1.00 93.75 703 ILE A O 1
ATOM 5425 N N . HIS A 1 704 ? -41.984 -29.581 27.926 1.00 89.44 704 HIS A N 1
ATOM 5426 C CA . HIS A 1 704 ? -41.719 -31.016 27.813 1.00 89.44 704 HIS A CA 1
ATOM 5427 C C . HIS A 1 704 ? -41.051 -31.577 29.077 1.00 89.44 704 HIS A C 1
ATOM 5429 O O . HIS A 1 704 ? -41.468 -32.616 29.589 1.00 89.44 704 HIS A O 1
ATOM 5435 N N . ASN A 1 705 ? -40.048 -30.866 29.602 1.00 85.69 705 ASN A N 1
ATOM 5436 C CA . ASN A 1 705 ? -39.244 -31.319 30.738 1.00 85.69 705 ASN A CA 1
ATOM 5437 C C . ASN A 1 705 ? -39.928 -31.125 32.103 1.00 85.69 705 ASN A C 1
ATOM 5439 O O . ASN A 1 705 ? -39.752 -31.953 32.999 1.00 85.69 705 ASN A O 1
ATOM 5443 N N . PHE A 1 706 ? -40.710 -30.054 32.275 1.00 88.25 706 PHE A N 1
ATOM 5444 C CA . PHE A 1 706 ? -41.250 -29.649 33.583 1.00 88.25 706 PHE A CA 1
ATOM 5445 C C . PHE A 1 706 ? -42.783 -29.559 33.644 1.00 88.25 706 PHE A C 1
ATOM 5447 O O . PHE A 1 706 ? -43.342 -29.425 34.734 1.00 88.25 706 PHE A O 1
ATOM 5454 N N . GLY A 1 707 ? -43.468 -29.664 32.502 1.00 88.06 707 GLY A N 1
ATOM 5455 C CA . GLY A 1 707 ? -44.907 -29.448 32.375 1.00 88.06 707 GLY A CA 1
ATOM 5456 C C . GLY A 1 707 ? -45.313 -27.970 32.386 1.00 88.06 707 GLY A C 1
ATOM 5457 O O . GLY A 1 707 ? -44.553 -27.086 32.797 1.00 88.06 707 GLY A O 1
ATOM 5458 N N . GLU A 1 708 ? -46.553 -27.717 31.956 1.00 91.44 708 GLU A N 1
ATOM 5459 C CA . GLU A 1 708 ? -47.208 -26.419 32.152 1.00 91.44 708 GLU A CA 1
ATOM 5460 C C . GLU A 1 708 ? -47.384 -26.140 33.650 1.00 91.44 708 GLU A C 1
ATOM 5462 O O . GLU A 1 708 ? -47.794 -27.026 34.411 1.00 91.44 708 GLU A O 1
ATOM 5467 N N . ARG A 1 709 ? -47.097 -24.910 34.080 1.00 92.06 709 ARG A N 1
ATOM 5468 C CA . ARG A 1 709 ? -47.117 -24.525 35.499 1.00 92.06 709 ARG A CA 1
ATOM 5469 C C . ARG A 1 709 ? -47.261 -23.018 35.678 1.00 92.06 709 ARG A C 1
ATOM 5471 O O . ARG A 1 709 ? -46.775 -22.253 34.853 1.00 92.06 709 ARG A O 1
ATOM 5478 N N . GLU A 1 710 ? -47.859 -22.623 36.798 1.00 86.81 710 GLU A N 1
ATOM 5479 C CA . GLU A 1 710 ? -47.719 -21.269 37.345 1.00 86.81 710 GLU A CA 1
ATOM 5480 C C . GLU A 1 710 ? -46.232 -20.975 37.570 1.00 86.81 710 GLU A C 1
ATOM 5482 O O . GLU A 1 710 ? -45.504 -21.819 38.115 1.00 86.81 710 GLU A O 1
ATOM 5487 N N . LEU A 1 711 ? -45.779 -19.796 37.158 1.00 82.12 711 LEU A N 1
ATOM 5488 C CA . LEU A 1 711 ? -44.399 -19.377 37.344 1.00 82.12 711 LEU A CA 1
ATOM 5489 C C . LEU A 1 711 ? -44.238 -18.722 38.728 1.00 82.12 711 LEU A C 1
ATOM 5491 O O . LEU A 1 711 ? -45.150 -18.056 39.225 1.00 82.12 711 LEU A O 1
ATOM 5495 N N . PRO A 1 712 ? -43.110 -18.945 39.426 1.00 76.19 712 PRO A N 1
ATOM 5496 C CA . PRO A 1 712 ? -42.904 -18.360 40.744 1.00 76.19 712 PRO A CA 1
ATOM 5497 C C . PRO A 1 712 ? -42.712 -16.844 40.626 1.00 76.19 712 PRO A C 1
ATOM 5499 O O . PRO A 1 712 ? -42.170 -16.359 39.638 1.00 76.19 712 PRO A O 1
ATOM 5502 N N . ILE A 1 713 ? -43.080 -16.089 41.666 1.00 67.31 713 ILE A N 1
ATOM 5503 C CA . ILE A 1 713 ? -42.711 -14.668 41.754 1.00 67.31 713 ILE A CA 1
ATOM 5504 C C . ILE A 1 713 ? -41.184 -14.576 41.688 1.00 67.31 713 ILE A C 1
ATOM 5506 O O . ILE A 1 713 ? -40.512 -15.168 42.544 1.00 67.31 713 ILE A O 1
ATOM 5510 N N . VAL A 1 714 ? -40.673 -13.839 40.698 1.00 66.38 714 VAL A N 1
ATOM 5511 C CA . VAL A 1 714 ? -39.236 -13.685 40.451 1.00 66.38 714 VAL A CA 1
ATOM 5512 C C . VAL A 1 714 ? -38.556 -13.193 41.732 1.00 66.38 714 VAL A C 1
ATOM 5514 O O . VAL A 1 714 ? -38.997 -12.227 42.362 1.00 66.38 714 VAL A O 1
ATOM 5517 N N . GLN A 1 715 ? -37.551 -13.942 42.187 1.00 57.19 715 GLN A N 1
ATOM 5518 C CA . GLN A 1 715 ? -36.802 -13.647 43.408 1.00 57.19 715 GLN A CA 1
ATOM 5519 C C . GLN A 1 715 ? -35.546 -12.843 43.039 1.00 57.19 715 GLN A C 1
ATOM 5521 O O . GLN A 1 715 ? -35.015 -13.035 41.949 1.00 57.19 715 GLN A O 1
ATOM 5526 N N . PRO A 1 716 ? -35.009 -12.005 43.942 1.00 47.22 716 PRO A N 1
ATOM 5527 C CA . PRO A 1 716 ? -33.659 -11.469 43.773 1.00 47.22 716 PRO A CA 1
ATOM 5528 C C . PRO A 1 716 ? -32.639 -12.616 43.633 1.00 47.22 716 PRO A C 1
ATOM 5530 O O . PRO A 1 716 ? -32.655 -13.527 44.468 1.00 47.22 716 PRO A O 1
ATOM 5533 N N . GLY A 1 717 ? -31.779 -12.570 42.609 1.00 51.75 717 GLY A N 1
ATOM 5534 C CA . GLY A 1 717 ? -30.762 -13.597 42.329 1.00 51.75 717 GLY A CA 1
ATOM 5535 C C . GLY A 1 717 ? -31.248 -14.824 41.540 1.00 51.75 717 GLY A C 1
ATOM 5536 O O . GLY A 1 717 ? -30.635 -15.885 41.630 1.00 51.75 717 GLY A O 1
ATOM 5537 N N . PHE A 1 718 ? -32.379 -14.726 40.830 1.00 58.03 718 PHE A N 1
ATOM 5538 C CA . PHE A 1 718 ? -32.672 -15.573 39.665 1.00 58.03 718 PHE A CA 1
ATOM 5539 C C . PHE A 1 718 ? -33.697 -14.870 38.768 1.00 58.03 718 PHE A C 1
ATOM 5541 O O . PHE A 1 718 ? -34.862 -14.728 39.155 1.00 58.03 718 PHE A O 1
ATOM 5548 N N . VAL A 1 719 ? -33.273 -14.457 37.576 1.00 63.59 719 VAL A N 1
ATOM 5549 C CA . VAL A 1 719 ? -34.050 -13.661 36.616 1.00 63.59 719 VAL A CA 1
ATOM 5550 C C . VAL A 1 719 ? -33.863 -14.275 35.212 1.00 63.59 719 VAL A C 1
ATOM 5552 O O . VAL A 1 719 ? -32.790 -14.809 34.940 1.00 63.59 719 VAL A O 1
ATOM 5555 N N . PRO A 1 720 ? -34.904 -14.309 34.353 1.00 66.88 720 PRO A N 1
ATOM 5556 C CA . PRO A 1 720 ? -34.782 -14.738 32.950 1.00 66.88 720 PRO A CA 1
ATOM 5557 C C . PRO A 1 720 ? -33.840 -13.837 32.125 1.00 66.88 720 PRO A C 1
ATOM 5559 O O . PRO A 1 720 ? -33.633 -12.688 32.517 1.00 66.88 720 PRO A O 1
ATOM 5562 N N . PRO A 1 721 ? -33.307 -14.301 30.976 1.00 69.62 721 PRO A N 1
ATOM 5563 C CA . PRO A 1 721 ? -33.793 -15.383 30.112 1.00 69.62 721 PRO A CA 1
ATOM 5564 C C . PRO A 1 721 ? -33.554 -16.821 30.628 1.00 69.62 721 PRO A C 1
ATOM 5566 O O . PRO A 1 721 ? -32.733 -17.052 31.515 1.00 69.62 721 PRO A O 1
ATOM 5569 N N . PRO A 1 722 ? -34.281 -17.823 30.092 1.00 77.12 722 PRO A N 1
ATOM 5570 C CA . PRO A 1 722 ? -35.353 -17.688 29.105 1.00 77.12 722 PRO A CA 1
ATOM 5571 C C . PRO A 1 722 ? -36.633 -17.082 29.707 1.00 77.12 722 PRO A C 1
ATOM 5573 O O . PRO A 1 722 ? -37.088 -17.497 30.778 1.00 77.12 722 PRO A O 1
ATOM 5576 N N . PHE A 1 723 ? -37.234 -16.118 29.011 1.00 84.88 723 PHE A N 1
ATOM 5577 C CA . PHE A 1 723 ? -38.489 -15.458 29.375 1.00 84.88 723 PHE A CA 1
ATOM 5578 C C . PHE A 1 723 ? -39.677 -16.405 29.146 1.00 84.88 723 PHE A C 1
ATOM 5580 O O . PHE A 1 723 ? -40.203 -16.556 28.049 1.00 84.88 723 PHE A O 1
ATOM 5587 N N . LEU A 1 724 ? -40.076 -17.108 30.210 1.00 89.25 724 LEU A N 1
ATOM 5588 C CA . LEU A 1 724 ? -41.039 -18.214 30.146 1.00 89.25 724 LEU A CA 1
ATOM 5589 C C . LEU A 1 724 ? -42.519 -17.812 29.967 1.00 89.25 724 LEU A C 1
ATOM 5591 O O . LEU A 1 724 ? -43.361 -18.708 29.910 1.00 89.25 724 LEU A O 1
ATOM 5595 N N . ASP A 1 725 ? -42.837 -16.516 29.921 1.00 89.31 725 ASP A N 1
ATOM 5596 C CA . ASP A 1 725 ? -44.203 -15.963 29.900 1.00 89.31 725 ASP A CA 1
ATOM 5597 C C . ASP A 1 725 ? -44.344 -14.813 28.876 1.00 89.31 725 ASP A C 1
ATOM 5599 O O . ASP A 1 725 ? -44.549 -13.656 29.257 1.00 89.31 725 ASP A O 1
ATOM 5603 N N . PRO A 1 726 ? -44.222 -15.085 27.564 1.00 90.19 726 PRO A N 1
ATOM 5604 C CA . PRO A 1 726 ? -44.429 -14.094 26.506 1.00 90.19 726 PRO A CA 1
ATOM 5605 C C . PRO A 1 726 ? -45.867 -13.551 26.435 1.00 90.19 726 PRO A C 1
ATOM 5607 O O . PRO A 1 726 ? -46.104 -12.549 25.760 1.00 90.19 726 PRO A O 1
ATOM 5610 N N . THR A 1 727 ? -46.851 -14.195 27.083 1.00 88.75 727 THR A N 1
ATOM 5611 C CA . THR A 1 727 ? -48.244 -13.705 27.112 1.00 88.75 727 THR A CA 1
ATOM 5612 C C . THR A 1 727 ? -48.589 -12.864 28.345 1.00 88.75 727 THR A C 1
ATOM 5614 O O . THR A 1 727 ? -49.611 -12.169 28.338 1.00 88.75 727 THR A O 1
ATOM 5617 N N . GLY A 1 728 ? -47.735 -12.870 29.372 1.00 85.19 728 GLY A N 1
ATOM 5618 C CA . GLY A 1 728 ? -47.888 -12.113 30.613 1.00 85.19 728 GLY A CA 1
ATOM 5619 C C . GLY A 1 728 ? -49.019 -12.615 31.517 1.00 85.19 728 GLY A C 1
ATOM 5620 O O . GLY A 1 728 ? -49.567 -11.826 32.296 1.00 85.19 728 GLY A O 1
ATOM 5621 N N . ASP A 1 729 ? -49.426 -13.885 31.398 1.00 85.88 729 ASP A N 1
ATOM 5622 C CA . ASP A 1 729 ? -50.563 -14.452 32.141 1.00 85.88 729 ASP A CA 1
ATOM 5623 C C . ASP A 1 729 ? -50.169 -15.126 33.476 1.00 85.88 729 ASP A C 1
ATOM 5625 O O . ASP A 1 729 ? -51.045 -15.487 34.272 1.00 85.88 729 ASP A O 1
ATOM 5629 N N . GLY A 1 730 ? -48.867 -15.191 33.779 1.00 83.75 730 GLY A N 1
ATOM 5630 C CA . GLY A 1 730 ? -48.284 -15.669 35.036 1.00 83.75 730 GLY A CA 1
ATOM 5631 C C . GLY A 1 730 ? -47.854 -17.139 35.022 1.00 83.75 730 GLY A C 1
ATOM 5632 O O . GLY A 1 730 ? -47.489 -17.687 36.071 1.00 83.75 730 GLY A O 1
ATOM 5633 N N . ARG A 1 731 ? -47.911 -17.814 33.872 1.00 89.88 731 ARG A N 1
ATOM 5634 C CA . ARG A 1 731 ? -47.665 -19.256 33.747 1.00 89.88 731 ARG A CA 1
ATOM 5635 C C . ARG A 1 731 ? -46.989 -19.585 32.418 1.00 89.88 731 ARG A C 1
ATOM 5637 O O . ARG A 1 731 ? -47.112 -18.864 31.450 1.00 89.88 731 ARG A O 1
ATOM 5644 N N . ILE A 1 732 ? -46.311 -20.730 32.373 1.00 92.88 732 ILE A N 1
ATOM 5645 C CA . ILE A 1 732 ? -45.787 -21.287 31.120 1.00 92.88 732 ILE A CA 1
ATOM 5646 C C . ILE A 1 732 ? -46.740 -22.361 30.589 1.00 92.88 732 ILE A C 1
ATOM 5648 O O . ILE A 1 732 ? -47.136 -23.285 31.318 1.00 92.88 732 ILE A O 1
ATOM 5652 N N . SER A 1 733 ? -47.114 -22.246 29.317 1.00 92.38 733 SER A N 1
ATOM 5653 C CA . SER A 1 733 ? -48.071 -23.114 28.634 1.00 92.38 733 SER A CA 1
ATOM 5654 C C . SER A 1 733 ? -47.806 -23.225 27.127 1.00 92.38 733 SER A C 1
ATOM 5656 O O . SER A 1 733 ? -47.034 -22.468 26.545 1.00 92.38 733 SER A O 1
ATOM 5658 N N . LEU A 1 734 ? -48.483 -24.149 26.437 1.00 92.94 734 LEU A N 1
ATOM 5659 C CA . LEU A 1 734 ? -48.402 -24.205 24.968 1.00 92.94 734 LEU A CA 1
ATOM 5660 C C . LEU A 1 734 ? -49.036 -22.986 24.266 1.00 92.94 734 LEU A C 1
ATOM 5662 O O . LEU A 1 734 ? -48.857 -22.834 23.058 1.00 92.94 734 LEU A O 1
ATOM 5666 N N . GLN A 1 735 ? -49.776 -22.134 24.986 1.00 91.25 735 GLN A N 1
ATOM 5667 C CA . GLN A 1 735 ? -50.315 -20.885 24.441 1.00 91.25 735 GLN A CA 1
ATOM 5668 C C . GLN A 1 735 ? -49.207 -19.852 24.191 1.00 91.25 735 GLN A C 1
ATOM 5670 O O . GLN A 1 735 ? -49.322 -19.064 23.255 1.00 91.25 735 GLN A O 1
ATOM 5675 N N . ASP A 1 736 ? -48.136 -19.914 24.979 1.00 93.31 736 ASP A N 1
ATOM 5676 C CA . ASP A 1 736 ? -46.987 -19.014 24.938 1.00 93.31 736 ASP A CA 1
ATOM 5677 C C . ASP A 1 736 ? -46.124 -19.264 23.699 1.00 93.31 736 ASP A C 1
ATOM 5679 O O . ASP A 1 736 ? -45.955 -18.381 22.861 1.00 93.31 736 ASP A O 1
ATOM 5683 N N . ALA A 1 737 ? -45.719 -20.520 23.487 1.00 93.00 737 ALA A N 1
ATOM 5684 C CA . ALA A 1 737 ? -45.041 -20.938 22.258 1.00 93.00 737 ALA A CA 1
ATOM 5685 C C . ALA A 1 737 ? -45.897 -20.692 20.997 1.00 93.00 737 ALA A C 1
ATOM 5687 O O . ALA A 1 737 ? -45.375 -20.377 19.930 1.00 93.00 737 ALA A O 1
ATOM 5688 N N . LEU A 1 738 ? -47.227 -20.815 21.106 1.00 93.00 738 LEU A N 1
ATOM 5689 C CA . LEU A 1 738 ? -48.142 -20.509 20.005 1.00 93.00 738 LEU A CA 1
ATOM 5690 C C . LEU A 1 738 ? -48.252 -19.000 19.731 1.00 93.00 738 LEU A C 1
ATOM 5692 O O . LEU A 1 738 ? -48.500 -18.622 18.588 1.00 93.00 738 LEU A O 1
ATOM 5696 N N . ALA A 1 739 ? -48.091 -18.141 20.740 1.00 92.44 739 ALA A N 1
ATOM 5697 C CA . ALA A 1 739 ? -48.121 -16.693 20.558 1.00 92.44 739 ALA A CA 1
ATOM 5698 C C . ALA A 1 739 ? -46.943 -16.228 19.687 1.00 92.44 739 ALA A C 1
ATOM 5700 O O . ALA A 1 739 ? -47.174 -15.542 18.696 1.00 92.44 739 ALA A O 1
ATOM 5701 N N . ILE A 1 740 ? -45.739 -16.731 19.971 1.00 93.25 740 ILE A N 1
ATOM 5702 C CA . ILE A 1 740 ? -44.512 -16.491 19.193 1.00 93.25 740 ILE A CA 1
ATOM 5703 C C . ILE A 1 740 ? -44.672 -16.972 17.742 1.00 93.25 740 ILE A C 1
ATOM 5705 O O . ILE A 1 740 ? -44.480 -16.207 16.802 1.00 93.25 740 ILE A O 1
ATOM 5709 N N . VAL A 1 741 ? -45.118 -18.219 17.531 1.00 91.06 741 VAL A N 1
ATOM 5710 C CA . VAL A 1 741 ? -45.335 -18.766 16.172 1.00 91.06 741 VAL A CA 1
ATOM 5711 C C . VAL A 1 741 ? -46.371 -17.956 15.382 1.00 91.06 741 VAL A C 1
ATOM 5713 O O . VAL A 1 741 ? -46.242 -17.810 14.165 1.00 91.06 741 VAL A O 1
ATOM 5716 N N . ASN A 1 742 ? -47.401 -17.428 16.050 1.00 90.62 742 ASN A N 1
ATOM 5717 C CA . ASN A 1 742 ? -48.366 -16.537 15.411 1.00 90.62 742 ASN A CA 1
ATOM 5718 C C . ASN A 1 742 ? -47.758 -15.167 15.091 1.00 90.62 742 ASN A C 1
ATOM 5720 O O . ASN A 1 742 ? -48.098 -14.620 14.046 1.00 90.62 742 ASN A O 1
ATOM 5724 N N . ASP A 1 743 ? -46.897 -14.616 15.950 1.00 92.69 743 ASP A N 1
ATOM 5725 C CA . ASP A 1 743 ? -46.219 -13.348 15.678 1.00 92.69 743 ASP A CA 1
ATOM 5726 C C . ASP A 1 743 ? -45.341 -13.464 14.429 1.00 92.69 743 ASP A C 1
ATOM 5728 O O . ASP A 1 743 ? -45.632 -12.809 13.433 1.00 92.69 743 ASP A O 1
ATOM 5732 N N . ILE A 1 744 ? -44.419 -14.433 14.396 1.00 90.50 744 ILE A N 1
ATOM 5733 C CA . ILE A 1 744 ? -43.568 -14.742 13.229 1.00 90.50 744 ILE A CA 1
ATOM 5734 C C . ILE A 1 744 ? -44.404 -14.888 11.949 1.00 90.50 744 ILE A C 1
ATOM 5736 O O . ILE A 1 744 ? -44.046 -14.365 10.894 1.00 90.50 744 ILE A O 1
ATOM 5740 N N . HIS A 1 745 ? -45.545 -15.582 12.025 1.00 85.31 745 HIS A N 1
ATOM 5741 C CA . HIS A 1 745 ? -46.431 -15.765 10.875 1.00 85.31 745 HIS A CA 1
ATOM 5742 C C . HIS A 1 745 ? -47.097 -14.462 10.396 1.00 85.31 745 HIS A C 1
ATOM 5744 O O . HIS A 1 745 ? -47.302 -14.294 9.194 1.00 85.31 745 HIS A O 1
ATOM 5750 N N . ASN A 1 746 ? -47.434 -13.553 11.313 1.00 82.88 746 ASN A N 1
ATOM 5751 C CA . ASN A 1 746 ? -48.038 -12.254 11.002 1.00 82.88 746 ASN A CA 1
ATOM 5752 C C . ASN A 1 746 ? -46.996 -11.197 10.590 1.00 82.88 746 ASN A C 1
ATOM 5754 O O . ASN A 1 746 ? -47.339 -10.268 9.858 1.00 82.88 746 ASN A O 1
ATOM 5758 N N . SER A 1 747 ? -45.750 -11.351 11.040 1.00 74.06 747 SER A N 1
ATOM 5759 C CA . SER A 1 747 ? -44.628 -10.436 10.807 1.00 74.06 747 SER A CA 1
ATOM 5760 C C . SER A 1 747 ? -43.945 -10.645 9.444 1.00 74.06 747 SER A C 1
ATOM 5762 O O . SER A 1 747 ? -43.198 -9.779 8.991 1.00 74.06 747 SER A O 1
ATOM 5764 N N . GLN A 1 748 ? -44.245 -11.732 8.717 1.00 58.69 748 GLN A N 1
ATOM 5765 C CA . GLN A 1 748 ? -43.770 -11.899 7.336 1.00 58.69 748 GLN A CA 1
ATOM 5766 C C . GLN A 1 748 ? -44.486 -10.954 6.346 1.00 58.69 748 GLN A C 1
ATOM 5768 O O . GLN A 1 748 ? -45.721 -10.928 6.291 1.00 58.69 748 GLN A O 1
ATOM 5773 N N . PRO A 1 749 ? -43.751 -10.226 5.478 1.00 41.03 749 PRO A N 1
ATOM 5774 C CA . PRO A 1 749 ? -44.359 -9.380 4.459 1.00 41.03 749 PRO A CA 1
ATOM 5775 C C . PRO A 1 749 ? -45.132 -10.229 3.445 1.00 41.03 749 PRO A C 1
ATOM 5777 O O . PRO A 1 749 ? -44.597 -11.135 2.804 1.00 41.03 749 PRO A O 1
ATOM 5780 N N . SER A 1 750 ? -46.415 -9.913 3.277 1.00 37.72 750 SER A N 1
ATOM 5781 C CA . SER A 1 750 ? -47.322 -10.669 2.412 1.00 37.72 750 SER A CA 1
ATOM 5782 C C . SER A 1 750 ? -46.959 -10.539 0.926 1.00 37.72 750 SER A C 1
ATOM 5784 O O . SER A 1 750 ? -47.325 -9.581 0.242 1.00 37.72 750 SER A O 1
ATOM 5786 N N . GLY A 1 751 ? -46.279 -11.563 0.404 1.00 34.28 751 GLY A N 1
ATOM 5787 C CA . GLY A 1 751 ? -46.166 -11.806 -1.034 1.00 34.28 751 GLY A CA 1
ATOM 5788 C C . GLY A 1 751 ? -47.549 -11.952 -1.699 1.00 34.28 751 GLY A C 1
ATOM 5789 O O . GLY A 1 751 ? -48.527 -12.306 -1.033 1.00 34.28 751 GLY A O 1
ATOM 5790 N N . PRO A 1 752 ? -47.673 -11.657 -3.007 1.00 34.94 752 PRO A N 1
ATOM 5791 C CA . PRO A 1 752 ? -48.968 -11.489 -3.664 1.00 34.94 752 PRO A CA 1
ATOM 5792 C C . PRO A 1 752 ? -49.809 -12.773 -3.654 1.00 34.94 752 PRO A C 1
ATOM 5794 O O . PRO A 1 752 ? -49.336 -13.852 -4.002 1.00 34.94 752 PRO A O 1
ATOM 5797 N N . GLY A 1 753 ? -51.076 -12.629 -3.258 1.00 34.09 753 GLY A N 1
ATOM 5798 C CA . GLY A 1 753 ? -51.919 -13.744 -2.830 1.00 34.09 753 GLY A CA 1
ATOM 5799 C C . GLY A 1 753 ? -52.252 -14.805 -3.885 1.00 34.09 753 GLY A C 1
ATOM 5800 O O . GLY A 1 753 ? -52.727 -14.506 -4.983 1.00 34.09 753 GLY A O 1
ATOM 5801 N N . GLU A 1 754 ? -52.133 -16.065 -3.467 1.00 31.44 754 GLU A N 1
ATOM 5802 C CA . GLU A 1 754 ? -52.816 -17.214 -4.067 1.00 31.44 754 GLU A CA 1
ATOM 5803 C C . GLU A 1 754 ? -54.330 -17.104 -3.788 1.00 31.44 754 GLU A C 1
ATOM 5805 O O . GLU A 1 754 ? -54.766 -16.970 -2.643 1.00 31.44 754 GLU A O 1
ATOM 5810 N N . GLY A 1 755 ? -55.155 -17.103 -4.839 1.00 34.56 755 GLY A N 1
ATOM 5811 C CA . GLY A 1 755 ? -56.582 -16.785 -4.725 1.00 34.56 755 GLY A CA 1
ATOM 5812 C C . GLY A 1 755 ? -57.468 -17.954 -4.280 1.00 34.56 755 GLY A C 1
ATOM 5813 O O . GLY A 1 755 ? -57.554 -18.969 -4.970 1.00 34.56 755 GLY A O 1
ATOM 5814 N N . GLU A 1 756 ? -58.235 -17.767 -3.202 1.00 30.28 756 GLU A N 1
ATOM 5815 C CA . GLU A 1 756 ? -59.322 -18.675 -2.803 1.00 30.28 756 GLU A CA 1
ATOM 5816 C C . GLU A 1 756 ? -60.660 -18.335 -3.494 1.00 30.28 756 GLU A C 1
ATOM 5818 O O . GLU A 1 756 ? -61.004 -17.184 -3.776 1.00 30.28 756 GLU A O 1
ATOM 5823 N N . LEU A 1 757 ? -61.431 -19.384 -3.792 1.00 26.38 757 LEU A N 1
ATOM 5824 C CA . LEU A 1 757 ? -62.628 -19.338 -4.633 1.00 26.38 757 LEU A CA 1
ATOM 5825 C C . LEU A 1 757 ? -63.859 -18.747 -3.927 1.00 26.38 757 LEU A C 1
ATOM 5827 O O . LEU A 1 757 ? -64.273 -19.188 -2.857 1.00 26.38 757 LEU A O 1
ATOM 5831 N N . LEU A 1 758 ? -64.542 -17.835 -4.624 1.00 25.92 758 LEU A N 1
ATOM 5832 C CA . LEU A 1 758 ? -65.844 -17.292 -4.230 1.00 25.92 758 LEU A CA 1
ATOM 5833 C C . LEU A 1 758 ? -66.912 -18.388 -4.042 1.00 25.92 758 LEU A C 1
ATOM 5835 O O . LEU A 1 758 ? -67.426 -18.945 -5.015 1.00 25.92 758 LEU A O 1
ATOM 5839 N N . VAL A 1 759 ? -67.361 -18.581 -2.799 1.00 28.80 759 VAL A N 1
ATOM 5840 C CA . VAL A 1 759 ? -68.661 -19.191 -2.474 1.00 28.80 759 VAL A CA 1
ATOM 5841 C C . VAL A 1 759 ? -69.456 -18.205 -1.618 1.00 28.80 759 VAL A C 1
ATOM 5843 O O . VAL A 1 759 ? -69.316 -18.149 -0.400 1.00 28.80 759 VAL A O 1
ATOM 5846 N N . GLY A 1 760 ? -70.273 -17.378 -2.273 1.00 28.48 760 GLY A N 1
ATOM 5847 C CA . GLY A 1 760 ? -71.042 -16.325 -1.605 1.00 28.48 760 GLY A CA 1
ATOM 5848 C C . GLY A 1 760 ? -72.302 -16.834 -0.879 1.00 28.48 760 GLY A C 1
ATOM 5849 O O . GLY A 1 760 ? -72.945 -17.774 -1.358 1.00 28.48 760 GLY A O 1
ATOM 5850 N N . PRO A 1 761 ? -72.712 -16.196 0.234 1.00 30.52 761 PRO A N 1
ATOM 5851 C CA . PRO A 1 761 ? -74.035 -16.368 0.828 1.00 30.52 761 PRO A CA 1
ATOM 5852 C C . PRO A 1 761 ? -75.083 -15.428 0.197 1.00 30.52 761 PRO A C 1
ATOM 5854 O O . PRO A 1 761 ? -74.758 -14.429 -0.445 1.00 30.52 761 PRO A O 1
ATOM 5857 N N . ALA A 1 762 ? -76.362 -15.770 0.368 1.00 28.17 762 ALA A N 1
ATOM 5858 C CA . ALA A 1 762 ? -77.501 -15.058 -0.217 1.00 28.17 762 ALA A CA 1
ATOM 5859 C C . ALA A 1 762 ? -77.909 -13.785 0.559 1.00 28.17 762 ALA A C 1
ATOM 5861 O O . ALA A 1 762 ? -77.565 -13.615 1.725 1.00 28.17 762 ALA A O 1
ATOM 5862 N N . ALA A 1 763 ? -78.677 -12.914 -0.104 1.00 29.67 763 ALA A N 1
ATOM 5863 C CA . ALA A 1 763 ? -79.098 -11.602 0.394 1.00 29.67 763 ALA A CA 1
ATOM 5864 C C . ALA A 1 763 ? -80.442 -11.598 1.152 1.00 29.67 763 ALA A C 1
ATOM 5866 O O . ALA A 1 763 ? -81.364 -12.303 0.750 1.00 29.67 763 ALA A O 1
ATOM 5867 N N . ASP A 1 764 ? -80.527 -10.750 2.187 1.00 29.47 764 ASP A N 1
ATOM 5868 C CA . ASP A 1 764 ? -81.645 -9.879 2.639 1.00 29.47 764 ASP A CA 1
ATOM 5869 C C . ASP A 1 764 ? -81.266 -9.321 4.041 1.00 29.47 764 ASP A C 1
ATOM 5871 O O . ASP A 1 764 ? -80.535 -9.991 4.767 1.00 29.47 764 ASP A O 1
ATOM 5875 N N . SER A 1 765 ? -81.675 -8.146 4.546 1.00 27.69 765 SER A N 1
ATOM 5876 C CA . SER A 1 765 ? -82.461 -6.999 4.038 1.00 27.69 765 SER A CA 1
ATOM 5877 C C . SER A 1 765 ? -82.422 -5.856 5.088 1.00 27.69 765 SER A C 1
ATOM 5879 O O . SER A 1 765 ? -82.428 -6.185 6.271 1.00 27.69 765 SER A O 1
ATOM 5881 N N . ASP A 1 766 ? -82.520 -4.575 4.682 1.00 29.22 766 ASP A N 1
ATOM 5882 C CA . ASP A 1 766 ? -82.718 -3.350 5.520 1.00 29.22 766 ASP A CA 1
ATOM 5883 C C . ASP A 1 766 ? -81.678 -3.028 6.639 1.00 29.22 766 ASP A C 1
ATOM 5885 O O . ASP A 1 766 ? -81.126 -3.905 7.286 1.00 29.22 766 ASP A O 1
ATOM 5889 N N . GLY A 1 767 ? -81.365 -1.767 6.988 1.00 27.19 767 GLY A N 1
ATOM 5890 C CA . GLY A 1 767 ? -81.721 -0.472 6.387 1.00 27.19 767 GLY A CA 1
ATOM 5891 C C . GLY A 1 767 ? -81.585 0.720 7.367 1.00 27.19 767 GLY A C 1
ATOM 5892 O O . GLY A 1 767 ? -82.120 0.655 8.466 1.00 27.19 767 GLY A O 1
ATOM 5893 N N . THR A 1 768 ? -80.986 1.847 6.926 1.00 28.02 768 THR A N 1
ATOM 5894 C CA . THR A 1 768 ? -81.076 3.233 7.502 1.00 28.02 768 THR A CA 1
ATOM 5895 C C . THR A 1 768 ? -80.503 3.513 8.923 1.00 28.02 768 THR A C 1
ATOM 5897 O O . THR A 1 768 ? -80.503 2.629 9.763 1.00 28.02 768 THR A O 1
ATOM 5900 N N . ALA A 1 769 ? -80.062 4.723 9.333 1.00 27.59 769 ALA A N 1
ATOM 5901 C CA . ALA A 1 769 ? -79.590 5.953 8.652 1.00 27.59 769 ALA A CA 1
ATOM 5902 C C . ALA A 1 769 ? -79.067 7.016 9.675 1.00 27.59 769 ALA A C 1
ATOM 5904 O O . ALA A 1 769 ? -79.726 7.205 10.690 1.00 27.59 769 ALA A O 1
ATOM 5905 N N . GLN A 1 770 ? -78.017 7.790 9.312 1.00 26.88 770 GLN A N 1
ATOM 5906 C CA . GLN A 1 770 ? -77.672 9.179 9.763 1.00 26.88 770 GLN A CA 1
ATOM 5907 C C . GLN A 1 770 ? -77.395 9.429 11.287 1.00 26.88 770 GLN A C 1
ATOM 5909 O O . GLN A 1 770 ? -77.707 8.581 12.108 1.00 26.88 770 GLN A O 1
ATOM 5914 N N . THR A 1 771 ? -76.760 10.516 11.784 1.00 24.27 771 THR A N 1
ATOM 5915 C CA . THR A 1 771 ? -76.444 11.894 11.299 1.00 24.27 771 THR A CA 1
ATOM 5916 C C . THR A 1 771 ? -75.097 12.456 11.835 1.00 24.27 771 THR A C 1
ATOM 5918 O O . THR A 1 771 ? -74.740 12.178 12.976 1.00 24.27 771 THR A O 1
ATOM 5921 N N . GLU A 1 772 ? -74.442 13.346 11.069 1.00 24.14 772 GLU A N 1
ATOM 5922 C CA . GLU A 1 772 ? -73.359 14.294 11.473 1.00 24.14 772 GLU A CA 1
ATOM 5923 C C . GLU A 1 772 ? -73.922 15.579 12.181 1.00 24.14 772 GLU A C 1
ATOM 5925 O O . GLU A 1 772 ? -75.060 15.491 12.659 1.00 24.14 772 GLU A O 1
ATOM 5930 N N . PRO A 1 773 ? -73.315 16.813 12.167 1.00 46.28 773 PRO A N 1
ATOM 5931 C CA . PRO A 1 773 ? -71.915 17.308 11.969 1.00 46.28 773 PRO A CA 1
ATOM 5932 C C . PRO A 1 773 ? -71.475 18.432 12.966 1.00 46.28 773 PRO A C 1
ATOM 5934 O O . PRO A 1 773 ? -72.269 18.839 13.806 1.00 46.28 773 PRO A O 1
ATOM 5937 N N . THR A 1 774 ? -70.252 18.998 12.823 1.00 25.41 774 THR A N 1
ATOM 5938 C CA . THR A 1 774 ? -69.990 20.464 12.608 1.00 25.41 774 THR A CA 1
ATOM 5939 C C . THR A 1 774 ? -68.496 20.801 12.373 1.00 25.41 774 THR A C 1
ATOM 5941 O O . THR A 1 774 ? -67.647 20.343 13.130 1.00 25.41 774 THR A O 1
ATOM 5944 N N . VAL A 1 775 ? -68.213 21.673 11.388 1.00 24.11 775 VAL A N 1
ATOM 5945 C CA . VAL A 1 775 ? -66.919 22.360 11.072 1.00 24.11 775 VAL A CA 1
ATOM 5946 C C . VAL A 1 775 ? -67.022 23.863 11.469 1.00 24.11 775 VAL A C 1
ATOM 5948 O O . VAL A 1 775 ? -68.147 24.260 11.809 1.00 24.11 775 VAL A O 1
ATOM 5951 N N . PRO A 1 776 ? -65.949 24.705 11.529 1.00 35.03 776 PRO A N 1
ATOM 5952 C CA . PRO A 1 776 ? -65.288 25.359 10.354 1.00 35.03 776 PRO A CA 1
ATOM 5953 C C . PRO A 1 776 ? -63.723 25.367 10.406 1.00 35.03 776 PRO A C 1
ATOM 5955 O O . PRO A 1 776 ? -63.161 25.395 11.495 1.00 35.03 776 PRO A O 1
ATOM 5958 N N . ASP A 1 777 ? -62.989 25.161 9.297 1.00 25.61 777 ASP A N 1
ATOM 5959 C CA . ASP A 1 777 ? -62.485 26.129 8.270 1.00 25.61 777 ASP A CA 1
ATOM 5960 C C . ASP A 1 777 ? -61.328 27.049 8.745 1.00 25.61 777 ASP A C 1
ATOM 5962 O O . ASP A 1 777 ? -61.378 27.560 9.860 1.00 25.61 777 ASP A O 1
ATOM 5966 N N . ALA A 1 778 ? -60.274 27.369 7.970 1.00 23.25 778 ALA A N 1
ATOM 5967 C CA . ALA A 1 778 ? -59.819 27.016 6.599 1.00 23.25 778 ALA A CA 1
ATOM 5968 C C . ALA A 1 778 ? -58.248 27.077 6.571 1.00 23.25 778 ALA A C 1
ATOM 5970 O O . ALA A 1 778 ? -57.666 27.141 7.651 1.00 23.25 778 ALA A O 1
ATOM 5971 N N . GLU A 1 779 ? -57.439 27.035 5.493 1.00 21.52 779 GLU A N 1
ATOM 5972 C CA . GLU A 1 779 ? -57.549 27.176 4.016 1.00 21.52 779 GLU A CA 1
ATOM 5973 C C . GLU A 1 779 ? -56.523 26.232 3.309 1.00 21.52 779 GLU A C 1
ATOM 5975 O O . GLU A 1 779 ? -55.670 25.665 3.988 1.00 21.52 779 GLU A O 1
ATOM 5980 N N . GLY A 1 780 ? -56.546 26.090 1.965 1.00 21.58 780 GLY A N 1
ATOM 5981 C CA . GLY A 1 780 ? -55.455 25.449 1.182 1.00 21.58 780 GLY A CA 1
ATOM 5982 C C . GLY A 1 780 ? -55.878 24.498 0.040 1.00 21.58 780 GLY A C 1
ATOM 5983 O O . GLY A 1 780 ? -55.930 23.289 0.222 1.00 21.58 780 GLY A O 1
ATOM 5984 N N . GLU A 1 781 ? -56.167 25.050 -1.142 1.00 23.75 781 GLU A N 1
ATOM 5985 C CA . GLU A 1 781 ? -56.630 24.394 -2.392 1.00 23.75 781 GLU A CA 1
ATOM 5986 C C . GLU A 1 781 ? -55.807 23.135 -2.814 1.00 23.75 781 GLU A C 1
ATOM 5988 O O . GLU A 1 781 ? -54.586 23.193 -2.856 1.00 23.75 781 GLU A O 1
ATOM 5993 N N . SER A 1 782 ? -56.383 21.928 -3.007 1.00 22.48 782 SER A N 1
ATOM 5994 C CA . SER A 1 782 ? -57.184 21.403 -4.156 1.00 22.48 782 SER A CA 1
ATOM 5995 C C . SER A 1 782 ? -56.363 21.126 -5.446 1.00 22.48 782 SER A C 1
ATOM 5997 O O . SER A 1 782 ? -55.547 21.962 -5.807 1.00 22.48 782 SER A O 1
ATOM 5999 N N . ALA A 1 783 ? -56.531 20.065 -6.260 1.00 23.53 783 ALA A N 1
ATOM 6000 C CA . ALA A 1 783 ? -57.368 18.846 -6.259 1.00 23.53 783 ALA A CA 1
ATOM 6001 C C . ALA A 1 783 ? -56.770 17.847 -7.310 1.00 23.53 783 ALA A C 1
ATOM 6003 O O . ALA A 1 783 ? -56.282 18.288 -8.344 1.00 23.53 783 ALA A O 1
ATOM 6004 N N . SER A 1 784 ? -56.586 16.547 -7.037 1.00 22.48 784 SER A N 1
ATOM 6005 C CA . SER A 1 784 ? -57.521 15.406 -7.209 1.00 22.48 784 SER A CA 1
ATOM 6006 C C . SER A 1 784 ? -57.441 14.596 -8.527 1.00 22.48 784 SER A C 1
ATOM 6008 O O . SER A 1 784 ? -57.769 15.106 -9.593 1.00 22.48 784 SER A O 1
ATOM 6010 N N . PHE A 1 785 ? -57.261 13.281 -8.346 1.00 22.11 785 PHE A N 1
ATOM 6011 C CA . PHE A 1 785 ? -57.882 12.158 -9.077 1.00 22.11 785 PHE A CA 1
ATOM 6012 C C . PHE A 1 785 ? -57.506 11.798 -10.530 1.00 22.11 785 PHE A C 1
ATOM 6014 O O . PHE A 1 785 ? -57.079 12.601 -11.350 1.00 22.11 785 PHE A O 1
ATOM 6021 N N . ASP A 1 786 ? -57.688 10.500 -10.787 1.00 33.59 786 ASP A N 1
ATOM 6022 C CA . ASP A 1 786 ? -57.041 9.666 -11.804 1.00 33.59 786 ASP A CA 1
ATOM 6023 C C . ASP A 1 786 ? -58.031 9.188 -12.891 1.00 33.59 786 ASP A C 1
ATOM 6025 O O . ASP A 1 786 ? -59.172 8.835 -12.573 1.00 33.59 786 ASP A O 1
ATOM 6029 N N . ALA A 1 787 ? -57.601 9.166 -14.164 1.00 22.73 787 ALA A N 1
ATOM 6030 C CA . ALA A 1 787 ? -58.269 8.455 -15.264 1.00 22.73 787 ALA A CA 1
ATOM 6031 C C . ALA A 1 787 ? -57.418 8.350 -16.556 1.00 22.73 787 ALA A C 1
ATOM 6033 O O . ALA A 1 787 ? -56.995 9.343 -17.144 1.00 22.73 787 ALA A O 1
ATOM 6034 N N . ASN A 1 788 ? -57.306 7.125 -17.077 1.00 23.02 788 ASN A N 1
ATOM 6035 C CA . ASN A 1 788 ? -56.792 6.759 -18.407 1.00 23.02 788 ASN A CA 1
ATOM 6036 C C . ASN A 1 788 ? -57.349 7.588 -19.595 1.00 23.02 788 ASN A C 1
ATOM 6038 O O . ASN A 1 788 ? -58.568 7.614 -19.763 1.00 23.02 788 ASN A O 1
ATOM 6042 N N . LEU A 1 789 ? -56.491 8.015 -20.549 1.00 21.72 789 LEU A N 1
ATOM 6043 C CA . LEU A 1 789 ? -56.635 7.632 -21.978 1.00 21.72 789 LEU A CA 1
ATOM 6044 C C . LEU A 1 789 ? -55.413 7.937 -22.890 1.00 21.72 789 LEU A C 1
ATOM 6046 O O . LEU A 1 789 ? -55.009 9.076 -23.065 1.00 21.72 789 LEU A O 1
ATOM 6050 N N . GLN A 1 790 ? -54.926 6.884 -23.554 1.00 22.81 790 GLN A N 1
ATOM 6051 C CA . GLN A 1 790 ? -54.316 6.789 -24.899 1.00 22.81 790 GLN A CA 1
ATOM 6052 C C . GLN A 1 790 ? -53.612 7.981 -25.614 1.00 22.81 790 GLN A C 1
ATOM 6054 O O . GLN A 1 790 ? -54.237 8.965 -25.995 1.00 22.81 790 GLN A O 1
ATOM 6059 N N . ARG A 1 791 ? -52.436 7.609 -26.167 1.00 23.83 791 ARG A N 1
ATOM 6060 C CA . ARG A 1 791 ? -51.951 7.818 -27.562 1.00 23.83 791 ARG A CA 1
ATOM 6061 C C . ARG A 1 791 ? -51.167 9.103 -27.940 1.00 23.83 791 ARG A C 1
ATOM 6063 O O . ARG A 1 791 ? -51.754 10.152 -28.162 1.00 23.83 791 ARG A O 1
ATOM 6070 N N . HIS A 1 792 ? -49.916 8.854 -28.369 1.00 24.69 792 HIS A N 1
ATOM 6071 C CA . HIS A 1 792 ? -49.398 8.938 -29.763 1.00 24.69 792 HIS A CA 1
ATOM 6072 C C . HIS A 1 792 ? -48.244 9.920 -30.079 1.00 24.69 792 HIS A C 1
ATOM 6074 O O . HIS A 1 792 ? -48.320 11.089 -29.723 1.00 24.69 792 HIS A O 1
ATOM 6080 N N . LEU A 1 793 ? -47.334 9.420 -30.947 1.00 22.42 793 LEU A N 1
ATOM 6081 C CA . LEU A 1 793 ? -46.295 10.091 -31.773 1.00 22.42 793 LEU A CA 1
ATOM 6082 C C . LEU A 1 793 ? -44.933 10.282 -31.054 1.00 22.42 793 LEU A C 1
ATOM 6084 O O . LEU A 1 793 ? -44.918 10.795 -29.945 1.00 22.42 793 LEU A O 1
ATOM 6088 N N . ILE A 1 794 ? -43.801 9.727 -31.534 1.00 23.53 794 ILE A N 1
ATOM 6089 C CA . ILE A 1 794 ? -42.913 10.101 -32.686 1.00 23.53 794 ILE A CA 1
ATOM 6090 C C . ILE A 1 794 ? -41.522 10.400 -32.059 1.00 23.53 794 ILE A C 1
ATOM 6092 O O . ILE A 1 794 ? -41.504 10.998 -30.988 1.00 23.53 794 ILE A O 1
ATOM 6096 N N . ASP A 1 795 ? -40.341 10.050 -32.588 1.00 24.56 795 ASP A N 1
ATOM 6097 C CA . ASP A 1 795 ? -39.928 9.222 -33.742 1.00 24.56 795 ASP A CA 1
ATOM 6098 C C . ASP A 1 795 ? -38.472 8.719 -33.539 1.00 24.56 795 ASP A C 1
ATOM 6100 O O . ASP A 1 795 ? -37.764 9.247 -32.687 1.00 24.56 795 ASP A O 1
ATOM 6104 N N . ASP A 1 796 ? -38.061 7.749 -34.373 1.00 24.66 796 ASP A N 1
ATOM 6105 C CA . ASP A 1 796 ? -36.704 7.497 -34.918 1.00 24.66 796 ASP A CA 1
ATOM 6106 C C . ASP A 1 796 ? -35.477 7.371 -33.973 1.00 24.66 796 ASP A C 1
ATOM 6108 O O . ASP A 1 796 ? -35.119 8.270 -33.225 1.00 24.66 796 ASP A O 1
ATOM 6112 N N . LEU A 1 797 ? -34.684 6.290 -34.043 1.00 24.30 797 LEU A N 1
ATOM 6113 C CA . LEU A 1 797 ? -33.951 5.886 -35.255 1.00 24.30 797 LEU A CA 1
ATOM 6114 C C . LEU A 1 797 ? -33.674 4.364 -35.310 1.00 24.30 797 LEU A C 1
ATOM 6116 O O . LEU A 1 797 ? -33.402 3.733 -34.291 1.00 24.30 797 LEU A O 1
ATOM 6120 N N . VAL A 1 798 ? -33.691 3.775 -36.512 1.00 23.70 798 VAL A N 1
ATOM 6121 C CA . VAL A 1 798 ? -33.377 2.353 -36.780 1.00 23.70 798 VAL A CA 1
ATOM 6122 C C . VAL A 1 798 ? -32.509 2.248 -38.047 1.00 23.70 798 VAL A C 1
ATOM 6124 O O . VAL A 1 798 ? -32.590 3.123 -38.907 1.00 23.70 798 VAL A O 1
ATOM 6127 N N . TRP A 1 799 ? -31.800 1.118 -38.181 1.00 24.97 799 TRP A N 1
ATOM 6128 C CA . TRP A 1 799 ? -31.093 0.566 -39.358 1.00 24.97 799 TRP A CA 1
ATOM 6129 C C . TRP A 1 799 ? -29.583 0.874 -39.469 1.00 24.97 799 TRP A C 1
ATOM 6131 O O . TRP A 1 799 ? -29.175 2.027 -39.420 1.00 24.97 799 TRP A O 1
ATOM 6141 N N . GLY A 1 800 ? -28.721 -0.130 -39.692 1.00 23.78 800 GLY A N 1
ATOM 6142 C CA . GLY A 1 800 ? -29.023 -1.570 -39.759 1.00 23.78 800 GLY A CA 1
ATOM 6143 C C . GLY A 1 800 ? -27.859 -2.466 -40.205 1.00 23.78 800 GLY A C 1
ATOM 6144 O O . GLY A 1 800 ? -26.797 -1.981 -40.576 1.00 23.78 800 GLY A O 1
ATOM 6145 N N . ASP A 1 801 ? -28.120 -3.774 -40.203 1.00 31.95 801 ASP A N 1
ATOM 6146 C CA . ASP A 1 801 ? -27.281 -4.859 -40.740 1.00 31.95 801 ASP A CA 1
ATOM 6147 C C . ASP A 1 801 ? -27.879 -5.406 -42.056 1.00 31.95 801 ASP A C 1
ATOM 6149 O O . ASP A 1 801 ? -29.096 -5.287 -42.269 1.00 31.95 801 ASP A O 1
ATOM 6153 N N . PRO A 1 802 ? -27.064 -5.998 -42.953 1.00 35.09 802 PRO A N 1
ATOM 6154 C CA . PRO A 1 802 ? -27.559 -7.160 -43.697 1.00 35.09 802 PRO A CA 1
ATOM 6155 C C . PRO A 1 802 ? -26.545 -8.293 -44.038 1.00 35.09 802 PRO A C 1
ATOM 6157 O O . PRO A 1 802 ? -25.743 -8.139 -44.961 1.00 35.09 802 PRO A O 1
ATOM 6160 N N . ASN A 1 803 ? -26.867 -9.508 -43.546 1.00 32.44 803 ASN A N 1
ATOM 6161 C CA . ASN A 1 803 ? -26.812 -10.841 -44.223 1.00 32.44 803 ASN A CA 1
ATOM 6162 C C . ASN A 1 803 ? -25.463 -11.609 -44.333 1.00 32.44 803 ASN A C 1
ATOM 6164 O O . ASN A 1 803 ? -24.423 -10.994 -44.511 1.00 32.44 803 ASN A O 1
ATOM 6168 N N . GLN A 1 804 ? -25.384 -12.959 -44.420 1.00 31.72 804 GLN A N 1
ATOM 6169 C CA . GLN A 1 804 ? -26.247 -14.157 -44.156 1.00 31.72 804 GLN A CA 1
ATOM 6170 C C . GLN A 1 804 ? -25.315 -15.416 -44.137 1.00 31.72 804 GLN A C 1
ATOM 6172 O O . GLN A 1 804 ? -24.186 -15.309 -44.601 1.00 31.72 804 GLN A O 1
ATOM 6177 N N . GLU A 1 805 ? -25.625 -16.595 -43.565 1.00 28.55 805 GLU A N 1
ATOM 6178 C CA . GLU A 1 805 ? -26.548 -17.677 -44.017 1.00 28.55 805 GLU A CA 1
ATOM 6179 C C . GLU A 1 805 ? -26.723 -18.736 -42.876 1.00 28.55 805 GLU A C 1
ATOM 6181 O O . GLU A 1 805 ? -25.769 -19.012 -42.158 1.00 28.55 805 GLU A O 1
ATOM 6186 N N . PHE A 1 806 ? -27.940 -19.212 -42.534 1.00 26.72 806 PHE A N 1
ATOM 6187 C CA . PHE A 1 806 ? -28.546 -20.536 -42.881 1.00 26.72 806 PHE A CA 1
ATOM 6188 C C . PHE A 1 806 ? -27.741 -21.805 -42.450 1.00 26.72 806 PHE A C 1
ATOM 6190 O O . PHE A 1 806 ? -26.554 -21.894 -42.713 1.00 26.72 806 PHE A O 1
ATOM 6197 N N . LEU A 1 807 ? -28.272 -22.875 -41.817 1.00 26.44 807 LEU A N 1
ATOM 6198 C CA . LEU A 1 807 ? -29.574 -23.587 -41.890 1.00 26.44 807 LEU A CA 1
ATOM 6199 C C . LEU A 1 807 ? -29.893 -24.374 -40.582 1.00 26.44 807 LEU A C 1
ATOM 6201 O O . LEU A 1 807 ? -29.005 -24.658 -39.787 1.00 26.44 807 LEU A O 1
ATOM 6205 N N . ALA A 1 808 ? -31.148 -24.815 -40.396 1.00 29.22 808 ALA A N 1
ATOM 6206 C CA . ALA A 1 808 ? -31.620 -25.571 -39.218 1.00 29.22 808 ALA A CA 1
ATOM 6207 C C . ALA A 1 808 ? -31.872 -27.075 -39.479 1.00 29.22 808 ALA A C 1
ATOM 6209 O O . ALA A 1 808 ? -32.234 -27.431 -40.601 1.00 29.22 808 ALA A O 1
ATOM 6210 N N . GLN A 1 809 ? -31.845 -27.927 -38.431 1.00 27.78 809 GLN A N 1
ATOM 6211 C CA . GLN A 1 809 ? -32.756 -29.090 -38.292 1.00 27.78 809 GLN A CA 1
ATOM 6212 C C . GLN A 1 809 ? -32.756 -29.769 -36.899 1.00 27.78 809 GLN A C 1
ATOM 6214 O O . GLN A 1 809 ? -31.717 -29.999 -36.294 1.00 27.78 809 GLN A O 1
ATOM 6219 N N . ASN A 1 810 ? -33.954 -30.149 -36.435 1.00 29.50 810 ASN A N 1
ATOM 6220 C CA . ASN A 1 810 ? -34.220 -31.027 -35.281 1.00 29.50 810 ASN A CA 1
ATOM 6221 C C . ASN A 1 810 ? -34.226 -32.509 -35.712 1.00 29.50 810 ASN A C 1
ATOM 6223 O O . ASN A 1 810 ? -34.703 -32.766 -36.813 1.00 29.50 810 ASN A O 1
ATOM 6227 N N . HIS A 1 811 ? -33.848 -33.466 -34.838 1.00 27.56 811 HIS A N 1
ATOM 6228 C CA . HIS A 1 811 ? -34.591 -34.732 -34.584 1.00 27.56 811 HIS A CA 1
ATOM 6229 C C . HIS A 1 811 ? -33.879 -35.731 -33.625 1.00 27.56 811 HIS A C 1
ATOM 6231 O O . HIS A 1 811 ? -32.872 -36.331 -33.973 1.00 27.56 811 HIS A O 1
ATOM 6237 N N . LEU A 1 812 ? -34.513 -35.985 -32.469 1.00 26.31 812 LEU A N 1
ATOM 6238 C CA . LEU A 1 812 ? -34.914 -37.294 -31.895 1.00 26.31 812 LEU A CA 1
ATOM 6239 C C . LEU A 1 812 ? -34.000 -38.561 -31.879 1.00 26.31 812 LEU A C 1
ATOM 6241 O O . LEU A 1 812 ? -33.439 -38.999 -32.875 1.00 26.31 812 LEU A O 1
ATOM 6245 N N . THR A 1 813 ? -34.152 -39.301 -30.764 1.00 26.50 813 THR A N 1
ATOM 6246 C CA . THR A 1 813 ? -33.864 -40.736 -30.470 1.00 26.50 813 THR A CA 1
ATOM 6247 C C . THR A 1 813 ? -32.456 -41.205 -30.065 1.00 26.50 813 THR A C 1
ATOM 6249 O O . THR A 1 813 ? -31.545 -41.287 -30.882 1.00 26.50 813 THR A O 1
ATOM 6252 N N . LYS A 1 814 ? -32.378 -41.812 -28.862 1.00 27.25 814 LYS A N 1
ATOM 6253 C CA . LYS A 1 814 ? -32.053 -43.251 -28.725 1.00 27.25 814 LYS A CA 1
ATOM 6254 C C . LYS A 1 814 ? -32.547 -43.883 -27.414 1.00 27.25 814 LYS A C 1
ATOM 6256 O O . LYS A 1 814 ? -32.841 -43.193 -26.448 1.00 27.25 814 LYS A O 1
ATOM 6261 N N . HIS A 1 815 ? -32.701 -45.209 -27.448 1.00 27.08 815 HIS A N 1
ATOM 6262 C CA . HIS A 1 815 ? -33.329 -46.045 -26.417 1.00 27.08 815 HIS A CA 1
ATOM 6263 C C . HIS A 1 815 ? -32.335 -46.668 -25.422 1.00 27.08 815 HIS A C 1
ATOM 6265 O O . HIS A 1 815 ? -31.160 -46.859 -25.725 1.00 27.08 815 HIS A O 1
ATOM 6271 N N . ALA A 1 816 ? -32.885 -47.071 -24.274 1.00 28.62 816 ALA A N 1
ATOM 6272 C CA . ALA A 1 816 ? -32.265 -47.865 -23.216 1.00 28.62 816 ALA A CA 1
ATOM 6273 C C . ALA A 1 816 ? -31.714 -49.242 -23.648 1.00 28.62 816 ALA A C 1
ATOM 6275 O O . ALA A 1 816 ? -32.189 -49.846 -24.611 1.00 28.62 816 ALA A O 1
ATOM 6276 N N . HIS A 1 817 ? -30.840 -49.805 -22.805 1.00 26.02 817 HIS A N 1
ATOM 6277 C CA . HIS A 1 817 ? -30.752 -51.253 -22.589 1.00 26.02 817 HIS A CA 1
ATOM 6278 C C . HIS A 1 817 ? -30.506 -51.580 -21.105 1.00 26.02 817 HIS A C 1
ATOM 6280 O O . HIS A 1 817 ? -29.789 -50.866 -20.411 1.00 26.02 817 HIS A O 1
ATOM 6286 N N . LEU A 1 818 ? -31.148 -52.649 -20.628 1.00 26.23 818 LEU A N 1
ATOM 6287 C CA . LEU A 1 818 ? -31.185 -53.110 -19.232 1.00 26.23 818 LEU A CA 1
ATOM 6288 C C . LEU A 1 818 ? -30.357 -54.391 -19.011 1.00 26.23 818 LEU A C 1
ATOM 6290 O O . LEU A 1 818 ? -30.098 -55.119 -19.969 1.00 26.23 818 LEU A O 1
ATOM 6294 N N . ALA A 1 819 ? -30.167 -54.705 -17.717 1.00 27.50 819 ALA A N 1
ATOM 6295 C CA . ALA A 1 819 ? -29.927 -56.026 -17.099 1.00 27.50 819 ALA A CA 1
ATOM 6296 C C . ALA A 1 819 ? -28.459 -56.477 -16.881 1.00 27.50 819 ALA A C 1
ATOM 6298 O O . ALA A 1 819 ? -27.607 -56.220 -17.720 1.00 27.50 819 ALA A O 1
ATOM 6299 N N . SER A 1 820 ? -28.093 -57.234 -15.828 1.00 26.69 820 SER A N 1
ATOM 6300 C CA . SER A 1 820 ? -28.675 -57.492 -14.479 1.00 26.69 820 SER A CA 1
ATOM 6301 C C . SER A 1 820 ? -27.811 -58.527 -13.719 1.00 26.69 820 SER A C 1
ATOM 6303 O O . SER A 1 820 ? -27.386 -59.477 -14.371 1.00 26.69 820 SER A O 1
ATOM 6305 N N . CYS A 1 821 ? -27.650 -58.406 -12.388 1.00 22.89 821 CYS A N 1
ATOM 6306 C CA . CYS A 1 821 ? -27.488 -59.471 -11.351 1.00 22.89 821 CYS A CA 1
ATOM 6307 C C . CYS A 1 821 ? -26.817 -58.842 -10.102 1.00 22.89 821 CYS A C 1
ATOM 6309 O O . CYS A 1 821 ? -25.722 -58.318 -10.244 1.00 22.89 821 CYS A O 1
ATOM 6311 N N . SER A 1 822 ? -27.376 -58.704 -8.889 1.00 26.53 822 SER A N 1
ATOM 6312 C CA . SER A 1 822 ? -28.224 -59.533 -7.999 1.00 26.53 822 SER A CA 1
ATOM 6313 C C . SER A 1 822 ? -27.434 -60.261 -6.896 1.00 26.53 822 SER A C 1
ATOM 6315 O O . SER A 1 822 ? -26.806 -61.276 -7.189 1.00 26.53 822 SER A O 1
ATOM 6317 N N . LEU A 1 823 ? -27.555 -59.796 -5.639 1.00 26.70 823 LEU A N 1
ATOM 6318 C CA . LEU A 1 823 ? -27.928 -60.574 -4.431 1.00 26.70 823 LEU A CA 1
ATOM 6319 C C . LEU A 1 823 ? -27.660 -59.774 -3.134 1.00 26.70 823 LEU A C 1
ATOM 6321 O O . LEU A 1 823 ? -26.521 -59.429 -2.845 1.00 26.70 823 LEU A O 1
ATOM 6325 N N . GLN A 1 824 ? -28.704 -59.542 -2.326 1.00 26.62 824 GLN A N 1
ATOM 6326 C CA . GLN A 1 824 ? -28.575 -59.257 -0.883 1.00 26.62 824 GLN A CA 1
ATOM 6327 C C . GLN A 1 824 ? -28.481 -60.583 -0.096 1.00 26.62 824 GLN A C 1
ATOM 6329 O O . GLN A 1 824 ? -28.801 -61.642 -0.651 1.00 26.62 824 GLN A O 1
ATOM 6334 N N . PRO A 1 825 ? -28.121 -60.544 1.203 1.00 34.88 825 PRO A N 1
ATOM 6335 C CA . PRO A 1 825 ? -29.200 -60.617 2.201 1.00 34.88 825 PRO A CA 1
ATOM 6336 C C . PRO A 1 825 ? -29.019 -59.789 3.499 1.00 34.88 825 PRO A C 1
ATOM 6338 O O . PRO A 1 825 ? -27.943 -59.739 4.082 1.00 34.88 825 PRO A O 1
ATOM 6341 N N . THR A 1 826 ? -30.168 -59.312 4.006 1.00 28.00 826 THR A N 1
ATOM 6342 C CA . THR A 1 826 ? -30.571 -59.123 5.428 1.00 28.00 826 THR A CA 1
ATOM 6343 C C . THR A 1 826 ? -29.935 -58.047 6.335 1.00 28.00 826 THR A C 1
ATOM 6345 O O . THR A 1 826 ? -28.736 -58.031 6.578 1.00 28.00 826 THR A O 1
ATOM 6348 N N . LEU A 1 827 ? -30.837 -57.242 6.926 1.00 27.34 827 LEU A N 1
ATOM 6349 C CA . LEU A 1 827 ? -30.677 -56.277 8.034 1.00 27.34 827 LEU A CA 1
ATOM 6350 C C . LEU A 1 827 ? -30.317 -56.950 9.383 1.00 27.34 827 LEU A C 1
ATOM 6352 O O . LEU A 1 827 ? -30.502 -58.164 9.526 1.00 27.34 827 LEU A O 1
ATOM 6356 N N . PRO A 1 828 ? -29.875 -56.167 10.389 1.00 27.92 828 PRO A N 1
ATOM 6357 C CA . PRO A 1 828 ? -30.836 -55.626 11.371 1.00 27.92 828 PRO A CA 1
ATOM 6358 C C . PRO A 1 828 ? -30.682 -54.116 11.675 1.00 27.92 828 PRO A C 1
ATOM 6360 O O . PRO A 1 828 ? -29.574 -53.591 11.679 1.00 27.92 828 PRO A O 1
ATOM 6363 N N . GLU A 1 829 ? -31.797 -53.445 11.990 1.00 34.34 829 GLU A N 1
ATOM 6364 C CA . GLU A 1 829 ? -31.833 -52.103 12.613 1.00 34.34 829 GLU A CA 1
ATOM 6365 C C . GLU A 1 829 ? -31.485 -52.162 14.115 1.00 34.34 829 GLU A C 1
ATOM 6367 O O . GLU A 1 829 ? -31.615 -53.225 14.738 1.00 34.34 829 GLU A O 1
ATOM 6372 N N . PRO A 1 830 ? -31.061 -51.031 14.709 1.00 30.22 830 PRO A N 1
ATOM 6373 C CA . PRO A 1 830 ? -31.894 -50.376 15.738 1.00 30.22 830 PRO A CA 1
ATOM 6374 C C . PRO A 1 830 ? -31.850 -48.814 15.605 1.00 30.22 830 PRO A C 1
ATOM 6376 O O . PRO A 1 830 ? -31.358 -48.329 14.591 1.00 30.22 830 PRO A O 1
ATOM 6379 N N . PRO A 1 831 ? -32.423 -47.997 16.517 1.00 33.62 831 PRO A N 1
ATOM 6380 C CA . PRO A 1 831 ? -33.803 -47.522 16.380 1.00 33.62 831 PRO A CA 1
ATOM 6381 C C . PRO A 1 831 ? -33.952 -45.981 16.353 1.00 33.62 831 PRO A C 1
ATOM 6383 O O . PRO A 1 831 ? -33.365 -45.273 17.166 1.00 33.62 831 PRO A O 1
ATOM 6386 N N . ASN A 1 832 ? -34.842 -45.463 15.498 1.00 32.91 832 ASN A N 1
ATOM 6387 C CA . ASN A 1 832 ? -35.214 -44.040 15.485 1.00 32.91 832 ASN A CA 1
ATOM 6388 C C . ASN A 1 832 ? -36.274 -43.705 16.556 1.00 32.91 832 ASN A C 1
ATOM 6390 O O . ASN A 1 832 ? -37.468 -43.630 16.254 1.00 32.91 832 ASN A O 1
ATOM 6394 N N . GLU A 1 833 ? -35.849 -43.437 17.791 1.00 36.09 833 GLU A N 1
ATOM 6395 C CA . GLU A 1 833 ? -36.675 -42.700 18.760 1.00 36.09 833 GLU A CA 1
ATOM 6396 C C . GLU A 1 833 ? -36.630 -41.197 18.437 1.00 36.09 833 GLU A C 1
ATOM 6398 O O . GLU A 1 833 ? -35.734 -40.500 18.890 1.00 36.09 833 GLU A O 1
ATOM 6403 N N . LEU A 1 834 ? -37.581 -40.715 17.623 1.00 32.44 834 LEU A N 1
ATOM 6404 C CA . LEU A 1 834 ? -37.931 -39.282 17.470 1.00 32.44 834 LEU A CA 1
ATOM 6405 C C . LEU A 1 834 ? -39.220 -39.063 16.644 1.00 32.44 834 LEU A C 1
ATOM 6407 O O . LEU A 1 834 ? -39.899 -38.051 16.794 1.00 32.44 834 LEU A O 1
ATOM 6411 N N . VAL A 1 835 ? -39.619 -40.036 15.812 1.00 34.66 835 VAL A N 1
ATOM 6412 C CA . VAL A 1 835 ? -40.803 -39.926 14.928 1.00 34.66 835 VAL A CA 1
ATOM 6413 C C . VAL A 1 835 ? -42.144 -40.052 15.681 1.00 34.66 835 VAL A C 1
ATOM 6415 O O . VAL A 1 835 ? -43.154 -39.502 15.239 1.00 34.66 835 VAL A O 1
ATOM 6418 N N . ASP A 1 836 ? -42.172 -40.709 16.845 1.00 37.56 836 ASP A N 1
ATOM 6419 C CA . ASP A 1 836 ? -43.412 -40.950 17.607 1.00 37.56 836 ASP A CA 1
ATOM 6420 C C . ASP A 1 836 ? -43.931 -39.731 18.405 1.00 37.56 836 ASP A C 1
ATOM 6422 O O . ASP A 1 836 ? -45.062 -39.765 18.899 1.00 37.56 836 ASP A O 1
ATOM 6426 N N . LEU A 1 837 ? -43.174 -38.625 18.499 1.00 39.38 837 LEU A N 1
ATOM 6427 C CA . LEU A 1 837 ? -43.622 -37.420 19.220 1.00 39.38 837 LEU A CA 1
ATOM 6428 C C . LEU A 1 837 ? -44.515 -36.478 18.387 1.00 39.38 837 LEU A C 1
ATOM 6430 O O . LEU A 1 837 ? -45.342 -35.763 18.953 1.00 39.38 837 LEU A O 1
ATOM 6434 N N . PHE A 1 838 ? -44.388 -36.475 17.054 1.00 35.25 838 PHE A N 1
ATOM 6435 C CA . PHE A 1 838 ? -45.008 -35.448 16.193 1.00 35.25 838 PHE A CA 1
ATOM 6436 C C . PHE A 1 838 ? -46.411 -35.794 15.662 1.00 35.25 838 PHE A C 1
ATOM 6438 O O . PHE A 1 838 ? -47.211 -34.905 15.357 1.00 35.25 838 PHE A O 1
ATOM 6445 N N . LEU A 1 839 ? -46.766 -37.079 15.590 1.00 35.34 839 LEU A N 1
ATOM 6446 C CA . LEU A 1 839 ? -48.074 -37.528 15.089 1.00 35.34 839 LEU A CA 1
ATOM 6447 C C . LEU A 1 839 ? -49.290 -37.189 15.990 1.00 35.34 839 LEU A C 1
ATOM 6449 O O . LEU A 1 839 ? -50.369 -36.950 15.438 1.00 35.34 839 LEU A O 1
ATOM 6453 N N . PRO A 1 840 ? -49.186 -37.106 17.336 1.00 40.25 840 PRO A N 1
ATOM 6454 C CA . PRO A 1 840 ? -50.316 -36.715 18.189 1.00 40.25 840 PRO A CA 1
ATOM 6455 C C . PRO A 1 840 ? -50.701 -35.226 18.121 1.00 40.25 840 PRO A C 1
ATOM 6457 O O . PRO A 1 840 ? -51.858 -34.891 18.391 1.00 40.25 840 PRO A O 1
ATOM 6460 N N . LEU A 1 841 ? -49.767 -34.328 17.779 1.00 34.97 841 LEU A N 1
ATOM 6461 C CA . LEU A 1 841 ? -49.989 -32.874 17.825 1.00 34.97 841 LEU A CA 1
ATOM 6462 C C . LEU A 1 841 ? -50.838 -32.390 16.634 1.00 34.97 841 LEU A C 1
ATOM 6464 O O . LEU A 1 841 ? -51.860 -31.719 16.812 1.00 34.97 841 LEU A O 1
ATOM 6468 N N . LEU A 1 842 ? -50.502 -32.864 15.427 1.00 36.19 842 LEU A N 1
ATOM 6469 C CA . LEU A 1 842 ? -51.257 -32.635 14.184 1.00 36.19 842 LEU A CA 1
ATOM 6470 C C . LEU A 1 842 ? -52.715 -33.135 14.245 1.00 36.19 842 LEU A C 1
ATOM 6472 O O . LEU A 1 842 ? -53.579 -32.634 13.522 1.00 36.19 842 LEU A O 1
ATOM 6476 N N . ALA A 1 843 ? -53.015 -34.095 15.126 1.00 35.78 843 ALA A N 1
ATOM 6477 C CA . ALA A 1 843 ? -54.369 -34.605 15.334 1.00 35.78 843 ALA A CA 1
ATOM 6478 C C . ALA A 1 843 ? -55.246 -33.700 16.226 1.00 35.78 843 ALA A C 1
ATOM 6480 O O . ALA A 1 843 ? -56.471 -33.747 16.106 1.00 35.78 843 ALA A O 1
ATOM 6481 N N . LYS A 1 844 ? -54.656 -32.869 17.102 1.00 37.09 844 LYS A N 1
ATOM 6482 C CA . LYS A 1 844 ? -55.410 -31.976 18.006 1.00 37.09 844 LYS A CA 1
ATOM 6483 C C . LYS A 1 844 ? -55.724 -30.613 17.386 1.00 37.09 844 LYS A C 1
ATOM 6485 O O . LYS A 1 844 ? -56.842 -30.126 17.555 1.00 37.09 844 LYS A O 1
ATOM 6490 N N . LEU A 1 845 ? -54.810 -30.043 16.597 1.00 34.41 845 LEU A N 1
ATOM 6491 C CA . LEU A 1 845 ? -55.009 -28.734 15.951 1.00 34.41 845 LEU A CA 1
ATOM 6492 C C . LEU A 1 845 ? -56.156 -28.714 14.919 1.00 34.41 845 LEU A C 1
ATOM 6494 O O . LEU A 1 845 ? -56.763 -27.673 14.685 1.00 34.41 845 LEU A O 1
ATOM 6498 N N . ARG A 1 846 ? -56.556 -29.868 14.365 1.00 34.16 846 ARG A N 1
ATOM 6499 C CA . ARG A 1 846 ? -57.713 -29.960 13.450 1.00 34.16 846 ARG A CA 1
ATOM 6500 C C . ARG A 1 846 ? -59.091 -29.915 14.124 1.00 34.16 846 ARG A C 1
ATOM 6502 O O . ARG A 1 846 ? -60.087 -29.937 13.403 1.00 34.16 846 ARG A O 1
ATOM 6509 N N . HIS A 1 847 ? -59.182 -29.857 15.457 1.00 34.12 847 HIS A N 1
ATOM 6510 C CA . HIS A 1 847 ? -60.475 -29.936 16.156 1.00 34.12 847 HIS A CA 1
ATOM 6511 C C . HIS A 1 847 ? -60.945 -28.641 16.845 1.00 34.12 847 HIS A C 1
ATOM 6513 O O . HIS A 1 847 ? -62.093 -28.599 17.288 1.00 34.12 847 HIS A O 1
ATOM 6519 N N . ALA A 1 848 ? -60.115 -27.590 16.892 1.00 33.53 848 ALA A N 1
ATOM 6520 C CA . ALA A 1 848 ? -60.442 -26.315 17.547 1.00 33.53 848 ALA A CA 1
ATOM 6521 C C . ALA A 1 848 ? -61.108 -25.268 16.626 1.00 33.53 848 ALA A C 1
ATOM 6523 O O . ALA A 1 848 ? -61.734 -24.343 17.122 1.00 33.53 848 ALA A O 1
ATOM 6524 N N . ASN A 1 849 ? -61.077 -25.439 15.298 1.00 33.50 849 ASN A N 1
ATOM 6525 C CA . ASN A 1 849 ? -61.670 -24.487 14.340 1.00 33.50 849 ASN A CA 1
ATOM 6526 C C . ASN A 1 849 ? -63.182 -24.708 14.073 1.00 33.50 849 ASN A C 1
ATOM 6528 O O . ASN A 1 849 ? -63.677 -24.481 12.967 1.00 33.50 849 ASN A O 1
ATOM 6532 N N . ARG A 1 850 ? -63.922 -25.203 15.079 1.00 37.44 850 ARG A N 1
ATOM 6533 C CA . ARG A 1 850 ? -65.398 -25.284 15.100 1.00 37.44 850 ARG A CA 1
ATOM 6534 C C . ARG A 1 850 ? -65.961 -25.250 16.529 1.00 37.44 850 ARG A C 1
ATOM 6536 O O . ARG A 1 850 ? -66.477 -26.268 16.999 1.00 37.44 850 ARG A O 1
ATOM 6543 N N . LEU A 1 851 ? -65.930 -24.079 17.165 1.00 34.03 851 LEU A N 1
ATOM 6544 C CA . LEU A 1 851 ? -67.000 -23.585 18.047 1.00 34.03 851 LEU A CA 1
ATOM 6545 C C . LEU A 1 851 ? -66.876 -22.073 18.258 1.00 34.03 851 LEU A C 1
ATOM 6547 O O . LEU A 1 851 ? -65.732 -21.627 18.464 1.00 34.03 851 LEU A O 1
#

Secondary structure (DSSP, 8-state):
---SPBT--SS---SSS-EEEEEEEEEEEE--SSSTTPPPPS-PPPHHHHHHHHHHHHHHHHHHHHHHHTSS-S--EEEEEEEHHHHEEEEESS-GGGS-GGGHHHHTHHHHHHTT-SS--TTSHHHHHHHHHHHHHHHTT-SEEEEEEEE--TTSTTS-PPTTSS-SS-EEETTTTEEEEETT--HHHHHHHHHHHTTPPP-STTS--TT-EETTTTEE-TTSTT-S-TT--PPP-TTSS-TTSTTSHHHHHHHHT---HHHHHHTT---SSSSSS-TTT---BEEEEEEEEETTTTEEEEEEEEE---PPP-PPPBTTTBSS-------B---B-EEEEEETT---EE-S----BSEEEEEEEEE--SS-SEEEEEEE-GGGPPBPTTT-SB-TTSS-BBPPEEEESSS-EE---SEEEEEEEE-SS-SSS--TT---B-TT-EEEEE-TTSPBP--EEEE-GGGS-TT-B-TTSSSSEEEEEESTT-SEEEEEEEE-TT-SSSSEEEEEEEETTEEE--EETTTBEEEEEEEEEESEEEEEEE-SSSSBEEEEEEE-TTS-EEEEEE---BPTT-EEEEEEE-TT--EEEEEEEEETT-EEEEEEEEEE---EEE--TTSEEEEETPPSEEEEEEEPPPTTEEESS-SEEEEEE-SS-EE--EEEEESSS--SS-SS-TT-SS-SSS--HHHHHHHHHHHHHH-SEEPPPPBTTB-PSS---TT-SSEE-HHHHHHHHHHHHHHS--PSPPPPP--PPPP---------------------------------------------------------------------TTGGGTHHHHHHHTTSS--